Protein AF-0000000087134310 (afdb_homodimer)

Solvent-accessible surface area (backbone atoms only — not comparable to full-atom values): 54268 Å² total; per-residue (Å²): 137,85,80,84,82,81,84,81,79,88,74,82,72,79,73,79,72,70,79,70,79,76,74,76,78,76,84,64,82,75,68,84,70,72,71,66,69,67,73,79,74,68,45,62,67,45,52,42,70,48,31,71,50,72,75,37,81,41,50,64,62,39,65,34,27,47,45,78,41,49,66,70,58,59,68,55,34,42,65,68,33,53,96,45,31,17,38,29,37,29,49,70,87,35,80,60,66,58,39,49,58,55,66,45,54,68,50,79,44,80,57,72,68,39,81,45,38,38,31,45,33,34,19,58,30,85,49,65,88,78,30,57,78,76,48,67,26,67,74,35,43,31,32,28,35,49,74,67,56,40,52,50,52,53,50,51,48,50,52,50,47,33,68,74,73,43,77,78,89,67,65,67,77,34,49,43,54,56,46,41,51,53,59,53,47,52,63,67,68,54,75,86,76,80,71,80,66,77,66,74,71,73,51,82,79,64,79,72,67,80,77,75,76,62,86,56,76,60,93,74,62,50,30,50,33,36,36,41,25,46,42,48,63,63,82,28,37,29,31,53,50,34,38,47,72,24,49,60,13,82,90,49,37,46,88,45,49,44,72,37,35,46,18,22,30,78,62,88,82,56,52,69,63,53,53,49,23,52,52,47,49,28,62,74,62,70,53,37,57,37,27,77,86,28,86,31,57,67,43,69,67,35,36,22,45,44,52,51,31,49,38,27,51,37,45,69,34,88,39,55,45,64,20,42,28,38,31,43,28,35,52,33,44,47,47,41,50,47,65,49,50,53,52,49,60,73,69,45,85,57,68,67,36,36,31,14,35,56,45,66,59,68,58,55,51,66,32,75,50,81,88,42,91,61,35,41,52,56,92,79,45,71,51,78,56,52,63,56,17,29,40,65,54,38,34,37,30,13,35,64,47,38,38,55,53,26,74,36,53,86,54,52,50,60,53,48,45,35,36,31,57,30,51,33,50,49,30,49,27,43,66,39,62,60,39,70,34,87,39,40,48,37,52,91,74,36,73,82,55,66,76,50,43,30,42,26,53,30,19,48,65,36,44,46,48,32,43,51,23,50,76,72,70,42,52,52,44,66,86,69,43,77,52,71,28,23,55,66,44,88,106,139,86,79,82,85,80,87,82,79,87,73,82,69,79,71,75,68,69,76,67,78,72,74,77,72,75,75,69,80,75,69,84,71,71,70,67,70,66,73,78,72,68,45,64,67,45,53,40,69,49,32,70,48,69,73,36,80,41,51,62,62,38,66,33,28,47,45,80,40,50,66,73,52,61,68,55,35,45,67,68,32,53,94,46,31,18,38,30,38,28,49,70,85,35,81,60,66,58,40,48,58,60,66,48,54,68,50,76,44,80,59,73,68,40,82,44,38,37,31,46,33,34,20,60,30,84,48,64,90,77,29,56,77,76,45,66,26,68,74,35,43,29,32,29,36,49,75,68,56,41,52,49,52,53,50,51,48,50,51,51,46,34,67,72,72,44,76,77,89,66,66,66,77,36,50,43,52,56,46,39,50,55,59,53,48,52,61,68,78,57,86,86,73,80,68,79,66,76,65,74,69,68,51,79,83,64,76,71,61,80,78,76,77,63,87,56,77,58,94,75,62,49,30,49,33,36,37,42,26,45,40,48,63,64,83,27,37,29,32,53,50,33,38,48,70,25,49,58,13,83,89,50,37,45,88,44,50,43,72,35,35,47,17,21,31,78,61,88,84,56,52,68,61,51,54,50,24,51,52,47,50,30,62,74,62,70,53,37,57,37,25,76,86,28,86,32,58,68,43,70,66,34,36,22,45,43,53,49,32,50,38,27,52,36,45,69,33,90,37,54,45,63,21,42,28,39,29,42,28,35,50,34,45,47,46,43,51,47,64,48,50,53,53,48,60,74,70,44,85,59,68,66,36,34,31,14,34,56,44,66,58,70,61,55,52,68,33,75,50,80,89,43,90,62,34,40,53,55,91,79,46,72,53,78,55,52,64,56,18,29,39,65,52,39,33,37,29,12,35,65,46,39,37,55,52,26,76,35,52,87,54,53,51,60,53,48,47,36,37,29,57,29,51,32,50,50,30,49,28,43,68,39,63,59,40,72,33,86,39,40,48,37,52,91,75,37,74,83,55,68,78,50,43,30,42,25,53,30,18,47,65,35,44,45,48,32,41,50,24,50,75,71,70,43,53,52,45,66,85,70,43,79,53,72,28,23,54,66,43,85,106

Structure (mmCIF, N/CA/C/O backbone):
data_AF-0000000087134310-model_v1
#
loop_
_entity.id
_entity.type
_entity.pdbx_description
1 polymer Hexosyltransferase
#
loop_
_atom_site.group_PDB
_atom_site.id
_atom_site.type_symbol
_atom_site.label_atom_id
_atom_site.label_alt_id
_atom_site.label_comp_id
_atom_site.label_asym_id
_atom_site.label_entity_id
_atom_site.label_seq_id
_atom_site.pdbx_PDB_ins_code
_atom_site.Cartn_x
_atom_site.Cartn_y
_atom_site.Cartn_z
_atom_site.occupancy
_atom_site.B_iso_or_equiv
_atom_site.auth_seq_id
_atom_site.auth_comp_id
_atom_site.auth_asym_id
_atom_site.auth_atom_id
_atom_site.pdbx_PDB_model_num
ATOM 1 N N . MET A 1 1 ? -10.039 -47.125 -7.898 1 20.78 1 MET A N 1
ATOM 2 C CA . MET A 1 1 ? -11.352 -46.719 -8.398 1 20.78 1 MET A CA 1
ATOM 3 C C . MET A 1 1 ? -12.047 -45.781 -7.41 1 20.78 1 MET A C 1
ATOM 5 O O . MET A 1 1 ? -12.75 -46.25 -6.512 1 20.78 1 MET A O 1
ATOM 9 N N . LEU A 1 2 ? -11.32 -44.719 -6.988 1 20.62 2 LEU A N 1
ATOM 10 C CA . LEU A 1 2 ? -11.375 -43.781 -5.875 1 20.62 2 LEU A CA 1
ATOM 11 C C . LEU A 1 2 ? -12.508 -42.781 -6.059 1 20.62 2 LEU A C 1
ATOM 13 O O . LEU A 1 2 ? -12.562 -42.062 -7.066 1 20.62 2 LEU A O 1
ATOM 17 N N . ALA A 1 3 ? -13.68 -43.062 -5.375 1 23.31 3 ALA A N 1
ATOM 18 C CA . ALA A 1 3 ? -15.07 -42.625 -5.34 1 23.31 3 ALA A CA 1
ATOM 19 C C . ALA A 1 3 ? -15.172 -41.188 -4.887 1 23.31 3 ALA A C 1
ATOM 21 O O . ALA A 1 3 ? -14.531 -40.781 -3.918 1 23.31 3 ALA A O 1
ATOM 22 N N . PRO A 1 4 ? -15.586 -40.219 -5.77 1 22.22 4 PRO A N 1
ATOM 23 C CA . PRO A 1 4 ? -15.516 -38.75 -5.805 1 22.22 4 PRO A CA 1
ATOM 24 C C . PRO A 1 4 ? -16.406 -38.094 -4.758 1 22.22 4 PRO A C 1
ATOM 26 O O . PRO A 1 4 ? -17.578 -38.438 -4.629 1 22.22 4 PRO A O 1
ATOM 29 N N . PHE A 1 5 ? -15.914 -37.656 -3.51 1 20.53 5 PHE A N 1
ATOM 30 C CA . PHE A 1 5 ? -16.656 -37.312 -2.301 1 20.53 5 PHE A CA 1
ATOM 31 C C . PHE A 1 5 ? -17.5 -36.062 -2.523 1 20.53 5 PHE A C 1
ATOM 33 O O . PHE A 1 5 ? -17.078 -35.156 -3.205 1 20.53 5 PHE A O 1
ATOM 40 N N . SER A 1 6 ? -18.906 -36.062 -2.324 1 18.86 6 SER A N 1
ATOM 41 C CA . SER A 1 6 ? -20.109 -35.25 -2.373 1 18.86 6 SER A CA 1
ATOM 42 C C . SER A 1 6 ? -20.016 -34.062 -1.416 1 18.86 6 SER A C 1
ATOM 44 O O . SER A 1 6 ? -20.141 -34.219 -0.201 1 18.86 6 SER A O 1
ATOM 46 N N . ILE A 1 7 ? -19.172 -33.094 -1.513 1 20.55 7 ILE A N 1
ATOM 47 C CA . ILE A 1 7 ? -19.016 -32 -0.54 1 20.55 7 ILE A CA 1
ATOM 48 C C . ILE A 1 7 ? -20.281 -31.172 -0.485 1 20.55 7 ILE A C 1
ATOM 50 O O . ILE A 1 7 ? -20.641 -30.516 -1.466 1 20.55 7 ILE A O 1
ATOM 54 N N . PHE A 1 8 ? -21.406 -31.594 0.318 1 19.97 8 PHE A N 1
ATOM 55 C CA . PHE A 1 8 ? -22.75 -31.125 0.58 1 19.97 8 PHE A CA 1
ATOM 56 C C . PHE A 1 8 ? -22.766 -29.641 0.886 1 19.97 8 PHE A C 1
ATOM 58 O O . PHE A 1 8 ? -21.719 -29.047 1.156 1 19.97 8 PHE A O 1
ATOM 65 N N . GLN A 1 9 ? -24.016 -29.094 1.449 1 19.09 9 GLN A N 1
ATOM 66 C CA . GLN A 1 9 ? -25.078 -28.109 1.657 1 19.09 9 GLN A CA 1
ATOM 67 C C . GLN A 1 9 ? -24.766 -27.219 2.859 1 19.09 9 GLN A C 1
ATOM 69 O O . GLN A 1 9 ? -24.797 -27.688 4.004 1 19.09 9 GLN A O 1
ATOM 74 N N . ILE A 1 10 ? -23.891 -26.484 3.092 1 19.16 10 ILE A N 1
ATOM 75 C CA . ILE A 1 10 ? -23.859 -25.781 4.371 1 19.16 10 ILE A CA 1
ATOM 76 C C . ILE A 1 10 ? -25.078 -24.891 4.496 1 19.16 10 ILE A C 1
ATOM 78 O O . ILE A 1 10 ? -25.234 -23.922 3.732 1 19.16 10 ILE A O 1
ATOM 82 N N . ALA A 1 11 ? -26.359 -25.469 4.918 1 19.94 11 ALA A N 1
ATOM 83 C CA . ALA A 1 11 ? -27.641 -24.969 5.379 1 19.94 11 ALA A CA 1
ATOM 84 C C . ALA A 1 11 ? -27.484 -24.062 6.594 1 19.94 11 ALA A C 1
ATOM 86 O O . ALA A 1 11 ? -27.125 -24.516 7.676 1 19.94 11 ALA A O 1
ATOM 87 N N . ILE A 1 12 ? -27.047 -22.969 6.598 1 19.84 12 ILE A N 1
ATOM 88 C CA . ILE A 1 12 ? -27.047 -22.062 7.738 1 19.84 12 ILE A CA 1
ATOM 89 C C . ILE A 1 12 ? -28.484 -21.719 8.133 1 19.84 1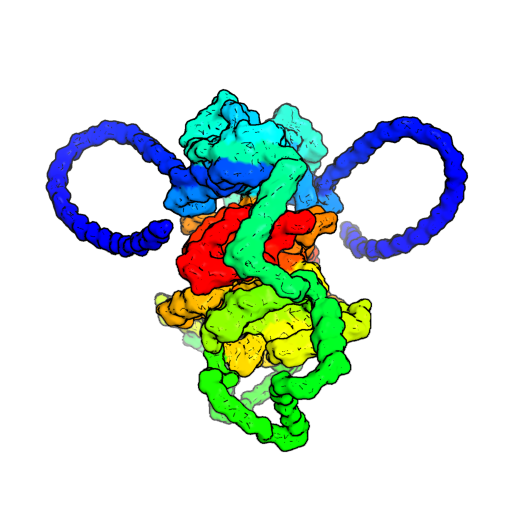2 ILE A C 1
ATOM 91 O O . ILE A 1 12 ? -29.156 -20.969 7.43 1 19.84 12 ILE A O 1
ATOM 95 N N . PHE A 1 13 ? -29.328 -22.797 8.547 1 18.67 13 PHE A N 1
ATOM 96 C CA . PHE A 1 13 ? -30.656 -22.594 9.117 1 18.67 13 PHE A CA 1
ATOM 97 C C . PHE A 1 13 ? -30.578 -21.891 10.461 1 18.67 13 PHE A C 1
ATOM 99 O O . PHE A 1 13 ? -30.156 -22.5 11.461 1 18.67 13 PHE A O 1
ATOM 106 N N . GLN A 1 14 ? -30.25 -20.734 10.578 1 21 14 GLN A N 1
ATOM 107 C CA . GLN A 1 14 ? -30.391 -20.031 11.844 1 21 14 GLN A CA 1
ATOM 108 C C . GLN A 1 14 ? -31.859 -19.984 12.281 1 21 14 GLN A C 1
ATOM 110 O O . GLN A 1 14 ? -32.688 -19.344 11.625 1 21 14 GLN A O 1
ATOM 115 N N . GLN A 1 15 ? -32.406 -21.219 12.641 1 18.8 15 GLN A N 1
ATOM 116 C CA . GLN A 1 15 ? -33.688 -21.281 13.336 1 18.8 15 GLN A CA 1
ATOM 117 C C . GLN A 1 15 ? -33.625 -20.453 14.625 1 18.8 15 GLN A C 1
ATOM 119 O O . GLN A 1 15 ? -32.875 -20.766 15.531 1 18.8 15 GLN A O 1
ATOM 124 N N . LEU A 1 16 ? -33.938 -19.203 14.539 1 21.19 16 LEU A N 1
ATOM 125 C CA . LEU A 1 16 ? -34.188 -18.281 15.648 1 21.19 16 LEU A CA 1
ATOM 126 C C . LEU A 1 16 ? -35.375 -18.781 16.5 1 21.19 16 LEU A C 1
ATOM 128 O O . LEU A 1 16 ? -36.531 -18.719 16.078 1 21.19 16 LEU A O 1
ATOM 132 N N . THR A 1 17 ? -35.312 -20.062 16.875 1 19.91 17 THR A N 1
ATOM 133 C CA . THR A 1 17 ? -36.438 -20.422 17.734 1 19.91 17 THR A CA 1
ATOM 134 C C . THR A 1 17 ? -36.438 -19.562 19 1 19.91 17 THR A C 1
ATOM 136 O O . THR A 1 17 ? -35.406 -19.375 19.625 1 19.91 17 THR A O 1
ATOM 139 N N . THR A 1 18 ? -37.469 -18.625 18.984 1 22.86 18 THR A N 1
ATOM 140 C CA . THR A 1 18 ? -37.906 -17.703 20.031 1 22.86 18 THR A CA 1
ATOM 141 C C . THR A 1 18 ? -38.281 -18.453 21.297 1 22.86 18 THR A C 1
ATOM 143 O O . THR A 1 18 ? -39.031 -17.938 22.141 1 22.86 18 THR A O 1
ATOM 146 N N . LYS A 1 19 ? -37.531 -19.438 21.656 1 21.33 19 LYS A N 1
ATOM 147 C CA . LYS A 1 19 ? -38.156 -20.062 22.828 1 21.33 19 LYS A CA 1
ATOM 148 C C . LYS A 1 19 ? -38.344 -19.062 23.953 1 21.33 19 LYS A C 1
ATOM 150 O O . LYS A 1 19 ? -37.406 -18.391 24.359 1 21.33 19 LYS A O 1
ATOM 155 N N . SER A 1 20 ? -39.594 -18.609 24.234 1 22.27 20 SER A N 1
ATOM 156 C CA . SER A 1 20 ? -40.219 -17.703 25.188 1 22.27 20 SER A CA 1
ATOM 157 C C . SER A 1 20 ? -39.969 -18.156 26.625 1 22.27 20 SER A C 1
ATOM 159 O O . SER A 1 20 ? -40.5 -17.547 27.562 1 22.27 20 SER A O 1
ATOM 161 N N . SER A 1 21 ? -39.125 -19.203 26.891 1 21.5 21 SER A N 1
ATOM 162 C CA . SER A 1 21 ? -39.531 -19.734 28.188 1 21.5 21 SER A CA 1
ATOM 163 C C . SER A 1 21 ? -39.312 -18.719 29.297 1 21.5 21 SER A C 1
ATOM 165 O O . SER A 1 21 ? -38.281 -18.047 29.328 1 21.5 21 SER A O 1
ATOM 167 N N . VAL A 1 22 ? -40.344 -18.25 29.922 1 23.34 22 VAL A N 1
ATOM 168 C CA . VAL A 1 22 ? -40.688 -17.344 31.016 1 23.34 22 VAL A CA 1
ATOM 169 C C . VAL A 1 22 ? -40.062 -17.859 32.312 1 23.34 22 VAL A C 1
ATOM 171 O O . VAL A 1 22 ? -40.75 -18.531 33.094 1 23.34 22 VAL A O 1
ATOM 174 N N . ASP A 1 23 ? -38.844 -18.484 32.25 1 20.62 23 ASP A N 1
ATOM 175 C CA . ASP A 1 23 ? -38.625 -19.141 33.531 1 20.62 23 ASP A CA 1
ATOM 176 C C . ASP A 1 23 ? -38.594 -18.125 34.688 1 20.62 23 ASP A C 1
ATOM 178 O O . ASP A 1 23 ? -38.062 -17.016 34.5 1 20.62 23 ASP A O 1
ATOM 182 N N . ASP A 1 24 ? -39.312 -18.281 35.688 1 23.7 24 ASP A N 1
ATOM 183 C CA . ASP A 1 24 ? -39.688 -17.625 36.938 1 23.7 24 ASP A CA 1
ATOM 184 C C . ASP A 1 24 ? -38.5 -17.547 37.875 1 23.7 24 ASP A C 1
ATOM 186 O O . ASP A 1 24 ? -38.656 -17.266 39.094 1 23.7 24 ASP A O 1
ATOM 190 N N . THR A 1 25 ? -37.219 -17.562 37.312 1 23.61 25 THR A N 1
ATOM 191 C CA . THR A 1 25 ? -36.219 -17.922 38.312 1 23.61 25 THR A CA 1
ATOM 192 C C . THR A 1 25 ? -36.156 -16.875 39.438 1 23.61 25 THR A C 1
ATOM 194 O O . THR A 1 25 ? -36.312 -15.68 39.188 1 23.61 25 THR A O 1
ATOM 197 N N . ASP A 1 26 ? -36.375 -17.312 40.656 1 26.02 26 ASP A N 1
ATOM 198 C CA . ASP A 1 26 ? -36.219 -16.859 42.062 1 26.02 26 ASP A CA 1
ATOM 199 C C . ASP A 1 26 ? -34.875 -16.234 42.281 1 26.02 26 ASP A C 1
ATOM 201 O O . ASP A 1 26 ? -33.844 -16.719 41.781 1 26.02 26 ASP A O 1
ATOM 205 N N . VAL A 1 27 ? -34.719 -14.961 42.75 1 28.42 27 VAL A N 1
ATOM 206 C CA . VAL A 1 27 ? -33.781 -13.859 42.844 1 28.42 27 VAL A CA 1
ATOM 207 C C . VAL A 1 27 ? -32.625 -14.266 43.781 1 28.42 27 VAL A C 1
ATOM 209 O O . VAL A 1 27 ? -32.312 -13.57 44.75 1 28.42 27 VAL A O 1
ATOM 212 N N . SER A 1 28 ? -32.5 -15.625 44.125 1 27.22 28 SER A N 1
ATOM 213 C CA . SER A 1 28 ? -31.547 -15.688 45.25 1 27.22 28 SER A CA 1
ATOM 214 C C . SER A 1 28 ? -30.172 -15.164 44.812 1 27.22 28 SER A C 1
ATOM 216 O O . SER A 1 28 ? -29.828 -15.195 43.656 1 27.22 28 SER A O 1
ATOM 218 N N . ALA A 1 29 ? -29.359 -14.578 45.781 1 32.81 29 ALA A N 1
ATOM 219 C CA . ALA A 1 29 ? -28.125 -13.797 45.656 1 32.81 29 ALA A CA 1
ATOM 220 C C . ALA A 1 29 ? -27.062 -14.586 44.906 1 32.81 29 ALA A C 1
ATOM 222 O O . ALA A 1 29 ? -26.672 -15.68 45.312 1 32.81 29 ALA A O 1
ATOM 223 N N . PRO A 1 30 ? -27 -14.594 43.469 1 30.7 30 PRO A N 1
ATOM 224 C CA . PRO A 1 30 ? -26.219 -15.664 42.844 1 30.7 30 PRO A CA 1
ATOM 225 C C . PRO A 1 30 ? -24.766 -15.68 43.312 1 30.7 30 PRO A C 1
ATOM 227 O O . PRO A 1 30 ? -24.234 -14.641 43.719 1 30.7 30 PRO A O 1
ATOM 230 N N . PRO A 1 31 ? -24.234 -16.828 43.906 1 34.78 31 PRO A N 1
ATOM 231 C CA . PRO A 1 31 ? -22.859 -16.875 44.406 1 34.78 31 PRO A CA 1
ATOM 232 C C . PRO A 1 31 ? -21.859 -16.219 43.469 1 34.78 31 PRO A C 1
ATOM 234 O O . PRO A 1 31 ? -22.141 -16.062 42.281 1 34.78 31 PRO A O 1
ATOM 237 N N . PRO A 1 32 ? -20.734 -15.602 44.031 1 32.84 32 PRO A N 1
ATOM 238 C CA . PRO A 1 32 ? -19.75 -14.898 43.188 1 32.84 32 PRO A CA 1
ATOM 239 C C . PRO A 1 32 ? -19.359 -15.695 41.938 1 32.84 32 PRO A C 1
ATOM 241 O O . PRO A 1 32 ? -19.062 -16.891 42.031 1 32.84 32 PRO A O 1
ATOM 244 N N . VAL A 1 33 ? -20.047 -15.492 40.875 1 31.53 33 VAL A N 1
ATOM 245 C CA . VAL A 1 33 ? -19.766 -16.188 39.625 1 31.53 33 VAL A CA 1
ATOM 246 C C . VAL A 1 33 ? -18.266 -16.203 39.375 1 31.53 33 VAL A C 1
ATOM 248 O O . VAL A 1 33 ? -17.641 -15.148 39.25 1 31.53 33 VAL A O 1
ATOM 251 N N . GLN A 1 34 ? -17.547 -17.109 40.094 1 30.12 34 GLN A N 1
ATOM 252 C CA . GLN A 1 34 ? -16.203 -17.344 39.562 1 30.12 34 GLN A CA 1
ATOM 253 C C . GLN A 1 34 ? -16.219 -17.312 38.031 1 30.12 34 GLN A C 1
ATOM 255 O O . GLN A 1 34 ? -16.906 -18.109 37.375 1 30.12 34 GLN A O 1
ATOM 260 N N . GLN A 1 35 ? -16.281 -16.109 37.469 1 30.33 35 GLN A N 1
ATOM 261 C CA . GLN A 1 35 ? -16.141 -16.016 36.031 1 30.33 35 GLN A CA 1
ATOM 262 C C . GLN A 1 35 ? -15.203 -17.094 35.5 1 30.33 35 GLN A C 1
ATOM 264 O O . GLN A 1 35 ? -14.008 -17.094 35.781 1 30.33 35 GLN A O 1
ATOM 269 N N . GLU A 1 36 ? -15.672 -18.297 35.5 1 31.88 36 GLU A N 1
ATOM 270 C CA . GLU A 1 36 ? -14.938 -19.281 34.688 1 31.88 36 GLU A CA 1
ATOM 271 C C . GLU A 1 36 ? -14.328 -18.625 33.469 1 31.88 36 GLU A C 1
ATOM 273 O O . GLU A 1 36 ? -15.039 -18 32.656 1 31.88 36 GLU A O 1
ATOM 278 N N . GLU A 1 37 ? -13.125 -18.109 33.594 1 34.81 37 GLU A N 1
ATOM 279 C CA . GLU A 1 37 ? -12.391 -17.734 32.375 1 34.81 37 GLU A CA 1
ATOM 280 C C . GLU A 1 37 ? -12.75 -18.656 31.203 1 34.81 37 GLU A C 1
ATOM 282 O O . GLU A 1 37 ? -12.656 -19.875 31.312 1 34.81 37 GLU A O 1
ATOM 287 N N . GLU A 1 38 ? -13.812 -18.391 30.578 1 39.41 38 GLU A N 1
ATOM 288 C CA . GLU A 1 38 ? -14.031 -19.172 29.375 1 39.41 38 GLU A CA 1
ATOM 289 C C . GLU A 1 38 ? -12.719 -19.672 28.781 1 39.41 38 GLU A C 1
ATOM 291 O O . GLU A 1 38 ? -11.773 -18.891 28.625 1 39.41 38 GLU A O 1
ATOM 296 N N . PRO A 1 39 ? -12.336 -20.906 28.953 1 40.88 39 PRO A N 1
ATOM 297 C CA . PRO A 1 39 ? -11.094 -21.391 28.359 1 40.88 39 PRO A CA 1
ATOM 298 C C . PRO A 1 39 ? -10.805 -20.75 27 1 40.88 39 PRO A C 1
ATOM 300 O O . PRO A 1 39 ? -11.719 -20.609 26.172 1 40.88 39 PRO A O 1
ATOM 303 N N . LEU A 1 40 ? -10.016 -19.734 26.891 1 46 40 LEU A N 1
ATOM 304 C CA . LEU A 1 40 ? -9.555 -19.156 25.641 1 46 40 LEU A CA 1
ATOM 305 C C . LEU A 1 40 ? -9.508 -20.234 24.547 1 46 40 LEU A C 1
ATOM 307 O O . LEU A 1 40 ? -8.789 -21.219 24.672 1 46 40 LEU A O 1
ATOM 311 N N . LYS A 1 41 ? -10.586 -20.469 23.859 1 56.25 41 LYS A N 1
ATOM 312 C CA . LYS A 1 41 ? -10.672 -21.422 22.75 1 56.25 41 LYS A CA 1
ATOM 313 C C . LYS A 1 41 ? -9.406 -21.391 21.906 1 56.25 41 LYS A C 1
ATOM 315 O O . LYS A 1 41 ? -8.914 -20.328 21.547 1 56.25 41 LYS A O 1
ATOM 320 N N . GLU A 1 42 ? -8.695 -22.438 21.797 1 66.88 42 GLU A N 1
ATOM 321 C CA . GLU A 1 42 ? -7.492 -22.625 20.984 1 66.88 42 GLU A CA 1
ATOM 322 C C . GLU A 1 42 ? -7.738 -22.234 19.531 1 66.88 42 GLU A C 1
ATOM 324 O O . GLU A 1 42 ? -8.594 -22.828 18.859 1 66.88 42 GLU A O 1
ATOM 329 N N . PRO A 1 43 ? -7.117 -21.141 19.156 1 74 43 PRO A N 1
ATOM 330 C CA . PRO A 1 43 ? -7.371 -20.656 17.797 1 74 43 PRO A CA 1
ATOM 331 C C . PRO A 1 43 ? -6.918 -21.641 16.719 1 74 43 PRO A C 1
ATOM 333 O O . PRO A 1 43 ? -7.395 -21.594 15.586 1 74 43 PRO A O 1
ATOM 336 N N . LEU A 1 44 ? -6.141 -22.594 17.094 1 82.5 44 LEU A N 1
ATOM 337 C CA . LEU A 1 44 ? -5.645 -23.562 16.125 1 82.5 44 LEU A CA 1
ATOM 338 C C . LEU A 1 44 ? -6.445 -24.859 16.188 1 82.5 44 LEU A C 1
ATOM 340 O O . LEU A 1 44 ? -6.59 -25.438 17.266 1 82.5 44 LEU A O 1
ATOM 344 N N . LYS A 1 45 ? -7.07 -25.234 15.07 1 80.5 45 LYS A N 1
ATOM 345 C CA . LYS A 1 45 ? -7.902 -26.438 15.008 1 80.5 45 LYS A CA 1
ATOM 346 C C . LYS A 1 45 ? -7.055 -27.688 14.789 1 80.5 45 LYS A C 1
ATOM 348 O O . LYS A 1 45 ? -7.289 -28.719 15.414 1 80.5 45 LYS A O 1
ATOM 353 N N . GLU A 1 46 ? -6.121 -27.578 13.828 1 84.88 46 GLU A N 1
ATOM 354 C CA . GLU A 1 46 ? -5.352 -28.766 13.469 1 84.88 46 GLU A CA 1
ATOM 355 C C . GLU A 1 46 ? -3.973 -28.391 12.938 1 84.88 46 GLU A C 1
ATOM 357 O O . GLU A 1 46 ? -3.795 -27.312 12.367 1 84.88 46 GLU A O 1
ATOM 362 N N . LEU A 1 47 ? -3.07 -29.312 13.266 1 87.31 47 LEU A N 1
ATOM 363 C CA . LEU A 1 47 ? -1.733 -29.266 12.68 1 87.31 47 LEU A CA 1
ATOM 364 C C . LEU A 1 47 ? -1.541 -30.406 11.688 1 87.31 47 LEU A C 1
ATOM 366 O O . LEU A 1 47 ? -1.767 -31.578 12.016 1 87.31 47 LEU A O 1
ATOM 370 N N . GLN A 1 48 ? -1.122 -29.984 10.438 1 86.44 48 GLN A N 1
ATOM 371 C CA . GLN A 1 48 ? -0.981 -31.031 9.422 1 86.44 48 GLN A CA 1
ATOM 372 C C . GLN A 1 48 ? 0.396 -30.969 8.766 1 86.44 48 GLN A C 1
ATOM 374 O O . GLN A 1 48 ? 0.828 -29.906 8.305 1 86.44 48 GLN A O 1
ATOM 379 N N . MET A 1 49 ? 1.026 -32.125 8.773 1 87.56 49 MET A N 1
ATOM 380 C CA . MET A 1 49 ? 2.252 -32.219 7.992 1 87.56 49 MET A CA 1
ATOM 381 C C . MET A 1 49 ? 1.936 -32.406 6.512 1 87.56 49 MET A C 1
ATOM 383 O O . MET A 1 49 ? 1.191 -33.312 6.137 1 87.56 49 MET A O 1
ATOM 387 N N . VAL A 1 50 ? 2.502 -31.578 5.688 1 86.88 50 VAL A N 1
ATOM 388 C CA . VAL A 1 50 ? 2.244 -31.625 4.254 1 86.88 50 VAL A CA 1
ATOM 389 C C . VAL A 1 50 ? 3.371 -32.375 3.547 1 86.88 50 VAL A C 1
ATOM 391 O O . VAL A 1 50 ? 3.115 -33.25 2.727 1 86.88 50 VAL A O 1
ATOM 394 N N . TYR A 1 51 ? 4.555 -31.984 3.729 1 86.94 51 TYR A N 1
ATOM 395 C CA . TYR A 1 51 ? 5.746 -32.688 3.303 1 86.94 51 TYR A CA 1
ATOM 396 C C . TYR A 1 51 ? 6.617 -33.062 4.496 1 86.94 51 TYR A C 1
ATOM 398 O O . TYR A 1 51 ? 6.801 -32.25 5.414 1 86.94 51 TYR A O 1
ATOM 406 N N . PRO A 1 52 ? 7.141 -34.281 4.539 1 89.38 52 PRO A N 1
ATOM 407 C CA . PRO A 1 52 ? 7.105 -35.375 3.553 1 89.38 52 PRO A CA 1
ATOM 408 C C . PRO A 1 52 ? 5.75 -36.062 3.49 1 89.38 52 PRO A C 1
ATOM 410 O O . PRO A 1 52 ? 5.012 -36.094 4.48 1 89.38 52 PRO A O 1
ATOM 413 N N . GLU A 1 53 ? 5.52 -36.656 2.285 1 88 53 GLU A N 1
ATOM 414 C CA . GLU A 1 53 ? 4.348 -37.5 2.127 1 88 53 GLU A CA 1
ATOM 415 C C . GLU A 1 53 ? 4.57 -38.875 2.764 1 88 53 GLU A C 1
ATOM 417 O O . GLU A 1 53 ? 5.695 -39.375 2.803 1 88 53 GLU A O 1
ATOM 422 N N . PRO A 1 54 ? 3.449 -39.469 3.184 1 86.69 54 PRO A N 1
ATOM 423 C CA . PRO A 1 54 ? 3.594 -40.781 3.791 1 86.69 54 PRO A CA 1
ATOM 424 C C . PRO A 1 54 ? 4.172 -41.812 2.826 1 86.69 54 PRO A C 1
ATOM 426 O O . PRO A 1 54 ? 3.725 -41.906 1.681 1 86.69 54 PRO A O 1
ATOM 429 N N . ASN A 1 55 ? 5.148 -42.531 3.266 1 85.62 55 ASN A N 1
ATOM 430 C CA . ASN A 1 55 ? 5.75 -43.688 2.592 1 85.62 55 ASN A CA 1
ATOM 431 C C . ASN A 1 55 ? 6.387 -43.281 1.265 1 85.62 55 ASN A C 1
ATOM 433 O O . ASN A 1 55 ? 6.328 -44.031 0.291 1 85.62 55 ASN A O 1
ATOM 437 N N . ALA A 1 56 ? 6.867 -42.156 1.121 1 84.69 56 ALA A N 1
ATOM 438 C CA . ALA A 1 56 ? 7.516 -41.656 -0.094 1 84.69 56 ALA A CA 1
ATOM 439 C C . ALA A 1 56 ? 9.023 -41.562 0.096 1 84.69 56 ALA A C 1
ATOM 441 O O . ALA A 1 56 ? 9.508 -41.344 1.213 1 84.69 56 ALA A O 1
ATOM 442 N N . PRO A 1 57 ? 9.734 -41.844 -0.903 1 87.88 57 PRO A N 1
ATOM 443 C CA . PRO A 1 57 ? 11.188 -41.688 -0.823 1 87.88 57 PRO A CA 1
ATOM 444 C C . PRO A 1 57 ? 11.656 -40.25 -0.979 1 87.88 57 PRO A C 1
ATOM 446 O O . PRO A 1 57 ? 11.094 -39.5 -1.772 1 87.88 57 PRO A O 1
ATOM 449 N N . TYR A 1 58 ? 12.633 -39.906 -0.21 1 90.44 58 TYR A N 1
ATOM 450 C CA . TYR A 1 58 ? 13.211 -38.562 -0.252 1 90.44 58 TYR A CA 1
ATOM 451 C C . TYR A 1 58 ? 14.734 -38.594 -0.214 1 90.44 58 TYR A C 1
ATOM 453 O O . TYR A 1 58 ? 15.312 -39.688 -0.045 1 90.44 58 TYR A O 1
ATOM 461 N N . LYS A 1 59 ? 15.266 -37.469 -0.492 1 89.31 59 LYS A N 1
ATOM 462 C CA . LYS A 1 59 ? 16.703 -37.281 -0.339 1 89.31 59 LYS A CA 1
ATOM 463 C C . LYS A 1 59 ? 17.031 -36.188 0.669 1 89.31 59 LYS A C 1
ATOM 465 O O . LYS A 1 59 ? 16.25 -35.25 0.83 1 89.31 59 LYS A O 1
ATOM 470 N N . SER A 1 60 ? 18.141 -36.375 1.373 1 90.62 60 SER A N 1
ATOM 471 C CA . SER A 1 60 ? 18.594 -35.344 2.314 1 90.62 60 SER A CA 1
ATOM 472 C C . SER A 1 60 ? 19.359 -34.25 1.602 1 90.62 60 SER A C 1
ATOM 474 O O . SER A 1 60 ? 20.094 -34.5 0.65 1 90.62 60 SER A O 1
ATOM 476 N N . PRO A 1 61 ? 19.234 -33.062 1.95 1 89.56 61 PRO A N 1
ATOM 477 C CA . PRO A 1 61 ? 18.359 -32.562 3.02 1 89.56 61 PRO A CA 1
ATOM 478 C C . PRO A 1 61 ? 16.891 -32.531 2.611 1 89.56 61 PRO A C 1
ATOM 480 O O . PRO A 1 61 ? 16.578 -32.5 1.419 1 89.56 61 PRO A O 1
ATOM 483 N N . LEU A 1 62 ? 16.047 -32.625 3.613 1 88.88 62 LEU A N 1
ATOM 484 C CA . LEU A 1 62 ? 14.609 -32.656 3.396 1 88.88 62 LEU A CA 1
ATOM 485 C C . LEU A 1 62 ? 13.938 -31.438 4.008 1 88.88 62 LEU A C 1
ATOM 487 O O . LEU A 1 62 ? 14.297 -31.016 5.113 1 88.88 62 LEU A O 1
ATOM 491 N N . THR A 1 63 ? 13.016 -30.891 3.24 1 86.38 63 THR A N 1
ATOM 492 C CA . THR A 1 63 ? 12.234 -29.766 3.729 1 86.38 63 THR A CA 1
ATOM 493 C C . THR A 1 63 ? 10.867 -30.234 4.23 1 86.38 63 THR A C 1
ATOM 495 O O . THR A 1 63 ? 10.094 -30.828 3.479 1 86.38 63 THR A O 1
ATOM 498 N N . PHE A 1 64 ? 10.656 -29.922 5.504 1 87.38 64 PHE A N 1
ATOM 499 C CA . PHE A 1 64 ? 9.367 -30.234 6.105 1 87.38 64 PHE A CA 1
ATOM 500 C C . PHE A 1 64 ? 8.406 -29.062 5.945 1 87.38 64 PHE A C 1
ATOM 502 O O . PHE A 1 64 ? 8.766 -27.906 6.23 1 87.38 64 PHE A O 1
ATOM 509 N N . ARG A 1 65 ? 7.227 -29.391 5.461 1 87.31 65 ARG A N 1
ATOM 510 C CA . ARG A 1 65 ? 6.188 -28.375 5.309 1 87.31 65 ARG A CA 1
ATOM 511 C C . ARG A 1 65 ? 4.926 -28.766 6.07 1 87.31 65 ARG A C 1
ATOM 513 O O . ARG A 1 65 ? 4.602 -29.953 6.18 1 87.31 65 ARG A O 1
ATOM 520 N N . PHE A 1 66 ? 4.254 -27.734 6.625 1 85.06 66 PHE A N 1
ATOM 521 C CA . PHE A 1 66 ? 3.074 -28.016 7.43 1 85.06 66 PHE A CA 1
ATOM 522 C C . PHE A 1 66 ? 2.021 -26.938 7.25 1 85.06 66 PHE A C 1
ATOM 524 O O . PHE A 1 66 ? 2.322 -25.844 6.75 1 85.06 66 PHE A O 1
ATOM 531 N N . ASN A 1 67 ? 0.833 -27.281 7.547 1 79.31 67 ASN A N 1
ATOM 532 C CA . ASN A 1 67 ? -0.303 -26.375 7.516 1 79.31 67 ASN A CA 1
ATOM 533 C C . ASN A 1 67 ? -0.911 -26.188 8.898 1 79.31 67 ASN A C 1
ATOM 535 O O . ASN A 1 67 ? -1.019 -27.141 9.672 1 79.31 67 ASN A O 1
ATOM 539 N N . LEU A 1 68 ? -1.134 -24.875 9.195 1 78.25 68 LEU A N 1
ATOM 540 C CA . LEU A 1 68 ? -1.883 -24.531 10.398 1 78.25 68 LEU A CA 1
ATOM 541 C C . LEU A 1 68 ? -3.348 -24.266 10.07 1 78.25 68 LEU A C 1
ATOM 543 O O . LEU A 1 68 ? -3.676 -23.266 9.438 1 78.25 68 LEU A O 1
ATOM 547 N N . ILE A 1 69 ? -4.148 -25.156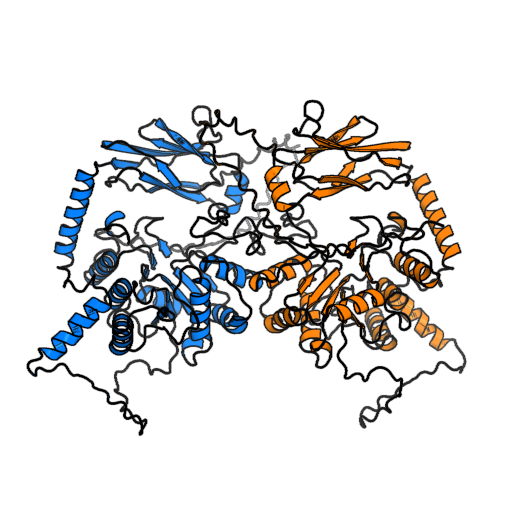 10.422 1 76.5 69 ILE A N 1
ATOM 548 C CA . ILE A 1 69 ? -5.57 -24.984 10.148 1 76.5 69 ILE A CA 1
ATOM 549 C C . ILE A 1 69 ? -6.238 -24.25 11.305 1 76.5 69 ILE A C 1
ATOM 551 O O . ILE A 1 69 ? -6.387 -24.812 12.398 1 76.5 69 ILE A O 1
ATOM 555 N N . ALA A 1 70 ? -6.535 -22.969 11.062 1 71.69 70 ALA A N 1
ATOM 556 C CA . ALA A 1 70 ? -7.121 -22.141 12.117 1 71.69 70 ALA A CA 1
ATOM 557 C C . ALA A 1 70 ? -8.633 -22.359 12.203 1 71.69 70 ALA A C 1
ATOM 559 O O . ALA A 1 70 ? -9.266 -22.734 11.219 1 71.69 70 ALA A O 1
ATOM 560 N N . ALA A 1 71 ? -9.133 -22.266 13.422 1 63.88 71 ALA A N 1
ATOM 561 C CA . ALA A 1 71 ? -10.578 -22.359 13.648 1 63.88 71 ALA A CA 1
ATOM 562 C C . ALA A 1 71 ? -11.305 -21.156 13.086 1 63.88 71 ALA A C 1
ATOM 564 O O . ALA A 1 71 ? -12.469 -21.25 12.68 1 63.88 71 ALA A O 1
ATOM 565 N N . SER A 1 72 ? -10.766 -20.031 13.148 1 58.38 72 SER A N 1
ATOM 566 C CA . SER A 1 72 ? -11.406 -18.828 12.633 1 58.38 72 SER A CA 1
ATOM 567 C C . SER A 1 72 ? -10.453 -18.031 11.742 1 58.38 72 SER A C 1
ATOM 569 O O . SER A 1 72 ? -10.102 -18.484 10.648 1 58.38 72 SER A O 1
ATOM 571 N N . ASP A 1 73 ? -9.953 -16.828 12.305 1 58.97 73 ASP A N 1
ATOM 572 C CA . ASP A 1 73 ? -9.141 -15.898 11.523 1 58.97 73 ASP A CA 1
ATOM 573 C C . ASP A 1 73 ? -7.656 -16.109 11.797 1 58.97 73 ASP A C 1
ATOM 575 O O . ASP A 1 73 ? -7.238 -16.188 12.953 1 58.97 73 ASP A O 1
ATOM 579 N N . PHE A 1 74 ? -6.906 -16.484 10.742 1 57.91 74 PHE A N 1
ATOM 580 C CA . PHE A 1 74 ? -5.473 -16.719 10.844 1 57.91 74 PHE A CA 1
ATOM 581 C C . PHE A 1 74 ? -4.77 -15.562 11.539 1 57.91 74 PHE A C 1
ATOM 583 O O . PHE A 1 74 ? -3.863 -15.773 12.344 1 57.91 74 PHE A O 1
ATOM 590 N N . SER A 1 75 ? -5.219 -14.422 11.18 1 57.66 75 SER A N 1
ATOM 591 C CA . SER A 1 75 ? -4.594 -13.258 11.797 1 57.66 75 SER A CA 1
ATOM 592 C C . SER A 1 75 ? -4.762 -13.273 13.312 1 57.66 75 SER A C 1
ATOM 594 O O . SER A 1 75 ? -3.832 -12.93 14.047 1 57.66 75 SER A O 1
ATOM 596 N N . GLU A 1 76 ? -5.871 -13.703 13.672 1 60.09 76 GLU A N 1
ATOM 597 C CA . GLU A 1 76 ? -6.137 -13.805 15.102 1 60.09 76 GLU A CA 1
ATOM 598 C C . GLU A 1 76 ? -5.254 -14.867 15.758 1 60.09 76 GLU A C 1
ATOM 600 O O . GLU A 1 76 ? -4.773 -14.672 16.875 1 60.09 76 GLU A O 1
ATOM 605 N N . LEU A 1 77 ? -5.094 -15.922 15.031 1 62.12 77 LEU A N 1
ATOM 606 C CA . LEU A 1 77 ? -4.23 -17 15.5 1 62.12 77 LEU A CA 1
ATOM 607 C C . LEU A 1 77 ? -2.811 -16.5 15.734 1 62.12 77 LEU A C 1
ATOM 609 O O . LEU A 1 77 ? -2.211 -16.781 16.781 1 62.12 77 LEU A O 1
ATOM 613 N N . MET A 1 78 ? -2.371 -15.773 14.828 1 64.25 78 MET A N 1
ATOM 614 C CA . MET A 1 78 ? -0.99 -15.305 14.938 1 64.25 78 MET A CA 1
ATOM 615 C C . MET A 1 78 ? -0.834 -14.312 16.078 1 64.25 78 MET A C 1
ATOM 617 O O . MET A 1 78 ? 0.162 -14.336 16.797 1 64.25 78 MET A O 1
ATOM 621 N N . GLU A 1 79 ? -1.825 -13.484 16.188 1 61 79 GLU A N 1
ATOM 622 C CA . GLU A 1 79 ? -1.786 -12.531 17.297 1 61 79 GLU A CA 1
ATOM 623 C C . GLU A 1 79 ? -1.791 -13.25 18.641 1 61 79 GLU A C 1
ATOM 625 O O . GLU A 1 79 ? -1.106 -12.836 19.578 1 61 79 GLU A O 1
ATOM 630 N N . PHE A 1 80 ? -2.504 -14.297 18.594 1 62.75 80 PHE A N 1
ATOM 631 C CA . PHE A 1 80 ? -2.666 -15.062 19.828 1 62.75 80 PHE A CA 1
ATOM 632 C C . PHE A 1 80 ? -1.39 -15.828 20.156 1 62.75 80 PHE A C 1
ATOM 634 O O . PHE A 1 80 ? -0.996 -15.906 21.328 1 62.75 80 PHE A O 1
ATOM 641 N N . TYR A 1 81 ? -0.731 -16.266 19.156 1 66.25 81 TYR A N 1
ATOM 642 C CA . TYR A 1 81 ? 0.352 -17.219 19.391 1 66.25 81 TYR A CA 1
ATOM 643 C C . TYR A 1 81 ? 1.709 -16.531 19.297 1 66.25 81 TYR A C 1
ATOM 645 O O . TYR A 1 81 ? 2.713 -17.062 19.781 1 66.25 81 TYR A O 1
ATOM 653 N N . ALA A 1 82 ? 1.664 -15.414 18.734 1 63.31 82 ALA A N 1
ATOM 654 C CA . ALA A 1 82 ? 2.955 -14.789 18.469 1 63.31 82 ALA A CA 1
ATOM 655 C C . ALA A 1 82 ? 3.771 -14.656 19.75 1 63.31 82 ALA A C 1
ATOM 657 O O . ALA A 1 82 ? 3.283 -14.125 20.75 1 63.31 82 ALA A O 1
ATOM 658 N N . GLY A 1 83 ? 4.977 -15.156 19.672 1 65.31 83 GLY A N 1
ATOM 659 C CA . GLY A 1 83 ? 5.914 -15.062 20.781 1 65.31 83 GLY A CA 1
ATOM 660 C C . GLY A 1 83 ? 5.605 -16.031 21.906 1 65.31 83 GLY A C 1
ATOM 661 O O . GLY A 1 83 ? 6.316 -16.062 22.906 1 65.31 83 GLY A O 1
ATOM 662 N N . ARG A 1 84 ? 4.566 -16.844 21.656 1 77.88 84 ARG A N 1
ATOM 663 C CA . ARG A 1 84 ? 4.129 -17.672 22.781 1 77.88 84 ARG A CA 1
ATOM 664 C C . ARG A 1 84 ? 4.145 -19.156 22.406 1 77.88 84 ARG A C 1
ATOM 666 O O . ARG A 1 84 ? 4.102 -20.016 23.281 1 77.88 84 ARG A O 1
ATOM 673 N N . ARG A 1 85 ? 4.121 -19.328 21.141 1 86.19 85 ARG A N 1
ATOM 674 C CA . ARG A 1 85 ? 4.012 -20.719 20.703 1 86.19 85 ARG A CA 1
ATOM 675 C C . ARG A 1 85 ? 5.086 -21.062 19.688 1 86.19 85 ARG A C 1
ATOM 677 O O . ARG A 1 85 ? 5.492 -20.203 18.891 1 86.19 85 ARG A O 1
ATOM 684 N N . TRP A 1 86 ? 5.508 -22.297 19.75 1 87 86 TRP A N 1
ATOM 685 C CA . TRP A 1 86 ? 6.555 -22.781 18.859 1 87 86 TRP A CA 1
ATOM 686 C C . TRP A 1 86 ? 6.145 -24.094 18.203 1 87 86 TRP A C 1
ATOM 688 O O . TRP A 1 86 ? 5.488 -24.938 18.828 1 87 86 TRP A O 1
ATOM 698 N N . LEU A 1 87 ? 6.523 -24.172 16.953 1 88.94 87 LEU A N 1
ATOM 699 C CA . LEU A 1 87 ? 6.387 -25.438 16.234 1 88.94 87 LEU A CA 1
ATOM 700 C C . LEU A 1 87 ? 7.695 -26.219 16.266 1 88.94 87 LEU A C 1
ATOM 702 O O . LEU A 1 87 ? 8.711 -25.75 15.75 1 88.94 87 LEU A O 1
ATOM 706 N N . CYS A 1 88 ? 7.586 -27.344 16.828 1 91.31 88 CYS A N 1
ATOM 707 C CA . CYS A 1 88 ? 8.789 -28.156 16.969 1 91.31 88 CYS A CA 1
ATOM 708 C C . CYS A 1 88 ? 8.656 -29.469 16.203 1 91.31 88 CYS A C 1
ATOM 710 O O . CYS A 1 88 ? 7.617 -30.125 16.25 1 91.31 88 CYS A O 1
ATOM 712 N N . LEU A 1 89 ? 9.742 -29.797 15.539 1 92.75 89 LEU A N 1
ATOM 713 C CA . LEU A 1 89 ? 9.781 -31.047 14.773 1 92.75 89 LEU A CA 1
ATOM 714 C C . LEU A 1 89 ? 10.352 -32.188 15.609 1 92.75 89 LEU A C 1
ATOM 716 O O . LEU A 1 89 ? 11.383 -32.031 16.266 1 92.75 89 LEU A O 1
ATOM 720 N N . GLN A 1 90 ? 9.641 -33.219 15.648 1 93.81 90 GLN A N 1
ATOM 721 C CA . GLN A 1 90 ? 10.156 -34.469 16.219 1 93.81 90 GLN A CA 1
ATOM 722 C C . GLN A 1 90 ? 10.516 -35.469 15.117 1 93.81 90 GLN A C 1
ATOM 724 O O . GLN A 1 90 ? 9.648 -35.875 14.336 1 93.81 90 GLN A O 1
ATOM 729 N N . LEU A 1 91 ? 11.773 -35.812 15.07 1 94.38 91 LEU A N 1
ATOM 730 C CA . LEU A 1 91 ? 12.281 -36.781 14.094 1 94.38 91 LEU A CA 1
ATOM 731 C C . LEU A 1 91 ? 12.766 -38.031 14.789 1 94.38 91 LEU A C 1
ATOM 733 O O . LEU A 1 91 ? 13.688 -37.969 15.617 1 94.38 91 LEU A O 1
ATOM 737 N N . ASP A 1 92 ? 12.141 -39.125 14.445 1 94.81 92 ASP A N 1
ATOM 738 C CA . ASP A 1 92 ? 12.461 -40.406 15.062 1 94.81 92 ASP A CA 1
ATOM 739 C C . ASP A 1 92 ? 12.398 -40.312 16.594 1 94.81 92 ASP A C 1
ATOM 741 O O . ASP A 1 92 ? 13.289 -40.812 17.281 1 94.81 92 ASP A O 1
ATOM 745 N N . GLY A 1 93 ? 11.445 -39.594 17.047 1 91.56 93 GLY A N 1
ATOM 746 C CA . GLY A 1 93 ? 11.195 -39.5 18.469 1 91.56 93 GLY A CA 1
ATOM 747 C C . GLY A 1 93 ? 12.062 -38.438 19.156 1 91.56 93 GLY A C 1
ATOM 748 O O . GLY A 1 93 ? 11.906 -38.188 20.359 1 91.56 93 GLY A O 1
ATOM 749 N N . SER A 1 94 ? 12.945 -37.906 18.375 1 93 94 SER A N 1
ATOM 750 C CA . SER A 1 94 ? 13.844 -36.906 18.953 1 93 94 SER A CA 1
ATOM 751 C C . SER A 1 94 ? 13.477 -35.5 18.484 1 93 94 SER A C 1
ATOM 753 O O . SER A 1 94 ? 13.102 -35.312 17.328 1 93 94 SER A O 1
ATOM 755 N N . TRP A 1 95 ? 13.68 -34.594 19.453 1 93.19 95 TRP A N 1
ATOM 756 C CA . TRP A 1 95 ? 13.383 -33.219 19.141 1 93.19 95 TRP A CA 1
ATOM 757 C C . TRP A 1 95 ? 14.445 -32.625 18.219 1 93.19 95 TRP A C 1
ATOM 759 O O . TRP A 1 95 ? 15.641 -32.875 18.406 1 93.19 95 TRP A O 1
ATOM 769 N N . ARG A 1 96 ? 13.977 -31.953 17.25 1 89.75 96 ARG A N 1
ATOM 770 C CA . ARG A 1 96 ? 14.859 -31.203 16.359 1 89.75 96 ARG A CA 1
ATOM 771 C C . ARG A 1 96 ? 14.617 -29.703 16.469 1 89.75 96 ARG A C 1
ATOM 773 O O . ARG A 1 96 ? 14.469 -29.172 17.562 1 89.75 96 ARG A O 1
ATOM 780 N N . ARG A 1 97 ? 14.508 -28.984 15.383 1 84.5 97 ARG A N 1
ATOM 781 C CA . ARG A 1 97 ? 14.406 -27.531 15.359 1 84.5 97 ARG A CA 1
ATOM 782 C C . ARG A 1 97 ? 13.016 -27.062 15.773 1 84.5 97 ARG A C 1
ATOM 784 O O . ARG A 1 97 ? 12.016 -27.688 15.406 1 84.5 97 ARG A O 1
ATOM 791 N N . CYS A 1 98 ? 12.984 -26.062 16.609 1 87.19 98 CYS A N 1
ATOM 792 C CA . CYS A 1 98 ? 11.742 -25.375 16.938 1 87.19 98 CYS A CA 1
ATOM 793 C C . CYS A 1 98 ? 11.719 -23.969 16.359 1 87.19 98 CYS A C 1
ATOM 795 O O . CYS A 1 98 ? 12.703 -23.234 16.453 1 87.19 98 CYS A O 1
ATOM 797 N N . ILE A 1 99 ? 10.625 -23.688 15.648 1 83.56 99 ILE A N 1
ATOM 798 C CA . ILE A 1 99 ? 10.492 -22.359 15.078 1 83.56 99 ILE A CA 1
ATOM 799 C C . ILE A 1 99 ? 9.258 -21.672 15.664 1 83.56 99 ILE A C 1
ATOM 801 O O . ILE A 1 99 ? 8.289 -22.328 16.031 1 83.56 99 ILE A O 1
ATOM 805 N N . PRO A 1 100 ? 9.375 -20.328 15.773 1 78.12 100 PRO A N 1
ATOM 806 C CA . PRO A 1 100 ? 8.141 -19.641 16.156 1 78.12 100 PRO A CA 1
ATOM 807 C C . PRO A 1 100 ? 7.004 -19.875 15.172 1 78.12 100 PRO A C 1
ATOM 809 O O . PRO A 1 100 ? 7.238 -19.938 13.961 1 78.12 100 PRO A O 1
ATOM 812 N N . ILE A 1 101 ? 5.902 -20.016 15.711 1 76.25 101 ILE A N 1
ATOM 813 C CA . ILE A 1 101 ? 4.758 -20.359 14.875 1 76.25 101 ILE A CA 1
ATOM 814 C C . ILE A 1 101 ? 4.531 -19.266 13.828 1 76.25 101 ILE A C 1
ATOM 816 O O . ILE A 1 101 ? 3.998 -19.531 12.75 1 76.25 101 ILE A O 1
ATOM 820 N N . GLU A 1 102 ? 5.012 -18.062 14.125 1 65.25 102 GLU A N 1
ATOM 821 C CA . GLU A 1 102 ? 4.801 -16.953 13.203 1 65.25 102 GLU A CA 1
ATOM 822 C C . GLU A 1 102 ? 5.855 -16.938 12.102 1 65.25 102 GLU A C 1
ATOM 824 O O . GLU A 1 102 ? 5.695 -16.25 11.094 1 65.25 102 GLU A O 1
ATOM 829 N N . SER A 1 103 ? 7.012 -17.594 12.312 1 62.22 103 SER A N 1
ATOM 830 C CA . SER A 1 103 ? 8.156 -17.547 11.414 1 62.22 103 SER A CA 1
ATOM 831 C C . SER A 1 103 ? 7.887 -18.297 10.117 1 62.22 103 SER A C 1
ATOM 833 O O . SER A 1 103 ? 8.578 -18.109 9.117 1 62.22 103 SER A O 1
ATOM 835 N N . GLY A 1 104 ? 6.996 -19.203 10.102 1 63.78 104 GLY A N 1
ATOM 836 C CA . GLY A 1 104 ? 6.824 -19.875 8.812 1 63.78 104 GLY A CA 1
ATOM 837 C C . GLY A 1 104 ? 6.391 -21.312 8.938 1 63.78 104 GLY A C 1
ATOM 838 O O . GLY A 1 104 ? 6.086 -21.781 10.039 1 63.78 104 GLY A O 1
ATOM 839 N N . THR A 1 105 ? 6.188 -21.906 7.637 1 65.06 105 THR A N 1
ATOM 840 C CA . THR A 1 105 ? 5.574 -23.219 7.59 1 65.06 105 THR A CA 1
ATOM 841 C C . THR A 1 105 ? 6.574 -24.266 7.109 1 65.06 105 THR A C 1
ATOM 843 O O . THR A 1 105 ? 6.184 -25.328 6.609 1 65.06 105 THR A O 1
ATOM 846 N N . LEU A 1 106 ? 8.039 -23.875 7.258 1 73.25 106 LEU A N 1
ATOM 847 C CA . LEU A 1 106 ? 8.922 -24.922 6.742 1 73.25 106 LEU A CA 1
ATOM 848 C C . LEU A 1 106 ? 10.141 -25.094 7.641 1 73.25 106 LEU A C 1
ATOM 850 O O . LEU A 1 106 ? 10.57 -24.141 8.305 1 73.25 106 LEU A O 1
ATOM 854 N N . ILE A 1 107 ? 10.648 -26.312 7.84 1 76.81 107 ILE A N 1
ATOM 855 C CA . ILE A 1 107 ? 11.867 -26.703 8.547 1 76.81 107 ILE A CA 1
ATOM 856 C C . ILE A 1 107 ? 12.727 -27.578 7.633 1 76.81 107 ILE A C 1
ATOM 858 O O . ILE A 1 107 ? 12.242 -28.516 7.023 1 76.81 107 ILE A O 1
ATOM 862 N N . GLN A 1 108 ? 14 -27.219 7.41 1 80.94 108 GLN A N 1
ATOM 863 C CA . GLN A 1 108 ? 14.922 -28.031 6.629 1 80.94 108 GLN A CA 1
ATOM 864 C C . GLN A 1 108 ? 15.859 -28.828 7.535 1 80.94 108 GLN A C 1
ATOM 866 O O . GLN A 1 108 ? 16.375 -28.297 8.523 1 80.94 108 GLN A O 1
ATOM 871 N N . GLU A 1 109 ? 16.031 -30.094 7.289 1 87.5 109 GLU A N 1
ATOM 872 C CA . GLU A 1 109 ? 16.859 -30.953 8.109 1 87.5 109 GLU A CA 1
ATOM 873 C C . GLU A 1 109 ? 17.734 -31.875 7.246 1 87.5 109 GLU A C 1
ATOM 875 O O . GLU A 1 109 ? 17.281 -32.344 6.207 1 87.5 109 GLU A O 1
ATOM 880 N N . THR A 1 110 ? 18.953 -32.031 7.633 1 90.31 110 THR A N 1
ATOM 881 C CA . THR A 1 110 ? 19.781 -33.125 7.09 1 90.31 110 THR A CA 1
ATOM 882 C C . THR A 1 110 ? 19.5 -34.438 7.82 1 90.31 110 THR A C 1
ATOM 884 O O . THR A 1 110 ? 19.594 -34.469 9.047 1 90.31 110 THR A O 1
ATOM 887 N N . ILE A 1 111 ? 19.203 -35.406 7.098 1 92.62 111 ILE A N 1
ATOM 888 C CA . ILE A 1 111 ? 18.75 -36.656 7.684 1 92.62 111 ILE A CA 1
ATOM 889 C C . ILE A 1 111 ? 19.531 -37.812 7.098 1 92.62 111 ILE A C 1
ATOM 891 O O . ILE A 1 111 ? 19.828 -37.844 5.902 1 92.62 111 ILE A O 1
ATOM 895 N N . ASP A 1 112 ? 19.844 -38.781 7.875 1 93.62 112 ASP A N 1
ATOM 896 C CA . ASP A 1 112 ? 20.578 -39.938 7.418 1 93.62 112 ASP A CA 1
ATOM 897 C C . ASP A 1 112 ? 19.703 -40.844 6.562 1 93.62 112 ASP A C 1
ATOM 899 O O . ASP A 1 112 ? 18.484 -40.812 6.676 1 93.62 112 ASP A O 1
ATOM 903 N N . VAL A 1 113 ? 20.391 -41.625 5.773 1 95.44 113 VAL A N 1
ATOM 904 C CA . VAL A 1 113 ? 19.688 -42.625 4.957 1 95.44 113 VAL A CA 1
ATOM 905 C C . VAL A 1 113 ? 18.984 -43.625 5.855 1 95.44 113 VAL A C 1
ATOM 907 O O . VAL A 1 113 ? 19.547 -44.062 6.867 1 95.44 113 VAL A O 1
ATOM 910 N N . GLY A 1 114 ? 17.719 -43.969 5.465 1 95.06 114 GLY A N 1
ATOM 911 C CA . GLY A 1 114 ? 16.969 -44.938 6.242 1 95.06 114 GLY A CA 1
ATOM 912 C C . GLY A 1 114 ? 15.5 -44.562 6.387 1 95.06 114 GLY A C 1
ATOM 913 O O . GLY A 1 114 ? 15.008 -43.656 5.723 1 95.06 114 GLY A O 1
ATOM 914 N N . ASN A 1 115 ? 14.828 -45.469 7.18 1 95.62 115 ASN A N 1
ATOM 915 C CA . ASN A 1 115 ? 13.43 -45.219 7.504 1 95.62 115 ASN A CA 1
ATOM 916 C C . ASN A 1 115 ? 13.289 -44.25 8.695 1 95.62 115 ASN A C 1
ATOM 918 O O . ASN A 1 115 ? 14 -44.406 9.688 1 95.62 115 ASN A O 1
ATOM 922 N N . HIS A 1 116 ? 12.438 -43.312 8.477 1 95.75 116 HIS A N 1
ATOM 923 C CA . HIS A 1 116 ? 12.289 -42.281 9.5 1 95.75 116 HIS A CA 1
ATOM 924 C C . HIS A 1 116 ? 10.82 -42 9.773 1 95.75 116 HIS A C 1
ATOM 926 O O . HIS A 1 116 ? 9.953 -42.344 8.977 1 95.75 116 HIS A O 1
ATOM 932 N N . THR A 1 117 ? 10.531 -41.438 10.875 1 95.88 117 THR A N 1
ATOM 933 C CA . THR A 1 117 ? 9.219 -40.906 11.234 1 95.88 117 THR A CA 1
ATOM 934 C C . THR A 1 117 ? 9.328 -39.469 11.688 1 95.88 117 THR A C 1
ATOM 936 O O . THR A 1 117 ? 10.336 -39.062 12.273 1 95.88 117 THR A O 1
ATOM 939 N N . ALA A 1 118 ? 8.305 -38.688 11.352 1 94.38 118 ALA A N 1
ATOM 940 C CA . ALA A 1 118 ? 8.32 -37.281 11.734 1 94.38 118 ALA A CA 1
ATOM 941 C C . ALA A 1 118 ? 6.953 -36.844 12.266 1 94.38 118 ALA A C 1
ATOM 943 O O . ALA A 1 118 ? 5.922 -37.344 11.82 1 94.38 118 ALA A O 1
ATOM 944 N N . ARG A 1 119 ? 6.984 -35.969 13.211 1 93.88 119 ARG A N 1
ATOM 945 C CA . ARG A 1 119 ? 5.777 -35.375 13.758 1 93.88 119 ARG A CA 1
ATOM 946 C C . ARG A 1 119 ? 6.023 -33.906 14.156 1 93.88 119 ARG A C 1
ATOM 948 O O . ARG A 1 119 ? 7.121 -33.562 14.609 1 93.88 119 ARG A O 1
ATOM 955 N N . LEU A 1 120 ? 4.996 -33.094 13.945 1 91.75 120 LEU A N 1
ATOM 956 C CA . LEU A 1 120 ? 5.043 -31.719 14.391 1 91.75 120 LEU A CA 1
ATOM 957 C C . LEU A 1 120 ? 4.301 -31.531 15.711 1 91.75 120 LEU A C 1
ATOM 959 O O . LEU A 1 120 ? 3.221 -32.094 15.898 1 91.75 120 LEU A O 1
ATOM 963 N N . VAL A 1 121 ? 4.887 -30.734 16.578 1 91.44 121 VAL A N 1
ATOM 964 C CA . VAL A 1 121 ? 4.27 -30.5 17.875 1 91.44 121 VAL A CA 1
ATOM 965 C C . VAL A 1 121 ? 4.254 -29.016 18.188 1 91.44 121 VAL A C 1
ATOM 967 O O . VAL A 1 121 ? 5.277 -28.328 18.062 1 91.44 121 VAL A O 1
ATOM 970 N N . LEU A 1 122 ? 3.117 -28.562 18.578 1 91 122 LEU A N 1
ATOM 971 C CA . LEU A 1 122 ? 2.979 -27.203 19.078 1 91 122 LEU A CA 1
ATOM 972 C C . LEU A 1 122 ? 3.301 -27.125 20.562 1 91 122 LEU A C 1
ATOM 974 O O . LEU A 1 122 ? 2.703 -27.844 21.375 1 91 122 LEU A O 1
ATOM 978 N N . VAL A 1 123 ? 4.234 -26.234 20.844 1 90.06 123 VAL A N 1
ATOM 979 C CA . VAL A 1 123 ? 4.707 -26.156 22.219 1 90.06 123 VAL A CA 1
ATOM 980 C C . VAL A 1 123 ? 4.641 -24.703 22.703 1 90.06 123 VAL A C 1
ATOM 982 O O . VAL A 1 123 ? 4.684 -23.766 21.891 1 90.06 123 VAL A O 1
ATOM 985 N N . ASP A 1 124 ? 4.5 -24.5 23.969 1 87.94 124 ASP A N 1
ATOM 986 C CA . ASP A 1 124 ? 4.391 -23.156 24.516 1 87.94 124 ASP A CA 1
ATOM 987 C C . ASP A 1 124 ? 5.758 -22.625 24.953 1 87.94 124 ASP A C 1
ATOM 989 O O . ASP A 1 124 ? 5.844 -21.766 25.828 1 87.94 124 ASP A O 1
ATOM 993 N N . SER A 1 125 ? 6.781 -23.359 24.484 1 84.06 125 SER A N 1
ATOM 994 C CA . SER A 1 125 ? 8.148 -22.938 24.781 1 84.06 125 SER A CA 1
ATOM 995 C C . SER A 1 125 ? 9.078 -23.203 23.609 1 84.06 125 SER A C 1
ATOM 997 O O . SER A 1 125 ? 8.805 -24.078 22.781 1 84.06 125 SER A O 1
ATOM 999 N N . SER A 1 126 ? 10.18 -22.484 23.625 1 83.75 126 SER A N 1
ATOM 1000 C CA . SER A 1 126 ? 11.18 -22.703 22.594 1 83.75 126 SER A CA 1
ATOM 1001 C C . SER A 1 126 ? 12.008 -23.953 22.891 1 83.75 126 SER A C 1
ATOM 1003 O O . SER A 1 126 ? 12.719 -24.453 22.016 1 83.75 126 SER A O 1
ATOM 1005 N N . THR A 1 127 ? 11.891 -24.359 24.172 1 87.25 127 THR A N 1
ATOM 1006 C CA . THR A 1 127 ? 12.531 -25.594 24.578 1 87.25 127 THR A CA 1
ATOM 1007 C C . THR A 1 127 ? 11.5 -26.703 24.766 1 87.25 127 THR A C 1
ATOM 1009 O O . THR A 1 127 ? 10.891 -26.828 25.828 1 87.25 127 THR A O 1
ATOM 1012 N N . PRO A 1 128 ? 11.453 -27.516 23.812 1 87.5 128 PRO A N 1
ATOM 1013 C CA . PRO A 1 128 ? 10.352 -28.484 23.797 1 87.5 128 PRO A CA 1
ATOM 1014 C C . PRO A 1 128 ? 10.469 -29.5 24.922 1 87.5 128 PRO A C 1
ATOM 1016 O O . PRO A 1 128 ? 9.469 -30.094 25.344 1 87.5 128 PRO A O 1
ATOM 1019 N N . GLU A 1 129 ? 11.57 -29.672 25.438 1 87.81 129 GLU A N 1
ATOM 1020 C CA . GLU A 1 129 ? 11.758 -30.625 26.516 1 87.81 129 GLU A CA 1
ATOM 1021 C C . GLU A 1 129 ? 11.047 -30.172 27.797 1 87.81 129 GLU A C 1
ATOM 1023 O O . GLU A 1 129 ? 10.594 -31 28.578 1 87.81 129 GLU A O 1
ATOM 1028 N N . THR A 1 130 ? 11 -28.906 27.938 1 86.19 130 THR A N 1
ATOM 1029 C CA . THR A 1 130 ? 10.461 -28.359 29.172 1 86.19 130 THR A CA 1
ATOM 1030 C C . THR A 1 130 ? 9.086 -27.734 28.938 1 86.19 130 THR A C 1
ATOM 1032 O O . THR A 1 130 ? 8.367 -27.438 29.891 1 86.19 130 THR A O 1
ATOM 1035 N N . GLY A 1 131 ? 8.82 -27.578 27.75 1 87.75 131 GLY A N 1
ATOM 1036 C CA . GLY A 1 131 ? 7.57 -26.906 27.453 1 87.75 131 GLY A CA 1
ATOM 1037 C C . GLY A 1 131 ? 6.371 -27.828 27.438 1 87.75 131 GLY A C 1
ATOM 1038 O O . GLY A 1 131 ? 6.523 -29.047 27.344 1 87.75 131 GLY A O 1
ATOM 1039 N N . LYS A 1 132 ? 5.176 -27.172 27.594 1 91.38 132 LYS A N 1
ATOM 1040 C CA . LYS A 1 132 ? 3.926 -27.922 27.5 1 91.38 132 LYS A CA 1
ATOM 1041 C C . LYS A 1 132 ? 3.537 -28.156 26.047 1 91.38 132 LYS A C 1
ATOM 1043 O O . LYS A 1 132 ? 3.523 -27.219 25.234 1 91.38 132 LYS A O 1
ATOM 1048 N N . GLN A 1 133 ? 3.244 -29.469 25.719 1 91.06 133 GLN A N 1
ATOM 1049 C CA . GLN A 1 133 ? 2.777 -29.812 24.375 1 91.06 133 GLN A CA 1
ATOM 1050 C C . GLN A 1 133 ? 1.287 -29.531 24.219 1 91.06 133 GLN A C 1
ATOM 1052 O O . GLN A 1 133 ? 0.463 -30.062 24.969 1 91.06 133 GLN A O 1
ATOM 1057 N N . LEU A 1 134 ? 0.943 -28.797 23.281 1 89.81 134 LEU A N 1
ATOM 1058 C CA . LEU A 1 134 ? -0.424 -28.312 23.125 1 89.81 134 LEU A CA 1
ATOM 1059 C C . LEU A 1 134 ? -1.169 -29.109 22.062 1 89.81 134 LEU A C 1
ATOM 1061 O O . LEU A 1 134 ? -2.359 -29.391 22.219 1 89.81 134 LEU A O 1
ATOM 1065 N N . MET A 1 135 ? -0.514 -29.344 20.938 1 90.62 135 MET A N 1
ATOM 1066 C CA . MET A 1 135 ? -1.102 -30.047 19.797 1 90.62 135 MET A CA 1
ATOM 1067 C C . MET A 1 135 ? -0.04 -30.844 19.047 1 90.62 135 MET A C 1
ATOM 1069 O O . MET A 1 135 ? 1.116 -30.422 18.969 1 90.62 135 MET A O 1
ATOM 1073 N N . LYS A 1 136 ? -0.482 -31.984 18.531 1 92.69 136 LYS A N 1
ATOM 1074 C CA . LYS A 1 136 ? 0.42 -32.812 17.75 1 92.69 136 LYS A CA 1
ATOM 1075 C C . LYS A 1 136 ? -0.196 -33.188 16.406 1 92.69 136 LYS A C 1
ATOM 1077 O O . LYS A 1 136 ? -1.4 -33.438 16.312 1 92.69 136 LYS A O 1
ATOM 1082 N N . SER A 1 137 ? 0.664 -33.219 15.43 1 92.31 137 SER A N 1
ATOM 1083 C CA . SER A 1 137 ? 0.214 -33.719 14.133 1 92.31 137 SER A CA 1
ATOM 1084 C C . SER A 1 137 ? 0.27 -35.219 14.078 1 92.31 137 SER A C 1
ATOM 1086 O O . SER A 1 137 ? 0.829 -35.875 14.977 1 92.31 137 SER A O 1
ATOM 1088 N N . GLU A 1 138 ? -0.361 -35.719 13.039 1 92.25 138 GLU A N 1
ATOM 1089 C CA . GLU A 1 138 ? -0.181 -37.156 12.773 1 92.25 138 GLU A CA 1
ATOM 1090 C C . GLU A 1 138 ? 1.276 -37.469 12.461 1 92.25 138 GLU A C 1
ATOM 1092 O O . GLU A 1 138 ? 1.999 -36.656 11.914 1 92.25 138 GLU A O 1
ATOM 1097 N N . GLN A 1 139 ? 1.646 -38.594 12.883 1 93.81 139 GLN A N 1
ATOM 1098 C CA . GLN A 1 139 ? 2.998 -39.062 12.57 1 93.81 139 GLN A CA 1
ATOM 1099 C C . GLN A 1 139 ? 3.086 -39.562 11.133 1 93.81 139 GLN A C 1
ATOM 1101 O O . GLN A 1 139 ? 2.213 -40.312 10.672 1 93.81 139 GLN A O 1
ATOM 1106 N N . VAL A 1 140 ? 4.125 -39.156 10.43 1 93.81 140 VAL A N 1
ATOM 1107 C CA . VAL A 1 140 ? 4.305 -39.562 9.039 1 93.81 140 VAL A CA 1
ATOM 1108 C C . VAL A 1 140 ? 5.574 -40.375 8.898 1 93.81 140 VAL A C 1
ATOM 1110 O O . VAL A 1 140 ? 6.633 -40 9.414 1 93.81 140 VAL A O 1
ATOM 1113 N N . SER A 1 141 ? 5.453 -41.469 8.258 1 94.69 141 SER A N 1
ATOM 1114 C CA . SER A 1 141 ? 6.613 -42.312 7.969 1 94.69 141 SER A CA 1
ATOM 1115 C C . SER A 1 141 ? 7.113 -42.094 6.547 1 94.69 141 SER A C 1
ATOM 1117 O O . SER A 1 141 ? 6.316 -41.938 5.617 1 94.69 141 SER A O 1
ATOM 1119 N N . PHE A 1 142 ? 8.461 -42.031 6.398 1 93.12 142 PHE A N 1
ATOM 1120 C CA . PHE A 1 142 ? 9.062 -41.844 5.086 1 93.12 142 PHE A CA 1
ATOM 1121 C C . PHE A 1 142 ? 10.469 -42.406 5.039 1 93.12 142 PHE A C 1
ATOM 1123 O O . PHE A 1 142 ? 11 -42.844 6.059 1 93.12 142 PHE A O 1
ATOM 1130 N N . THR A 1 143 ? 10.961 -42.469 3.883 1 94.44 143 THR A N 1
ATOM 1131 C CA . THR A 1 143 ? 12.273 -43.094 3.709 1 94.44 143 THR A CA 1
ATOM 1132 C C . THR A 1 143 ? 13.242 -42.094 3.047 1 94.44 143 THR A C 1
ATOM 1134 O O . THR A 1 143 ? 12.875 -41.406 2.102 1 94.44 143 THR A O 1
ATOM 1137 N N . VAL A 1 144 ? 14.422 -42.031 3.645 1 94.81 144 VAL A N 1
ATOM 1138 C CA . VAL A 1 144 ? 15.492 -41.25 3.031 1 94.81 144 VAL A CA 1
ATOM 1139 C C . VAL A 1 144 ? 16.484 -42.188 2.338 1 94.81 144 VAL A C 1
ATOM 1141 O O . VAL A 1 144 ? 17 -43.094 2.959 1 94.81 144 VAL A O 1
ATOM 1144 N N . LEU A 1 145 ? 16.719 -41.875 1.132 1 94.31 145 LEU A N 1
ATOM 1145 C CA . LEU A 1 145 ? 17.578 -42.719 0.318 1 94.31 145 LEU A CA 1
ATOM 1146 C C . LEU A 1 145 ? 18.938 -42.031 0.069 1 94.31 145 LEU A C 1
ATOM 1148 O O . LEU A 1 145 ? 19.062 -40.844 0.23 1 94.31 145 LEU A O 1
ATOM 1152 N N . SER A 1 146 ? 19.953 -42.938 -0.207 1 93.75 146 SER A N 1
ATOM 1153 C CA . SER A 1 146 ? 21.234 -42.375 -0.685 1 93.75 146 SER A CA 1
ATOM 1154 C C . SER A 1 146 ? 21.062 -41.688 -2.027 1 93.75 146 SER A C 1
ATOM 1156 O O . SER A 1 146 ? 20.062 -41.875 -2.723 1 93.75 146 SER A O 1
ATOM 1158 N N . ASP A 1 147 ? 22.047 -41 -2.371 1 91.12 147 ASP A N 1
ATOM 1159 C CA . ASP A 1 147 ? 22 -40.312 -3.648 1 91.12 147 ASP A CA 1
ATOM 1160 C C . ASP A 1 147 ? 21.812 -41.281 -4.809 1 91.12 147 ASP A C 1
ATOM 1162 O O . ASP A 1 147 ? 21.031 -41.031 -5.727 1 91.12 147 ASP A O 1
ATOM 1166 N N . GLU A 1 148 ? 22.484 -42.344 -4.715 1 91.81 148 GLU A N 1
ATOM 1167 C CA . GLU A 1 148 ? 22.438 -43.344 -5.785 1 91.81 148 GLU A CA 1
ATOM 1168 C C . GLU A 1 148 ? 21.078 -44.031 -5.844 1 91.81 148 GLU A C 1
ATOM 1170 O O . GLU A 1 148 ? 20.516 -44.219 -6.926 1 91.81 148 GLU A O 1
ATOM 1175 N N . ASP A 1 149 ? 20.609 -44.406 -4.727 1 92.62 149 ASP A N 1
ATOM 1176 C CA . ASP A 1 149 ? 19.328 -45.094 -4.676 1 92.62 149 ASP A CA 1
ATOM 1177 C C . ASP A 1 149 ? 18.188 -44.156 -5.082 1 92.62 149 ASP A C 1
ATOM 1179 O O . ASP A 1 149 ? 17.234 -44.594 -5.73 1 92.62 149 ASP A O 1
ATOM 1183 N N . PHE A 1 150 ? 18.328 -43 -4.594 1 91.19 150 PHE A N 1
ATOM 1184 C CA . PHE A 1 150 ? 17.312 -42.031 -4.953 1 91.19 150 PHE A CA 1
ATOM 1185 C C . PHE A 1 150 ? 17.281 -41.812 -6.461 1 91.19 150 PHE A C 1
ATOM 1187 O O . PHE A 1 150 ? 16.203 -41.781 -7.062 1 91.19 150 PHE A O 1
ATOM 1194 N N . ALA A 1 151 ? 18.391 -41.688 -7.051 1 88.31 151 ALA A N 1
ATOM 1195 C CA . ALA A 1 151 ? 18.484 -41.531 -8.5 1 88.31 151 ALA A CA 1
ATOM 1196 C C . ALA A 1 151 ? 17.875 -42.75 -9.227 1 88.31 151 ALA A C 1
ATOM 1198 O O . ALA A 1 151 ? 17.25 -42.594 -10.273 1 88.31 151 ALA A O 1
ATOM 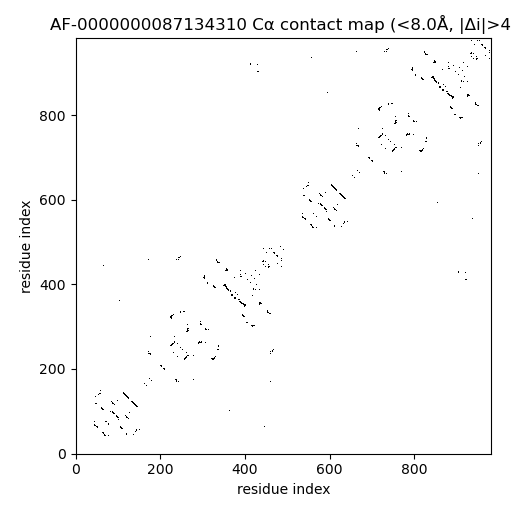1199 N N . ALA A 1 152 ? 18.109 -43.875 -8.672 1 90.19 152 ALA A N 1
ATOM 1200 C CA . ALA A 1 152 ? 17.562 -45.094 -9.266 1 90.19 152 ALA A CA 1
ATOM 1201 C C . ALA A 1 152 ? 16.047 -45.094 -9.219 1 90.19 152 ALA A C 1
ATOM 1203 O O . ALA A 1 152 ? 15.391 -45.531 -10.18 1 90.19 152 ALA A O 1
ATOM 1204 N N . VAL A 1 153 ? 15.57 -44.688 -8.133 1 87.5 153 VAL A N 1
ATOM 1205 C CA . VAL A 1 153 ? 14.117 -44.656 -7.977 1 87.5 153 VAL A CA 1
ATOM 1206 C C . VAL A 1 153 ? 13.523 -43.656 -8.984 1 87.5 153 VAL A C 1
ATOM 1208 O O . VAL A 1 153 ? 12.484 -43.938 -9.594 1 87.5 153 VAL A O 1
ATOM 1211 N N . LEU A 1 154 ? 14.133 -42.562 -9.156 1 86.38 154 LEU A N 1
ATOM 1212 C CA . LEU A 1 154 ? 13.648 -41.562 -10.094 1 86.38 154 LEU A CA 1
ATOM 1213 C C . LEU A 1 154 ? 13.719 -42.062 -11.523 1 86.38 154 LEU A C 1
ATOM 1215 O O . LEU A 1 154 ? 12.82 -41.812 -12.336 1 86.38 154 LEU A O 1
ATOM 1219 N N . ARG A 1 155 ? 14.766 -42.75 -11.797 1 85.25 155 ARG A N 1
ATOM 1220 C CA . ARG A 1 155 ? 14.906 -43.344 -13.125 1 85.25 155 ARG A CA 1
ATOM 1221 C C . ARG A 1 155 ? 13.797 -44.344 -13.398 1 85.25 155 ARG A C 1
ATOM 1223 O O . ARG A 1 155 ? 13.227 -44.375 -14.492 1 85.25 155 ARG A O 1
ATOM 1230 N N . GLN A 1 156 ? 13.609 -45.188 -12.453 1 86.94 156 GLN A N 1
ATOM 1231 C CA . GLN A 1 156 ? 12.547 -46.156 -12.617 1 86.94 156 GLN A CA 1
ATOM 1232 C C . GLN A 1 156 ? 11.188 -45.5 -12.805 1 86.94 156 GLN A C 1
ATOM 1234 O O . GLN A 1 156 ? 10.383 -45.938 -13.633 1 86.94 156 GLN A O 1
ATOM 1239 N N . GLN A 1 157 ? 10.984 -44.562 -12.039 1 85.06 157 GLN A N 1
ATOM 1240 C CA . GLN A 1 157 ? 9.742 -43.812 -12.172 1 85.06 157 GLN A CA 1
ATOM 1241 C C . GLN A 1 157 ? 9.594 -43.25 -13.578 1 85.06 157 GLN A C 1
ATOM 1243 O O . GLN A 1 157 ? 8.5 -43.281 -14.148 1 85.06 157 GLN A O 1
ATOM 1248 N N . ARG A 1 158 ? 10.57 -42.719 -14.086 1 81 158 ARG A N 1
ATOM 1249 C CA . ARG A 1 158 ? 10.555 -42.156 -15.438 1 81 158 ARG A CA 1
ATOM 1250 C C . ARG A 1 158 ? 10.211 -43.219 -16.469 1 81 158 ARG A C 1
ATOM 1252 O O . ARG A 1 158 ? 9.453 -42.969 -17.406 1 81 158 ARG A O 1
ATOM 1259 N N . LEU A 1 159 ? 10.805 -44.312 -16.234 1 82.81 159 LEU A N 1
ATOM 1260 C CA . LEU A 1 159 ? 10.539 -45.438 -17.141 1 82.81 159 LEU A CA 1
ATOM 1261 C C . LEU A 1 159 ? 9.07 -45.844 -17.062 1 82.81 159 LEU A C 1
ATOM 1263 O O . LEU A 1 159 ? 8.445 -46.125 -18.094 1 82.81 159 LEU A O 1
ATOM 1267 N N . ASP A 1 160 ? 8.625 -45.906 -15.93 1 84.88 160 ASP A N 1
ATOM 1268 C CA . ASP A 1 160 ? 7.219 -46.281 -15.734 1 84.88 160 ASP A CA 1
ATOM 1269 C C . ASP A 1 160 ? 6.301 -45.25 -16.391 1 84.88 160 ASP A C 1
ATOM 1271 O O . ASP A 1 160 ? 5.289 -45.594 -16.984 1 84.88 160 ASP A O 1
ATOM 1275 N N . ASP A 1 161 ? 6.629 -44.062 -16.203 1 82.75 161 ASP A N 1
ATOM 1276 C CA . ASP A 1 161 ? 5.848 -42.969 -16.797 1 82.75 161 ASP A CA 1
ATOM 1277 C C . ASP A 1 161 ? 5.859 -43.062 -18.328 1 82.75 161 ASP A C 1
ATOM 1279 O O . ASP A 1 161 ? 4.824 -42.875 -18.969 1 82.75 161 ASP A O 1
ATOM 1283 N N . LEU A 1 162 ? 7.02 -43.281 -18.812 1 79.38 162 LEU A N 1
ATOM 1284 C CA . LEU A 1 162 ? 7.148 -43.406 -20.266 1 79.38 162 LEU A CA 1
ATOM 1285 C C . LEU A 1 162 ? 6.34 -44.594 -20.781 1 79.38 162 LEU A C 1
ATOM 1287 O O . LEU A 1 162 ? 5.754 -44.531 -21.859 1 79.38 162 LEU A O 1
ATOM 1291 N N . ALA A 1 163 ? 6.359 -45.594 -20.031 1 80.81 163 ALA A N 1
ATOM 1292 C CA . ALA A 1 163 ? 5.609 -46.781 -20.406 1 80.81 163 ALA A CA 1
ATOM 1293 C C . ALA A 1 163 ? 4.105 -46.531 -20.391 1 80.81 163 ALA A C 1
ATOM 1295 O O . ALA A 1 163 ? 3.375 -47.031 -21.25 1 80.81 163 ALA A O 1
ATOM 1296 N N . LEU A 1 164 ? 3.705 -45.844 -19.484 1 80 164 LEU A N 1
ATOM 1297 C CA . LEU A 1 164 ? 2.277 -45.594 -19.312 1 80 164 LEU A CA 1
ATOM 1298 C C . LEU A 1 164 ? 1.788 -44.5 -20.266 1 80 164 LEU A C 1
ATOM 1300 O O . LEU A 1 164 ? 0.688 -44.625 -20.812 1 80 164 LEU A O 1
ATOM 1304 N N . HIS A 1 165 ? 2.57 -43.469 -20.484 1 78.12 165 HIS A N 1
ATOM 1305 C CA . HIS A 1 165 ? 2.094 -42.281 -21.188 1 78.12 165 HIS A CA 1
ATOM 1306 C C . HIS A 1 165 ? 2.695 -42.188 -22.578 1 78.12 165 HIS A C 1
ATOM 1308 O O . HIS A 1 165 ? 2.281 -41.344 -23.391 1 78.12 165 HIS A O 1
ATOM 1314 N N . GLY A 1 166 ? 3.498 -43.125 -22.953 1 69.88 166 GLY A N 1
ATOM 1315 C CA . GLY A 1 166 ? 4.098 -43.188 -24.281 1 69.88 166 GLY A CA 1
ATOM 1316 C C . GLY A 1 166 ? 5.426 -42.469 -24.359 1 69.88 166 GLY A C 1
ATOM 1317 O O . GLY A 1 166 ? 5.773 -41.688 -23.484 1 69.88 166 GLY A O 1
ATOM 1318 N N . PRO A 1 167 ? 6.133 -42.938 -25.406 1 64.31 167 PRO A N 1
ATOM 1319 C CA . PRO A 1 167 ? 7.477 -42.375 -25.547 1 64.31 167 PRO A CA 1
ATOM 1320 C C . PRO A 1 167 ? 7.453 -40.875 -25.938 1 64.31 167 PRO A C 1
ATOM 1322 O O . PRO A 1 167 ? 6.469 -40.406 -26.5 1 64.31 167 PRO A O 1
ATOM 1325 N N . GLN A 1 168 ? 8.484 -40.156 -25.422 1 65.12 168 GLN A N 1
ATOM 1326 C CA . GLN A 1 168 ? 8.664 -38.781 -25.828 1 65.12 168 GLN A CA 1
ATOM 1327 C C . GLN A 1 168 ? 9.133 -38.688 -27.281 1 65.12 168 GLN A C 1
ATOM 1329 O O . GLN A 1 168 ? 9.914 -39.5 -27.734 1 65.12 168 GLN A O 1
ATOM 1334 N N . THR A 1 169 ? 8.32 -38.094 -28.188 1 60.25 169 THR A N 1
ATOM 1335 C CA . THR A 1 169 ? 8.688 -37.969 -29.594 1 60.25 169 THR A CA 1
ATOM 1336 C C . THR A 1 169 ? 10.039 -37.281 -29.75 1 60.25 169 THR A C 1
ATOM 1338 O O . THR A 1 169 ? 10.594 -37.219 -30.844 1 60.25 169 THR A O 1
ATOM 1341 N N . GLY A 1 170 ? 10.727 -36.938 -28.625 1 64.69 170 GLY A N 1
ATOM 1342 C CA . GLY A 1 170 ? 12.008 -36.25 -28.672 1 64.69 170 GLY A CA 1
ATOM 1343 C C . GLY A 1 170 ? 11.875 -34.75 -28.859 1 64.69 170 GLY A C 1
ATOM 1344 O O . GLY A 1 170 ? 12.82 -34 -28.609 1 64.69 170 GLY A O 1
ATOM 1345 N N . GLU A 1 171 ? 10.805 -34.281 -29.375 1 71.56 171 GLU A N 1
ATOM 1346 C CA . GLU A 1 171 ? 10.609 -32.844 -29.656 1 71.56 171 GLU A CA 1
ATOM 1347 C C . GLU A 1 171 ? 10.203 -32.094 -28.406 1 71.56 171 GLU A C 1
ATOM 1349 O O . GLU A 1 171 ? 10.281 -30.859 -28.375 1 71.56 171 GLU A O 1
ATOM 1354 N N . GLU A 1 172 ? 9.984 -32.875 -27.422 1 74.25 172 GLU A N 1
ATOM 1355 C CA . GLU A 1 172 ? 9.344 -32.281 -26.25 1 74.25 172 GLU A CA 1
ATOM 1356 C C . GLU A 1 172 ? 10.32 -31.406 -25.453 1 74.25 172 GLU A C 1
ATOM 1358 O O . GLU A 1 172 ? 9.914 -30.469 -24.766 1 74.25 172 GLU A O 1
ATOM 1363 N N . ASP A 1 173 ? 11.562 -31.594 -25.594 1 79.19 173 ASP A N 1
ATOM 1364 C CA . ASP A 1 173 ? 12.539 -30.875 -24.781 1 79.19 173 ASP A CA 1
ATOM 1365 C C . ASP A 1 173 ? 13.453 -30.016 -25.641 1 79.19 173 ASP A C 1
ATOM 1367 O O . ASP A 1 173 ? 14.516 -29.578 -25.203 1 79.19 173 ASP A O 1
ATOM 1371 N N . MET A 1 174 ? 12.953 -29.734 -26.797 1 88.19 174 MET A N 1
ATOM 1372 C CA . MET A 1 174 ? 13.781 -28.969 -27.719 1 88.19 174 MET A CA 1
ATOM 1373 C C . MET A 1 174 ? 13.719 -27.469 -27.391 1 88.19 174 MET A C 1
ATOM 1375 O O . MET A 1 174 ? 12.68 -26.984 -26.953 1 88.19 174 MET A O 1
ATOM 1379 N N . SER A 1 175 ? 14.844 -26.875 -27.656 1 93.69 175 SER A N 1
ATOM 1380 C CA . SER A 1 175 ? 14.836 -25.406 -27.672 1 93.69 175 SER A CA 1
ATOM 1381 C C . SER A 1 175 ? 14.141 -24.859 -28.906 1 93.69 175 SER A C 1
ATOM 1383 O O . SER A 1 175 ? 13.883 -25.609 -29.859 1 93.69 175 SER A O 1
ATOM 1385 N N . VAL A 1 176 ? 13.883 -23.609 -28.891 1 95.69 176 VAL A N 1
ATOM 1386 C CA . VAL A 1 176 ? 13.18 -23.016 -30.016 1 95.69 176 VAL A CA 1
ATOM 1387 C C . VAL A 1 176 ? 14.039 -23.094 -31.266 1 95.69 176 VAL A C 1
ATOM 1389 O O . VAL A 1 176 ? 13.523 -23.297 -32.375 1 95.69 176 VAL A O 1
ATOM 1392 N N . VAL A 1 177 ? 15.328 -22.984 -31.094 1 95.88 177 VAL A N 1
ATOM 1393 C CA . VAL A 1 177 ? 16.25 -23.031 -32.25 1 95.88 177 VAL A CA 1
ATOM 1394 C C . VAL A 1 177 ? 16.312 -24.438 -32.812 1 95.88 177 VAL A C 1
ATOM 1396 O O . VAL A 1 177 ? 16.281 -24.641 -34.031 1 95.88 177 VAL A O 1
ATOM 1399 N N . GLU A 1 178 ? 16.453 -25.422 -31.953 1 94.94 178 GLU A N 1
ATOM 1400 C CA . GLU A 1 178 ? 16.453 -26.812 -32.375 1 94.94 178 GLU A CA 1
ATOM 1401 C C . GLU A 1 178 ? 15.172 -27.172 -33.125 1 94.94 178 GLU A C 1
ATOM 1403 O O . GLU A 1 178 ? 15.203 -27.859 -34.156 1 94.94 178 GLU A O 1
ATOM 1408 N N . TRP A 1 179 ? 14.164 -26.766 -32.562 1 94.62 179 TRP A N 1
ATOM 1409 C CA . TRP A 1 179 ? 12.859 -27 -33.188 1 94.62 179 TRP A CA 1
ATOM 1410 C C . TRP A 1 179 ? 12.773 -26.328 -34.531 1 94.62 179 TRP A C 1
ATOM 1412 O O . TRP A 1 179 ? 12.289 -26.938 -35.5 1 94.62 179 TRP A O 1
ATOM 1422 N N . TYR A 1 180 ? 13.195 -25.109 -34.625 1 95 180 TYR A N 1
ATOM 1423 C CA . TYR A 1 180 ? 13.211 -24.344 -35.875 1 95 180 TYR A CA 1
ATOM 1424 C C . TYR A 1 180 ? 14.047 -25.062 -36.938 1 95 180 TYR A C 1
ATOM 1426 O O . TYR A 1 180 ? 13.609 -25.219 -38.094 1 95 180 TYR A O 1
ATOM 1434 N N . ARG A 1 181 ? 15.195 -25.578 -36.562 1 94.12 181 ARG A N 1
ATOM 1435 C CA . ARG A 1 181 ? 16.078 -26.312 -37.469 1 94.12 181 ARG A CA 1
ATOM 1436 C C . ARG A 1 181 ? 15.398 -27.578 -38 1 94.12 181 ARG A C 1
ATOM 1438 O O . ARG A 1 181 ? 15.484 -27.891 -39.188 1 94.12 181 ARG A O 1
ATOM 1445 N N . LEU A 1 182 ? 14.82 -28.219 -37.062 1 91.81 182 LEU A N 1
ATOM 1446 C CA . LEU A 1 182 ? 14.156 -29.469 -37.406 1 91.81 182 LEU A CA 1
ATOM 1447 C C . LEU A 1 182 ? 13.023 -29.219 -38.406 1 91.81 182 LEU A C 1
ATOM 1449 O O . LEU A 1 182 ? 12.859 -29.969 -39.375 1 91.81 182 LEU A O 1
ATOM 1453 N N . LYS A 1 183 ? 12.258 -28.188 -38.219 1 91.06 183 LYS A N 1
ATOM 1454 C CA . LYS A 1 183 ? 11.078 -27.922 -39.031 1 91.06 183 LYS A CA 1
ATOM 1455 C C . LYS A 1 183 ? 11.469 -27.359 -40.375 1 91.06 183 LYS A C 1
ATOM 1457 O O . LYS A 1 183 ? 10.773 -27.578 -41.375 1 91.06 183 LYS A O 1
ATOM 1462 N N . THR A 1 184 ? 12.57 -26.594 -40.438 1 89.88 184 THR A N 1
ATOM 1463 C CA . THR A 1 184 ? 12.992 -26 -41.719 1 89.88 184 THR A CA 1
ATOM 1464 C C . THR A 1 184 ? 13.781 -27.016 -42.531 1 89.88 184 THR A C 1
ATOM 1466 O O . THR A 1 184 ? 13.805 -26.922 -43.781 1 89.88 184 THR A O 1
ATOM 1469 N N . GLN A 1 185 ? 14.562 -27.922 -41.969 1 84.88 185 GLN A N 1
ATOM 1470 C CA . GLN A 1 185 ? 15.242 -28.984 -42.688 1 84.88 185 GLN A CA 1
ATOM 1471 C C . GLN A 1 185 ? 14.242 -29.938 -43.344 1 84.88 185 GLN A C 1
ATOM 1473 O O . GLN A 1 185 ? 14.438 -30.359 -44.469 1 84.88 185 GLN A O 1
ATOM 1478 N N . ARG A 1 186 ? 13.312 -30.266 -42.656 1 68.94 186 ARG A N 1
ATOM 1479 C CA . ARG A 1 186 ? 12.281 -31.141 -43.219 1 68.94 186 ARG A CA 1
ATOM 1480 C C . ARG A 1 186 ? 11.609 -30.484 -44.406 1 68.94 186 ARG A C 1
ATOM 1482 O O . ARG A 1 186 ? 11.195 -31.172 -45.344 1 68.94 186 ARG A O 1
ATOM 1489 N N . HIS A 1 187 ? 11.539 -29.203 -44.344 1 62.03 187 HIS A N 1
ATOM 1490 C CA . HIS A 1 187 ? 10.992 -28.5 -45.5 1 62.03 187 HIS A CA 1
ATOM 1491 C C . HIS A 1 187 ? 11.945 -28.578 -46.688 1 62.03 187 HIS A C 1
ATOM 1493 O O . HIS A 1 187 ? 11.508 -28.641 -47.844 1 62.03 187 HIS A O 1
ATOM 1499 N N . ASN A 1 188 ? 13.242 -28.688 -46.375 1 58.03 188 ASN A N 1
ATOM 1500 C CA . ASN A 1 188 ? 14.188 -28.812 -47.5 1 58.03 188 ASN A CA 1
ATOM 1501 C C . ASN A 1 188 ? 14.266 -30.25 -48 1 58.03 188 ASN A C 1
ATOM 1503 O O . ASN A 1 188 ? 14.492 -30.484 -49.188 1 58.03 188 ASN A O 1
ATOM 1507 N N . ASP A 1 189 ? 14.18 -31.25 -47.156 1 54.31 189 ASP A N 1
ATOM 1508 C CA . ASP A 1 189 ? 14.242 -32.625 -47.594 1 54.31 189 ASP A CA 1
ATOM 1509 C C . ASP A 1 189 ? 12.867 -33.125 -48.031 1 54.31 189 ASP A C 1
ATOM 1511 O O . ASP A 1 189 ? 12.688 -34.312 -48.312 1 54.31 189 ASP A O 1
ATOM 1515 N N . GLY A 1 190 ? 11.695 -32.344 -48.125 1 38.78 190 GLY A N 1
ATOM 1516 C CA . GLY A 1 190 ? 10.469 -32.781 -48.781 1 38.78 190 GLY A CA 1
ATOM 1517 C C . GLY A 1 190 ? 10.688 -33.344 -50.156 1 38.78 190 GLY A C 1
ATOM 1518 O O . GLY A 1 190 ? 11.281 -32.688 -51 1 38.78 190 GLY A O 1
ATOM 1519 N N . ASN A 1 191 ? 10.5 -34.656 -50.5 1 35.16 191 ASN A N 1
ATOM 1520 C CA . ASN A 1 191 ? 9.422 -35.281 -51.25 1 35.16 191 ASN A CA 1
ATOM 1521 C C . ASN A 1 191 ? 8.109 -34.531 -51.062 1 35.16 191 ASN A C 1
ATOM 1523 O O . ASN A 1 191 ? 7.898 -33.875 -50.031 1 35.16 191 ASN A O 1
ATOM 1527 N N . GLY A 1 192 ? 7.055 -34.281 -52.125 1 35.91 192 GLY A N 1
ATOM 1528 C CA . GLY A 1 192 ? 5.781 -33.688 -52.5 1 35.91 192 GLY A CA 1
ATOM 1529 C C . GLY A 1 192 ? 4.703 -33.844 -51.438 1 35.91 192 GLY A C 1
ATOM 1530 O O . GLY A 1 192 ? 3.525 -33.594 -51.688 1 35.91 192 GLY A O 1
ATOM 1531 N N . GLY A 1 193 ? 4.645 -34.906 -50.594 1 30.55 193 GLY A N 1
ATOM 1532 C CA . GLY A 1 193 ? 3.301 -35.062 -50.094 1 30.55 193 GLY A CA 1
ATOM 1533 C C . GLY A 1 193 ? 2.736 -33.812 -49.469 1 30.55 193 GLY A C 1
ATOM 1534 O O . GLY A 1 193 ? 3.469 -32.844 -49.219 1 30.55 193 GLY A O 1
ATOM 1535 N N . ASP A 1 194 ? 1.323 -33.875 -49.031 1 30.73 194 ASP A N 1
ATOM 1536 C CA . ASP A 1 194 ? 0.165 -33.031 -48.812 1 30.73 194 ASP A CA 1
ATOM 1537 C C . ASP A 1 194 ? 0.42 -32.031 -47.688 1 30.73 194 ASP A C 1
ATOM 1539 O O . ASP A 1 194 ? -0.176 -32.156 -46.625 1 30.73 194 ASP A O 1
ATOM 1543 N N . SER A 1 195 ? 1.536 -31.875 -47.25 1 29.02 195 SER A N 1
ATOM 1544 C CA . SER A 1 195 ? 1.237 -30.969 -46.156 1 29.02 195 SER A CA 1
ATOM 1545 C C . SER A 1 195 ? 0.629 -29.656 -46.656 1 29.02 195 SER A C 1
ATOM 1547 O O . SER A 1 195 ? 1.211 -28.984 -47.5 1 29.02 195 SER A O 1
ATOM 1549 N N . ALA A 1 196 ? -0.77 -29.672 -46.688 1 28.78 196 ALA A N 1
ATOM 1550 C CA . ALA A 1 196 ? -1.619 -28.484 -46.875 1 28.78 196 ALA A CA 1
ATOM 1551 C C . ALA A 1 196 ? -0.958 -27.25 -46.281 1 28.78 196 ALA A C 1
ATOM 1553 O O . ALA A 1 196 ? -0.903 -27.078 -45.062 1 28.78 196 ALA A O 1
ATOM 1554 N N . HIS A 1 197 ? 0.042 -26.891 -46.969 1 27.84 197 HIS A N 1
ATOM 1555 C CA . HIS A 1 197 ? 0.525 -25.531 -46.75 1 27.84 197 HIS A CA 1
ATOM 1556 C C . HIS A 1 197 ? -0.595 -24.516 -46.938 1 27.84 197 HIS A C 1
ATOM 1558 O O . HIS A 1 197 ? -0.991 -24.219 -48.062 1 27.84 197 HIS A O 1
ATOM 1564 N N . VAL A 1 198 ? -1.665 -24.594 -46.125 1 27.14 198 VAL A N 1
ATOM 1565 C CA . VAL A 1 198 ? -2.607 -23.484 -46.219 1 27.14 198 VAL A CA 1
ATOM 1566 C C . VAL A 1 198 ? -1.847 -22.172 -46.281 1 27.14 198 VAL A C 1
ATOM 1568 O O . VAL A 1 198 ? -1.245 -21.734 -45.312 1 27.14 198 VAL A O 1
ATOM 1571 N N . THR A 1 199 ? -1.108 -22.016 -47.344 1 26.81 199 THR A N 1
ATOM 1572 C CA . THR A 1 199 ? -0.581 -20.688 -47.625 1 26.81 199 THR A CA 1
ATOM 1573 C C . THR A 1 199 ? -1.712 -19.672 -47.75 1 26.81 199 THR A C 1
ATOM 1575 O O . THR A 1 199 ? -2.451 -19.656 -48.75 1 26.81 199 THR A O 1
ATOM 1578 N N . HIS A 1 200 ? -2.463 -19.453 -46.719 1 25.66 200 HIS A N 1
ATOM 1579 C CA . HIS A 1 200 ? -3.334 -18.312 -46.938 1 25.66 200 HIS A CA 1
ATOM 1580 C C . HIS A 1 200 ? -2.533 -17.094 -47.375 1 25.66 200 HIS A C 1
ATOM 1582 O O . HIS A 1 200 ? -1.604 -16.672 -46.688 1 25.66 200 HIS A O 1
ATOM 1588 N N . GLU A 1 201 ? -2.242 -17.109 -48.625 1 26.72 201 GLU A N 1
ATOM 1589 C CA . GLU A 1 201 ? -1.748 -15.875 -49.219 1 26.72 201 GLU A CA 1
ATOM 1590 C C . GLU A 1 201 ? -2.639 -14.688 -48.844 1 26.72 201 GLU A C 1
ATOM 1592 O O . GLU A 1 201 ? -3.826 -14.672 -49.188 1 26.72 201 GLU A O 1
ATOM 1597 N N . VAL A 1 202 ? -2.424 -14.125 -47.656 1 26.16 202 VAL A N 1
ATOM 1598 C CA . VAL A 1 202 ? -3.092 -12.844 -47.438 1 26.16 202 VAL A CA 1
ATOM 1599 C C . VAL A 1 202 ? -2.652 -11.844 -48.5 1 26.16 202 VAL A C 1
ATOM 1601 O O . VAL A 1 202 ? -1.454 -11.617 -48.688 1 26.16 202 VAL A O 1
ATOM 1604 N N . ASP A 1 203 ? -3.215 -11.953 -49.594 1 24.77 203 ASP A N 1
ATOM 1605 C CA . ASP A 1 203 ? -3.039 -10.859 -50.562 1 24.77 203 ASP A CA 1
ATOM 1606 C C . ASP A 1 203 ? -3.107 -9.508 -49.844 1 24.77 203 ASP A C 1
ATOM 1608 O O . ASP A 1 203 ? -4.051 -9.234 -49.094 1 24.77 203 ASP A O 1
ATOM 1612 N N . ALA A 1 204 ? -2.025 -8.891 -49.812 1 26.66 204 ALA A N 1
ATOM 1613 C CA . ALA A 1 204 ? -1.886 -7.59 -49.156 1 26.66 204 ALA A CA 1
ATOM 1614 C C . ALA A 1 204 ? -2.992 -6.637 -49.625 1 26.66 204 ALA A C 1
ATOM 1616 O O . ALA A 1 204 ? -3.324 -5.688 -48.906 1 26.66 204 ALA A O 1
ATOM 1617 N N . ALA A 1 205 ? -3.037 -6.68 -51 1 26.53 205 ALA A N 1
ATOM 1618 C CA . ALA A 1 205 ? -3.879 -5.59 -51.469 1 26.53 205 ALA A CA 1
ATOM 1619 C C . ALA A 1 205 ? -5.332 -5.793 -51.062 1 26.53 205 ALA A C 1
ATOM 1621 O O . ALA A 1 205 ? -6.02 -4.836 -50.688 1 26.53 205 ALA A O 1
ATOM 1622 N N . THR A 1 206 ? -5.906 -6.863 -51.844 1 24.72 206 THR A N 1
ATOM 1623 C CA . THR A 1 206 ? -7.352 -6.969 -51.656 1 24.72 206 THR A CA 1
ATOM 1624 C C . THR A 1 206 ? -7.695 -7.77 -50.406 1 24.72 206 THR A C 1
ATOM 1626 O O . THR A 1 206 ? -7.008 -8.734 -50.094 1 24.72 206 THR A O 1
ATOM 1629 N N . GLY A 1 207 ? -8.016 -7.223 -49.25 1 26.14 207 GLY A N 1
ATOM 1630 C CA . GLY A 1 207 ? -8.5 -7.562 -47.906 1 26.14 207 GLY A CA 1
ATOM 1631 C C . GLY A 1 207 ? -9.359 -8.82 -47.906 1 26.14 207 GLY A C 1
ATOM 1632 O O . GLY A 1 207 ? -10.023 -9.109 -46.906 1 26.14 207 GLY A O 1
ATOM 1633 N N . ASP A 1 208 ? -9.68 -9.375 -49.031 1 25.73 208 ASP A N 1
ATOM 1634 C CA . ASP A 1 208 ? -10.859 -10.234 -49 1 25.73 208 ASP A CA 1
ATOM 1635 C C . ASP A 1 208 ? -10.5 -11.656 -48.594 1 25.73 208 ASP A C 1
ATOM 1637 O O . ASP A 1 208 ? -9.867 -12.398 -49.344 1 25.73 208 ASP A O 1
ATOM 1641 N N . SER A 1 209 ? -9.727 -11.914 -47.625 1 29.08 209 SER A N 1
ATOM 1642 C CA . SER A 1 209 ? -9.492 -13.328 -47.344 1 29.08 209 SER A CA 1
ATOM 1643 C C . SER A 1 209 ? -10.805 -14.07 -47.125 1 29.08 209 SER A C 1
ATOM 1645 O O . SER A 1 209 ? -11.742 -13.516 -46.531 1 29.08 209 SER A O 1
ATOM 1647 N N . GLN A 1 210 ? -11.094 -15.008 -47.875 1 27.94 210 GLN A N 1
ATOM 1648 C CA . GLN A 1 210 ? -12.266 -15.859 -47.75 1 27.94 210 GLN A CA 1
ATOM 1649 C C . GLN A 1 210 ? -12.383 -16.453 -46.344 1 27.94 210 GLN A C 1
ATOM 1651 O O . GLN A 1 210 ? -11.391 -16.938 -45.781 1 27.94 210 GLN A O 1
ATOM 1656 N N . PRO A 1 211 ? -13.492 -16.094 -45.625 1 29.41 211 PRO A N 1
ATOM 1657 C CA . PRO A 1 211 ? -13.852 -16.469 -44.281 1 29.41 211 PRO A CA 1
ATOM 1658 C C . PRO A 1 211 ? -13.906 -17.984 -44.062 1 29.41 211 PRO A C 1
ATOM 1660 O O . PRO A 1 211 ? -14.617 -18.672 -44.812 1 29.41 211 PRO A O 1
ATOM 1663 N N . VAL A 1 212 ? -12.859 -18.75 -44.062 1 28.83 212 VAL A N 1
ATOM 1664 C CA . VAL A 1 212 ? -13.055 -20.156 -43.719 1 28.83 212 VAL A CA 1
ATOM 1665 C C . VAL A 1 212 ? -14.078 -20.266 -42.594 1 28.83 212 VAL A C 1
ATOM 1667 O O . VAL A 1 212 ? -14 -19.531 -41.594 1 28.83 212 VAL A O 1
ATOM 1670 N N . ASN A 1 213 ? -15.234 -20.766 -42.844 1 29.2 213 ASN A N 1
ATOM 1671 C CA . ASN A 1 213 ? -16.438 -21 -42.062 1 29.2 213 ASN A CA 1
ATOM 1672 C C . ASN A 1 213 ? -16.141 -21.812 -40.812 1 29.2 213 ASN A C 1
ATOM 1674 O O . ASN A 1 213 ? -16.656 -22.922 -40.625 1 29.2 213 ASN A O 1
ATOM 1678 N N . THR A 1 214 ? -14.938 -22.188 -40.469 1 31.23 214 THR A N 1
ATOM 1679 C CA . THR A 1 214 ? -15 -23.047 -39.312 1 31.23 214 THR A CA 1
ATOM 1680 C C . THR A 1 214 ? -15.82 -22.391 -38.188 1 31.23 214 THR A C 1
ATOM 1682 O O . THR A 1 214 ? -15.656 -21.188 -37.906 1 31.23 214 THR A O 1
ATOM 1685 N N . ALA A 1 215 ? -16.922 -22.859 -37.875 1 31.45 215 ALA A N 1
ATOM 1686 C CA . ALA A 1 215 ? -17.906 -22.438 -36.844 1 31.45 215 ALA A CA 1
ATOM 1687 C C . ALA A 1 215 ? -17.203 -21.828 -35.656 1 31.45 215 ALA A C 1
ATOM 1689 O O . ALA A 1 215 ? -17.281 -22.375 -34.531 1 31.45 215 ALA A O 1
ATOM 1690 N N . HIS A 1 216 ? -15.922 -21.578 -35.75 1 34.28 216 HIS A N 1
ATOM 1691 C CA . HIS A 1 216 ? -15.234 -20.875 -34.688 1 34.28 216 HIS A CA 1
ATOM 1692 C C . HIS A 1 216 ? -15.977 -19.594 -34.312 1 34.28 216 HIS A C 1
ATOM 1694 O O . HIS A 1 216 ? -16.531 -18.906 -35.156 1 34.28 216 HIS A O 1
ATOM 1700 N N . ASN A 1 217 ? -16.641 -19.547 -33.125 1 37.25 217 ASN A N 1
ATOM 1701 C CA . ASN A 1 217 ? -17.266 -18.297 -32.656 1 37.25 217 ASN A CA 1
ATOM 1702 C C . ASN A 1 217 ? -16.625 -17.078 -33.312 1 37.25 217 ASN A C 1
ATOM 1704 O O . ASN A 1 217 ? -15.422 -17.078 -33.562 1 37.25 217 ASN A O 1
ATOM 1708 N N . SER A 1 218 ? -17.172 -16.391 -34.156 1 42.53 218 SER A N 1
ATOM 1709 C CA . SER A 1 218 ? -16.734 -15.188 -34.875 1 42.53 218 SER A CA 1
ATOM 1710 C C . SER A 1 218 ? -15.68 -14.422 -34.062 1 42.53 218 SER A C 1
ATOM 1712 O O . SER A 1 218 ? -15.781 -14.305 -32.844 1 42.53 218 SER A O 1
ATOM 1714 N N . PRO A 1 219 ? -14.359 -14.297 -34.5 1 51.62 219 PRO A N 1
ATOM 1715 C CA . PRO A 1 219 ? -13.297 -13.445 -33.969 1 51.62 219 PRO A CA 1
ATOM 1716 C C . PRO A 1 219 ? -13.844 -12.227 -33.219 1 51.62 219 PRO A C 1
ATOM 1718 O O . PRO A 1 219 ? -13.086 -11.523 -32.562 1 51.62 219 PRO A O 1
ATOM 1721 N N . THR A 1 220 ? -15.156 -11.906 -33.312 1 65.62 220 THR A N 1
ATOM 1722 C CA . THR A 1 220 ? -15.68 -10.648 -32.781 1 65.62 220 THR A CA 1
ATOM 1723 C C . THR A 1 220 ? -16.297 -10.844 -31.406 1 65.62 220 THR A C 1
ATOM 1725 O O . THR A 1 220 ? -16.594 -9.875 -30.703 1 65.62 220 THR A O 1
ATOM 1728 N N . ASP A 1 221 ? -16.484 -12.141 -30.969 1 84.31 221 ASP A N 1
ATOM 1729 C CA . ASP A 1 221 ? -17.109 -12.305 -29.672 1 84.31 221 ASP A CA 1
ATOM 1730 C C . ASP A 1 221 ? -16.078 -12.312 -28.547 1 84.31 221 ASP A C 1
ATOM 1732 O O . ASP A 1 221 ? -15.07 -13.031 -28.641 1 84.31 221 ASP A O 1
ATOM 1736 N N . PRO A 1 222 ? -16.391 -11.633 -27.531 1 92.75 222 PRO A N 1
ATOM 1737 C CA . PRO A 1 222 ? -15.414 -11.562 -26.438 1 92.75 222 PRO A CA 1
ATOM 1738 C C . PRO A 1 222 ? -15.328 -12.867 -25.656 1 92.75 222 PRO A C 1
ATOM 1740 O O . PRO A 1 222 ? -16.344 -13.516 -25.406 1 92.75 222 PRO A O 1
ATOM 1743 N N . PRO A 1 223 ? -14.156 -13.352 -25.406 1 96.19 223 PRO A N 1
ATOM 1744 C CA . PRO A 1 223 ? -14.008 -14.539 -24.562 1 96.19 223 PRO A CA 1
ATOM 1745 C C . PRO A 1 223 ? -14.469 -14.305 -23.125 1 96.19 223 PRO A C 1
ATOM 1747 O O . PRO A 1 223 ? -14.547 -13.156 -22.672 1 96.19 223 PRO A O 1
ATOM 1750 N N . LEU A 1 224 ? -14.852 -15.375 -22.484 1 97 224 LEU A N 1
ATOM 1751 C CA . LEU A 1 224 ? -15.156 -15.328 -21.062 1 97 224 LEU A CA 1
ATOM 1752 C C . LEU A 1 224 ? -13.891 -15.094 -20.234 1 97 224 LEU A C 1
ATOM 1754 O O . LEU A 1 224 ? -13.898 -14.289 -19.297 1 97 224 LEU A O 1
ATOM 1758 N N . LEU A 1 225 ? -12.844 -15.773 -20.594 1 97.62 225 LEU A N 1
ATOM 1759 C CA . LEU A 1 225 ? -11.602 -15.797 -19.828 1 97.62 225 LEU A CA 1
ATOM 1760 C C . LEU A 1 225 ? -10.391 -15.656 -20.734 1 97.62 225 LEU A C 1
ATOM 1762 O O . LEU A 1 225 ? -10.281 -16.344 -21.75 1 97.62 225 LEU A O 1
ATOM 1766 N N . VAL A 1 226 ? -9.578 -14.68 -20.469 1 98.25 226 VAL A N 1
ATOM 1767 C CA . VAL A 1 226 ? -8.266 -14.57 -21.109 1 98.25 226 VAL A CA 1
ATOM 1768 C C . VAL A 1 226 ? -7.18 -15.023 -20.125 1 98.25 226 VAL A C 1
ATOM 1770 O O . VAL A 1 226 ? -7.105 -14.523 -19 1 98.25 226 VAL A O 1
ATOM 1773 N N . ILE A 1 227 ? -6.352 -15.961 -20.484 1 98.75 227 ILE A N 1
ATOM 1774 C CA . ILE A 1 227 ? -5.242 -16.422 -19.656 1 98.75 227 ILE A CA 1
ATOM 1775 C C . ILE A 1 227 ? -3.924 -15.914 -20.234 1 98.75 227 ILE A C 1
ATOM 1777 O O . ILE A 1 227 ? -3.545 -16.281 -21.359 1 98.75 227 ILE A O 1
ATOM 1781 N N . GLY A 1 228 ? -3.32 -14.969 -19.531 1 98.75 228 GLY A N 1
ATOM 1782 C CA . GLY A 1 228 ? -1.979 -14.523 -19.859 1 98.75 228 GLY A CA 1
ATOM 1783 C C . GLY A 1 228 ? -0.891 -15.336 -19.188 1 98.75 228 GLY A C 1
ATOM 1784 O O . GLY A 1 228 ? -0.751 -15.297 -17.969 1 98.75 228 GLY A O 1
ATOM 1785 N N . VAL A 1 229 ? -0.119 -16.031 -19.969 1 98.81 229 VAL A N 1
ATOM 1786 C CA . VAL A 1 229 ? 0.94 -16.875 -19.438 1 98.81 229 VAL A CA 1
ATOM 1787 C C . VAL A 1 229 ? 2.273 -16.141 -19.484 1 98.81 229 VAL A C 1
ATOM 1789 O O . VAL A 1 229 ? 2.781 -15.828 -20.562 1 98.81 229 VAL A O 1
ATOM 1792 N N . LYS A 1 230 ? 2.854 -15.875 -18.359 1 97.69 230 LYS A N 1
ATOM 1793 C CA . LYS A 1 230 ? 4.191 -15.289 -18.297 1 97.69 230 LYS A CA 1
ATOM 1794 C C . LYS A 1 230 ? 5.25 -16.297 -18.75 1 97.69 230 LYS A C 1
ATOM 1796 O O . LYS A 1 230 ? 5.324 -17.406 -18.219 1 97.69 230 LYS A O 1
ATOM 1801 N N . THR A 1 231 ? 6.023 -15.938 -19.719 1 97.06 231 THR A N 1
ATOM 1802 C CA . THR A 1 231 ? 7.008 -16.875 -20.25 1 97.06 231 THR A CA 1
ATOM 1803 C C . THR A 1 231 ? 8.281 -16.141 -20.656 1 97.06 231 THR A C 1
ATOM 1805 O O . THR A 1 231 ? 8.273 -14.914 -20.828 1 97.06 231 THR A O 1
ATOM 1808 N N . ARG A 1 232 ? 9.359 -16.844 -20.641 1 95.69 232 ARG A N 1
ATOM 1809 C CA . ARG A 1 232 ? 10.586 -16.359 -21.266 1 95.69 232 ARG A CA 1
ATOM 1810 C C . ARG A 1 232 ? 10.555 -16.578 -22.781 1 95.69 232 ARG A C 1
ATOM 1812 O O . ARG A 1 232 ? 10.258 -17.688 -23.25 1 95.69 232 ARG A O 1
ATOM 1819 N N . VAL A 1 233 ? 10.891 -15.609 -23.5 1 95.44 233 VAL A N 1
ATOM 1820 C CA . VAL A 1 233 ? 10.648 -15.625 -24.938 1 95.44 233 VAL A CA 1
ATOM 1821 C C . VAL A 1 233 ? 11.531 -16.688 -25.609 1 95.44 233 VAL A C 1
ATOM 1823 O O . VAL A 1 233 ? 11.109 -17.344 -26.547 1 95.44 233 VAL A O 1
ATOM 1826 N N . ILE A 1 234 ? 12.727 -16.859 -25.125 1 94.94 234 ILE A N 1
ATOM 1827 C CA . ILE A 1 234 ? 13.641 -17.797 -25.75 1 94.94 234 ILE A CA 1
ATOM 1828 C C . ILE A 1 234 ? 13.602 -19.125 -25 1 94.94 234 ILE A C 1
ATOM 1830 O O . ILE A 1 234 ? 13.203 -20.156 -25.562 1 94.94 234 ILE A O 1
ATOM 1834 N N . ASP A 1 235 ? 13.766 -19.094 -23.719 1 93.88 235 ASP A N 1
ATOM 1835 C CA . ASP A 1 235 ? 13.977 -20.312 -22.938 1 93.88 235 ASP A CA 1
ATOM 1836 C C . ASP A 1 235 ? 12.648 -20.953 -22.547 1 93.88 235 ASP A C 1
ATOM 1838 O O . ASP A 1 235 ? 12.617 -22.094 -22.094 1 93.88 235 ASP A O 1
ATOM 1842 N N . GLY A 1 236 ? 11.578 -20.281 -22.781 1 95.75 236 GLY A N 1
ATOM 1843 C CA . GLY A 1 236 ? 10.281 -20.781 -22.344 1 95.75 236 GLY A CA 1
ATOM 1844 C C . GLY A 1 236 ? 9.586 -21.641 -23.391 1 95.75 236 GLY A C 1
ATOM 1845 O O . GLY A 1 236 ? 8.484 -22.141 -23.156 1 95.75 236 GLY A O 1
ATOM 1846 N N . PHE A 1 237 ? 10.281 -21.906 -24.469 1 96.75 237 PHE A N 1
ATOM 1847 C CA . PHE A 1 237 ? 9.648 -22.578 -25.594 1 96.75 237 PHE A CA 1
ATOM 1848 C C . PHE A 1 237 ? 9.148 -23.953 -25.188 1 96.75 237 PHE A C 1
ATOM 1850 O O . PHE A 1 237 ? 8.031 -24.344 -25.547 1 96.75 237 PHE A O 1
ATOM 1857 N N . ARG A 1 238 ? 9.906 -24.703 -24.484 1 94.62 238 ARG A N 1
ATOM 1858 C CA . ARG A 1 238 ? 9.531 -26.062 -24.109 1 94.62 238 ARG A CA 1
ATOM 1859 C C . ARG A 1 238 ? 8.25 -26.062 -23.281 1 94.62 238 ARG A C 1
ATOM 1861 O O . ARG A 1 238 ? 7.422 -26.969 -23.406 1 94.62 238 ARG A O 1
ATOM 1868 N N . PHE A 1 239 ? 8.125 -25.094 -22.422 1 96.81 239 PHE A N 1
ATOM 1869 C CA . PHE A 1 239 ? 6.926 -24.984 -21.594 1 96.81 239 PHE A CA 1
ATOM 1870 C C . PHE A 1 239 ? 5.727 -24.578 -22.438 1 96.81 239 PHE A C 1
ATOM 1872 O O . PHE A 1 239 ? 4.625 -25.094 -22.266 1 96.81 239 PHE A O 1
ATOM 1879 N N . ARG A 1 240 ? 5.914 -23.625 -23.344 1 97.5 240 ARG A N 1
ATOM 1880 C CA . ARG A 1 240 ? 4.828 -23.203 -24.234 1 97.5 240 ARG A CA 1
ATOM 1881 C C . ARG A 1 240 ? 4.348 -24.359 -25.094 1 97.5 240 ARG A C 1
ATOM 1883 O O . ARG A 1 240 ? 3.145 -24.531 -25.297 1 97.5 240 ARG A O 1
ATOM 1890 N N . GLN A 1 241 ? 5.336 -25.172 -25.531 1 95.06 241 GLN A N 1
ATOM 1891 C CA . GLN A 1 241 ? 4.969 -26.359 -26.297 1 95.06 241 GLN A CA 1
ATOM 1892 C C . GLN A 1 241 ? 4.141 -27.328 -25.453 1 95.06 241 GLN A C 1
ATOM 1894 O O . GLN A 1 241 ? 3.146 -27.875 -25.938 1 95.06 241 GLN A O 1
ATOM 1899 N N . ALA A 1 242 ? 4.586 -27.547 -24.266 1 95.19 242 ALA A N 1
ATOM 1900 C CA . ALA A 1 242 ? 3.844 -28.438 -23.391 1 95.19 242 ALA A CA 1
ATOM 1901 C C . ALA A 1 242 ? 2.418 -27.938 -23.172 1 95.19 242 ALA A C 1
ATOM 1903 O O . ALA A 1 242 ? 1.467 -28.719 -23.203 1 95.19 242 ALA A O 1
ATOM 1904 N N . ILE A 1 243 ? 2.248 -26.641 -22.984 1 97.75 243 ILE A N 1
ATOM 1905 C CA . ILE A 1 243 ? 0.935 -26.047 -22.781 1 97.75 243 ILE A CA 1
ATOM 1906 C C . ILE A 1 243 ? 0.073 -26.234 -24.031 1 97.75 243 ILE A C 1
ATOM 1908 O O . ILE A 1 243 ? -1.081 -26.656 -23.938 1 97.75 243 ILE A O 1
ATOM 1912 N N . ARG A 1 244 ? 0.646 -26.016 -25.219 1 95.69 244 ARG A N 1
ATOM 1913 C CA . ARG A 1 244 ? -0.059 -26.156 -26.484 1 95.69 244 ARG A CA 1
ATOM 1914 C C . ARG A 1 244 ? -0.494 -27.609 -26.703 1 95.69 244 ARG A C 1
ATOM 1916 O O . ARG A 1 244 ? -1.48 -27.859 -27.406 1 95.69 244 ARG A O 1
ATOM 1923 N N . GLN A 1 245 ? 0.225 -28.5 -26.109 1 93.31 245 GLN A N 1
ATOM 1924 C CA . GLN A 1 245 ? -0.037 -29.922 -26.328 1 93.31 245 GLN A CA 1
ATOM 1925 C C . GLN A 1 245 ? -0.964 -30.484 -25.25 1 93.31 245 GLN A C 1
ATOM 1927 O O . GLN A 1 245 ? -1.442 -31.609 -25.359 1 93.31 245 GLN A O 1
ATOM 1932 N N . THR A 1 246 ? -1.211 -29.703 -24.266 1 95.75 246 THR A N 1
ATOM 1933 C CA . THR A 1 246 ? -1.979 -30.219 -23.141 1 95.75 246 THR A CA 1
ATOM 1934 C C . THR A 1 246 ? -3.252 -29.406 -22.938 1 95.75 246 THR A C 1
ATOM 1936 O O . THR A 1 246 ? -4.191 -29.5 -23.734 1 95.75 246 THR A O 1
ATOM 1939 N N . TRP A 1 247 ? -3.297 -28.531 -21.859 1 97.38 247 TRP A N 1
ATOM 1940 C CA . TRP A 1 247 ? -4.566 -27.938 -21.453 1 97.38 247 TRP A CA 1
ATOM 1941 C C . TRP A 1 247 ? -4.98 -26.828 -22.406 1 97.38 247 TRP A C 1
ATOM 1943 O O . TRP A 1 247 ? -6.16 -26.469 -22.469 1 97.38 247 TRP A O 1
ATOM 1953 N N . ALA A 1 248 ? -4.031 -26.297 -23.188 1 97.44 248 ALA A N 1
ATOM 1954 C CA . ALA A 1 248 ? -4.375 -25.219 -24.109 1 97.44 248 ALA A CA 1
ATOM 1955 C C . ALA A 1 248 ? -4.395 -25.734 -25.547 1 97.44 248 ALA A C 1
ATOM 1957 O O . ALA A 1 248 ? -4.324 -24.938 -26.5 1 97.44 248 ALA A O 1
ATOM 1958 N N . SER A 1 249 ? -4.414 -27 -25.75 1 94.69 249 SER A N 1
ATOM 1959 C CA . SER A 1 249 ? -4.52 -27.547 -27.094 1 94.69 249 SER A CA 1
ATOM 1960 C C . SER A 1 249 ? -5.875 -27.234 -27.719 1 94.69 249 SER A C 1
ATOM 1962 O O . SER A 1 249 ? -6.84 -26.953 -27 1 94.69 249 SER A O 1
ATOM 1964 N N . LYS A 1 250 ? -5.938 -27.328 -28.953 1 89.38 250 LYS A N 1
ATOM 1965 C CA . LYS A 1 250 ? -7.148 -27.016 -29.703 1 89.38 250 LYS A CA 1
ATOM 1966 C C . LYS A 1 250 ? -8.32 -27.875 -29.234 1 89.38 250 LYS A C 1
ATOM 1968 O O . LYS A 1 250 ? -9.453 -27.391 -29.156 1 89.38 250 LYS A O 1
ATOM 1973 N N . ASP A 1 251 ? -8.016 -29.094 -28.938 1 89.88 251 ASP A N 1
ATOM 1974 C CA . ASP A 1 251 ? -9.062 -30.047 -28.578 1 89.88 251 ASP A CA 1
ATOM 1975 C C . ASP A 1 251 ? -9.508 -29.844 -27.125 1 89.88 251 ASP A C 1
ATOM 1977 O O . ASP A 1 251 ? -10.633 -30.188 -26.781 1 89.88 251 ASP A O 1
ATOM 1981 N N . ASN A 1 252 ? -8.68 -29.281 -26.359 1 92.19 252 ASN A N 1
ATOM 1982 C CA . ASN A 1 252 ? -8.953 -29.266 -24.922 1 92.19 252 ASN A CA 1
ATOM 1983 C C . ASN A 1 252 ? -9.375 -27.875 -24.453 1 92.19 252 ASN A C 1
ATOM 1985 O O . ASN A 1 252 ? -10 -27.719 -23.406 1 92.19 252 ASN A O 1
ATOM 1989 N N . LEU A 1 253 ? -9.078 -26.844 -25.172 1 94.81 253 LEU A N 1
ATOM 1990 C CA . LEU A 1 253 ? -9.352 -25.469 -24.766 1 94.81 253 LEU A CA 1
ATOM 1991 C C . LEU A 1 253 ? -10.75 -25.047 -25.203 1 94.81 253 LEU A C 1
ATOM 1993 O O . LEU A 1 253 ? -11.086 -25.109 -26.391 1 94.81 253 LEU A O 1
ATOM 1997 N N . PRO A 1 254 ? -11.602 -24.656 -24.234 1 94.38 254 PRO A N 1
ATOM 1998 C CA . PRO A 1 254 ? -12.922 -24.172 -24.609 1 94.38 254 PRO A CA 1
ATOM 1999 C C . PRO A 1 254 ? -12.859 -22.953 -25.531 1 94.38 254 PRO A C 1
ATOM 2001 O O . PRO A 1 254 ? -11.922 -22.156 -25.438 1 94.38 254 PRO A O 1
ATOM 2004 N N . ASN A 1 255 ? -13.914 -22.719 -26.297 1 92.12 255 ASN A N 1
ATOM 2005 C CA . ASN A 1 255 ? -13.953 -21.641 -27.281 1 92.12 255 ASN A CA 1
ATOM 2006 C C . ASN A 1 255 ? -13.984 -20.266 -26.609 1 92.12 255 ASN A C 1
ATOM 2008 O O . ASN A 1 255 ? -13.586 -19.266 -27.203 1 92.12 255 ASN A O 1
ATOM 2012 N N . ASP A 1 256 ? -14.461 -20.234 -25.422 1 94.56 256 ASP A N 1
ATOM 2013 C CA . ASP A 1 256 ? -14.602 -18.953 -24.75 1 94.56 256 ASP A CA 1
ATOM 2014 C C . ASP A 1 256 ? -13.406 -18.672 -23.859 1 94.56 256 ASP A C 1
ATOM 2016 O O . ASP A 1 256 ? -13.469 -17.797 -22.984 1 94.56 256 ASP A O 1
ATOM 2020 N N . VAL A 1 257 ? -12.32 -19.422 -24.031 1 97.31 257 VAL A N 1
ATOM 2021 C CA . VAL A 1 257 ? -11.062 -19.172 -23.328 1 97.31 257 VAL A CA 1
ATOM 2022 C C . VAL A 1 257 ? -9.969 -18.844 -24.344 1 97.31 257 VAL A C 1
ATOM 2024 O O . VAL A 1 257 ? -9.82 -19.531 -25.344 1 97.31 257 VAL A O 1
ATOM 2027 N N . ARG A 1 258 ? -9.312 -17.766 -24.109 1 96.88 258 ARG A N 1
ATOM 2028 C CA . ARG A 1 258 ? -8.172 -17.375 -24.938 1 96.88 258 ARG A CA 1
ATOM 2029 C C . ARG A 1 258 ? -6.875 -17.438 -24.141 1 96.88 258 ARG A C 1
ATOM 2031 O O . ARG A 1 258 ? -6.809 -16.953 -23.016 1 96.88 258 ARG A O 1
ATOM 2038 N N . VAL A 1 259 ? -5.875 -18.109 -24.672 1 98.19 259 VAL A N 1
ATOM 2039 C CA . VAL A 1 259 ? -4.578 -18.219 -24.016 1 98.19 259 VAL A CA 1
ATOM 2040 C C . VAL A 1 259 ? -3.531 -17.438 -24.797 1 98.19 259 VAL A C 1
ATOM 2042 O O . VAL A 1 259 ? -3.383 -17.641 -26.016 1 98.19 259 VAL A O 1
ATOM 2045 N N . LEU A 1 260 ? -2.91 -16.5 -24.203 1 98.5 260 LEU A N 1
ATOM 2046 C CA . LEU A 1 260 ? -1.845 -15.703 -24.797 1 98.5 260 LEU A CA 1
ATOM 2047 C C . LEU A 1 260 ? -0.564 -15.812 -23.969 1 98.5 260 LEU A C 1
ATOM 2049 O O . LEU A 1 260 ? -0.61 -15.82 -22.734 1 98.5 260 LEU A O 1
ATOM 2053 N N . PHE A 1 261 ? 0.582 -15.977 -24.688 1 98.69 261 PHE A N 1
ATOM 2054 C CA . PHE A 1 261 ? 1.879 -16.047 -24.016 1 98.69 261 PHE A CA 1
ATOM 2055 C C . PHE A 1 261 ? 2.561 -14.688 -24 1 98.69 261 PHE A C 1
ATOM 2057 O O . PHE A 1 261 ? 2.842 -14.117 -25.062 1 98.69 261 PHE A O 1
ATOM 2064 N N . ALA A 1 262 ? 2.828 -14.195 -22.828 1 98.12 262 ALA A N 1
ATOM 2065 C CA . ALA A 1 262 ? 3.512 -12.906 -22.672 1 98.12 262 ALA A CA 1
ATOM 2066 C C . ALA A 1 262 ? 5.027 -13.094 -22.672 1 98.12 262 ALA A C 1
ATOM 2068 O O . ALA A 1 262 ? 5.625 -13.344 -21.625 1 98.12 262 ALA A O 1
ATOM 2069 N N . GLY A 1 263 ? 5.668 -12.852 -23.781 1 96.25 263 GLY A N 1
ATOM 2070 C CA . GLY A 1 263 ? 7.098 -13.078 -23.906 1 96.25 263 GLY A CA 1
ATOM 2071 C C . GLY A 1 263 ? 7.914 -11.805 -23.812 1 96.25 263 GLY A C 1
ATOM 2072 O O . GLY A 1 263 ? 9.086 -11.844 -23.422 1 96.25 263 GLY A O 1
ATOM 2073 N N . CYS A 1 264 ? 7.391 -10.617 -24.172 1 96.06 264 CYS A N 1
ATOM 2074 C CA . CYS A 1 264 ? 8.086 -9.336 -24.297 1 96.06 264 CYS A CA 1
ATOM 2075 C C . CYS A 1 264 ? 9.07 -9.359 -25.453 1 96.06 264 CYS A C 1
ATOM 2077 O O . CYS A 1 264 ? 9.016 -10.242 -26.312 1 96.06 264 CYS A O 1
ATOM 2079 N N . ARG A 1 265 ? 9.914 -8.359 -25.547 1 95.19 265 ARG A N 1
ATOM 2080 C CA . ARG A 1 265 ? 10.82 -8.203 -26.672 1 95.19 265 ARG A CA 1
ATOM 2081 C C . ARG A 1 265 ? 11.961 -9.219 -26.609 1 95.19 265 ARG A C 1
ATOM 2083 O O . ARG A 1 265 ? 12.477 -9.508 -25.516 1 95.19 265 ARG A O 1
ATOM 2090 N N . VAL A 1 266 ? 12.289 -9.719 -27.797 1 94.88 266 VAL A N 1
ATOM 2091 C CA . VAL A 1 266 ? 13.492 -10.539 -27.891 1 94.88 266 VAL A CA 1
ATOM 2092 C C . VAL A 1 266 ? 14.719 -9.688 -27.531 1 94.88 266 VAL A C 1
ATOM 2094 O O . VAL A 1 266 ? 14.852 -8.555 -28 1 94.88 266 VAL A O 1
ATOM 2097 N N . PRO A 1 267 ? 15.57 -10.227 -26.719 1 93.06 267 PRO A N 1
ATOM 2098 C CA . PRO A 1 267 ? 16.734 -9.438 -26.312 1 93.06 267 PRO A CA 1
ATOM 2099 C C . PRO A 1 267 ? 17.531 -8.914 -27.5 1 93.06 267 PRO A C 1
ATOM 2101 O O . PRO A 1 267 ? 17.672 -9.609 -28.516 1 93.06 267 PRO A O 1
ATOM 2104 N N . ALA A 1 268 ? 18.125 -7.746 -27.297 1 89.94 268 ALA A N 1
ATOM 2105 C CA . ALA A 1 268 ? 18.844 -7.074 -28.375 1 89.94 268 ALA A CA 1
ATOM 2106 C C . ALA A 1 268 ? 20.078 -7.875 -28.797 1 89.94 268 ALA A C 1
ATOM 2108 O O . ALA A 1 268 ? 20.469 -7.859 -29.969 1 89.94 268 ALA A O 1
ATOM 2109 N N . ASP A 1 269 ? 20.609 -8.594 -27.906 1 92.62 269 ASP A N 1
ATOM 2110 C CA . ASP A 1 269 ? 21.859 -9.312 -28.188 1 92.62 269 ASP A CA 1
ATOM 2111 C C . ASP A 1 269 ? 21.594 -10.734 -28.656 1 92.62 269 ASP A C 1
ATOM 2113 O O . ASP A 1 269 ? 22.516 -11.516 -28.859 1 92.62 269 ASP A O 1
ATOM 2117 N N . ALA A 1 270 ? 20.375 -11.07 -28.844 1 93.94 270 ALA A N 1
ATOM 2118 C CA . ALA A 1 270 ? 20.031 -12.398 -29.359 1 93.94 270 ALA A CA 1
ATOM 2119 C C . ALA A 1 270 ? 20.562 -12.578 -30.781 1 93.94 270 ALA A C 1
ATOM 2121 O O . ALA A 1 270 ? 20.609 -11.625 -31.562 1 93.94 270 ALA A O 1
ATOM 2122 N N . SER A 1 271 ? 20.969 -13.773 -31.156 1 95.81 271 SER A N 1
ATOM 2123 C CA . SER A 1 271 ? 21.469 -14.07 -32.5 1 95.81 271 SER A CA 1
ATOM 2124 C C . SER A 1 271 ? 20.359 -13.977 -33.531 1 95.81 271 SER A C 1
ATOM 2126 O O . SER A 1 271 ? 19.172 -14.031 -33.188 1 95.81 271 SER A O 1
ATOM 2128 N N . GLU A 1 272 ? 20.734 -13.859 -34.688 1 95.94 272 GLU A N 1
ATOM 2129 C CA . GLU A 1 272 ? 19.766 -13.805 -35.781 1 95.94 272 GLU A CA 1
ATOM 2130 C C . GLU A 1 272 ? 18.969 -15.102 -35.875 1 95.94 272 GLU A C 1
ATOM 2132 O O . GLU A 1 272 ? 17.781 -15.078 -36.188 1 95.94 272 GLU A O 1
ATOM 2137 N N . GLU A 1 273 ? 19.594 -16.203 -35.625 1 96.44 273 GLU A N 1
ATOM 2138 C CA . GLU A 1 273 ? 18.906 -17.484 -35.688 1 96.44 273 GLU A CA 1
ATOM 2139 C C . GLU A 1 273 ? 17.797 -17.547 -34.625 1 96.44 273 GLU A C 1
ATOM 2141 O O . GLU A 1 273 ? 16.719 -18.094 -34.875 1 96.44 273 GLU A O 1
ATOM 2146 N N . VAL A 1 274 ? 18.125 -17.078 -33.5 1 96.62 274 VAL A N 1
ATOM 2147 C CA . VAL A 1 274 ? 17.125 -17.031 -32.438 1 96.62 274 VAL A CA 1
ATOM 2148 C C . VAL A 1 274 ? 15.938 -16.188 -32.875 1 96.62 274 VAL A C 1
ATOM 2150 O O . VAL A 1 274 ? 14.789 -16.562 -32.656 1 96.62 274 VAL A O 1
ATOM 2153 N N . ARG A 1 275 ? 16.172 -15.062 -33.438 1 96.75 275 ARG A N 1
ATOM 2154 C CA . ARG A 1 275 ? 15.125 -14.156 -33.906 1 96.75 275 ARG A CA 1
ATOM 2155 C C . ARG A 1 275 ? 14.25 -14.828 -34.969 1 96.75 275 ARG A C 1
ATOM 2157 O O . ARG A 1 275 ? 13.023 -14.664 -34.969 1 96.75 275 ARG A O 1
ATOM 2164 N N . GLN A 1 276 ? 14.898 -15.508 -35.812 1 96.38 276 GLN A N 1
ATOM 2165 C CA . GLN A 1 276 ? 14.164 -16.219 -36.844 1 96.38 276 GLN A CA 1
ATOM 2166 C C . GLN A 1 276 ? 13.312 -17.344 -36.25 1 96.38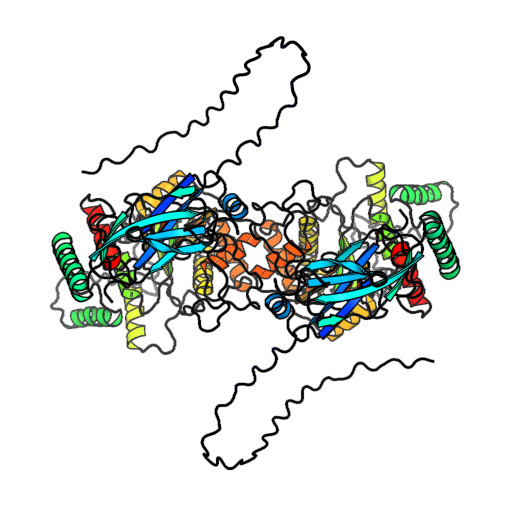 276 GLN A C 1
ATOM 2168 O O . GLN A 1 276 ? 12.188 -17.578 -36.688 1 96.38 276 GLN A O 1
ATOM 2173 N N . ALA A 1 277 ? 13.914 -18.031 -35.312 1 97.06 277 ALA A N 1
ATOM 2174 C CA . ALA A 1 277 ? 13.203 -19.141 -34.688 1 97.06 277 ALA A CA 1
ATOM 2175 C C . ALA A 1 277 ? 11.953 -18.641 -33.969 1 97.06 277 ALA A C 1
ATOM 2177 O O . ALA A 1 277 ? 10.891 -19.25 -34.062 1 97.06 277 ALA A O 1
ATOM 2178 N N . VAL A 1 278 ? 12.094 -17.516 -33.25 1 96.94 278 VAL A N 1
ATOM 2179 C CA . VAL A 1 278 ? 10.977 -16.938 -32.531 1 96.94 278 VAL A CA 1
ATOM 2180 C C . VAL A 1 278 ? 9.914 -16.453 -33.5 1 96.94 278 VAL A C 1
ATOM 2182 O O . VAL A 1 278 ? 8.719 -16.672 -33.312 1 96.94 278 VAL A O 1
ATOM 2185 N N . ALA A 1 279 ? 10.297 -15.805 -34.562 1 95.88 279 ALA A N 1
ATOM 2186 C CA . ALA A 1 279 ? 9.375 -15.352 -35.625 1 95.88 279 ALA A CA 1
ATOM 2187 C C . ALA A 1 279 ? 8.625 -16.531 -36.25 1 95.88 279 ALA A C 1
ATOM 2189 O O . ALA A 1 279 ? 7.438 -16.422 -36.531 1 95.88 279 ALA A O 1
ATOM 2190 N N . TYR A 1 280 ? 9.359 -17.578 -36.469 1 96.06 280 TYR A N 1
ATOM 2191 C CA . TYR A 1 280 ? 8.758 -18.781 -37.031 1 96.06 280 TYR A CA 1
ATOM 2192 C C . TYR A 1 280 ? 7.711 -19.359 -36.062 1 96.06 280 TYR A C 1
ATOM 2194 O O . TYR A 1 280 ? 6.645 -19.797 -36.5 1 96.06 280 TYR A O 1
ATOM 2202 N N . GLU A 1 281 ? 8.023 -19.406 -34.812 1 96.12 281 GLU A N 1
ATOM 2203 C CA . GLU A 1 281 ? 7.047 -19.859 -33.812 1 96.12 281 GLU A CA 1
ATOM 2204 C C . GLU A 1 281 ? 5.762 -19.031 -33.875 1 96.12 281 GLU A C 1
ATOM 2206 O O . GLU A 1 281 ? 4.664 -19.594 -33.844 1 96.12 281 GLU A O 1
ATOM 2211 N N . GLN A 1 282 ? 5.891 -17.703 -33.906 1 95.88 282 GLN A N 1
ATOM 2212 C CA . GLN A 1 282 ? 4.734 -16.828 -33.969 1 95.88 282 GLN A CA 1
ATOM 2213 C C . GLN A 1 282 ? 3.887 -17.109 -35.219 1 95.88 282 GLN A C 1
ATOM 2215 O O . GLN A 1 282 ? 2.656 -17.094 -35.156 1 95.88 282 GLN A O 1
ATOM 2220 N N . LYS A 1 283 ? 4.547 -17.359 -36.281 1 94.06 283 LYS A N 1
ATOM 2221 C CA . LYS A 1 283 ? 3.852 -17.656 -37.531 1 94.06 283 LYS A CA 1
ATOM 2222 C C . LYS A 1 283 ? 3.09 -18.984 -37.438 1 94.06 283 LYS A C 1
ATOM 2224 O O . LYS A 1 283 ? 1.921 -19.062 -37.812 1 94.06 283 LYS A O 1
ATOM 2229 N N . VAL A 1 284 ? 3.773 -19.984 -36.938 1 94.06 284 VAL A N 1
ATOM 2230 C CA . VAL A 1 284 ? 3.227 -21.328 -36.875 1 94.06 284 VAL A CA 1
ATOM 2231 C C . VAL A 1 284 ? 2.033 -21.375 -35.938 1 94.06 284 VAL A C 1
ATOM 2233 O O . VAL A 1 284 ? 1.025 -22.031 -36.219 1 94.06 284 VAL A O 1
ATOM 2236 N N . PHE A 1 285 ? 2.074 -20.703 -34.875 1 93.62 285 PHE A N 1
ATOM 2237 C CA . PHE A 1 285 ? 1.048 -20.844 -33.844 1 93.62 285 PHE A CA 1
ATOM 2238 C C . PHE A 1 285 ? 0.126 -19.625 -33.844 1 93.62 285 PHE A C 1
ATOM 2240 O O . PHE A 1 285 ? -0.678 -19.469 -32.938 1 93.62 285 PHE A O 1
ATOM 2247 N N . GLY A 1 286 ? 0.106 -18.766 -34.812 1 86.31 286 GLY A N 1
ATOM 2248 C CA . GLY A 1 286 ? -0.899 -17.75 -35.062 1 86.31 286 GLY A CA 1
ATOM 2249 C C . GLY A 1 286 ? -0.805 -16.562 -34.125 1 86.31 286 GLY A C 1
ATOM 2250 O O . GLY A 1 286 ? -1.827 -16.031 -33.688 1 86.31 286 GLY A O 1
ATOM 2251 N N . GLY A 1 287 ? 0.237 -16.281 -33.625 1 86.12 287 GLY A N 1
ATOM 2252 C CA . GLY A 1 287 ? 0.462 -15.039 -32.875 1 86.12 287 GLY A CA 1
ATOM 2253 C C . GLY A 1 287 ? 0.07 -15.141 -31.406 1 86.12 287 GLY A C 1
ATOM 2254 O O . GLY A 1 287 ? -0.307 -14.141 -30.797 1 86.12 287 GLY A O 1
ATOM 2255 N N . ASP A 1 288 ? -0.063 -16.328 -30.922 1 94.81 288 ASP A N 1
ATOM 2256 C CA . ASP A 1 288 ? -0.39 -16.469 -29.5 1 94.81 288 ASP A CA 1
ATOM 2257 C C . ASP A 1 288 ? 0.774 -16.016 -28.625 1 94.81 288 ASP A C 1
ATOM 2259 O O . ASP A 1 288 ? 0.594 -15.758 -27.438 1 94.81 288 ASP A O 1
ATOM 2263 N N . LEU A 1 289 ? 1.958 -15.938 -29.156 1 97.62 289 LEU A N 1
ATOM 2264 C CA . LEU A 1 289 ? 3.127 -15.43 -28.453 1 97.62 289 LEU A CA 1
ATOM 2265 C C . LEU A 1 289 ? 3.287 -13.93 -28.672 1 97.62 289 LEU A C 1
ATOM 2267 O O . LEU A 1 289 ? 3.541 -13.484 -29.797 1 97.62 289 LEU A O 1
ATOM 2271 N N . LEU A 1 290 ? 3.094 -13.172 -27.594 1 97.75 290 LEU A N 1
ATOM 2272 C CA . LEU A 1 290 ? 3.219 -11.719 -27.656 1 97.75 290 LEU A CA 1
ATOM 2273 C C . LEU A 1 290 ? 4.645 -11.281 -27.344 1 97.75 290 LEU A C 1
ATOM 2275 O O . LEU A 1 290 ? 5.176 -11.602 -26.281 1 97.75 290 LEU A O 1
ATOM 2279 N N . THR A 1 291 ? 5.258 -10.625 -28.297 1 96.19 291 THR A N 1
ATOM 2280 C CA . THR A 1 291 ? 6.613 -10.133 -28.094 1 96.19 291 THR A CA 1
ATOM 2281 C C . THR A 1 291 ? 6.66 -8.609 -28.188 1 96.19 291 THR A C 1
ATOM 2283 O O . THR A 1 291 ? 6.387 -7.914 -27.219 1 96.19 291 THR A O 1
ATOM 2286 N N . ASP A 1 292 ? 6.629 -8.016 -29.391 1 93.56 292 ASP A N 1
ATOM 2287 C CA . ASP A 1 292 ? 6.852 -6.594 -29.609 1 93.56 292 ASP A CA 1
ATOM 2288 C C . ASP A 1 292 ? 5.613 -5.777 -29.234 1 93.56 292 ASP A C 1
ATOM 2290 O O . ASP A 1 292 ? 5.711 -4.578 -28.984 1 93.56 292 ASP A O 1
ATOM 2294 N N . VAL A 1 293 ? 4.523 -6.406 -29.25 1 95.06 293 VAL A N 1
ATOM 2295 C CA . VAL A 1 293 ? 3.291 -5.695 -28.922 1 95.06 293 VAL A CA 1
ATOM 2296 C C . VAL A 1 293 ? 3.285 -5.309 -27.453 1 95.06 293 VAL A C 1
ATOM 2298 O O . VAL A 1 293 ? 2.564 -4.391 -27.047 1 95.06 293 VAL A O 1
ATOM 2301 N N . LEU A 1 294 ? 4.031 -5.977 -26.625 1 96.25 294 LEU A N 1
ATOM 2302 C CA . LEU A 1 294 ? 4.199 -5.621 -25.219 1 96.25 294 LEU A CA 1
ATOM 2303 C C . LEU A 1 294 ? 5.43 -4.742 -25.031 1 96.25 294 LEU A C 1
ATOM 2305 O O . LEU A 1 294 ? 6.531 -5.098 -25.453 1 96.25 294 LEU A O 1
ATOM 2309 N N . ASP A 1 295 ? 5.293 -3.604 -24.438 1 95 295 ASP A N 1
ATOM 2310 C CA . ASP A 1 295 ? 6.414 -2.705 -24.188 1 95 295 ASP A CA 1
ATOM 2311 C C . ASP A 1 295 ? 7.16 -3.109 -22.906 1 95 295 ASP A C 1
ATOM 2313 O O . ASP A 1 295 ? 7.105 -2.4 -21.906 1 95 295 ASP A O 1
ATOM 2317 N N . CYS A 1 296 ? 7.82 -4.211 -23 1 95 296 CYS A N 1
ATOM 2318 C CA . CYS A 1 296 ? 8.578 -4.727 -21.859 1 95 296 CYS A CA 1
ATOM 2319 C C . CYS A 1 296 ? 9.797 -5.512 -22.328 1 95 296 CYS A C 1
ATOM 2321 O O . CYS A 1 296 ? 9.906 -5.855 -23.516 1 95 296 CYS A O 1
ATOM 2323 N N . GLU A 1 297 ? 10.727 -5.699 -21.422 1 91.56 297 GLU A N 1
ATOM 2324 C CA . GLU A 1 297 ? 11.906 -6.535 -21.641 1 91.56 297 GLU A CA 1
ATOM 2325 C C . GLU A 1 297 ? 11.766 -7.883 -20.938 1 91.56 297 GLU A C 1
ATOM 2327 O O . GLU A 1 297 ? 11.109 -7.977 -19.906 1 91.56 297 GLU A O 1
ATOM 2332 N N . ASP A 1 298 ? 12.352 -8.836 -21.578 1 88.75 298 ASP A N 1
ATOM 2333 C CA . ASP A 1 298 ? 12.297 -10.156 -20.969 1 88.75 298 ASP A CA 1
ATOM 2334 C C . ASP A 1 298 ? 13.367 -10.305 -19.891 1 88.75 298 ASP A C 1
ATOM 2336 O O . ASP A 1 298 ? 14.445 -10.852 -20.141 1 88.75 298 ASP A O 1
ATOM 2340 N N . SER A 1 299 ? 13.078 -9.82 -18.75 1 80.38 299 SER A N 1
ATOM 2341 C CA . SER A 1 299 ? 13.953 -9.914 -17.578 1 80.38 299 SER A CA 1
ATOM 2342 C C . SER A 1 299 ? 13.148 -10.164 -16.312 1 80.38 299 SER A C 1
ATOM 2344 O O . SER A 1 299 ? 12.016 -9.703 -16.188 1 80.38 299 SER A O 1
ATOM 2346 N N . TYR A 1 300 ? 13.797 -11 -15.531 1 73.62 300 TYR A N 1
ATOM 2347 C CA . TYR A 1 300 ? 13.125 -11.273 -14.266 1 73.62 300 TYR A CA 1
ATOM 2348 C C . TYR A 1 300 ? 12.977 -10.008 -13.438 1 73.62 300 TYR A C 1
ATOM 2350 O O . TYR A 1 300 ? 12.016 -9.859 -12.68 1 73.62 300 TYR A O 1
ATOM 2358 N N . ALA A 1 301 ? 13.812 -9.102 -13.602 1 78 301 ALA A N 1
ATOM 2359 C CA . ALA A 1 301 ? 13.82 -7.859 -12.836 1 78 301 ALA A CA 1
ATOM 2360 C C . ALA A 1 301 ? 12.641 -6.973 -13.219 1 78 301 ALA A C 1
ATOM 2362 O O . ALA A 1 301 ? 12.25 -6.078 -12.461 1 78 301 ALA A O 1
ATOM 2363 N N . THR A 1 302 ? 11.961 -7.359 -14.312 1 85.88 302 THR A N 1
ATOM 2364 C CA . THR A 1 302 ? 10.914 -6.477 -14.812 1 85.88 302 THR A CA 1
ATOM 2365 C C . THR A 1 302 ? 9.602 -7.23 -14.984 1 85.88 302 THR A C 1
ATOM 2367 O O . THR A 1 302 ? 8.805 -6.922 -15.875 1 85.88 302 THR A O 1
ATOM 2370 N N . LEU A 1 303 ? 9.422 -8.234 -14.148 1 93.06 303 LEU A N 1
ATOM 2371 C CA . LEU A 1 303 ? 8.242 -9.086 -14.25 1 93.06 303 LEU A CA 1
ATOM 2372 C C . LEU A 1 303 ? 6.969 -8.266 -14.062 1 93.06 303 LEU A C 1
ATOM 2374 O O . LEU A 1 303 ? 5.973 -8.492 -14.75 1 93.06 303 LEU A O 1
ATOM 2378 N N . PRO A 1 304 ? 6.949 -7.316 -13.117 1 95.5 304 PRO A N 1
ATOM 2379 C CA . PRO A 1 304 ? 5.746 -6.484 -12.992 1 95.5 304 PRO A CA 1
ATOM 2380 C C . PRO A 1 304 ? 5.418 -5.734 -14.281 1 95.5 304 PRO A C 1
ATOM 2382 O O . PRO A 1 304 ? 4.242 -5.57 -14.625 1 95.5 304 PRO A O 1
ATOM 2385 N N . ASP A 1 305 ? 6.418 -5.324 -15.016 1 96.19 305 ASP A N 1
ATOM 2386 C CA . ASP A 1 305 ? 6.195 -4.633 -16.281 1 96.19 305 ASP A CA 1
ATOM 2387 C C . ASP A 1 305 ? 5.582 -5.57 -17.312 1 96.19 305 ASP A C 1
ATOM 2389 O O . ASP A 1 305 ? 4.727 -5.156 -18.109 1 96.19 305 ASP A O 1
ATOM 2393 N N . LYS A 1 306 ? 6.062 -6.77 -17.328 1 96.94 306 LYS A N 1
ATOM 2394 C CA . LYS A 1 306 ? 5.492 -7.758 -18.234 1 96.94 306 LYS A CA 1
ATOM 2395 C C . LYS A 1 306 ? 3.996 -7.93 -18 1 96.94 306 LYS A C 1
ATOM 2397 O O . LYS A 1 306 ? 3.205 -7.906 -18.938 1 96.94 306 LYS A O 1
ATOM 2402 N N . VAL A 1 307 ? 3.623 -8.102 -16.75 1 98.06 307 VAL A N 1
ATOM 2403 C CA . VAL A 1 307 ? 2.221 -8.297 -16.406 1 98.06 307 VAL A CA 1
ATOM 2404 C C . VAL A 1 307 ? 1.425 -7.031 -16.703 1 98.06 307 VAL A C 1
ATOM 2406 O O . VAL A 1 307 ? 0.334 -7.102 -17.281 1 98.06 307 VAL A O 1
ATOM 2409 N N . LYS A 1 308 ? 1.973 -5.895 -16.281 1 98.12 308 LYS A N 1
ATOM 2410 C CA . LYS A 1 308 ? 1.312 -4.617 -16.531 1 98.12 308 LYS A CA 1
ATOM 2411 C C . LYS A 1 308 ? 1.042 -4.41 -18.016 1 98.12 308 LYS A C 1
ATOM 2413 O O . LYS A 1 308 ? -0.059 -4.012 -18.406 1 98.12 308 LYS A O 1
ATOM 2418 N N . GLU A 1 309 ? 2.061 -4.648 -18.891 1 98.06 309 GLU A N 1
ATOM 2419 C CA . GLU A 1 309 ? 1.925 -4.465 -20.328 1 98.06 309 GLU A CA 1
ATOM 2420 C C . GLU A 1 309 ? 0.919 -5.449 -20.922 1 98.06 309 GLU A C 1
ATOM 2422 O O . GLU A 1 309 ? 0.188 -5.113 -21.844 1 98.06 309 GLU A O 1
ATOM 2427 N N . PHE A 1 310 ? 0.935 -6.672 -20.438 1 98.5 310 PHE A N 1
ATOM 2428 C CA . PHE A 1 310 ? -0.047 -7.648 -20.891 1 98.5 310 PHE A CA 1
ATOM 2429 C C . PHE A 1 310 ? -1.461 -7.195 -20.547 1 98.5 310 PHE A C 1
ATOM 2431 O O . PHE A 1 310 ? -2.361 -7.266 -21.391 1 98.5 310 PHE A O 1
ATOM 2438 N N . LEU A 1 311 ? -1.665 -6.75 -19.312 1 98.69 311 LEU A N 1
ATOM 2439 C CA . LEU A 1 311 ? -2.984 -6.297 -18.875 1 98.69 311 LEU A CA 1
ATOM 2440 C C . LEU A 1 311 ? -3.418 -5.066 -19.672 1 98.69 311 LEU A C 1
ATOM 2442 O O . LEU A 1 311 ? -4.602 -4.906 -19.984 1 98.69 311 LEU A O 1
ATOM 2446 N N . HIS A 1 312 ? -2.443 -4.227 -19.938 1 98.5 312 HIS A N 1
ATOM 2447 C CA . HIS A 1 312 ? -2.746 -3.09 -20.797 1 98.5 312 HIS A CA 1
ATOM 2448 C C . HIS A 1 312 ? -3.18 -3.555 -22.188 1 98.5 312 HIS A C 1
ATOM 2450 O O . HIS A 1 312 ? -4.152 -3.039 -22.734 1 98.5 312 HIS A O 1
ATOM 2456 N N . PHE A 1 313 ? -2.457 -4.508 -22.781 1 98 313 PHE A N 1
ATOM 2457 C CA . PHE A 1 313 ? -2.791 -5.078 -24.078 1 98 313 PHE A CA 1
ATOM 2458 C C . PHE A 1 313 ? -4.227 -5.59 -24.094 1 98 313 PHE A C 1
ATOM 2460 O O . PHE A 1 313 ? -4.996 -5.277 -25.016 1 98 313 PHE A O 1
ATOM 2467 N N . VAL A 1 314 ? -4.586 -6.316 -23.062 1 98.19 314 VAL A N 1
ATOM 2468 C CA . VAL A 1 314 ? -5.934 -6.871 -22.953 1 98.19 314 VAL A CA 1
ATOM 2469 C C . VAL A 1 314 ? -6.945 -5.742 -22.797 1 98.19 314 VAL A C 1
ATOM 2471 O O . VAL A 1 314 ? -8.008 -5.758 -23.422 1 98.19 314 VAL A O 1
ATOM 2474 N N . GLY A 1 315 ? -6.629 -4.762 -21.953 1 97.31 315 GLY A N 1
ATOM 2475 C CA . GLY A 1 315 ? -7.551 -3.693 -21.594 1 97.31 315 GLY A CA 1
ATOM 2476 C C . GLY A 1 315 ? -7.855 -2.756 -22.75 1 97.31 315 GLY A C 1
ATOM 2477 O O . GLY A 1 315 ? -8.883 -2.078 -22.75 1 97.31 315 GLY A O 1
ATOM 2478 N N . VAL A 1 316 ? -7.012 -2.686 -23.734 1 95.56 316 VAL A N 1
ATOM 2479 C CA . VAL A 1 316 ? -7.211 -1.71 -24.797 1 95.56 316 VAL A CA 1
ATOM 2480 C C . VAL A 1 316 ? -7.621 -2.428 -26.094 1 95.56 316 VAL A C 1
ATOM 2482 O O . VAL A 1 316 ? -8.055 -1.789 -27.047 1 95.56 316 VAL A O 1
ATOM 2485 N N . ASP A 1 317 ? -7.457 -3.805 -26.094 1 95.06 317 ASP A N 1
ATOM 2486 C CA . ASP A 1 317 ? -7.867 -4.57 -27.266 1 95.06 317 ASP A CA 1
ATOM 2487 C C . ASP A 1 317 ? -9.383 -4.512 -27.469 1 95.06 317 ASP A C 1
ATOM 2489 O O . ASP A 1 317 ? -10.141 -4.641 -26.5 1 95.06 317 ASP A O 1
ATOM 2493 N N . HIS A 1 318 ? -9.844 -4.367 -28.641 1 93.81 318 HIS A N 1
ATOM 2494 C CA . HIS A 1 318 ? -11.258 -4.141 -28.953 1 93.81 318 HIS A CA 1
ATOM 2495 C C . HIS A 1 318 ? -12.109 -5.336 -28.547 1 93.81 318 HIS A C 1
ATOM 2497 O O . HIS A 1 318 ? -13.289 -5.18 -28.219 1 93.81 318 HIS A O 1
ATOM 2503 N N . VAL A 1 319 ? -11.516 -6.488 -28.609 1 94.56 319 VAL A N 1
ATOM 2504 C CA . VAL A 1 319 ? -12.289 -7.695 -28.328 1 94.56 319 VAL A CA 1
ATOM 2505 C C . VAL A 1 319 ? -12 -8.172 -26.906 1 94.56 319 VAL A C 1
ATOM 2507 O O . VAL A 1 319 ? -12.922 -8.414 -26.125 1 94.56 319 VAL A O 1
ATOM 2510 N N . LEU A 1 320 ? -10.781 -8.203 -26.516 1 96.88 320 LEU A N 1
ATOM 2511 C CA . LEU A 1 320 ? -10.367 -8.805 -25.25 1 96.88 320 LEU A CA 1
ATOM 2512 C C . LEU A 1 320 ? -10.852 -7.969 -24.062 1 96.88 320 LEU A C 1
ATOM 2514 O O . LEU A 1 320 ? -11.109 -8.508 -22.984 1 96.88 320 LEU A O 1
ATOM 2518 N N . ARG A 1 321 ? -11.008 -6.668 -24.25 1 96.44 321 ARG A N 1
ATOM 2519 C CA . ARG A 1 321 ? -11.414 -5.781 -23.156 1 96.44 321 ARG A CA 1
ATOM 2520 C C . ARG A 1 321 ? -12.836 -6.086 -22.703 1 96.44 321 ARG A C 1
ATOM 2522 O O . ARG A 1 321 ? -13.266 -5.625 -21.641 1 96.44 321 ARG A O 1
ATOM 2529 N N . ARG A 1 322 ? -13.555 -6.805 -23.484 1 96.12 322 ARG A N 1
ATOM 2530 C CA . ARG A 1 322 ? -14.938 -7.152 -23.172 1 96.12 322 ARG A CA 1
ATOM 2531 C C . ARG A 1 322 ? -15.023 -8.523 -22.516 1 96.12 322 ARG A C 1
ATOM 2533 O O . ARG A 1 322 ? -16.109 -9.047 -22.297 1 96.12 322 ARG A O 1
ATOM 2540 N N . SER A 1 323 ? -13.883 -9.164 -22.234 1 96.62 323 SER A N 1
ATOM 2541 C CA . SER A 1 323 ? -13.852 -10.438 -21.531 1 96.62 323 SER A CA 1
ATOM 2542 C C . SER A 1 323 ? -14.391 -10.297 -20.109 1 96.62 323 SER A C 1
ATOM 2544 O O . SER A 1 323 ? -14.516 -9.188 -19.594 1 96.62 323 SER A O 1
ATOM 2546 N N . GLY A 1 324 ? -14.789 -11.375 -19.531 1 96.38 324 GLY A N 1
ATOM 2547 C CA . GLY A 1 324 ? -15.234 -11.367 -18.141 1 96.38 324 GLY A CA 1
ATOM 2548 C C . GLY A 1 324 ? -14.094 -11.344 -17.141 1 96.38 324 GLY A C 1
ATOM 2549 O O . GLY A 1 324 ? -14.133 -10.602 -16.156 1 96.38 324 GLY A O 1
ATOM 2550 N N . TYR A 1 325 ? -13.07 -12.164 -17.438 1 97.94 325 TYR A N 1
ATOM 2551 C CA . TYR A 1 325 ? -11.984 -12.375 -16.5 1 97.94 325 TYR A CA 1
ATOM 2552 C C . TYR A 1 325 ? -10.641 -12.438 -17.203 1 97.94 325 TYR A C 1
ATOM 2554 O O . TYR A 1 325 ? -10.578 -12.742 -18.391 1 97.94 325 TYR A O 1
ATOM 2562 N N . VAL A 1 326 ? -9.641 -12.117 -16.484 1 98.56 326 VAL A N 1
ATOM 2563 C CA . VAL A 1 326 ? -8.258 -12.328 -16.922 1 98.56 326 VAL A CA 1
ATOM 2564 C C . VAL A 1 326 ? -7.488 -13.102 -15.852 1 98.56 326 VAL A C 1
ATOM 2566 O O . VAL A 1 326 ? -7.523 -12.75 -14.672 1 98.56 326 VAL A O 1
ATOM 2569 N N . MET A 1 327 ? -6.859 -14.133 -16.234 1 98.69 327 MET A N 1
ATOM 2570 C CA . MET A 1 327 ? -5.984 -14.914 -15.367 1 98.69 327 MET A CA 1
ATOM 2571 C C . MET A 1 327 ? -4.523 -14.758 -15.781 1 98.69 327 MET A C 1
ATOM 2573 O O . MET A 1 327 ? -4.207 -14.742 -16.969 1 98.69 327 MET A O 1
ATOM 2577 N N . ILE A 1 328 ? -3.709 -14.516 -14.828 1 98.81 328 ILE A N 1
ATOM 2578 C CA . ILE A 1 328 ? -2.264 -14.539 -15.031 1 98.81 328 ILE A CA 1
ATOM 2579 C C . ILE A 1 328 ? -1.695 -15.859 -14.516 1 98.81 328 ILE A C 1
ATOM 2581 O O . ILE A 1 328 ? -2.037 -16.297 -13.414 1 98.81 328 ILE A O 1
ATOM 2585 N N . ALA A 1 329 ? -0.842 -16.484 -15.281 1 98.69 329 ALA A N 1
ATOM 2586 C CA . ALA A 1 329 ? -0.228 -17.75 -14.883 1 98.69 329 ALA A CA 1
ATOM 2587 C C . ALA A 1 329 ? 1.215 -17.828 -15.375 1 98.69 329 ALA A C 1
ATOM 2589 O O . ALA A 1 329 ? 1.576 -17.219 -16.375 1 98.69 329 ALA A O 1
ATOM 2590 N N . ASP A 1 330 ? 2.045 -18.578 -14.68 1 97.81 330 ASP A N 1
ATOM 2591 C CA . ASP A 1 330 ? 3.373 -18.938 -15.164 1 97.81 330 ASP A CA 1
ATOM 2592 C C . ASP A 1 330 ? 3.291 -20.031 -16.219 1 97.81 330 ASP A C 1
ATOM 2594 O O . ASP A 1 330 ? 2.248 -20.672 -16.391 1 97.81 330 ASP A O 1
ATOM 2598 N N . ASP A 1 331 ? 4.395 -20.234 -16.922 1 98.06 331 ASP A N 1
ATOM 2599 C CA . ASP A 1 331 ? 4.367 -21.219 -17.984 1 98.06 331 ASP A CA 1
ATOM 2600 C C . ASP A 1 331 ? 4.586 -22.625 -17.453 1 98.06 331 ASP A C 1
ATOM 2602 O O . ASP A 1 331 ? 4.512 -23.609 -18.188 1 98.06 331 ASP A O 1
ATOM 2606 N N . ASP A 1 332 ? 4.754 -22.75 -16.125 1 98 332 ASP A N 1
ATOM 2607 C CA . ASP A 1 332 ? 4.871 -24.062 -15.492 1 98 332 ASP A CA 1
ATOM 2608 C C . ASP A 1 332 ? 3.609 -24.406 -14.711 1 98 332 ASP A C 1
ATOM 2610 O O . ASP A 1 332 ? 3.684 -25.062 -13.664 1 98 332 ASP A O 1
ATOM 2614 N N . VAL A 1 333 ? 2.514 -23.953 -15.172 1 98.56 333 VAL A N 1
ATOM 2615 C CA . VAL A 1 333 ? 1.231 -24.188 -14.516 1 98.56 333 VAL A CA 1
ATOM 2616 C C . VAL A 1 333 ? 0.343 -25.047 -15.414 1 98.56 333 VAL A C 1
ATOM 2618 O O . VAL A 1 333 ? 0.266 -24.828 -16.625 1 98.56 333 VAL A O 1
ATOM 2621 N N . TYR A 1 334 ? -0.28 -26.109 -14.914 1 98.69 334 TYR A N 1
ATOM 2622 C CA . TYR A 1 334 ? -1.386 -26.797 -15.57 1 98.69 334 TYR A CA 1
ATOM 2623 C C . TYR A 1 334 ? -2.727 -26.219 -15.125 1 98.69 334 TYR A C 1
ATOM 2625 O O . TYR A 1 334 ? -3.014 -26.156 -13.93 1 98.69 334 TYR A O 1
ATOM 2633 N N . VAL A 1 335 ? -3.523 -25.812 -16.016 1 98.62 335 VAL A N 1
ATOM 2634 C CA . VAL A 1 335 ? -4.828 -25.219 -15.734 1 98.62 335 VAL A CA 1
ATOM 2635 C C . VAL A 1 335 ? -5.93 -26.125 -16.297 1 98.62 335 VAL A C 1
ATOM 2637 O O . VAL A 1 335 ? -5.922 -26.453 -17.484 1 98.62 335 VAL A O 1
ATOM 2640 N N . ARG A 1 336 ? -6.855 -26.531 -15.484 1 97.12 336 ARG A N 1
ATOM 2641 C CA . ARG A 1 336 ? -8.062 -27.172 -15.992 1 97.12 336 ARG A CA 1
ATOM 2642 C C . ARG A 1 336 ? -9.016 -26.156 -16.594 1 97.12 336 ARG A C 1
ATOM 2644 O O . ARG A 1 336 ? -10.094 -25.906 -16.047 1 97.12 336 ARG A O 1
ATOM 2651 N N . ALA A 1 337 ? -8.672 -25.734 -17.734 1 96.62 337 ALA A N 1
ATOM 2652 C CA . ALA A 1 337 ? -9.273 -24.547 -18.359 1 96.62 337 ALA A CA 1
ATOM 2653 C C . ALA A 1 337 ? -10.773 -24.75 -18.578 1 96.62 337 ALA A C 1
ATOM 2655 O O . ALA A 1 337 ? -11.57 -23.828 -18.359 1 96.62 337 ALA A O 1
ATOM 2656 N N . ARG A 1 338 ? -11.18 -25.969 -19 1 94.44 338 ARG A N 1
ATOM 2657 C CA . ARG A 1 338 ? -12.594 -26.219 -19.266 1 94.44 338 ARG A CA 1
ATOM 2658 C C . ARG A 1 338 ? -13.406 -26.141 -17.969 1 94.44 338 ARG A C 1
ATOM 2660 O O . ARG A 1 338 ? -14.406 -25.422 -17.906 1 94.44 338 ARG A O 1
ATOM 2667 N N . ASP A 1 339 ? -12.945 -26.875 -16.969 1 94.25 339 ASP A N 1
ATOM 2668 C CA . ASP A 1 339 ? -13.633 -26.859 -15.68 1 94.25 339 ASP A CA 1
ATOM 2669 C C . ASP A 1 339 ? -13.68 -25.453 -15.094 1 94.25 339 ASP A C 1
ATOM 2671 O O . ASP A 1 339 ? -14.703 -25.047 -14.547 1 94.25 339 ASP A O 1
ATOM 2675 N N . PHE A 1 340 ? -12.617 -24.812 -15.227 1 95.75 340 PHE A N 1
ATOM 2676 C CA . PHE A 1 340 ? -12.484 -23.469 -14.664 1 95.75 340 PHE A CA 1
ATOM 2677 C C . PHE A 1 340 ? -13.43 -22.5 -15.359 1 95.75 340 PHE A C 1
ATOM 2679 O O . PHE A 1 340 ? -14.125 -21.719 -14.703 1 95.75 340 PHE A O 1
ATOM 2686 N N . ALA A 1 341 ? -13.477 -22.516 -16.656 1 95.06 341 ALA A N 1
ATOM 2687 C CA . ALA A 1 341 ? -14.359 -21.672 -17.438 1 95.06 341 ALA A CA 1
ATOM 2688 C C . ALA A 1 341 ? -15.82 -21.938 -17.109 1 95.06 341 ALA A C 1
ATOM 2690 O O . ALA A 1 341 ? -16.625 -21 -17.016 1 95.06 341 ALA A O 1
ATOM 2691 N N . GLU A 1 342 ? -16.156 -23.172 -16.969 1 93.94 342 GLU A N 1
ATOM 2692 C CA . GLU A 1 342 ? -17.531 -23.531 -16.609 1 93.94 342 GLU A CA 1
ATOM 2693 C C . GLU A 1 342 ? -17.922 -22.953 -15.258 1 93.94 342 GLU A C 1
ATOM 2695 O O . GLU A 1 342 ? -19.031 -22.453 -15.094 1 93.94 342 GLU A O 1
ATOM 2700 N N . GLN A 1 343 ? -17.031 -23.047 -14.336 1 93.19 343 GLN A N 1
ATOM 2701 C CA . GLN A 1 343 ? -17.297 -22.5 -13.016 1 93.19 343 GLN A CA 1
ATOM 2702 C C . GLN A 1 343 ? -17.453 -20.984 -13.078 1 93.19 343 GLN A C 1
ATOM 2704 O O . GLN A 1 343 ? -18.344 -20.422 -12.43 1 93.19 343 GLN A O 1
ATOM 2709 N N . LEU A 1 344 ? -16.609 -20.312 -13.82 1 94.31 344 LEU A N 1
ATOM 2710 C CA . LEU A 1 344 ? -16.688 -18.859 -13.961 1 94.31 344 LEU A CA 1
ATOM 2711 C C . LEU A 1 344 ? -17.984 -18.453 -14.656 1 94.31 344 LEU A C 1
ATOM 2713 O O . LEU A 1 344 ? -18.594 -17.453 -14.273 1 94.31 344 LEU A O 1
ATOM 2717 N N . ALA A 1 345 ? -18.359 -19.203 -15.672 1 92.75 345 ALA A N 1
ATOM 2718 C CA . ALA A 1 345 ? -19.609 -18.922 -16.375 1 92.75 345 ALA A CA 1
ATOM 2719 C C . ALA A 1 345 ? -20.812 -19.016 -15.445 1 92.75 345 ALA A C 1
ATOM 2721 O O . ALA A 1 345 ? -21.734 -18.219 -15.539 1 92.75 345 ALA A O 1
ATOM 2722 N N . ALA A 1 346 ? -20.75 -19.953 -14.594 1 90.19 346 ALA A N 1
ATOM 2723 C CA . ALA A 1 346 ? -21.844 -20.172 -13.656 1 90.19 346 ALA A CA 1
ATOM 2724 C C . ALA A 1 346 ? -21.938 -19.031 -12.641 1 90.19 346 ALA A C 1
ATOM 2726 O O . ALA A 1 346 ? -23.031 -18.688 -12.188 1 90.19 346 ALA A O 1
ATOM 2727 N N . LEU A 1 347 ? -20.812 -18.453 -12.273 1 89.19 347 LEU A N 1
ATOM 2728 C CA . LEU A 1 347 ? -20.766 -17.359 -11.312 1 89.19 347 LEU A CA 1
ATOM 2729 C C . LEU A 1 347 ? -21.25 -16.047 -11.945 1 89.19 347 LEU A C 1
ATOM 2731 O O . LEU A 1 347 ? -21.766 -15.18 -11.25 1 89.19 347 LEU A O 1
ATOM 2735 N N . GLY A 1 348 ? -21.156 -15.898 -13.227 1 86.06 348 GLY A N 1
ATOM 2736 C CA . GLY A 1 348 ? -21.469 -14.641 -13.891 1 86.06 348 GLY A CA 1
ATOM 2737 C C . GLY A 1 348 ? -20.375 -13.602 -13.734 1 86.06 348 GLY A C 1
ATOM 2738 O O . GLY A 1 348 ? -19.344 -13.859 -13.117 1 86.06 348 GLY A O 1
ATOM 2739 N N . PRO A 1 349 ? -20.688 -12.445 -14.289 1 85.5 349 PRO A N 1
ATOM 2740 C CA . PRO A 1 349 ? -19.672 -11.391 -14.25 1 85.5 349 PRO A CA 1
ATOM 2741 C C . PRO A 1 349 ? -19.484 -10.812 -12.844 1 85.5 349 PRO A C 1
ATOM 2743 O O . PRO A 1 349 ? -20.406 -10.242 -12.273 1 85.5 349 PRO A O 1
ATOM 2746 N N . LEU A 1 350 ? -18.359 -11.133 -12.273 1 90.19 350 LEU A N 1
ATOM 2747 C CA . LEU A 1 350 ? -18.016 -10.555 -10.977 1 90.19 350 LEU A CA 1
ATOM 2748 C C . LEU A 1 350 ? -17.234 -9.258 -11.148 1 90.19 350 LEU A C 1
ATOM 2750 O O . LEU A 1 350 ? -16.688 -8.992 -12.219 1 90.19 350 LEU A O 1
ATOM 2754 N N . HIS A 1 351 ? -17.359 -8.445 -10.117 1 93.44 351 HIS A N 1
ATOM 2755 C CA . HIS A 1 351 ? -16.609 -7.191 -10.07 1 93.44 351 HIS A CA 1
ATOM 2756 C C . HIS A 1 351 ? -15.703 -7.141 -8.844 1 93.44 351 HIS A C 1
ATOM 2758 O O . HIS A 1 351 ? -15.922 -7.859 -7.867 1 93.44 351 HIS A O 1
ATOM 2764 N N . ASP A 1 352 ? -14.625 -6.301 -8.961 1 94.94 352 ASP A N 1
ATOM 2765 C CA . ASP A 1 352 ? -13.68 -6.117 -7.871 1 94.94 352 ASP A CA 1
ATOM 2766 C C . ASP A 1 352 ? -13.117 -7.457 -7.402 1 94.94 352 ASP A C 1
ATOM 2768 O O . ASP A 1 352 ? -13.031 -7.715 -6.199 1 94.94 352 ASP A O 1
ATOM 2772 N N . LEU A 1 353 ? -12.859 -8.289 -8.477 1 96.62 353 LEU A N 1
ATOM 2773 C CA . LEU A 1 353 ? -12.352 -9.617 -8.125 1 96.62 353 LEU A CA 1
ATOM 2774 C C . LEU A 1 353 ? -10.844 -9.695 -8.344 1 96.62 353 LEU A C 1
ATOM 2776 O O . LEU A 1 353 ? -10.344 -9.344 -9.414 1 96.62 353 LEU A O 1
ATOM 2780 N N . TYR A 1 354 ? -10.156 -10.109 -7.422 1 98.19 354 TYR A N 1
ATOM 2781 C CA . TYR A 1 354 ? -8.75 -10.5 -7.359 1 98.19 354 TYR A CA 1
ATOM 2782 C C . TYR A 1 354 ? -8.57 -11.758 -6.508 1 98.19 354 TYR A C 1
ATOM 2784 O O . TYR A 1 354 ? -8.781 -11.719 -5.293 1 98.19 354 TYR A O 1
ATOM 2792 N N . ALA A 1 355 ? -8.227 -12.875 -7.188 1 97.25 355 ALA A N 1
ATOM 2793 C CA . ALA A 1 355 ? -8.289 -14.141 -6.457 1 97.25 355 ALA A CA 1
ATOM 2794 C C . ALA A 1 355 ? -7.148 -15.07 -6.859 1 97.25 355 ALA A C 1
ATOM 2796 O O . ALA A 1 355 ? -6.637 -14.984 -7.977 1 97.25 355 ALA A O 1
ATOM 2797 N N . GLY A 1 356 ? -6.715 -15.93 -6.047 1 97.25 356 GLY A N 1
ATOM 2798 C CA . GLY A 1 356 ? -5.66 -16.922 -6.223 1 97.25 356 GLY A CA 1
ATOM 2799 C C . GLY A 1 356 ? -5.27 -17.609 -4.93 1 97.25 356 GLY A C 1
ATOM 2800 O O . GLY A 1 356 ? -6.094 -17.75 -4.02 1 97.25 356 GLY A O 1
ATOM 2801 N N . HIS A 1 357 ? -4.129 -18.188 -4.922 1 95 357 HIS A N 1
ATOM 2802 C CA . HIS A 1 357 ? -3.561 -18.703 -3.682 1 95 357 HIS A CA 1
ATOM 2803 C C . HIS A 1 357 ? -2.975 -17.578 -2.838 1 95 357 HIS A C 1
ATOM 2805 O O . HIS A 1 357 ? -1.836 -17.156 -3.059 1 95 357 HIS A O 1
ATOM 2811 N N . VAL A 1 358 ? -3.73 -17.156 -1.805 1 92.88 358 VAL A N 1
ATOM 2812 C CA . VAL A 1 358 ? -3.396 -15.922 -1.107 1 92.88 358 VAL A CA 1
ATOM 2813 C C . VAL A 1 358 ? -2.371 -16.203 -0.011 1 92.88 358 VAL A C 1
ATOM 2815 O O . VAL A 1 358 ? -2.521 -17.172 0.754 1 92.88 358 VAL A O 1
ATOM 2818 N N . LYS A 1 359 ? -1.339 -15.43 -0.047 1 88.25 359 LYS A N 1
ATOM 2819 C CA . LYS A 1 359 ? -0.331 -15.422 1.009 1 88.25 359 LYS A CA 1
ATOM 2820 C C . LYS A 1 359 ? -0.502 -14.219 1.927 1 88.25 359 LYS A C 1
ATOM 2822 O O . LYS A 1 359 ? -0.829 -13.117 1.466 1 88.25 359 LYS A O 1
ATOM 2827 N N . GLN A 1 360 ? -0.375 -14.414 3.117 1 80.75 360 GLN A N 1
ATOM 2828 C CA . GLN A 1 360 ? -0.476 -13.336 4.094 1 80.75 360 GLN A CA 1
ATOM 2829 C C . GLN A 1 360 ? 0.403 -13.617 5.312 1 80.75 360 GLN A C 1
ATOM 2831 O O . GLN A 1 360 ? 0.812 -14.758 5.543 1 80.75 360 GLN A O 1
ATOM 2836 N N . GLY A 1 361 ? 0.726 -12.555 6.055 1 66.56 361 GLY A N 1
ATOM 2837 C CA . GLY A 1 361 ? 1.444 -12.703 7.312 1 66.56 361 GLY A CA 1
ATOM 2838 C C . GLY A 1 361 ? 2.939 -12.492 7.172 1 66.56 361 GLY A C 1
ATOM 2839 O O . GLY A 1 361 ? 3.391 -11.781 6.273 1 66.56 361 GLY A O 1
ATOM 2840 N N . ASN A 1 362 ? 3.609 -13.047 8.07 1 60.88 362 ASN A N 1
ATOM 2841 C CA . ASN A 1 362 ? 5.016 -12.688 8.227 1 60.88 362 ASN A CA 1
ATOM 2842 C C . ASN A 1 362 ? 5.934 -13.695 7.551 1 60.88 362 ASN A C 1
ATOM 2844 O O . ASN A 1 362 ? 7.152 -13.656 7.73 1 60.88 362 ASN A O 1
ATOM 2848 N N . SER A 1 363 ? 5.305 -14.531 6.773 1 65 363 SER A N 1
ATOM 2849 C CA . SER A 1 363 ? 6.172 -15.523 6.148 1 65 363 SER A CA 1
ATOM 2850 C C . SER A 1 363 ? 6.848 -14.969 4.902 1 65 363 SER A C 1
ATOM 2852 O O . SER A 1 363 ? 7.902 -15.453 4.488 1 65 363 SER A O 1
ATOM 2854 N N . PHE A 1 364 ? 6.254 -14.055 4.371 1 76.75 364 PHE A N 1
ATOM 2855 C CA . PHE A 1 364 ? 6.828 -13.406 3.199 1 76.75 364 PHE A CA 1
ATOM 2856 C C . PHE A 1 364 ? 7.09 -11.93 3.471 1 76.75 364 PHE A C 1
ATOM 2858 O O . PHE A 1 364 ? 6.152 -11.156 3.688 1 76.75 364 PHE A O 1
ATOM 2865 N N . VAL A 1 365 ? 8.359 -11.641 3.611 1 83.62 365 VAL A N 1
ATOM 2866 C CA . VAL A 1 365 ? 8.727 -10.266 3.941 1 83.62 365 VAL A CA 1
ATOM 2867 C C . VAL A 1 365 ? 9.68 -9.719 2.883 1 83.62 365 VAL A C 1
ATOM 2869 O O . VAL A 1 365 ? 10.344 -10.477 2.176 1 83.62 365 VAL A O 1
ATOM 2872 N N . PRO A 1 366 ? 9.672 -8.43 2.777 1 90.31 366 PRO A N 1
ATOM 2873 C CA . PRO A 1 366 ? 10.586 -7.848 1.793 1 90.31 366 PRO A CA 1
ATOM 2874 C C . PRO A 1 366 ? 12.039 -8.25 2.037 1 90.31 366 PRO A C 1
ATOM 2876 O O . PRO A 1 366 ? 12.516 -8.203 3.178 1 90.31 366 PRO A O 1
ATOM 2879 N N . GLU A 1 367 ? 12.711 -8.727 0.973 1 87.25 367 GLU A N 1
ATOM 2880 C CA . GLU A 1 367 ? 14.125 -9.07 1.015 1 87.25 367 GLU A CA 1
ATOM 2881 C C . GLU A 1 367 ? 15 -7.824 0.936 1 87.25 367 GLU A C 1
ATOM 2883 O O . GLU A 1 367 ? 14.938 -7.07 -0.037 1 87.25 367 GLU A O 1
ATOM 2888 N N . ARG A 1 368 ? 15.852 -7.637 1.979 1 86.94 368 ARG A N 1
ATOM 2889 C CA . ARG A 1 368 ? 16.641 -6.406 2.049 1 86.94 368 ARG A CA 1
ATOM 2890 C C . ARG A 1 368 ? 18.094 -6.664 1.706 1 86.94 368 ARG A C 1
ATOM 2892 O O . ARG A 1 368 ? 18.906 -5.734 1.681 1 86.94 368 ARG A O 1
ATOM 2899 N N . ASP A 1 369 ? 18.438 -7.918 1.416 1 85.31 369 ASP A N 1
ATOM 2900 C CA . ASP A 1 369 ? 19.766 -8.289 0.956 1 85.31 369 ASP A CA 1
ATOM 2901 C C . ASP A 1 369 ? 19.891 -8.133 -0.558 1 85.31 369 ASP A C 1
ATOM 2903 O O . ASP A 1 369 ? 19.25 -8.859 -1.317 1 85.31 369 ASP A O 1
ATOM 2907 N N . PRO A 1 370 ? 20.734 -7.258 -0.996 1 83.69 370 PRO A N 1
ATOM 2908 C CA . PRO A 1 370 ? 20.859 -6.984 -2.43 1 83.69 370 PRO A CA 1
ATOM 2909 C C . PRO A 1 370 ? 21.359 -8.188 -3.221 1 83.69 370 PRO A C 1
ATOM 2911 O O . PRO A 1 370 ? 21.25 -8.219 -4.449 1 83.69 370 PRO A O 1
ATOM 2914 N N . GLN A 1 371 ? 21.875 -9.195 -2.592 1 84.5 371 GLN A N 1
ATOM 2915 C CA . GLN A 1 371 ? 22.422 -10.367 -3.275 1 84.5 371 GLN A CA 1
ATOM 2916 C C . GLN A 1 371 ? 21.328 -11.398 -3.555 1 84.5 371 GLN A C 1
ATOM 2918 O O . GLN A 1 371 ? 21.547 -12.336 -4.324 1 84.5 371 GLN A O 1
ATOM 2923 N N . ARG A 1 372 ? 20.266 -11.086 -3.043 1 83.94 372 ARG A N 1
ATOM 2924 C CA . ARG A 1 372 ? 19.188 -12.07 -3.189 1 83.94 372 ARG A CA 1
ATOM 2925 C C . ARG A 1 372 ? 18.281 -11.711 -4.355 1 83.94 372 ARG A C 1
ATOM 2927 O O . ARG A 1 372 ? 18.125 -10.539 -4.703 1 83.94 372 ARG A O 1
ATOM 2934 N N . ARG A 1 373 ? 17.656 -12.695 -4.883 1 77.69 373 ARG A N 1
ATOM 2935 C CA . ARG A 1 373 ? 16.859 -12.617 -6.105 1 77.69 373 ARG A CA 1
ATOM 2936 C C . ARG A 1 373 ? 15.68 -11.672 -5.938 1 77.69 373 ARG A C 1
ATOM 2938 O O . ARG A 1 373 ? 15.297 -10.969 -6.875 1 77.69 373 ARG A O 1
ATOM 2945 N N . TYR A 1 374 ? 15.117 -11.625 -4.836 1 85 374 TYR A N 1
ATOM 2946 C CA . TYR A 1 374 ? 13.906 -10.836 -4.621 1 85 374 TYR A CA 1
ATOM 2947 C C . TYR A 1 374 ? 14.211 -9.586 -3.803 1 85 374 TYR A C 1
ATOM 2949 O O . TYR A 1 374 ? 13.383 -9.156 -2.994 1 85 374 TYR A O 1
ATOM 2957 N N . TYR A 1 375 ? 15.422 -9.07 -4.086 1 86.94 375 TYR A N 1
ATOM 2958 C CA . TYR A 1 375 ? 15.836 -7.855 -3.391 1 86.94 375 TYR A CA 1
ATOM 2959 C C . TYR A 1 375 ? 14.828 -6.73 -3.611 1 86.94 375 TYR A C 1
ATOM 2961 O O . TYR A 1 375 ? 14.43 -6.457 -4.746 1 86.94 375 TYR A O 1
ATOM 2969 N N . LEU A 1 376 ? 14.445 -6.113 -2.49 1 92 376 LEU A N 1
ATOM 2970 C CA . LEU A 1 376 ? 13.523 -4.98 -2.496 1 92 376 LEU A CA 1
ATOM 2971 C C . LEU A 1 376 ? 13.961 -3.922 -1.488 1 92 376 LEU A C 1
ATOM 2973 O O . LEU A 1 376 ? 13.617 -4.008 -0.306 1 92 376 LEU A O 1
ATOM 2977 N N . PRO A 1 377 ? 14.648 -2.896 -1.967 1 89.31 377 PRO A N 1
ATOM 2978 C CA . PRO A 1 377 ? 15.164 -1.888 -1.035 1 89.31 377 PRO A CA 1
ATOM 2979 C C . PRO A 1 377 ? 14.047 -1.068 -0.383 1 89.31 377 PRO A C 1
ATOM 2981 O O . PRO A 1 377 ? 12.945 -0.967 -0.932 1 89.31 377 PRO A O 1
ATOM 2984 N N . GLU A 1 378 ? 14.297 -0.426 0.722 1 88.06 378 GLU A N 1
ATOM 2985 C CA . GLU A 1 378 ? 13.336 0.382 1.47 1 88.06 378 GLU A CA 1
ATOM 2986 C C . GLU A 1 378 ? 12.914 1.61 0.671 1 88.06 378 GLU A C 1
ATOM 2988 O O . GLU A 1 378 ? 11.805 2.121 0.854 1 88.06 378 GLU A O 1
ATOM 2993 N N . SER A 1 379 ? 13.758 2.037 -0.224 1 87.44 379 SER A N 1
ATOM 2994 C CA . SER A 1 379 ? 13.445 3.197 -1.053 1 87.44 379 SER A CA 1
ATOM 2995 C C . SER A 1 379 ? 12.297 2.896 -2.01 1 87.44 379 SER A C 1
ATOM 2997 O O . SER A 1 379 ? 11.594 3.809 -2.449 1 87.44 379 SER A O 1
ATOM 2999 N N . VAL A 1 380 ? 12.125 1.582 -2.285 1 91 380 VAL A N 1
ATOM 3000 C CA . VAL A 1 380 ? 11.055 1.169 -3.184 1 91 380 VAL A CA 1
ATOM 3001 C C . VAL A 1 380 ? 9.828 0.762 -2.369 1 91 380 VAL A C 1
ATOM 3003 O O . VAL A 1 380 ? 8.695 1.105 -2.725 1 91 380 VAL A O 1
ATOM 3006 N N . TYR A 1 381 ? 10.07 0.154 -1.422 1 94.5 381 TYR A N 1
ATOM 3007 C CA . TYR A 1 381 ? 9 -0.329 -0.56 1 94.5 381 TYR A CA 1
ATOM 3008 C C . TYR A 1 381 ? 9.383 -0.203 0.91 1 94.5 381 TYR A C 1
ATOM 3010 O O . TYR A 1 381 ? 9.984 -1.116 1.483 1 94.5 381 TYR A O 1
ATOM 3018 N N . PRO A 1 382 ? 8.859 0.783 1.578 1 90.62 382 PRO A N 1
ATOM 3019 C CA . PRO A 1 382 ? 9.375 1.126 2.906 1 90.62 382 PRO A CA 1
ATOM 3020 C C . PRO A 1 382 ? 8.734 0.294 4.02 1 90.62 382 PRO A C 1
ATOM 3022 O O . PRO A 1 382 ? 9.133 0.407 5.184 1 90.62 382 PRO A O 1
ATOM 3025 N N . LEU A 1 383 ? 7.848 -0.591 3.738 1 90.06 383 LEU A N 1
ATOM 3026 C CA . LEU A 1 383 ? 7.168 -1.373 4.766 1 90.06 383 LEU A CA 1
ATOM 3027 C C . LEU A 1 383 ? 7.891 -2.693 5.008 1 90.06 383 LEU A C 1
ATOM 3029 O O . LEU A 1 383 ? 8.609 -3.184 4.133 1 90.06 383 LEU A O 1
ATOM 3033 N N . ASP A 1 384 ? 7.602 -3.279 6.137 1 84.88 384 ASP A N 1
ATOM 3034 C CA . ASP A 1 384 ? 8.305 -4.496 6.531 1 84.88 384 ASP A CA 1
ATOM 3035 C C . ASP A 1 384 ? 7.457 -5.734 6.258 1 84.88 384 ASP A C 1
ATOM 3037 O O . ASP A 1 384 ? 7.875 -6.859 6.547 1 84.88 384 ASP A O 1
ATOM 3041 N N . GLU A 1 385 ? 6.359 -5.535 5.746 1 88.06 385 GLU A N 1
ATOM 3042 C CA . GLU A 1 385 ? 5.477 -6.641 5.387 1 88.06 385 GLU A CA 1
ATOM 3043 C C . GLU A 1 385 ? 4.703 -6.336 4.105 1 88.06 385 GLU A C 1
ATOM 3045 O O . GLU A 1 385 ? 4.559 -5.172 3.725 1 88.06 385 GLU A O 1
ATOM 3050 N N . PHE A 1 386 ? 4.301 -7.336 3.486 1 92.75 386 PHE A N 1
ATOM 3051 C CA . PHE A 1 386 ? 3.467 -7.188 2.299 1 92.75 386 PHE A CA 1
ATOM 3052 C C . PHE A 1 386 ? 1.989 -7.262 2.666 1 92.75 386 PHE A C 1
ATOM 3054 O O . PHE A 1 386 ? 1.619 -7.902 3.65 1 92.75 386 PHE A O 1
ATOM 3061 N N . PRO A 1 387 ? 1.15 -6.547 1.914 1 93.62 387 PRO A N 1
ATOM 3062 C CA . PRO A 1 387 ? -0.27 -6.875 2.053 1 93.62 387 PRO A CA 1
ATOM 3063 C C . PRO A 1 387 ? -0.599 -8.289 1.58 1 93.62 387 PRO A C 1
ATOM 3065 O O . PRO A 1 387 ? 0.197 -8.906 0.867 1 93.62 387 PRO A O 1
ATOM 3068 N N . PRO A 1 388 ? -1.748 -8.82 2.061 1 92.75 388 PRO A N 1
ATOM 3069 C CA . PRO A 1 388 ? -2.145 -10.094 1.456 1 92.75 388 PRO A CA 1
ATOM 3070 C C . PRO A 1 388 ? -2.148 -10.047 -0.071 1 92.75 388 PRO A C 1
ATOM 3072 O O . PRO A 1 388 ? -2.555 -9.039 -0.66 1 92.75 388 PRO A O 1
ATOM 3075 N N . PHE A 1 389 ? -1.591 -11.047 -0.663 1 96.44 389 PHE A N 1
ATOM 3076 C CA . PHE A 1 389 ? -1.493 -11.047 -2.117 1 96.44 389 PHE A CA 1
ATOM 3077 C C . PHE A 1 389 ? -1.709 -12.445 -2.676 1 96.44 389 PHE A C 1
ATOM 3079 O O . PHE A 1 389 ? -1.457 -13.438 -1.988 1 96.44 389 PHE A O 1
ATOM 3086 N N . ALA A 1 390 ? -2.295 -12.508 -3.883 1 95.88 390 ALA A N 1
ATOM 3087 C CA . ALA A 1 390 ? -2.367 -13.773 -4.602 1 95.88 390 ALA A CA 1
ATOM 3088 C C . ALA A 1 390 ? -0.999 -14.172 -5.148 1 95.88 390 ALA A C 1
ATOM 3090 O O . ALA A 1 390 ? -0.394 -13.43 -5.926 1 95.88 390 ALA A O 1
ATOM 3091 N N . TRP A 1 391 ? -0.593 -15.32 -4.82 1 94.31 391 TRP A N 1
ATOM 3092 C CA . TRP A 1 391 ? 0.748 -15.797 -5.141 1 94.31 391 TRP A CA 1
ATOM 3093 C C . TRP A 1 391 ? 0.969 -15.82 -6.652 1 94.31 391 TRP A C 1
ATOM 3095 O O . TRP A 1 391 ? 0.03 -16.047 -7.418 1 94.31 391 TRP A O 1
ATOM 3105 N N . GLY A 1 392 ? 2.15 -15.68 -7.105 1 94.5 392 GLY A N 1
ATOM 3106 C CA . GLY A 1 392 ? 2.617 -15.242 -8.414 1 94.5 392 GLY A CA 1
ATOM 3107 C C . GLY A 1 392 ? 2.301 -16.219 -9.523 1 94.5 392 GLY A C 1
ATOM 3108 O O . GLY A 1 392 ? 2.006 -15.828 -10.648 1 94.5 392 GLY A O 1
ATOM 3109 N N . PRO A 1 393 ? 2.281 -17.484 -9.25 1 96.75 393 PRO A N 1
ATOM 3110 C CA . PRO A 1 393 ? 2.172 -18.438 -10.359 1 96.75 393 PRO A CA 1
ATOM 3111 C C . PRO A 1 393 ? 0.81 -18.391 -11.047 1 96.75 393 PRO A C 1
ATOM 3113 O O . PRO A 1 393 ? 0.698 -18.734 -12.227 1 96.75 393 PRO A O 1
ATOM 3116 N N . HIS A 1 394 ? -0.199 -18.125 -10.344 1 97.81 394 HIS A N 1
ATOM 3117 C CA . HIS A 1 394 ? -1.521 -18.062 -10.953 1 97.81 394 HIS A CA 1
ATOM 3118 C C . HIS A 1 394 ? -2.482 -17.234 -10.109 1 97.81 394 HIS A C 1
ATOM 3120 O O . HIS A 1 394 ? -2.586 -17.453 -8.898 1 97.81 394 HIS A O 1
ATOM 3126 N N . TYR A 1 395 ? -3.158 -16.312 -10.703 1 98.12 395 TYR A N 1
ATOM 3127 C CA . TYR A 1 395 ? -4.199 -15.531 -10.055 1 98.12 395 TYR A CA 1
ATOM 3128 C C . TYR A 1 395 ? -5.176 -14.969 -11.078 1 98.12 395 TYR A C 1
ATOM 3130 O O . TYR A 1 395 ? -4.867 -14.906 -12.273 1 98.12 395 TYR A O 1
ATOM 3138 N N . LEU A 1 396 ? -6.395 -14.68 -10.594 1 98.38 396 LEU A N 1
ATOM 3139 C CA . LEU A 1 396 ? -7.543 -14.305 -11.406 1 98.38 396 LEU A CA 1
ATOM 3140 C C . LEU A 1 396 ? -8.016 -12.898 -11.062 1 98.38 396 LEU A C 1
ATOM 3142 O O . LEU A 1 396 ? -8.062 -12.523 -9.891 1 98.38 396 LEU A O 1
ATOM 3146 N N . MET A 1 397 ? -8.359 -12.133 -12.07 1 98.44 397 MET A N 1
ATOM 3147 C CA . MET A 1 397 ? -8.914 -10.797 -11.883 1 98.44 397 MET A CA 1
ATOM 3148 C C . MET A 1 397 ? -10.156 -10.594 -12.734 1 98.44 397 MET A C 1
ATOM 3150 O O . MET A 1 397 ? -10.242 -11.125 -13.844 1 98.44 397 MET A O 1
ATOM 3154 N N . SER A 1 398 ? -11.156 -9.836 -12.242 1 97.56 398 SER A N 1
ATOM 3155 C CA . SER A 1 398 ? -12.266 -9.383 -13.078 1 97.56 398 SER A CA 1
ATOM 3156 C C . SER A 1 398 ? -11.82 -8.266 -14.016 1 97.56 398 SER A C 1
ATOM 3158 O O . SER A 1 398 ? -10.797 -7.609 -13.773 1 97.56 398 SER A O 1
ATOM 3160 N N . MET A 1 399 ? -12.602 -8.047 -15.016 1 97.38 399 MET A N 1
ATOM 3161 C CA . MET A 1 399 ? -12.172 -7.133 -16.062 1 97.38 399 MET A CA 1
ATOM 3162 C C . MET A 1 399 ? -12.117 -5.699 -15.547 1 97.38 399 MET A C 1
ATOM 3164 O O . MET A 1 399 ? -11.273 -4.91 -15.984 1 97.38 399 MET A O 1
ATOM 3168 N N . ASP A 1 400 ? -12.953 -5.305 -14.625 1 96.62 400 ASP A N 1
ATOM 3169 C CA . ASP A 1 400 ? -12.922 -3.947 -14.086 1 96.62 400 ASP A CA 1
ATOM 3170 C C . ASP A 1 400 ? -11.609 -3.672 -13.367 1 96.62 400 ASP A C 1
ATOM 3172 O O . ASP A 1 400 ? -11.07 -2.564 -13.438 1 96.62 400 ASP A O 1
ATOM 3176 N N . VAL A 1 401 ? -11.102 -4.66 -12.695 1 97.69 401 VAL A N 1
ATOM 3177 C CA . VAL A 1 401 ? -9.812 -4.562 -12.023 1 97.69 401 VAL A CA 1
ATOM 3178 C C . VAL A 1 401 ? -8.703 -4.41 -13.062 1 97.69 401 VAL A C 1
ATOM 3180 O O . VAL A 1 401 ? -7.805 -3.58 -12.906 1 97.69 401 VAL A O 1
ATOM 3183 N N . VAL A 1 402 ? -8.797 -5.172 -14.086 1 98.31 402 VAL A N 1
ATOM 3184 C CA . VAL A 1 402 ? -7.84 -5.113 -15.18 1 98.31 402 VAL A CA 1
ATOM 3185 C C . VAL A 1 402 ? -7.879 -3.73 -15.828 1 98.31 402 VAL A C 1
ATOM 3187 O O . VAL A 1 402 ? -6.832 -3.164 -16.156 1 98.31 402 VAL A O 1
ATOM 3190 N N . GLU A 1 403 ? -9.023 -3.18 -16.016 1 97.31 403 GLU A N 1
ATOM 3191 C CA . GLU A 1 403 ? -9.203 -1.867 -16.641 1 97.31 403 GLU A CA 1
ATOM 3192 C C . GLU A 1 403 ? -8.523 -0.777 -15.812 1 97.31 403 GLU A C 1
ATOM 3194 O O . GLU A 1 403 ? -7.91 0.137 -16.375 1 97.31 403 GLU A O 1
ATOM 3199 N N . PHE A 1 404 ? -8.695 -0.879 -14.539 1 97.5 404 PHE A N 1
ATOM 3200 C CA . PHE A 1 404 ? -8.016 0.079 -13.68 1 97.5 404 PHE A CA 1
ATOM 3201 C C . PHE A 1 404 ? -6.516 0.082 -13.945 1 97.5 404 PHE A C 1
ATOM 3203 O O . PHE A 1 404 ? -5.906 1.145 -14.102 1 97.5 404 PHE A O 1
ATOM 3210 N N . ILE A 1 405 ? -5.898 -1.098 -13.969 1 98.38 405 ILE A N 1
ATOM 3211 C CA . ILE A 1 405 ? -4.461 -1.22 -14.18 1 98.38 405 ILE A CA 1
ATOM 3212 C C . ILE A 1 405 ? -4.105 -0.745 -15.586 1 98.38 405 ILE A C 1
ATOM 3214 O O . ILE A 1 405 ? -3.141 0.002 -15.773 1 98.38 405 ILE A O 1
ATOM 3218 N N . ALA A 1 406 ? -4.891 -1.146 -16.531 1 98 406 ALA A N 1
ATOM 3219 C CA . ALA A 1 406 ? -4.656 -0.781 -17.938 1 98 406 ALA A CA 1
ATOM 3220 C C . ALA A 1 406 ? -4.715 0.733 -18.125 1 98 406 ALA A C 1
ATOM 3222 O O . ALA A 1 406 ? -3.871 1.312 -18.812 1 98 406 ALA A O 1
ATOM 3223 N N . ASP A 1 407 ? -5.684 1.374 -17.5 1 96.12 407 ASP A N 1
ATOM 3224 C CA . ASP A 1 407 ? -5.906 2.811 -17.641 1 96.12 407 ASP A CA 1
ATOM 3225 C C . ASP A 1 407 ? -4.793 3.607 -16.969 1 96.12 407 ASP A C 1
ATOM 3227 O O . ASP A 1 407 ? -4.547 4.762 -17.312 1 96.12 407 ASP A O 1
ATOM 3231 N N . ASN A 1 408 ? -4.125 3.029 -16 1 97 408 ASN A N 1
ATOM 3232 C CA . ASN A 1 408 ? -3.102 3.736 -15.242 1 97 408 ASN A CA 1
ATOM 3233 C C . ASN A 1 408 ? -1.709 3.174 -15.516 1 97 408 ASN A C 1
ATOM 3235 O O . ASN A 1 408 ? -0.803 3.318 -14.695 1 97 408 ASN A O 1
ATOM 3239 N N . ARG A 1 409 ? -1.567 2.568 -16.672 1 95.31 409 ARG A N 1
ATOM 3240 C CA . ARG A 1 409 ? -0.355 1.88 -17.094 1 95.31 409 ARG A CA 1
ATOM 3241 C C . ARG A 1 409 ? 0.865 2.785 -16.969 1 95.31 409 ARG A C 1
ATOM 3243 O O . ARG A 1 409 ? 1.936 2.34 -16.562 1 95.31 409 ARG A O 1
ATOM 3250 N N . GLU A 1 410 ? 0.758 4.035 -17.266 1 94.44 410 GLU A N 1
ATOM 3251 C CA . GLU A 1 410 ? 1.896 4.949 -17.281 1 94.44 410 GLU A CA 1
ATOM 3252 C C . GLU A 1 410 ? 2.305 5.359 -15.875 1 94.44 410 GLU A C 1
ATOM 3254 O O . GLU A 1 410 ? 3.48 5.621 -15.609 1 94.44 410 GLU A O 1
ATOM 3259 N N . GLU A 1 411 ? 1.383 5.387 -14.953 1 95.31 411 GLU A N 1
ATOM 3260 C CA . GLU A 1 411 ? 1.641 5.895 -13.602 1 95.31 411 GLU A CA 1
ATOM 3261 C C . GLU A 1 411 ? 2.035 4.766 -12.656 1 95.31 411 GLU A C 1
ATOM 3263 O O . GLU A 1 411 ? 2.918 4.938 -11.812 1 95.31 411 GLU A O 1
ATOM 3268 N N . LEU A 1 412 ? 1.405 3.604 -12.789 1 96.62 412 LEU A N 1
ATOM 3269 C CA . LEU A 1 412 ? 1.639 2.482 -11.883 1 96.62 412 LEU A CA 1
ATOM 3270 C C . LEU A 1 412 ? 3.062 1.954 -12.031 1 96.62 412 LEU A C 1
ATOM 3272 O O . LEU A 1 412 ? 3.555 1.79 -13.148 1 96.62 412 LEU A O 1
ATOM 3276 N N . GLN A 1 413 ? 3.705 1.755 -10.875 1 94.69 413 GLN A N 1
ATOM 3277 C CA . GLN A 1 413 ? 5.086 1.283 -10.859 1 94.69 413 GLN A CA 1
ATOM 3278 C C . GLN A 1 413 ? 5.219 -0.002 -10.047 1 94.69 413 GLN A C 1
ATOM 3280 O O . GLN A 1 413 ? 4.59 -0.149 -9 1 94.69 413 GLN A O 1
ATOM 3285 N N . GLY A 1 414 ? 6.066 -0.903 -10.531 1 93.56 414 GLY A N 1
ATOM 3286 C CA . GLY A 1 414 ? 6.211 -2.215 -9.922 1 93.56 414 GLY A CA 1
ATOM 3287 C C . GLY A 1 414 ? 7.191 -2.23 -8.766 1 93.56 414 GLY A C 1
ATOM 3288 O O . GLY A 1 414 ? 7.996 -1.308 -8.617 1 93.56 414 GLY A O 1
ATOM 3289 N N . LEU A 1 415 ? 7.082 -3.268 -7.926 1 94.38 415 LEU A N 1
ATOM 3290 C CA . LEU A 1 415 ? 7.969 -3.533 -6.797 1 94.38 415 LEU A CA 1
ATOM 3291 C C . LEU A 1 415 ? 9.031 -4.559 -7.172 1 94.38 415 LEU A C 1
ATOM 3293 O O . LEU A 1 415 ? 8.891 -5.746 -6.875 1 94.38 415 LEU A O 1
ATOM 3297 N N . GLY A 1 416 ? 10.125 -4.027 -7.824 1 90.31 416 GLY A N 1
ATOM 3298 C CA . GLY A 1 416 ? 11.188 -4.941 -8.219 1 90.31 416 GLY A CA 1
ATOM 3299 C C . GLY A 1 416 ? 10.688 -6.09 -9.078 1 90.31 416 GLY A C 1
ATOM 3300 O O . GLY A 1 416 ? 10.016 -5.871 -10.086 1 90.31 416 GLY A O 1
ATOM 3301 N N . PRO A 1 417 ? 11.062 -7.34 -8.617 1 90.88 417 PRO A N 1
ATOM 3302 C CA . PRO A 1 417 ? 10.68 -8.508 -9.422 1 90.88 417 PRO A CA 1
ATOM 3303 C C . PRO A 1 417 ? 9.375 -9.141 -8.953 1 90.88 417 PRO A C 1
ATOM 3305 O O . PRO A 1 417 ? 9.008 -10.227 -9.422 1 90.88 417 PRO A O 1
ATOM 3308 N N . LEU A 1 418 ? 8.672 -8.531 -8.086 1 94.31 418 LEU A N 1
ATOM 3309 C CA . LEU A 1 418 ? 7.516 -9.141 -7.434 1 94.31 418 LEU A CA 1
ATOM 3310 C C . LEU A 1 418 ? 6.219 -8.688 -8.102 1 94.31 418 LEU A C 1
ATOM 3312 O O . LEU A 1 418 ? 5.539 -7.785 -7.602 1 94.31 418 LEU A O 1
ATOM 3316 N N . ASP A 1 419 ? 5.82 -9.352 -9.156 1 95.44 419 ASP A N 1
ATOM 3317 C CA . ASP A 1 419 ? 4.617 -8.938 -9.883 1 95.44 419 ASP A CA 1
ATOM 3318 C C . ASP A 1 419 ? 3.367 -9.172 -9.031 1 95.44 419 ASP A C 1
ATOM 3320 O O . ASP A 1 419 ? 2.43 -8.367 -9.07 1 95.44 419 ASP A O 1
ATOM 3324 N N . ASP A 1 420 ? 3.377 -10.281 -8.258 1 96 420 ASP A N 1
ATOM 3325 C CA . ASP A 1 420 ? 2.207 -10.641 -7.465 1 96 420 ASP A CA 1
ATOM 3326 C C . ASP A 1 420 ? 1.979 -9.641 -6.336 1 96 420 ASP A C 1
ATOM 3328 O O . ASP A 1 420 ? 0.863 -9.148 -6.148 1 96 420 ASP A O 1
ATOM 3332 N N . VAL A 1 421 ? 3.055 -9.242 -5.645 1 96.38 421 VAL A N 1
ATOM 3333 C CA . VAL A 1 421 ? 2.949 -8.258 -4.574 1 96.38 421 VAL A CA 1
ATOM 3334 C C . VAL A 1 421 ? 2.598 -6.891 -5.156 1 96.38 421 VAL A C 1
ATOM 3336 O O . VAL A 1 421 ? 1.841 -6.125 -4.551 1 96.38 421 VAL A O 1
ATOM 3339 N N . THR A 1 422 ? 3.172 -6.594 -6.34 1 97.56 422 THR A N 1
ATOM 3340 C CA . THR A 1 422 ? 2.904 -5.336 -7.031 1 97.56 422 THR A CA 1
ATOM 3341 C C . THR A 1 422 ? 1.411 -5.176 -7.305 1 97.56 422 THR A C 1
ATOM 3343 O O . THR A 1 422 ? 0.837 -4.117 -7.047 1 97.56 422 THR A O 1
ATOM 3346 N N . ILE A 1 423 ? 0.77 -6.219 -7.797 1 98.19 423 ILE A N 1
ATOM 3347 C CA . ILE A 1 423 ? -0.656 -6.191 -8.102 1 98.19 423 ILE A CA 1
ATOM 3348 C C . ILE A 1 423 ? -1.452 -5.93 -6.824 1 98.19 423 ILE A C 1
ATOM 3350 O O . ILE A 1 423 ? -2.383 -5.117 -6.82 1 98.19 423 ILE A O 1
ATOM 3354 N N . ALA A 1 424 ? -1.109 -6.59 -5.809 1 97.81 424 ALA A N 1
ATOM 3355 C CA . ALA A 1 424 ? -1.805 -6.422 -4.535 1 97.81 424 ALA A CA 1
ATOM 3356 C C . ALA A 1 424 ? -1.709 -4.98 -4.043 1 97.81 424 ALA A C 1
ATOM 3358 O O . ALA A 1 424 ? -2.688 -4.422 -3.543 1 97.81 424 ALA A O 1
ATOM 3359 N N . LEU A 1 425 ? -0.552 -4.418 -4.168 1 97.31 425 LEU A N 1
ATOM 3360 C CA . LEU A 1 425 ? -0.35 -3.041 -3.729 1 97.31 425 LEU A CA 1
ATOM 3361 C C . LEU A 1 425 ? -1.222 -2.08 -4.531 1 97.31 425 LEU A C 1
ATOM 3363 O O . LEU A 1 425 ? -1.875 -1.203 -3.961 1 97.31 425 LEU A O 1
ATOM 3367 N N . TRP A 1 426 ? -1.177 -2.219 -5.879 1 98.25 426 TRP A N 1
ATOM 3368 C CA . TRP A 1 426 ? -1.989 -1.361 -6.734 1 98.25 426 TRP A CA 1
ATOM 3369 C C . TRP A 1 426 ? -3.465 -1.459 -6.359 1 98.25 426 TRP A C 1
ATOM 3371 O O . TRP A 1 426 ? -4.16 -0.443 -6.281 1 98.25 426 TRP A O 1
ATOM 3381 N N . LEU A 1 427 ? -3.9 -2.664 -6.086 1 98.12 427 LEU A N 1
ATOM 3382 C CA . LEU A 1 427 ? -5.324 -2.898 -5.867 1 98.12 427 LEU A CA 1
ATOM 3383 C C . LEU A 1 427 ? -5.73 -2.484 -4.457 1 98.12 427 LEU A C 1
ATOM 3385 O O . LEU A 1 427 ? -6.906 -2.227 -4.195 1 98.12 427 LEU A O 1
ATOM 3389 N N . LEU A 1 428 ? -4.75 -2.438 -3.553 1 96.94 428 LEU A N 1
ATOM 3390 C CA . LEU A 1 428 ? -5.031 -1.948 -2.209 1 96.94 428 LEU A CA 1
ATOM 3391 C C . LEU A 1 428 ? -5.516 -0.502 -2.248 1 96.94 428 LEU A C 1
ATOM 3393 O O . LEU A 1 428 ? -6.363 -0.105 -1.447 1 96.94 428 LEU A O 1
ATOM 3397 N N . ALA A 1 429 ? -5.004 0.254 -3.172 1 95.81 429 ALA A N 1
ATOM 3398 C CA . ALA A 1 429 ? -5.371 1.659 -3.324 1 95.81 429 ALA A CA 1
ATOM 3399 C C . ALA A 1 429 ? -6.855 1.806 -3.654 1 95.81 429 ALA A C 1
ATOM 3401 O O . ALA A 1 429 ? -7.457 2.848 -3.385 1 95.81 429 ALA A O 1
ATOM 3402 N N . ILE A 1 430 ? -7.449 0.792 -4.27 1 96.25 430 ILE A N 1
ATOM 3403 C CA . ILE A 1 430 ? -8.852 0.877 -4.668 1 96.25 430 ILE A CA 1
ATOM 3404 C C . ILE A 1 430 ? -9.68 -0.103 -3.84 1 96.25 430 ILE A C 1
ATOM 3406 O O . ILE A 1 430 ? -10.836 -0.384 -4.172 1 96.25 430 ILE A O 1
ATOM 3410 N N . GLN A 1 431 ? -9.078 -0.694 -2.828 1 94.75 431 GLN A N 1
ATOM 3411 C CA . GLN A 1 431 ? -9.703 -1.532 -1.812 1 94.75 431 GLN A CA 1
ATOM 3412 C C . GLN A 1 431 ? -10.258 -2.814 -2.424 1 94.75 431 GLN A C 1
ATOM 3414 O O . GLN A 1 431 ? -11.383 -3.221 -2.115 1 94.75 431 GLN A O 1
ATOM 3419 N N . VAL A 1 432 ? -9.539 -3.33 -3.357 1 96.69 432 VAL A N 1
ATOM 3420 C CA . VAL A 1 432 ? -9.773 -4.684 -3.854 1 96.69 432 VAL A CA 1
ATOM 3421 C C . VAL A 1 432 ? -8.805 -5.656 -3.193 1 96.69 432 VAL A C 1
ATOM 3423 O O . VAL A 1 432 ? -7.594 -5.594 -3.434 1 96.69 432 VAL A O 1
ATOM 3426 N N . HIS A 1 433 ? -9.328 -6.543 -2.377 1 94.69 433 HIS A N 1
ATOM 3427 C CA . HIS A 1 433 ? -8.516 -7.469 -1.593 1 94.69 433 HIS A CA 1
ATOM 3428 C C . HIS A 1 433 ? -8.539 -8.867 -2.201 1 94.69 433 HIS A C 1
ATOM 3430 O O . HIS A 1 433 ? -9.531 -9.273 -2.807 1 94.69 433 HIS A O 1
ATOM 3436 N N . PRO A 1 434 ? -7.457 -9.578 -2.055 1 96.12 434 PRO A N 1
ATOM 3437 C CA . PRO A 1 434 ? -7.414 -10.914 -2.666 1 96.12 434 PRO A CA 1
ATOM 3438 C C . PRO A 1 434 ? -8.336 -11.914 -1.968 1 96.12 434 PRO A C 1
ATOM 3440 O O . PRO A 1 434 ? -8.469 -11.875 -0.742 1 96.12 434 PRO A O 1
ATOM 3443 N N . GLN A 1 435 ? -8.891 -12.672 -2.754 1 93.19 435 GLN A N 1
ATOM 3444 C CA . GLN A 1 435 ? -9.703 -13.789 -2.281 1 93.19 435 GLN A CA 1
ATOM 3445 C C . GLN A 1 435 ? -8.984 -15.117 -2.49 1 93.19 435 GLN A C 1
ATOM 3447 O O . GLN A 1 435 ? -8.492 -15.398 -3.586 1 93.19 435 GLN A O 1
ATOM 3452 N N . HIS A 1 436 ? -8.898 -15.953 -1.465 1 92.19 436 HIS A N 1
ATOM 3453 C CA . HIS A 1 436 ? -8.156 -17.203 -1.521 1 92.19 436 HIS A CA 1
ATOM 3454 C C . HIS A 1 436 ? -8.922 -18.266 -2.303 1 92.19 436 HIS A C 1
ATOM 3456 O O . HIS A 1 436 ? -10.109 -18.484 -2.055 1 92.19 436 HIS A O 1
ATOM 3462 N N . LEU A 1 437 ? -8.25 -18.844 -3.262 1 92.75 437 LEU A N 1
ATOM 3463 C CA . LEU A 1 437 ? -8.773 -19.984 -3.998 1 92.75 437 LEU A CA 1
ATOM 3464 C C . LEU A 1 437 ? -8.055 -21.266 -3.592 1 92.75 437 LEU A C 1
ATOM 3466 O O . LEU A 1 437 ? -6.91 -21.5 -3.977 1 92.75 437 LEU A O 1
ATOM 3470 N N . GLU A 1 438 ? -8.742 -22.203 -2.984 1 88.75 438 GLU A N 1
ATOM 3471 C CA . GLU A 1 438 ? -8.172 -23.438 -2.455 1 88.75 438 GLU A CA 1
ATOM 3472 C C . GLU A 1 438 ? -7.688 -24.344 -3.582 1 88.75 438 GLU A C 1
ATOM 3474 O O . GLU A 1 438 ? -6.746 -25.125 -3.396 1 88.75 438 GLU A O 1
ATOM 3479 N N . LEU A 1 439 ? -8.273 -24.234 -4.703 1 94.06 439 LEU A N 1
ATOM 3480 C CA . LEU A 1 439 ? -8 -25.172 -5.789 1 94.06 439 LEU A CA 1
ATOM 3481 C C . LEU A 1 439 ? -6.82 -24.703 -6.629 1 94.06 439 LEU A C 1
ATOM 3483 O O . LEU A 1 439 ? -6.438 -25.359 -7.598 1 94.06 439 LEU A O 1
ATOM 3487 N N . PHE A 1 440 ? -6.27 -23.562 -6.316 1 96.19 440 PHE A N 1
ATOM 3488 C CA . PHE A 1 440 ? -5.004 -23.094 -6.867 1 96.19 440 PHE A CA 1
ATOM 3489 C C . PHE A 1 440 ? -3.842 -23.469 -5.953 1 96.19 440 PHE A C 1
ATOM 3491 O O . PHE A 1 440 ? -3.771 -23.016 -4.809 1 96.19 440 PHE A O 1
ATOM 3498 N N . ARG A 1 441 ? -2.949 -24.344 -6.418 1 94.81 441 ARG A N 1
ATOM 3499 C CA . ARG A 1 441 ? -1.872 -24.797 -5.547 1 94.81 441 ARG A CA 1
ATOM 3500 C C . ARG A 1 441 ? -0.552 -24.891 -6.305 1 94.81 441 ARG A C 1
ATOM 3502 O O . ARG A 1 441 ? -0.524 -24.75 -7.527 1 94.81 441 ARG A O 1
ATOM 3509 N N . ASN A 1 442 ? 0.484 -25.062 -5.543 1 94.06 442 ASN A N 1
ATOM 3510 C CA . ASN A 1 442 ? 1.843 -25.219 -6.051 1 94.06 442 ASN A CA 1
ATOM 3511 C C . ASN A 1 442 ? 2.494 -26.5 -5.531 1 94.06 442 ASN A C 1
ATOM 3513 O O . ASN A 1 442 ? 2.402 -26.812 -4.34 1 94.06 442 ASN A O 1
ATOM 3517 N N . LEU A 1 443 ? 3.15 -27.109 -6.434 1 93.56 443 LEU A N 1
ATOM 3518 C CA . LEU A 1 443 ? 3.771 -28.406 -6.133 1 93.56 443 LEU A CA 1
ATOM 3519 C C . LEU A 1 443 ? 4.754 -28.266 -4.973 1 93.56 443 LEU A C 1
ATOM 3521 O O . LEU A 1 443 ? 4.84 -29.156 -4.125 1 93.56 443 LEU A O 1
ATOM 3525 N N . ARG A 1 444 ? 5.449 -27.234 -4.832 1 85.94 444 ARG A N 1
ATOM 3526 C CA . ARG A 1 444 ? 6.496 -27.078 -3.828 1 85.94 444 ARG A CA 1
ATOM 3527 C C . ARG A 1 444 ? 5.898 -26.797 -2.455 1 85.94 444 ARG A C 1
ATOM 3529 O O . ARG A 1 444 ? 6.582 -26.922 -1.437 1 85.94 444 ARG A O 1
ATOM 3536 N N . GLU A 1 445 ? 4.668 -26.453 -2.473 1 83.94 445 GLU A N 1
ATOM 3537 C CA . GLU A 1 445 ? 4.027 -26.125 -1.204 1 83.94 445 GLU A CA 1
ATOM 3538 C C . GLU A 1 445 ? 3.1 -27.25 -0.75 1 83.94 445 GLU A C 1
ATOM 3540 O O . GLU A 1 445 ? 2.912 -27.469 0.449 1 83.94 445 GLU A O 1
ATOM 3545 N N . SER A 1 446 ? 2.52 -27.906 -1.716 1 86 446 SER A N 1
ATOM 3546 C CA . SER A 1 446 ? 1.551 -28.938 -1.373 1 86 446 SER A CA 1
ATOM 3547 C C . SER A 1 446 ? 1.546 -30.062 -2.412 1 86 446 SER A C 1
ATOM 3549 O O . SER A 1 446 ? 1.782 -29.812 -3.598 1 86 446 SER A O 1
ATOM 3551 N N . PRO A 1 447 ? 1.227 -31.219 -1.903 1 88.69 447 PRO A N 1
ATOM 3552 C CA . PRO A 1 447 ? 1.1 -32.344 -2.848 1 88.69 447 PRO A CA 1
ATOM 3553 C C . PRO A 1 447 ? -0.114 -32.188 -3.764 1 88.69 447 PRO A C 1
ATOM 3555 O O . PRO A 1 447 ? -0.989 -31.359 -3.514 1 88.69 447 PRO A O 1
ATOM 3558 N N . CYS A 1 448 ? -0.083 -32.969 -4.781 1 92.75 448 CYS A N 1
ATOM 3559 C CA . CYS A 1 448 ? -1.138 -32.969 -5.789 1 92.75 448 CYS A CA 1
ATOM 3560 C C . CYS A 1 448 ? -2.457 -33.438 -5.203 1 92.75 448 CYS A C 1
ATOM 3562 O O . CYS A 1 448 ? -2.475 -34.375 -4.383 1 92.75 448 CYS A O 1
ATOM 3564 N N . SER A 1 449 ? -3.51 -32.812 -5.484 1 92.56 449 SER A N 1
ATOM 3565 C CA . SER A 1 449 ? -4.875 -33.219 -5.18 1 92.56 449 SER A CA 1
ATOM 3566 C C . SER A 1 449 ? -5.727 -33.281 -6.441 1 92.56 449 SER A C 1
ATOM 3568 O O . SER A 1 449 ? -5.602 -32.438 -7.324 1 92.56 449 SER A O 1
ATOM 3570 N N . ASP A 1 450 ? -6.625 -34.188 -6.504 1 94.62 450 ASP A N 1
ATOM 3571 C CA . ASP A 1 450 ? -7.332 -34.5 -7.742 1 94.62 450 ASP A CA 1
ATOM 3572 C C . ASP A 1 450 ? -8.336 -33.406 -8.094 1 94.62 450 ASP A C 1
ATOM 3574 O O . ASP A 1 450 ? -8.797 -33.312 -9.227 1 94.62 450 ASP A O 1
ATOM 3578 N N . ASP A 1 451 ? -8.656 -32.594 -7.172 1 93.19 451 ASP A N 1
ATOM 3579 C CA . ASP A 1 451 ? -9.703 -31.594 -7.391 1 93.19 451 ASP A CA 1
ATOM 3580 C C . ASP A 1 451 ? -9.109 -30.25 -7.801 1 93.19 451 ASP A C 1
ATOM 3582 O O . ASP A 1 451 ? -9.836 -29.281 -7.996 1 93.19 451 ASP A O 1
ATOM 3586 N N . LEU A 1 452 ? -7.848 -30.141 -8.023 1 96.31 452 LEU A N 1
ATOM 3587 C CA . LEU A 1 452 ? -7.176 -28.875 -8.312 1 96.31 452 LEU A CA 1
ATOM 3588 C C . LEU A 1 452 ? -7.645 -28.297 -9.648 1 96.31 452 LEU A C 1
ATOM 3590 O O . LEU A 1 452 ? -7.898 -29.047 -10.594 1 96.31 452 LEU A O 1
ATOM 3594 N N . LEU A 1 453 ? -7.773 -26.969 -9.711 1 96.69 453 LEU A N 1
ATOM 3595 C CA . LEU A 1 453 ? -8.078 -26.266 -10.953 1 96.69 453 LEU A CA 1
ATOM 3596 C C . LEU A 1 453 ? -6.805 -25.766 -11.625 1 96.69 453 LEU A C 1
ATOM 3598 O O . LEU A 1 453 ? -6.742 -25.656 -12.852 1 96.69 453 LEU A O 1
ATOM 3602 N N . ALA A 1 454 ? -5.844 -25.375 -10.859 1 98.06 454 ALA A N 1
ATOM 3603 C CA . ALA A 1 454 ? -4.543 -24.922 -11.344 1 98.06 454 ALA A CA 1
ATOM 3604 C C . ALA A 1 454 ? -3.416 -25.422 -10.438 1 98.06 454 ALA A C 1
ATOM 3606 O O . ALA A 1 454 ? -3.523 -25.359 -9.211 1 98.06 454 ALA A O 1
ATOM 3607 N N . TYR A 1 455 ? -2.387 -25.969 -11.023 1 98.19 455 TYR A N 1
ATOM 3608 C CA . TYR A 1 455 ? -1.255 -26.531 -10.289 1 98.19 455 TYR A CA 1
ATOM 3609 C C . TYR A 1 455 ? 0.066 -26.047 -10.875 1 98.19 455 TYR A C 1
ATOM 3611 O O . TYR A 1 455 ? 0.319 -26.188 -12.07 1 98.19 455 TYR A O 1
ATOM 3619 N N . ALA A 1 456 ? 0.926 -25.469 -10 1 98.12 456 ALA A N 1
ATOM 3620 C CA . ALA A 1 456 ? 2.119 -24.781 -10.484 1 98.12 456 ALA A CA 1
ATOM 3621 C C . ALA A 1 456 ? 3.383 -25.562 -10.133 1 98.12 456 ALA A C 1
ATOM 3623 O O . ALA A 1 456 ? 3.318 -26.594 -9.477 1 98.12 456 ALA A O 1
ATOM 3624 N N . ASP A 1 457 ? 4.523 -25.141 -10.664 1 96.88 457 ASP A N 1
ATOM 3625 C CA . ASP A 1 457 ? 5.871 -25.656 -10.453 1 96.88 457 ASP A CA 1
ATOM 3626 C C . ASP A 1 457 ? 6.074 -26.969 -11.211 1 96.88 457 ASP A C 1
ATOM 3628 O O . ASP A 1 457 ? 6.836 -27.828 -10.766 1 96.88 457 ASP A O 1
ATOM 3632 N N . LEU A 1 458 ? 5.441 -27.078 -12.305 1 97 458 LEU A N 1
ATOM 3633 C CA . LEU A 1 458 ? 5.465 -28.359 -13.031 1 97 458 LEU A CA 1
ATOM 3634 C C . LEU A 1 458 ? 6.465 -28.297 -14.18 1 97 458 LEU A C 1
ATOM 3636 O O . LEU A 1 458 ? 6.594 -27.281 -14.852 1 97 458 LEU A O 1
ATOM 3640 N N . GLY A 1 459 ? 7.09 -29.391 -14.367 1 93.31 459 GLY A N 1
ATOM 3641 C CA . GLY A 1 459 ? 7.816 -29.562 -15.617 1 93.31 459 GLY A CA 1
ATOM 3642 C C . GLY A 1 459 ? 6.922 -29.906 -16.797 1 93.31 459 GLY A C 1
ATOM 3643 O O . GLY A 1 459 ? 5.766 -30.297 -16.609 1 93.31 459 GLY A O 1
ATOM 3644 N N . PRO A 1 460 ? 7.449 -29.734 -18.047 1 92.56 460 PRO A N 1
ATOM 3645 C CA . PRO A 1 460 ? 6.652 -30.062 -19.234 1 92.56 460 PRO A CA 1
ATOM 3646 C C . PRO A 1 460 ? 6.137 -31.5 -19.219 1 92.56 460 PRO A C 1
ATOM 3648 O O . PRO A 1 460 ? 4.996 -31.75 -19.625 1 92.56 460 PRO A O 1
ATOM 3651 N N . LEU A 1 461 ? 6.961 -32.406 -18.766 1 89.69 461 LEU A N 1
ATOM 3652 C CA . LEU A 1 461 ? 6.566 -33.781 -18.719 1 89.69 461 LEU A CA 1
ATOM 3653 C C . LEU A 1 461 ? 5.395 -34 -17.766 1 89.69 461 LEU A C 1
ATOM 3655 O O . LEU A 1 461 ? 4.48 -34.781 -18.062 1 89.69 461 LEU A O 1
ATOM 3659 N N . ALA A 1 462 ? 5.461 -33.406 -16.672 1 92.81 462 ALA A N 1
ATOM 3660 C CA . ALA A 1 462 ? 4.383 -33.531 -15.695 1 92.81 462 ALA A CA 1
ATOM 3661 C C . ALA A 1 462 ? 3.061 -33.031 -16.281 1 92.81 462 ALA A C 1
ATOM 3663 O O . ALA A 1 462 ? 2.012 -33.625 -16.047 1 92.81 462 ALA A O 1
ATOM 3664 N N . MET A 1 463 ? 3.061 -31.953 -16.984 1 95.44 463 MET A N 1
ATOM 3665 C CA . MET A 1 463 ? 1.852 -31.438 -17.625 1 95.44 463 MET A CA 1
ATOM 3666 C C . MET A 1 463 ? 1.266 -32.438 -18.609 1 95.44 463 MET A C 1
ATOM 3668 O O . MET A 1 463 ? 0.05 -32.625 -18.641 1 95.44 463 MET A O 1
ATOM 3672 N N . ARG A 1 464 ? 2.123 -33.031 -19.375 1 93.31 464 ARG A N 1
ATOM 3673 C CA . ARG A 1 464 ? 1.679 -34.031 -20.344 1 93.31 464 ARG A CA 1
ATOM 3674 C C . ARG A 1 464 ? 1.106 -35.25 -19.641 1 93.31 464 ARG A C 1
ATOM 3676 O O . ARG A 1 464 ? 0.143 -35.844 -20.125 1 93.31 464 ARG A O 1
ATOM 3683 N N . MET A 1 465 ? 1.74 -35.625 -18.562 1 92.94 465 MET A N 1
ATOM 3684 C CA . MET A 1 465 ? 1.238 -36.781 -17.781 1 92.94 465 MET A CA 1
ATOM 3685 C C . MET A 1 465 ? -0.155 -36.469 -17.234 1 92.94 465 MET A C 1
ATOM 3687 O O . MET A 1 465 ? -1.048 -37.312 -17.312 1 92.94 465 MET A O 1
ATOM 3691 N N . ILE A 1 466 ? -0.323 -35.312 -16.703 1 95.94 466 ILE A N 1
ATOM 3692 C CA . ILE A 1 466 ? -1.622 -34.906 -16.172 1 95.94 466 ILE A CA 1
ATOM 3693 C C . ILE A 1 466 ? -2.672 -34.938 -17.281 1 95.94 466 ILE A C 1
ATOM 3695 O O . ILE A 1 466 ? -3.762 -35.5 -17.078 1 95.94 466 ILE A O 1
ATOM 3699 N N . GLN A 1 467 ? -2.307 -34.406 -18.391 1 95.06 467 GLN A N 1
ATOM 3700 C CA . GLN A 1 467 ? -3.227 -34.406 -19.516 1 95.06 467 GLN A CA 1
ATOM 3701 C C . GLN A 1 467 ? -3.582 -35.812 -19.938 1 95.06 467 GLN A C 1
ATOM 3703 O O . GLN A 1 467 ? -4.746 -36.125 -20.203 1 95.06 467 GLN A O 1
ATOM 3708 N N . SER A 1 468 ? -2.576 -36.625 -20.047 1 92.94 468 SER A N 1
ATOM 3709 C CA . SER A 1 468 ? -2.781 -38.031 -20.406 1 92.94 468 SER A CA 1
ATOM 3710 C C . SER A 1 468 ? -3.691 -38.75 -19.406 1 92.94 468 SER A C 1
ATOM 3712 O O . SER A 1 468 ? -4.551 -39.531 -19.797 1 92.94 468 SER A O 1
ATOM 3714 N N . ASN A 1 469 ? -3.457 -38.469 -18.156 1 94.5 469 ASN A N 1
ATOM 3715 C CA . ASN A 1 469 ? -4.309 -39.031 -17.109 1 94.5 469 ASN A CA 1
ATOM 3716 C C . ASN A 1 469 ? -5.773 -38.656 -17.328 1 94.5 469 ASN A C 1
ATOM 3718 O O . ASN A 1 469 ? -6.637 -39.531 -17.375 1 94.5 469 ASN A O 1
ATOM 3722 N N . LEU A 1 470 ? -6.02 -37.438 -17.531 1 93.81 470 LEU A N 1
ATOM 3723 C CA . LEU A 1 470 ? -7.387 -36.938 -17.656 1 93.81 470 LEU A CA 1
ATOM 3724 C C . LEU A 1 470 ? -8.047 -37.5 -18.922 1 93.81 470 LEU A C 1
ATOM 3726 O O . LEU A 1 470 ? -9.227 -37.844 -18.891 1 93.81 470 LEU A O 1
ATOM 3730 N N . GLN A 1 471 ? -7.305 -37.594 -20 1 92.06 471 GLN A N 1
ATOM 3731 C CA . GLN A 1 471 ? -7.84 -38.094 -21.266 1 92.06 471 GLN A CA 1
ATOM 3732 C C . GLN A 1 471 ? -8.156 -39.594 -21.172 1 92.06 471 GLN A C 1
ATOM 3734 O O . GLN A 1 471 ? -9.062 -40.062 -21.844 1 92.06 471 GLN A O 1
ATOM 3739 N N . SER A 1 472 ? -7.453 -40.281 -20.312 1 92.12 472 SER A N 1
ATOM 3740 C CA . SER A 1 472 ? -7.625 -41.719 -20.188 1 92.12 472 SER A CA 1
ATOM 3741 C C . SER A 1 472 ? -8.57 -42.062 -19.031 1 92.12 472 SER A C 1
ATOM 3743 O O . SER A 1 472 ? -8.688 -43.219 -18.656 1 92.12 472 SER A O 1
ATOM 3745 N N . GLY A 1 473 ? -9.078 -41 -18.375 1 92.94 473 GLY A N 1
ATOM 3746 C CA . GLY A 1 473 ? -10.047 -41.219 -17.312 1 92.94 473 GLY A CA 1
ATOM 3747 C C . GLY A 1 473 ? -9.398 -41.5 -15.969 1 92.94 473 GLY A C 1
ATOM 3748 O O . GLY A 1 473 ? -10.078 -41.906 -15.016 1 92.94 473 GLY A O 1
ATOM 3749 N N . ARG A 1 474 ? -8.094 -41.344 -15.93 1 93.75 474 ARG A N 1
ATOM 3750 C CA . ARG A 1 474 ? -7.395 -41.5 -14.656 1 93.75 474 ARG A CA 1
ATOM 3751 C C . ARG A 1 474 ? -7.5 -40.219 -13.828 1 93.75 474 ARG A C 1
ATOM 3753 O O . ARG A 1 474 ? -7.957 -39.188 -14.328 1 93.75 474 ARG A O 1
ATOM 3760 N N . ASN A 1 475 ? -7.141 -40.375 -12.539 1 95.06 475 ASN A N 1
ATOM 3761 C CA . ASN A 1 475 ? -7.141 -39.219 -11.648 1 95.06 475 ASN A CA 1
ATOM 3762 C C . ASN A 1 475 ? -6.09 -38.219 -12.062 1 95.06 475 ASN A C 1
ATOM 3764 O O . ASN A 1 475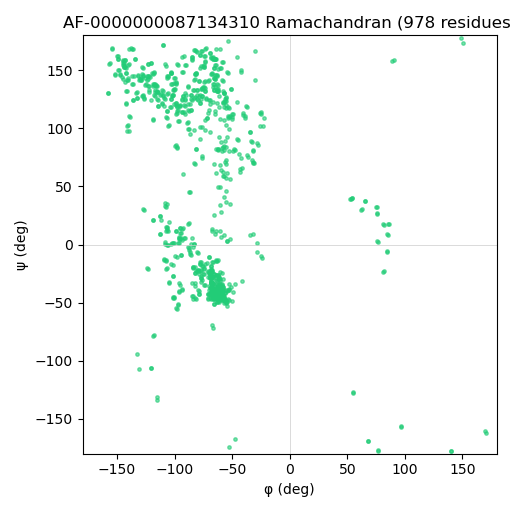 ? -5.047 -38.562 -12.609 1 95.06 475 ASN A O 1
ATOM 3768 N N . PHE A 1 476 ? -6.34 -36.969 -11.758 1 95.69 476 PHE A N 1
ATOM 3769 C CA . PHE A 1 476 ? -5.441 -35.844 -12.031 1 95.69 476 PHE A CA 1
ATOM 3770 C C . PHE A 1 476 ? -4.039 -36.156 -11.508 1 95.69 476 PHE A C 1
ATOM 3772 O O . PHE A 1 476 ? -3.049 -35.875 -12.195 1 95.69 476 PHE A O 1
ATOM 3779 N N . CYS A 1 477 ? -3.908 -36.844 -10.359 1 93.94 477 CYS A N 1
ATOM 3780 C CA . CYS A 1 477 ? -2.629 -37 -9.672 1 93.94 477 CYS A CA 1
ATOM 3781 C C . CYS A 1 477 ? -2.092 -38.438 -9.844 1 93.94 477 CYS A C 1
ATOM 3783 O O . CYS A 1 477 ? -1.199 -38.844 -9.102 1 93.94 477 CYS A O 1
ATOM 3785 N N . HIS A 1 478 ? -2.738 -39.125 -10.773 1 92.5 478 HIS A N 1
ATOM 3786 C CA . HIS A 1 478 ? -2.232 -40.5 -11.008 1 92.5 478 HIS A CA 1
ATOM 3787 C C . HIS A 1 478 ? -0.75 -40.469 -11.359 1 92.5 478 HIS A C 1
ATOM 3789 O O . HIS A 1 478 ? -0.34 -39.781 -12.297 1 92.5 478 HIS A O 1
ATOM 3795 N N . GLY A 1 479 ? 0.047 -41.188 -10.602 1 85.25 479 GLY A N 1
ATOM 3796 C CA . GLY A 1 479 ? 1.477 -41.25 -10.852 1 85.25 479 GLY A CA 1
ATOM 3797 C C . GLY A 1 479 ? 2.25 -40.062 -10.297 1 85.25 479 GLY A C 1
ATOM 3798 O O . GLY A 1 479 ? 3.416 -39.875 -10.641 1 85.25 479 GLY A O 1
ATOM 3799 N N . PHE A 1 480 ? 1.674 -39.344 -9.414 1 89.12 480 PHE A N 1
ATOM 3800 C CA . PHE A 1 480 ? 2.283 -38.156 -8.859 1 89.12 480 PHE A CA 1
ATOM 3801 C C . PHE A 1 480 ? 3.561 -38.5 -8.102 1 89.12 480 PHE A C 1
ATOM 3803 O O . PHE A 1 480 ? 3.578 -39.406 -7.289 1 89.12 480 PHE A O 1
ATOM 3810 N N . ASN A 1 481 ? 4.566 -37.75 -8.391 1 84.31 481 ASN A N 1
ATOM 3811 C CA . ASN A 1 481 ? 5.84 -37.688 -7.676 1 84.31 481 ASN A CA 1
ATOM 3812 C C . ASN A 1 481 ? 6.391 -36.281 -7.605 1 84.31 481 ASN A C 1
ATOM 3814 O O . ASN A 1 481 ? 6.664 -35.656 -8.641 1 84.31 481 ASN A O 1
ATOM 3818 N N . ALA A 1 482 ? 6.578 -35.812 -6.414 1 85.56 482 ALA A N 1
ATOM 3819 C CA . ALA A 1 482 ? 6.934 -34.406 -6.211 1 85.56 482 ALA A CA 1
ATOM 3820 C C . ALA A 1 482 ? 8.258 -34.094 -6.898 1 85.56 482 ALA A C 1
ATOM 3822 O O . ALA A 1 482 ? 8.445 -32.969 -7.367 1 85.56 482 ALA A O 1
ATOM 3823 N N . HIS A 1 483 ? 9.109 -34.938 -7.035 1 83.94 483 HIS A N 1
ATOM 3824 C CA . HIS A 1 483 ? 10.43 -34.688 -7.598 1 83.94 483 HIS A CA 1
ATOM 3825 C C . HIS A 1 483 ? 10.398 -34.75 -9.125 1 83.94 483 HIS A C 1
ATOM 3827 O O . HIS A 1 483 ? 10.992 -33.906 -9.789 1 83.94 483 HIS A O 1
ATOM 3833 N N . THR A 1 484 ? 9.734 -35.719 -9.68 1 85.06 484 THR A N 1
ATOM 3834 C CA . THR A 1 484 ? 9.742 -35.875 -11.133 1 85.06 484 THR A CA 1
ATOM 3835 C C . THR A 1 484 ? 8.812 -34.844 -11.789 1 85.06 484 THR A C 1
ATOM 3837 O O . THR A 1 484 ? 9 -34.469 -12.953 1 85.06 484 THR A O 1
ATOM 3840 N N . TRP A 1 485 ? 7.812 -34.438 -11.023 1 91.75 485 TRP A N 1
ATOM 3841 C CA . TRP A 1 485 ? 6.855 -33.5 -11.594 1 91.75 485 TRP A CA 1
ATOM 3842 C C . TRP A 1 485 ? 7.383 -32.062 -11.508 1 91.75 485 TRP A C 1
ATOM 3844 O O . TRP A 1 485 ? 6.906 -31.172 -12.219 1 91.75 485 TRP A O 1
ATOM 3854 N N . ASP A 1 486 ? 8.352 -31.844 -10.617 1 91.56 486 ASP A N 1
ATOM 3855 C CA . ASP A 1 486 ? 8.906 -30.516 -10.422 1 91.56 486 ASP A CA 1
ATOM 3856 C C . ASP A 1 486 ? 9.641 -30.031 -11.672 1 91.56 486 ASP A C 1
ATOM 3858 O O . ASP A 1 486 ? 10.344 -30.812 -12.32 1 91.56 486 ASP A O 1
ATOM 3862 N N . ARG A 1 487 ? 9.516 -28.797 -11.953 1 90.94 487 ARG A N 1
ATOM 3863 C CA . ARG A 1 487 ? 10.102 -28.219 -13.164 1 90.94 487 ARG A CA 1
ATOM 3864 C C . ARG A 1 487 ? 11.617 -28.359 -13.156 1 90.94 487 ARG A C 1
ATOM 3866 O O . ARG A 1 487 ? 12.242 -28.453 -14.219 1 90.94 487 ARG A O 1
ATOM 3873 N N . ASP A 1 488 ? 12.219 -28.375 -11.969 1 79.88 488 ASP A N 1
ATOM 3874 C CA . ASP A 1 488 ? 13.672 -28.469 -11.852 1 79.88 488 ASP A CA 1
ATOM 3875 C C . ASP A 1 488 ? 14.086 -29.891 -11.461 1 79.88 488 ASP A C 1
ATOM 3877 O O . ASP A 1 488 ? 15.234 -30.125 -11.086 1 79.88 488 ASP A O 1
ATOM 3881 N N . GLY A 1 489 ? 13.242 -30.734 -11.312 1 66.81 489 GLY A N 1
ATOM 3882 C CA . GLY A 1 489 ? 13.492 -32.062 -10.766 1 66.81 489 GLY A CA 1
ATOM 3883 C C . GLY A 1 489 ? 14.484 -32.875 -11.586 1 66.81 489 GLY A C 1
ATOM 3884 O O . GLY A 1 489 ? 15.25 -33.656 -11.039 1 66.81 489 GLY A O 1
ATOM 3885 N N . LEU A 1 490 ? 14.281 -32.875 -12.875 1 56.31 490 LEU A N 1
ATOM 3886 C CA . LEU A 1 490 ? 15.148 -33.75 -13.656 1 56.31 490 LEU A CA 1
ATOM 3887 C C . LEU A 1 490 ? 16.422 -33.031 -14.07 1 56.31 490 LEU A C 1
ATOM 3889 O O . LEU A 1 490 ? 17.203 -33.531 -14.875 1 56.31 490 LEU A O 1
ATOM 3893 N N . ARG A 1 491 ? 16.703 -31.922 -13.367 1 48.47 491 ARG A N 1
ATOM 3894 C CA . ARG A 1 491 ? 17.984 -31.297 -13.672 1 48.47 491 ARG A CA 1
ATOM 3895 C C . ARG A 1 491 ? 19.031 -31.656 -12.633 1 48.47 491 ARG A C 1
ATOM 3897 O O . ARG A 1 491 ? 18.719 -31.906 -11.477 1 48.47 491 ARG A O 1
ATOM 3904 N N . MET B 1 1 ? 21.719 43.062 20.438 1 18.95 1 MET B N 1
ATOM 3905 C CA . MET B 1 1 ? 21.984 43.406 19.047 1 18.95 1 MET B CA 1
ATOM 3906 C C . MET B 1 1 ? 22.438 42.156 18.281 1 18.95 1 MET B C 1
ATOM 3908 O O . MET B 1 1 ? 23.609 42 17.969 1 18.95 1 MET B O 1
ATOM 3912 N N . LEU B 1 2 ? 21.906 41 18.578 1 20.17 2 LEU B N 1
ATOM 3913 C CA . LEU B 1 2 ? 22.266 39.625 18.375 1 20.17 2 LEU B CA 1
ATOM 3914 C C . LEU B 1 2 ? 22.078 39.219 16.906 1 20.17 2 LEU B C 1
ATOM 3916 O O . LEU B 1 2 ? 21 39.406 16.344 1 20.17 2 LEU B O 1
ATOM 3920 N N . ALA B 1 3 ? 23.188 39.031 16.094 1 22.45 3 ALA B N 1
ATOM 3921 C CA . ALA B 1 3 ? 23.688 38.906 14.727 1 22.45 3 ALA B CA 1
ATOM 3922 C C . ALA B 1 3 ? 23.234 37.625 14.078 1 22.45 3 ALA B C 1
ATOM 3924 O O . ALA B 1 3 ? 23.266 36.562 14.711 1 22.45 3 ALA B O 1
ATOM 3925 N N . PRO B 1 4 ? 22.469 37.562 12.906 1 21.53 4 PRO B N 1
ATOM 3926 C CA . PRO B 1 4 ? 21.578 36.625 12.227 1 21.53 4 PRO B CA 1
ATOM 3927 C C . PRO B 1 4 ? 22.328 35.531 11.5 1 21.53 4 PRO B C 1
ATOM 3929 O O . PRO B 1 4 ? 23.266 35.781 10.734 1 21.53 4 PRO B O 1
ATOM 3932 N N . PHE B 1 5 ? 22.656 34.344 12.031 1 20.61 5 PHE B N 1
ATOM 3933 C CA . PHE B 1 5 ? 23.641 33.344 11.562 1 20.61 5 PHE B CA 1
ATOM 3934 C C . PHE B 1 5 ? 23.25 32.844 10.18 1 20.61 5 PHE B C 1
ATOM 3936 O O . PHE B 1 5 ? 22.078 32.562 9.922 1 20.61 5 PHE B O 1
ATOM 3943 N N . SER B 1 6 ? 24.062 33 9 1 18.78 6 SER B N 1
ATOM 3944 C CA . SER B 1 6 ? 24.203 32.75 7.566 1 18.78 6 SER B CA 1
ATOM 3945 C C . SER B 1 6 ? 24.25 31.25 7.27 1 18.78 6 SER B C 1
ATOM 3947 O O . SER B 1 6 ? 25.109 30.531 7.773 1 18.78 6 SER B O 1
ATOM 3949 N N . ILE B 1 7 ? 23.234 30.516 7.168 1 20.12 7 ILE B N 1
ATOM 3950 C CA . ILE B 1 7 ? 23.188 29.078 6.898 1 20.12 7 ILE B CA 1
ATOM 3951 C C . ILE B 1 7 ? 23.797 28.797 5.527 1 20.12 7 ILE B C 1
ATOM 3953 O O . ILE B 1 7 ? 23.266 29.219 4.504 1 20.12 7 ILE B O 1
ATOM 3957 N N . PHE B 1 8 ? 25.219 28.672 5.273 1 19.23 8 PHE B N 1
ATOM 3958 C CA . PHE B 1 8 ? 26.203 28.375 4.234 1 19.23 8 PHE B CA 1
ATOM 3959 C C . PHE B 1 8 ? 25.797 27.141 3.432 1 19.23 8 PHE B C 1
ATOM 3961 O O . PHE B 1 8 ? 24.984 26.328 3.898 1 19.23 8 PHE B O 1
ATOM 3968 N N . GLN B 1 9 ? 26.469 26.984 2.094 1 19.5 9 GLN B N 1
ATOM 3969 C CA . GLN B 1 9 ? 26.75 26.375 0.8 1 19.5 9 GLN B CA 1
ATOM 3970 C C . GLN B 1 9 ? 27.297 24.953 0.968 1 19.5 9 GLN B C 1
ATOM 3972 O O . GLN B 1 9 ? 28.453 24.766 1.35 1 19.5 9 GLN B O 1
ATOM 3977 N N . ILE B 1 10 ? 26.891 24.047 1.611 1 18.5 10 ILE B N 1
ATOM 3978 C CA . ILE B 1 10 ? 27.688 22.828 1.669 1 18.5 10 ILE B CA 1
ATOM 3979 C C . ILE B 1 10 ? 27.891 22.281 0.26 1 18.5 10 ILE B C 1
ATOM 3981 O O . ILE B 1 10 ? 26.938 21.875 -0.401 1 18.5 10 ILE B O 1
ATOM 3985 N N . ALA B 1 11 ? 28.969 22.859 -0.542 1 19.58 11 ALA B N 1
ATOM 3986 C CA . ALA B 1 11 ? 29.875 22.5 -1.639 1 19.58 11 ALA B CA 1
ATOM 3987 C C . ALA B 1 11 ? 30.406 21.078 -1.473 1 19.58 11 ALA B C 1
ATOM 3989 O O . ALA B 1 11 ? 31.219 20.828 -0.578 1 19.58 11 ALA B O 1
ATOM 3990 N N . ILE B 1 12 ? 29.75 20.094 -1.533 1 19.55 12 ILE B N 1
ATOM 3991 C CA . ILE B 1 12 ? 30.297 18.75 -1.549 1 19.55 12 ILE B CA 1
ATOM 3992 C C . ILE B 1 12 ? 31.25 18.594 -2.738 1 19.55 12 ILE B C 1
ATOM 3994 O O . ILE B 1 12 ? 30.812 18.547 -3.889 1 19.55 12 ILE B O 1
ATOM 3998 N N . PHE B 1 13 ? 32.344 19.484 -2.762 1 17.78 13 PHE B N 1
ATOM 3999 C CA . PHE B 1 13 ? 33.5 19.281 -3.615 1 17.78 13 PHE B CA 1
ATOM 4000 C C . PHE B 1 13 ? 34.156 17.922 -3.352 1 17.78 13 PHE B C 1
ATOM 4002 O O . PHE B 1 13 ? 34.688 17.688 -2.27 1 17.78 13 PHE B O 1
ATOM 4009 N N . GLN B 1 14 ? 33.625 16.922 -3.904 1 20.48 14 GLN B N 1
ATOM 4010 C CA . GLN B 1 14 ? 34.344 15.648 -3.996 1 20.48 14 GLN B CA 1
ATOM 4011 C C . GLN B 1 14 ? 35.688 15.82 -4.672 1 20.48 14 GLN B C 1
ATOM 4013 O O . GLN B 1 14 ? 35.781 16.078 -5.875 1 20.48 14 GLN B O 1
ATOM 4018 N N . GLN B 1 15 ? 36.531 16.734 -4.059 1 18.48 15 GLN B N 1
ATOM 4019 C CA . GLN B 1 15 ? 37.906 16.688 -4.539 1 18.48 15 GLN B CA 1
ATOM 4020 C C . GLN B 1 15 ? 38.469 15.289 -4.418 1 18.48 15 GLN B C 1
ATOM 4022 O O . GLN B 1 15 ? 38.562 14.734 -3.318 1 18.48 15 GLN B O 1
ATOM 4027 N N . LEU B 1 16 ? 38.312 14.539 -5.516 1 20.75 16 LEU B N 1
ATOM 4028 C CA . LEU B 1 16 ? 39 13.289 -5.805 1 20.75 16 LEU B CA 1
ATOM 4029 C C . LEU B 1 16 ? 40.5 13.492 -5.727 1 20.75 16 LEU B C 1
ATOM 4031 O O . LEU B 1 16 ? 41.094 14.148 -6.594 1 20.75 16 LEU B O 1
ATOM 4035 N N . THR B 1 17 ? 40.938 14.164 -4.656 1 19.27 17 THR B N 1
ATOM 4036 C CA . THR B 1 17 ? 42.375 14.18 -4.656 1 19.27 17 THR B CA 1
ATOM 4037 C C . THR B 1 17 ? 42.938 12.766 -4.715 1 19.27 17 THR B C 1
ATOM 4039 O O . THR B 1 17 ? 42.5 11.891 -3.961 1 19.27 17 THR B O 1
ATOM 4042 N N . THR B 1 18 ? 43.375 12.5 -5.98 1 22.17 18 THR B N 1
ATOM 4043 C CA . THR B 1 18 ? 44.125 11.344 -6.426 1 22.17 18 THR B CA 1
ATOM 4044 C C . THR B 1 18 ? 45.406 11.188 -5.594 1 22.17 18 THR B C 1
ATOM 4046 O O . THR B 1 18 ? 46.406 10.633 -6.07 1 22.17 18 THR B O 1
ATOM 4049 N N . LYS B 1 19 ? 45.312 11.492 -4.344 1 20.8 19 LYS B N 1
ATOM 4050 C CA . LYS B 1 19 ? 46.688 11.352 -3.84 1 20.8 19 LYS B CA 1
ATOM 4051 C C . LYS B 1 19 ? 47.25 9.969 -4.168 1 20.8 19 LYS B C 1
ATOM 4053 O O . LYS B 1 19 ? 46.625 8.953 -3.877 1 20.8 19 LYS B O 1
ATOM 4058 N N . SER B 1 20 ? 48.219 9.914 -5.059 1 21.67 20 SER B N 1
ATOM 4059 C CA . SER B 1 20 ? 49.031 8.867 -5.629 1 21.67 20 SER B CA 1
ATOM 4060 C C . SER B 1 20 ? 49.844 8.164 -4.551 1 21.67 20 SER B C 1
ATOM 4062 O O . SER B 1 20 ? 50.719 7.328 -4.855 1 21.67 20 SER B O 1
ATOM 4064 N N . SER B 1 21 ? 49.562 8.406 -3.24 1 21.16 21 SER B N 1
ATOM 4065 C CA . SER B 1 21 ? 50.75 7.988 -2.535 1 21.16 21 SER B CA 1
ATOM 4066 C C . SER B 1 21 ? 51.094 6.523 -2.811 1 21.16 21 SER B C 1
ATOM 4068 O O . SER B 1 21 ? 50.188 5.688 -2.895 1 21.16 21 SER B O 1
ATOM 4070 N N . VAL B 1 22 ? 52.188 6.301 -3.355 1 22.64 22 VAL B N 1
ATOM 4071 C CA . VAL B 1 22 ? 53 5.18 -3.812 1 22.64 22 VAL B CA 1
ATOM 4072 C C . VAL B 1 22 ? 53.312 4.258 -2.635 1 22.64 22 VAL B C 1
ATOM 4074 O O . VAL B 1 22 ? 54.375 4.363 -2.021 1 22.64 22 VAL B O 1
ATOM 4077 N N . ASP B 1 23 ? 52.469 4.199 -1.639 1 21.84 23 ASP B N 1
ATOM 4078 C CA . ASP B 1 23 ? 53.156 3.518 -0.551 1 21.84 23 ASP B CA 1
ATOM 4079 C C . ASP B 1 23 ? 53.625 2.125 -0.98 1 21.84 23 ASP B C 1
ATOM 4081 O O . ASP B 1 23 ? 52.938 1.438 -1.727 1 21.84 23 ASP B O 1
ATOM 4085 N N . ASP B 1 24 ? 54.875 1.931 -0.868 1 22.05 24 ASP B N 1
ATOM 4086 C CA . ASP B 1 24 ? 55.781 0.792 -1.056 1 22.05 24 ASP B CA 1
ATOM 4087 C C . ASP B 1 24 ? 55.312 -0.419 -0.259 1 22.05 24 ASP B C 1
ATOM 4089 O O . ASP B 1 24 ? 55 -0.307 0.932 1 22.05 24 ASP B O 1
ATOM 4093 N N . THR B 1 25 ? 54.625 -1.356 -1.001 1 22.92 25 THR B N 1
ATOM 4094 C CA . THR B 1 25 ? 53.938 -2.6 -0.669 1 22.92 25 THR B CA 1
ATOM 4095 C C . THR B 1 25 ? 54.844 -3.523 0.135 1 22.92 25 THR B C 1
ATOM 4097 O O . THR B 1 25 ? 54.656 -4.742 0.145 1 22.92 25 THR B O 1
ATOM 4100 N N . ASP B 1 26 ? 55.75 -2.926 1.058 1 24.34 26 ASP B N 1
ATOM 4101 C CA . ASP B 1 26 ? 56.531 -4.035 1.585 1 24.34 26 ASP B CA 1
ATOM 4102 C C . ASP B 1 26 ? 55.625 -5.098 2.215 1 24.34 26 ASP B C 1
ATOM 4104 O O . ASP B 1 26 ? 54.656 -4.773 2.896 1 24.34 26 ASP B O 1
ATOM 4108 N N . VAL B 1 27 ? 55.656 -6.355 1.793 1 27.77 27 VAL B N 1
ATOM 4109 C CA . VAL B 1 27 ? 54.906 -7.598 1.878 1 27.77 27 VAL B CA 1
ATOM 4110 C C . VAL B 1 27 ? 54.906 -8.094 3.322 1 27.77 27 VAL B C 1
ATOM 4112 O O . VAL B 1 27 ? 54.625 -9.266 3.578 1 27.77 27 VAL B O 1
ATOM 4115 N N . SER B 1 28 ? 55.406 -7.262 4.332 1 26.45 28 SER B N 1
ATOM 4116 C CA . SER B 1 28 ? 55.625 -8.133 5.484 1 26.45 28 SER B CA 1
ATOM 4117 C C . SER B 1 28 ? 54.281 -8.648 6.023 1 26.45 28 SER B C 1
ATOM 4119 O O . SER B 1 28 ? 53.25 -8.008 5.832 1 26.45 28 SER B O 1
ATOM 4121 N N . ALA B 1 29 ? 54.219 -9.906 6.586 1 32.81 29 ALA B N 1
ATOM 4122 C CA . ALA B 1 29 ? 53.062 -10.727 6.996 1 32.81 29 ALA B CA 1
ATOM 4123 C C . ALA B 1 29 ? 52.219 -9.984 8.016 1 32.81 29 ALA B C 1
ATOM 4125 O O . ALA B 1 29 ? 52.688 -9.602 9.086 1 32.81 29 ALA B O 1
ATOM 4126 N N . PRO B 1 30 ? 51.219 -9.039 7.594 1 30.94 30 PRO B N 1
ATOM 4127 C CA . PRO B 1 30 ? 50.719 -8.164 8.656 1 30.94 30 PRO B CA 1
ATOM 4128 C C . PRO B 1 30 ? 50.156 -8.938 9.852 1 30.94 30 PRO B C 1
ATOM 4130 O O . PRO B 1 30 ? 49.75 -10.086 9.711 1 30.94 30 PRO B O 1
ATOM 4133 N N . PRO B 1 31 ? 50.656 -8.68 11.133 1 34.66 31 PRO B N 1
ATOM 4134 C CA . PRO B 1 31 ? 50.156 -9.383 12.32 1 34.66 31 PRO B CA 1
ATOM 4135 C C . PRO B 1 31 ? 48.656 -9.539 12.328 1 34.66 31 PRO B C 1
ATOM 4137 O O . PRO B 1 31 ? 47.938 -8.812 11.617 1 34.66 31 PRO B O 1
ATOM 4140 N N . PRO B 1 32 ? 48.094 -10.617 12.945 1 32.19 32 PRO B N 1
ATOM 4141 C CA . PRO B 1 32 ? 46.656 -10.891 12.945 1 32.19 32 PRO B CA 1
ATOM 4142 C C . PRO B 1 32 ? 45.812 -9.648 13.242 1 32.19 32 PRO B C 1
ATOM 4144 O O . PRO B 1 32 ? 46.094 -8.922 14.188 1 32.19 32 PRO B O 1
ATOM 4147 N N . VAL B 1 33 ? 45.469 -8.961 12.227 1 31.23 33 VAL B N 1
ATOM 4148 C CA . VAL B 1 33 ? 44.656 -7.758 12.359 1 31.23 33 VAL B CA 1
ATOM 4149 C C . VAL B 1 33 ? 43.531 -7.996 13.383 1 31.23 33 VAL B C 1
ATOM 4151 O O . VAL B 1 33 ? 42.688 -8.867 13.188 1 31.23 33 VAL B O 1
ATOM 4154 N N . GLN B 1 34 ? 43.875 -8.023 14.695 1 29.88 34 GLN B N 1
ATOM 4155 C CA . GLN B 1 34 ? 42.719 -7.875 15.586 1 29.88 34 GLN B CA 1
ATOM 4156 C C . GLN B 1 34 ? 41.688 -6.914 15.008 1 29.88 34 GLN B C 1
ATOM 4158 O O . GLN B 1 34 ? 42 -5.738 14.789 1 29.88 34 GLN B O 1
ATOM 4163 N N . GLN B 1 35 ? 40.969 -7.387 14.039 1 29.98 35 GLN B N 1
ATOM 4164 C CA . GLN B 1 35 ? 39.844 -6.574 13.555 1 29.98 35 GLN B CA 1
ATOM 4165 C C . GLN B 1 35 ? 39.25 -5.742 14.68 1 29.98 35 GLN B C 1
ATOM 4167 O O . GLN B 1 35 ? 38.656 -6.289 15.617 1 29.98 35 GLN B O 1
ATOM 4172 N N . GLU B 1 36 ? 39.969 -4.762 15.133 1 32.09 36 GLU B N 1
ATOM 4173 C CA . GLU B 1 36 ? 39.281 -3.785 15.953 1 32.09 36 GLU B CA 1
ATOM 4174 C C . GLU B 1 36 ? 37.844 -3.615 15.477 1 32.09 36 GLU B C 1
ATOM 4176 O O . GLU B 1 36 ? 37.594 -3.311 14.312 1 32.09 36 GLU B O 1
ATOM 4181 N N . GLU B 1 37 ? 36.938 -4.41 16 1 34.41 37 GLU B N 1
ATOM 4182 C CA . GLU B 1 37 ? 35.531 -4.109 15.797 1 34.41 37 GLU B CA 1
ATOM 4183 C C . GLU B 1 37 ? 35.312 -2.604 15.703 1 34.41 37 GLU B C 1
ATOM 4185 O O . GLU B 1 37 ? 35.688 -1.849 16.594 1 34.41 37 GLU B O 1
ATOM 4190 N N . GLU B 1 38 ? 35.562 -2.037 14.602 1 39.19 38 GLU B N 1
ATOM 4191 C CA . GLU B 1 38 ? 35.125 -0.644 14.484 1 39.19 38 GLU B CA 1
ATOM 4192 C C . GLU B 1 38 ? 34 -0.327 15.438 1 39.19 38 GLU B C 1
ATOM 4194 O O . GLU B 1 38 ? 33 -1.063 15.5 1 39.19 38 GLU B O 1
ATOM 4199 N N . PRO B 1 39 ? 34.219 0.309 16.531 1 40.47 39 PRO B N 1
ATOM 4200 C CA . PRO B 1 39 ? 33.125 0.661 17.422 1 40.47 39 PRO B CA 1
ATOM 4201 C C . PRO B 1 39 ? 31.844 0.992 16.672 1 40.47 39 PRO B C 1
ATOM 4203 O O . PRO B 1 39 ? 31.875 1.685 15.656 1 40.47 39 PRO B O 1
ATOM 4206 N N . LEU B 1 40 ? 30.938 0.09 16.516 1 44.94 40 LEU B N 1
ATOM 4207 C CA . LEU B 1 40 ? 29.609 0.353 15.961 1 44.94 40 LEU B CA 1
ATOM 4208 C C . LEU B 1 40 ? 29.188 1.792 16.234 1 44.94 40 LEU B C 1
ATOM 4210 O O . LEU B 1 40 ? 29.047 2.199 17.391 1 44.94 40 LEU B O 1
ATOM 4214 N N . LYS B 1 41 ? 29.562 2.715 15.398 1 54.94 41 LYS B N 1
ATOM 4215 C CA . LYS B 1 41 ? 29.172 4.117 15.5 1 54.94 41 LYS B CA 1
ATOM 4216 C C . LYS B 1 41 ? 27.734 4.254 15.984 1 54.94 41 LYS B C 1
ATOM 4218 O O . LYS B 1 41 ? 26.828 3.582 15.469 1 54.94 41 LYS B O 1
ATOM 4223 N N . GLU B 1 42 ? 27.484 4.855 17.078 1 65.31 42 GLU B N 1
ATOM 4224 C CA . GLU B 1 42 ? 26.172 5.145 17.656 1 65.31 42 GLU B CA 1
ATOM 4225 C C . GLU B 1 42 ? 25.281 5.879 16.656 1 65.31 42 GLU B C 1
ATOM 4227 O O . GLU B 1 42 ? 25.609 6.984 16.219 1 65.31 42 GLU B O 1
ATOM 4232 N N . PRO B 1 43 ? 24.297 5.137 16.203 1 72.69 43 PRO B N 1
ATOM 4233 C CA . PRO B 1 43 ? 23.453 5.742 15.18 1 72.69 43 PRO B CA 1
ATOM 4234 C C . PRO B 1 43 ? 22.719 6.98 15.68 1 72.69 43 PRO B C 1
ATOM 4236 O O . PRO B 1 43 ? 22.281 7.809 14.875 1 72.69 43 PRO B O 1
ATOM 4239 N N . LEU B 1 44 ? 22.703 7.184 16.953 1 81.62 44 LEU B N 1
ATOM 4240 C CA . LEU B 1 44 ? 22.016 8.336 17.516 1 81.62 44 LEU B CA 1
ATOM 4241 C C . LEU B 1 44 ? 22.984 9.461 17.812 1 81.62 44 LEU B C 1
ATOM 4243 O O . LEU B 1 44 ? 23.984 9.258 18.516 1 81.62 44 LEU B O 1
ATOM 4247 N N . LYS B 1 45 ? 22.781 10.625 17.188 1 79.5 45 LYS B N 1
ATOM 4248 C CA . LYS B 1 45 ? 23.656 11.781 17.375 1 79.5 45 LYS B CA 1
ATOM 4249 C C . LYS B 1 45 ? 23.312 12.547 18.641 1 79.5 45 LYS B C 1
ATOM 4251 O O . LYS B 1 45 ? 24.203 12.961 19.391 1 79.5 45 LYS B O 1
ATOM 4256 N N . GLU B 1 46 ? 22.016 12.805 18.828 1 83.62 46 GLU B N 1
ATOM 4257 C CA . GLU B 1 46 ? 21.609 13.641 19.953 1 83.62 46 GLU B CA 1
ATOM 4258 C C . GLU B 1 46 ? 20.203 13.289 20.422 1 83.62 46 GLU B C 1
ATOM 4260 O O . GLU B 1 46 ? 19.375 12.82 19.641 1 83.62 46 GLU B O 1
ATOM 4265 N N . LEU B 1 47 ? 20.078 13.43 21.734 1 86.25 47 LEU B N 1
ATOM 4266 C CA . LEU B 1 47 ? 18.766 13.352 22.375 1 86.25 47 LEU B CA 1
ATOM 4267 C C . LEU B 1 47 ? 18.312 14.727 22.844 1 86.25 47 LEU B C 1
ATOM 4269 O O . LEU B 1 47 ? 19.031 15.414 23.578 1 86.25 47 LEU B O 1
ATOM 4273 N N . GLN B 1 48 ? 17.078 15.102 22.359 1 85.31 48 GLN B N 1
ATOM 4274 C CA . GLN B 1 48 ? 16.609 16.438 22.703 1 85.31 48 GLN B CA 1
ATOM 4275 C C . GLN B 1 48 ? 15.211 16.391 23.344 1 85.31 48 GLN B C 1
ATOM 4277 O O . GLN B 1 48 ? 14.297 15.789 22.781 1 85.31 48 GLN B O 1
ATOM 4282 N N . MET B 1 49 ? 15.141 17 24.5 1 86.5 49 MET B N 1
ATOM 4283 C CA . MET B 1 49 ? 13.82 17.203 25.078 1 86.5 49 MET B CA 1
ATOM 4284 C C . MET B 1 49 ? 13.094 18.359 24.406 1 86.5 49 MET B C 1
ATOM 4286 O O . MET B 1 49 ? 13.617 19.484 24.344 1 86.5 49 MET B O 1
ATOM 4290 N N . VAL B 1 50 ? 11.922 18.109 23.922 1 85.75 50 VAL B N 1
ATOM 4291 C CA . VAL B 1 50 ? 11.141 19.125 23.219 1 85.75 50 VAL B CA 1
ATOM 4292 C C . VAL B 1 50 ? 10.133 19.75 24.172 1 85.75 50 VAL B C 1
ATOM 4294 O O . VAL B 1 50 ? 10.031 20.984 24.234 1 85.75 50 VAL B O 1
ATOM 4297 N N . TYR B 1 51 ? 9.344 19 24.766 1 86.12 51 TYR B N 1
ATOM 4298 C CA . TYR B 1 51 ? 8.469 19.438 25.844 1 86.12 51 TYR B CA 1
ATOM 4299 C C . TYR B 1 51 ? 8.789 18.672 27.141 1 86.12 51 TYR B C 1
ATOM 4301 O O . TYR B 1 51 ? 9.031 17.469 27.109 1 86.12 51 TYR B O 1
ATOM 4309 N N . PRO B 1 52 ? 8.82 19.344 28.281 1 88.62 52 PRO B N 1
ATOM 4310 C CA . PRO B 1 52 ? 8.508 20.75 28.562 1 88.62 52 PRO B CA 1
ATOM 4311 C C . PRO B 1 52 ? 9.594 21.703 28.078 1 88.62 52 PRO B C 1
ATOM 4313 O O . PRO B 1 52 ? 10.766 21.312 27.984 1 88.62 52 PRO B O 1
ATOM 4316 N N . GLU B 1 53 ? 9.117 22.922 27.781 1 87.12 53 GLU B N 1
ATOM 4317 C CA . GLU B 1 53 ? 10.062 24 27.484 1 87.12 53 GLU B CA 1
ATOM 4318 C C . GLU B 1 53 ? 10.75 24.5 28.75 1 87.12 53 GLU B C 1
ATOM 4320 O O . GLU B 1 53 ? 10.164 24.484 29.828 1 87.12 53 GLU B O 1
ATOM 4325 N N . PRO B 1 54 ? 11.969 25.016 28.547 1 85.94 54 PRO B N 1
ATOM 4326 C CA . PRO B 1 54 ? 12.672 25.531 29.719 1 85.94 54 PRO B CA 1
ATOM 4327 C C . PRO B 1 54 ? 11.945 26.703 30.375 1 85.94 54 PRO B C 1
ATOM 4329 O O . PRO B 1 54 ? 11.508 27.625 29.688 1 85.94 54 PRO B O 1
ATOM 4332 N N . ASN B 1 55 ? 11.797 26.656 31.656 1 85.12 55 ASN B N 1
ATOM 4333 C CA . ASN B 1 55 ? 11.281 27.703 32.5 1 85.12 55 ASN B CA 1
ATOM 4334 C C . ASN B 1 55 ? 9.836 28.062 32.156 1 85.12 55 ASN B C 1
ATOM 4336 O O . ASN B 1 55 ? 9.445 29.234 32.219 1 85.12 55 ASN B O 1
ATOM 4340 N N . ALA B 1 56 ? 9.078 27.172 31.672 1 83.88 56 ALA B N 1
ATOM 4341 C CA . ALA B 1 56 ? 7.676 27.406 31.312 1 83.88 56 ALA B CA 1
ATOM 4342 C C . ALA B 1 56 ? 6.746 26.75 32.344 1 83.88 56 ALA B C 1
ATOM 4344 O O . ALA B 1 56 ? 7.102 25.75 32.969 1 83.88 56 ALA B O 1
ATOM 4345 N N . PRO B 1 57 ? 5.691 27.375 32.594 1 87 57 PRO B N 1
ATOM 4346 C CA . PRO B 1 57 ? 4.715 26.781 33.5 1 87 57 PRO B CA 1
ATOM 4347 C C . PRO B 1 57 ? 3.863 25.703 32.844 1 87 57 PRO B C 1
ATOM 4349 O O . PRO B 1 57 ? 3.496 25.828 31.672 1 87 57 PRO B O 1
ATOM 4352 N N . TYR B 1 58 ? 3.604 24.656 33.594 1 89.75 58 TYR B N 1
ATOM 4353 C CA . TYR B 1 58 ? 2.787 23.547 33.094 1 89.75 58 TYR B CA 1
ATOM 4354 C C . TYR B 1 58 ? 1.794 23.094 34.156 1 89.75 58 TYR B C 1
ATOM 4356 O O . TYR B 1 58 ? 1.834 23.578 35.312 1 89.75 58 TYR B O 1
ATOM 4364 N N . LYS B 1 59 ? 0.894 22.297 33.688 1 88.69 59 LYS B N 1
ATOM 4365 C CA . LYS B 1 59 ? -0.038 21.641 34.594 1 88.69 59 LYS B CA 1
ATOM 4366 C C . LYS B 1 59 ? 0.095 20.109 34.5 1 88.69 59 LYS B C 1
ATOM 4368 O O . LYS B 1 59 ? 0.465 19.578 33.469 1 88.69 59 LYS B O 1
ATOM 4373 N N . SER B 1 60 ? -0.152 19.453 35.656 1 89.94 60 SER B N 1
ATOM 4374 C CA . SER B 1 60 ? -0.135 18 35.688 1 89.94 60 SER B CA 1
ATOM 4375 C C . SER B 1 60 ? -1.468 17.422 35.219 1 89.94 60 SER B C 1
ATOM 4377 O O . SER B 1 60 ? -2.527 17.984 35.5 1 89.94 60 SER B O 1
ATOM 4379 N N . PRO B 1 61 ? -1.502 16.422 34.531 1 89.19 61 PRO B N 1
ATOM 4380 C CA . PRO B 1 61 ? -0.349 15.656 34.062 1 89.19 61 PRO B CA 1
ATOM 4381 C C . PRO B 1 61 ? 0.363 16.328 32.875 1 89.19 61 PRO B C 1
ATOM 4383 O O . PRO B 1 61 ? -0.226 17.156 32.188 1 89.19 61 PRO B O 1
ATOM 4386 N N . LEU B 1 62 ? 1.637 16.016 32.781 1 88.12 62 LEU B N 1
ATOM 4387 C CA . LEU B 1 62 ? 2.486 16.609 31.766 1 88.12 62 LEU B CA 1
ATOM 4388 C C . LEU B 1 62 ? 2.99 15.555 30.797 1 88.12 62 LEU B C 1
ATOM 4390 O O . LEU B 1 62 ? 3.357 14.453 31.203 1 88.12 62 LEU B O 1
ATOM 4394 N N . THR B 1 63 ? 2.926 15.945 29.516 1 85.31 63 THR B N 1
ATOM 4395 C CA . THR B 1 63 ? 3.451 15.07 28.484 1 85.31 63 THR B CA 1
ATOM 4396 C C . THR B 1 63 ? 4.855 15.5 28.062 1 85.31 63 THR B C 1
ATOM 4398 O O . THR B 1 63 ? 5.062 16.641 27.656 1 85.31 63 THR B O 1
ATOM 4401 N N . PHE B 1 64 ? 5.75 14.539 28.234 1 86.31 64 PHE B N 1
ATOM 4402 C CA . PHE B 1 64 ? 7.125 14.773 27.797 1 86.31 64 PHE B CA 1
ATOM 4403 C C . PHE B 1 64 ? 7.32 14.336 26.359 1 86.31 64 PHE B C 1
ATOM 4405 O O . PHE B 1 64 ? 6.934 13.227 25.984 1 86.31 64 PHE B O 1
ATOM 4412 N N . ARG B 1 65 ? 7.875 15.242 25.578 1 85.81 65 ARG B N 1
ATOM 4413 C CA . ARG B 1 65 ? 8.18 14.945 24.172 1 85.81 65 ARG B CA 1
ATOM 4414 C C . ARG B 1 65 ? 9.664 15.133 23.891 1 85.81 65 ARG B C 1
ATOM 4416 O O . ARG B 1 65 ? 10.312 16 24.469 1 85.81 65 ARG B O 1
ATOM 4423 N N . PHE B 1 66 ? 10.164 14.266 23.031 1 83.5 66 PHE B N 1
ATOM 4424 C CA . PHE B 1 66 ? 11.594 14.328 22.734 1 83.5 66 PHE B CA 1
ATOM 4425 C C . PHE B 1 66 ? 11.867 13.984 21.281 1 83.5 66 PHE B C 1
ATOM 4427 O O . PHE B 1 66 ? 11.016 13.406 20.609 1 83.5 66 PHE B O 1
ATOM 4434 N N . ASN B 1 67 ? 12.977 14.43 20.812 1 77.88 67 ASN B N 1
ATOM 4435 C CA . ASN B 1 67 ? 13.453 14.148 19.469 1 77.88 67 ASN B CA 1
ATOM 4436 C C . ASN B 1 67 ? 14.742 13.328 19.5 1 77.88 67 ASN B C 1
ATOM 4438 O O . ASN B 1 67 ? 15.617 13.562 20.328 1 77.88 67 ASN B O 1
ATOM 4442 N N . LEU B 1 68 ? 14.703 12.25 18.641 1 76.81 68 LEU B N 1
ATOM 4443 C CA . LEU B 1 68 ? 15.922 11.484 18.391 1 76.81 68 LEU B CA 1
ATOM 4444 C C . LEU B 1 68 ? 16.609 11.953 17.125 1 76.81 68 LEU B C 1
ATOM 4446 O O . LEU B 1 68 ? 16.109 11.742 16.016 1 76.81 68 LEU B O 1
ATOM 4450 N N . ILE B 1 69 ? 17.656 12.625 17.297 1 74.69 69 ILE B N 1
ATOM 4451 C CA . ILE B 1 69 ? 18.391 13.109 16.125 1 74.69 69 ILE B CA 1
ATOM 4452 C C . ILE B 1 69 ? 19.391 12.055 15.672 1 74.69 69 ILE B C 1
ATOM 4454 O O . ILE B 1 69 ? 20.391 11.805 16.359 1 74.69 69 ILE B O 1
ATOM 4458 N N . ALA B 1 70 ? 19.047 11.383 14.57 1 69.5 70 ALA B N 1
ATOM 4459 C CA . ALA B 1 70 ? 19.891 10.305 14.062 1 69.5 70 ALA B CA 1
ATOM 4460 C C . ALA B 1 70 ? 21.047 10.867 13.234 1 69.5 70 ALA B C 1
ATOM 4462 O O . ALA B 1 70 ? 20.938 11.961 12.664 1 69.5 70 ALA B O 1
ATOM 4463 N N . ALA B 1 71 ? 22.188 10.18 13.289 1 62.03 71 ALA B N 1
ATOM 4464 C CA . ALA B 1 71 ? 23.344 10.57 12.492 1 62.03 71 ALA B CA 1
ATOM 4465 C C . ALA B 1 71 ? 23.109 10.297 11.016 1 62.03 71 ALA B C 1
ATOM 4467 O O . ALA B 1 71 ? 23.656 11 10.156 1 62.03 71 ALA B O 1
ATOM 4468 N N . SER B 1 72 ? 22.453 9.297 10.664 1 56.22 72 SER B N 1
ATOM 4469 C CA . SER B 1 72 ? 22.234 9.008 9.25 1 56.22 72 SER B CA 1
ATOM 4470 C C . SER B 1 72 ? 20.781 8.688 8.977 1 56.22 72 SER B C 1
ATOM 4472 O O . SER B 1 72 ? 20.016 9.562 8.555 1 56.22 72 SER B O 1
ATOM 4474 N N . ASP B 1 73 ? 20.422 7.336 8.992 1 57.56 73 ASP B N 1
ATOM 4475 C CA . ASP B 1 73 ? 19.078 6.902 8.609 1 57.56 73 ASP B CA 1
ATOM 4476 C C . ASP B 1 73 ? 18.297 6.414 9.82 1 57.56 73 ASP B C 1
ATOM 4478 O O . ASP B 1 73 ? 18.797 5.605 10.609 1 57.56 73 ASP B O 1
ATOM 4482 N N . PHE B 1 74 ? 17.172 7.125 10.062 1 56.56 74 PHE B N 1
ATOM 4483 C CA . PHE B 1 74 ? 16.328 6.805 11.203 1 56.56 74 PHE B CA 1
ATOM 4484 C C . PHE B 1 74 ? 15.945 5.328 11.195 1 56.56 74 PHE B C 1
ATOM 4486 O O . PHE B 1 74 ? 15.898 4.688 12.242 1 56.56 74 PHE B O 1
ATOM 4493 N N . SER B 1 75 ? 15.688 4.875 10.047 1 56.44 75 SER B N 1
ATOM 4494 C CA . SER B 1 75 ? 15.305 3.471 9.953 1 56.44 75 SER B CA 1
ATOM 4495 C C . SER B 1 75 ? 16.422 2.562 10.453 1 56.44 75 SER B C 1
ATOM 4497 O O . SER B 1 75 ? 16.172 1.576 11.141 1 56.44 75 SER B O 1
ATOM 4499 N N . GLU B 1 76 ? 17.547 2.963 10.125 1 58.72 76 GLU B N 1
ATOM 4500 C CA . GLU B 1 76 ? 18.703 2.201 10.578 1 58.72 76 GLU B CA 1
ATOM 4501 C C . GLU B 1 76 ? 18.859 2.275 12.094 1 58.72 76 GLU B C 1
ATOM 4503 O O . GLU B 1 76 ? 19.203 1.284 12.734 1 58.72 76 GLU B O 1
ATOM 4508 N N . LEU B 1 77 ? 18.594 3.438 12.586 1 60.41 77 LEU B N 1
ATOM 4509 C CA . LEU B 1 77 ? 18.656 3.643 14.031 1 60.41 77 LEU B CA 1
ATOM 4510 C C . LEU B 1 77 ? 17.688 2.711 14.75 1 60.41 77 LEU B C 1
ATOM 4512 O O . LEU B 1 77 ? 18.047 2.072 15.734 1 60.41 77 LEU B O 1
ATOM 4516 N N . MET B 1 78 ? 16.562 2.637 14.219 1 62.84 78 MET B N 1
ATOM 4517 C CA . MET B 1 78 ? 15.547 1.83 14.883 1 62.84 78 MET B CA 1
ATOM 4518 C C . MET B 1 78 ? 15.883 0.345 14.797 1 62.84 78 MET B C 1
ATOM 4520 O O . MET B 1 78 ? 15.695 -0.395 15.766 1 62.84 78 MET B O 1
ATOM 4524 N N . GLU B 1 79 ? 16.375 -0.016 13.664 1 60.16 79 GLU B N 1
ATOM 4525 C CA . GLU B 1 79 ? 16.797 -1.407 13.523 1 60.16 79 GLU B CA 1
ATOM 4526 C C . GLU B 1 79 ? 17.922 -1.749 14.5 1 60.16 79 GLU B C 1
ATOM 4528 O O . GLU B 1 79 ? 17.953 -2.846 15.062 1 60.16 79 GLU B O 1
ATOM 4533 N N . PHE B 1 80 ? 18.703 -0.758 14.672 1 61.53 80 PHE B N 1
ATOM 4534 C CA . PHE B 1 80 ? 19.875 -0.943 15.531 1 61.53 80 PHE B CA 1
ATOM 4535 C C . PHE B 1 80 ? 19.453 -1.001 17 1 61.53 80 PHE B C 1
ATOM 4537 O O . PHE B 1 80 ? 20 -1.797 17.766 1 61.53 80 PHE B O 1
ATOM 4544 N N . TYR B 1 81 ? 18.469 -0.258 17.328 1 64.75 81 TYR B N 1
ATOM 4545 C CA . TYR B 1 81 ? 18.172 -0.06 18.734 1 64.75 81 TYR B CA 1
ATOM 4546 C C . TYR B 1 81 ? 17 -0.917 19.172 1 64.75 81 TYR B C 1
ATOM 4548 O O . TYR B 1 81 ? 16.797 -1.152 20.359 1 64.75 81 TYR B O 1
ATOM 4556 N N . ALA B 1 82 ? 16.312 -1.333 18.203 1 61.91 82 ALA B N 1
ATOM 4557 C CA . ALA B 1 82 ? 15.07 -2.014 18.562 1 61.91 82 ALA B CA 1
ATOM 4558 C C . ALA B 1 82 ? 15.336 -3.172 19.516 1 61.91 82 ALA B C 1
ATOM 4560 O O . ALA B 1 82 ? 16.172 -4.031 19.25 1 61.91 82 ALA B O 1
ATOM 4561 N N . GLY B 1 83 ? 14.625 -3.139 20.625 1 64.06 83 GLY B N 1
ATOM 4562 C CA . GLY B 1 83 ? 14.703 -4.195 21.625 1 64.06 83 GLY B CA 1
ATOM 4563 C C . GLY B 1 83 ? 15.953 -4.121 22.469 1 64.06 83 GLY B C 1
ATOM 4564 O O . GLY B 1 83 ? 16.156 -4.949 23.359 1 64.06 83 GLY B O 1
ATOM 4565 N N . ARG B 1 84 ? 16.75 -3.078 22.188 1 77.06 84 ARG B N 1
ATOM 4566 C CA . ARG B 1 84 ? 18.047 -3.064 22.859 1 77.06 84 ARG B CA 1
ATOM 4567 C C . ARG B 1 84 ? 18.234 -1.783 23.672 1 77.06 84 ARG B C 1
ATOM 4569 O O . ARG B 1 84 ? 19.109 -1.712 24.531 1 77.06 84 ARG B O 1
ATOM 4576 N N . ARG B 1 85 ? 17.469 -0.836 23.266 1 85.12 85 ARG B N 1
ATOM 4577 C CA . ARG B 1 85 ? 17.672 0.461 23.906 1 85.12 85 ARG B CA 1
ATOM 4578 C C . ARG B 1 85 ? 16.359 1.021 24.453 1 85.12 85 ARG B C 1
ATOM 4580 O O . ARG B 1 85 ? 15.297 0.797 23.859 1 85.12 85 ARG B O 1
ATOM 4587 N N . TRP B 1 86 ? 16.484 1.706 25.547 1 86.31 86 TRP B N 1
ATOM 4588 C CA . TRP B 1 86 ? 15.328 2.293 26.219 1 86.31 86 TRP B CA 1
ATOM 4589 C C . TRP B 1 86 ? 15.57 3.77 26.516 1 86.31 86 TRP B C 1
ATOM 4591 O O . TRP B 1 86 ? 16.688 4.172 26.844 1 86.31 86 TRP B O 1
ATOM 4601 N N . LEU B 1 87 ? 14.516 4.512 26.359 1 88.38 87 LEU B N 1
ATOM 4602 C CA . LEU B 1 87 ? 14.516 5.906 26.797 1 88.38 87 LEU B CA 1
ATOM 4603 C C . LEU B 1 87 ? 13.867 6.051 28.172 1 88.38 87 LEU B C 1
ATOM 4605 O O . LEU B 1 87 ? 12.695 5.715 28.344 1 88.38 87 LEU B O 1
ATOM 4609 N N . CYS B 1 88 ? 14.648 6.512 29.031 1 90.62 88 CYS B N 1
ATOM 4610 C CA . CYS B 1 88 ? 14.18 6.629 30.406 1 90.62 88 CYS B CA 1
ATOM 4611 C C . CYS B 1 88 ? 14.141 8.086 30.844 1 90.62 88 CYS B C 1
ATOM 4613 O O . CYS B 1 88 ? 15.078 8.844 30.578 1 90.62 88 CYS B O 1
ATOM 4615 N N . LEU B 1 89 ? 13.062 8.414 31.516 1 92.31 89 LEU B N 1
ATOM 4616 C CA . LEU B 1 89 ? 12.891 9.773 32.031 1 92.31 89 LEU B CA 1
ATOM 4617 C C . LEU B 1 89 ? 13.406 9.883 33.469 1 92.31 89 LEU B C 1
ATOM 4619 O O . LEU B 1 89 ? 13.094 9.039 34.312 1 92.31 89 LEU B O 1
ATOM 4623 N N . GLN B 1 90 ? 14.227 10.812 33.656 1 93.31 90 GLN B N 1
ATOM 4624 C CA . GLN B 1 90 ? 14.625 11.195 35 1 93.31 90 GLN B CA 1
ATOM 4625 C C . GLN B 1 90 ? 13.938 12.484 35.438 1 93.31 90 GLN B C 1
ATOM 4627 O O . GLN B 1 90 ? 14.117 13.531 34.812 1 93.31 90 GLN B O 1
ATOM 4632 N N . LEU B 1 91 ? 13.164 12.375 36.469 1 94.06 91 LEU B N 1
ATOM 4633 C CA . LEU B 1 91 ? 12.453 13.516 37.031 1 94.06 91 LEU B CA 1
ATOM 4634 C C . LEU B 1 91 ? 12.961 13.836 38.438 1 94.06 91 LEU B C 1
ATOM 4636 O O . LEU B 1 91 ? 12.867 13 39.312 1 94.06 91 LEU B O 1
ATOM 4640 N N . ASP B 1 92 ? 13.477 15.039 38.562 1 94.5 92 ASP B N 1
ATOM 4641 C CA . ASP B 1 92 ? 14.062 15.461 39.812 1 94.5 92 ASP B CA 1
ATOM 4642 C C . ASP B 1 92 ? 15.094 14.453 40.312 1 94.5 92 ASP B C 1
ATOM 4644 O O . ASP B 1 92 ? 15.102 14.102 41.5 1 94.5 92 ASP B O 1
ATOM 4648 N N . GLY B 1 93 ? 15.82 13.938 39.406 1 91.12 93 GLY B N 1
ATOM 4649 C CA . GLY B 1 93 ? 16.922 13.039 39.719 1 91.12 93 GLY B CA 1
ATOM 4650 C C . GLY B 1 93 ? 16.469 11.602 39.906 1 91.12 93 GLY B C 1
ATOM 4651 O O . GLY B 1 93 ? 17.297 10.719 40.125 1 91.12 93 GLY B O 1
ATOM 4652 N N . SER B 1 94 ? 15.195 11.414 39.875 1 92.69 94 SER B N 1
ATOM 4653 C CA . SER B 1 94 ? 14.672 10.062 40.062 1 92.69 94 SER B CA 1
ATOM 4654 C C . SER B 1 94 ? 14.188 9.469 38.75 1 92.69 94 SER B C 1
ATOM 4656 O O . SER B 1 94 ? 13.602 10.172 37.906 1 92.69 94 SER B O 1
ATOM 4658 N N . TRP B 1 95 ? 14.422 8.156 38.688 1 92.75 95 TRP B N 1
ATOM 4659 C CA . TRP B 1 95 ? 13.992 7.457 37.469 1 92.75 95 TRP B CA 1
ATOM 4660 C C . TRP B 1 95 ? 12.484 7.285 37.469 1 92.75 95 TRP B C 1
ATOM 4662 O O . TRP B 1 95 ? 11.867 6.977 38.469 1 92.75 95 TRP B O 1
ATOM 4672 N N . ARG B 1 96 ? 11.961 7.562 36.344 1 89.38 96 ARG B N 1
ATOM 4673 C CA . ARG B 1 96 ? 10.539 7.34 36.125 1 89.38 96 ARG B CA 1
ATOM 4674 C C . ARG B 1 96 ? 10.312 6.27 35.062 1 89.38 96 ARG B C 1
ATOM 4676 O O . ARG B 1 96 ? 10.977 5.23 35.062 1 89.38 96 ARG B O 1
ATOM 4683 N N . ARG B 1 97 ? 9.477 6.496 34.094 1 83.94 97 ARG B N 1
ATOM 4684 C CA . ARG B 1 97 ? 9.086 5.516 33.062 1 83.94 97 ARG B CA 1
ATOM 4685 C C . ARG B 1 97 ? 10.18 5.344 32.031 1 83.94 97 ARG B C 1
ATOM 4687 O O . ARG B 1 97 ? 10.82 6.316 31.625 1 83.94 97 ARG B O 1
ATOM 4694 N N . CYS B 1 98 ? 10.445 4.105 31.719 1 86.5 98 CYS B N 1
ATOM 4695 C CA . CYS B 1 98 ? 11.312 3.773 30.578 1 86.5 98 CYS B CA 1
ATOM 4696 C C . CYS B 1 98 ? 10.508 3.154 29.453 1 86.5 98 CYS B C 1
ATOM 4698 O O . CYS B 1 98 ? 9.688 2.266 29.672 1 86.5 98 CYS B O 1
ATOM 4700 N N . ILE B 1 99 ? 10.68 3.744 28.281 1 82.88 99 ILE B N 1
ATOM 4701 C CA . ILE B 1 99 ? 9.992 3.195 27.109 1 82.88 99 ILE B CA 1
ATOM 4702 C C . ILE B 1 99 ? 11.008 2.725 26.078 1 82.88 99 ILE B C 1
ATOM 4704 O O . ILE B 1 99 ? 12.117 3.268 26 1 82.88 99 ILE B O 1
ATOM 4708 N N . PRO B 1 100 ? 10.594 1.652 25.359 1 77.31 100 PRO B N 1
ATOM 4709 C CA . PRO B 1 100 ? 11.477 1.311 24.25 1 77.31 100 PRO B CA 1
ATOM 4710 C C . PRO B 1 100 ? 11.656 2.463 23.25 1 77.31 100 PRO B C 1
ATOM 4712 O O . PRO B 1 100 ? 10.703 3.197 22.984 1 77.31 100 PRO B O 1
ATOM 4715 N N . ILE B 1 101 ? 12.805 2.561 22.828 1 74.88 101 ILE B N 1
ATOM 4716 C CA . ILE B 1 101 ? 13.125 3.693 21.969 1 74.88 101 ILE B CA 1
ATOM 4717 C C . ILE B 1 101 ? 12.234 3.664 20.734 1 74.88 101 ILE B C 1
ATOM 4719 O O . ILE B 1 101 ? 11.961 4.707 20.125 1 74.88 101 ILE B O 1
ATOM 4723 N N . GLU B 1 102 ? 11.75 2.465 20.406 1 63.81 102 GLU B N 1
ATOM 4724 C CA . GLU B 1 102 ? 10.93 2.338 19.203 1 63.81 102 GLU B CA 1
ATOM 4725 C C . GLU B 1 102 ? 9.477 2.697 19.484 1 63.81 102 GLU B C 1
ATOM 4727 O O . GLU B 1 102 ? 8.688 2.887 18.562 1 63.81 102 GLU B O 1
ATOM 4732 N N . SER B 1 103 ? 9.078 2.676 20.781 1 60.81 103 SER B N 1
ATOM 4733 C CA . SER B 1 103 ? 7.68 2.832 21.188 1 60.81 103 SER B CA 1
ATOM 4734 C C . SER B 1 103 ? 7.199 4.262 20.969 1 60.81 103 SER B C 1
ATOM 4736 O O . SER B 1 103 ? 5.992 4.516 20.906 1 60.81 103 SER B O 1
ATOM 4738 N N . GLY B 1 104 ? 8.047 5.23 20.922 1 61.19 104 GLY B N 1
ATOM 4739 C CA . GLY B 1 104 ? 7.422 6.527 20.719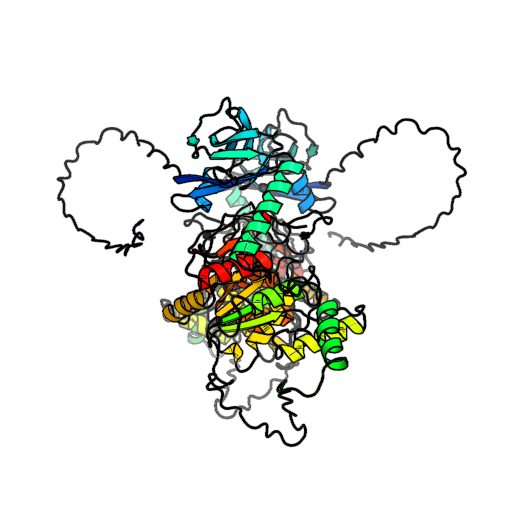 1 61.19 104 GLY B CA 1
ATOM 4740 C C . GLY B 1 104 ? 8.188 7.672 21.344 1 61.19 104 GLY B C 1
ATOM 4741 O O . GLY B 1 104 ? 9.266 7.469 21.906 1 61.19 104 GLY B O 1
ATOM 4742 N N . THR B 1 105 ? 7.629 8.977 21 1 63.62 105 THR B N 1
ATOM 4743 C CA . THR B 1 105 ? 8.32 10.211 21.375 1 63.62 105 THR B CA 1
ATOM 4744 C C . THR B 1 105 ? 7.633 10.883 22.547 1 63.62 105 THR B C 1
ATOM 4746 O O . THR B 1 105 ? 7.789 12.086 22.766 1 63.62 105 THR B O 1
ATOM 4749 N N . LEU B 1 106 ? 6.715 10.008 23.375 1 71 106 LEU B N 1
ATOM 4750 C CA . LEU B 1 106 ? 6.098 10.797 24.438 1 71 106 LEU B CA 1
ATOM 4751 C C . LEU B 1 106 ? 5.965 9.977 25.719 1 71 106 LEU B C 1
ATOM 4753 O O . LEU B 1 106 ? 5.832 8.75 25.656 1 71 106 LEU B O 1
ATOM 4757 N N . ILE B 1 107 ? 6.207 10.523 26.844 1 76.38 107 ILE B N 1
ATOM 4758 C CA . ILE B 1 107 ? 6 10 28.203 1 76.38 107 ILE B CA 1
ATOM 4759 C C . ILE B 1 107 ? 5.059 10.922 28.969 1 76.38 107 ILE B C 1
ATOM 4761 O O . ILE B 1 107 ? 5.25 12.141 28.984 1 76.38 107 ILE B O 1
ATOM 4765 N N . GLN B 1 108 ? 3.951 10.406 29.516 1 80.12 108 GLN B N 1
ATOM 4766 C CA . GLN B 1 108 ? 3.049 11.203 30.344 1 80.12 108 GLN B CA 1
ATOM 4767 C C . GLN B 1 108 ? 3.264 10.914 31.828 1 80.12 108 GLN B C 1
ATOM 4769 O O . GLN B 1 108 ? 3.416 9.758 32.219 1 80.12 108 GLN B O 1
ATOM 4774 N N . GLU B 1 109 ? 3.361 11.906 32.656 1 87.25 109 GLU B N 1
ATOM 4775 C CA . GLU B 1 109 ? 3.605 11.766 34.062 1 87.25 109 GLU B CA 1
ATOM 4776 C C . GLU B 1 109 ? 2.713 12.695 34.875 1 87.25 109 GLU B C 1
ATOM 4778 O O . GLU B 1 109 ? 2.469 13.836 34.469 1 87.25 109 GLU B O 1
ATOM 4783 N N . THR B 1 110 ? 2.178 12.188 35.969 1 90.06 110 THR B N 1
ATOM 4784 C CA . THR B 1 110 ? 1.577 13.055 36.969 1 90.06 110 THR B CA 1
ATOM 4785 C C . THR B 1 110 ? 2.646 13.617 37.906 1 90.06 110 THR B C 1
ATOM 4787 O O . THR B 1 110 ? 3.426 12.859 38.469 1 90.06 110 THR B O 1
ATOM 4790 N N . ILE B 1 111 ? 2.672 14.859 38.031 1 92.38 111 ILE B N 1
ATOM 4791 C CA . ILE B 1 111 ? 3.756 15.531 38.75 1 92.38 111 ILE B CA 1
ATOM 4792 C C . ILE B 1 111 ? 3.176 16.5 39.781 1 92.38 111 ILE B C 1
ATOM 4794 O O . ILE B 1 111 ? 2.172 17.156 39.5 1 92.38 111 ILE B O 1
ATOM 4798 N N . ASP B 1 112 ? 3.768 16.594 40.875 1 93.38 112 ASP B N 1
ATOM 4799 C CA . ASP B 1 112 ? 3.311 17.5 41.938 1 93.38 112 ASP B CA 1
ATOM 4800 C C . ASP B 1 112 ? 3.615 18.953 41.594 1 93.38 112 ASP B C 1
ATOM 4802 O O . ASP B 1 112 ? 4.52 19.234 40.781 1 93.38 112 ASP B O 1
ATOM 4806 N N . VAL B 1 113 ? 2.844 19.812 42.219 1 95.25 113 VAL B N 1
ATOM 4807 C CA . VAL B 1 113 ? 3.072 21.234 42.031 1 95.25 113 VAL B CA 1
ATOM 4808 C C . VAL B 1 113 ? 4.457 21.609 42.562 1 95.25 113 VAL B C 1
ATOM 4810 O O . VAL B 1 113 ? 4.883 21.109 43.625 1 95.25 113 VAL B O 1
ATOM 4813 N N . GLY B 1 114 ? 5.145 22.469 41.781 1 94.75 114 GLY B N 1
ATOM 4814 C CA . GLY B 1 114 ? 6.469 22.891 42.188 1 94.75 114 GLY B CA 1
ATOM 4815 C C . GLY B 1 114 ? 7.457 22.984 41.031 1 94.75 114 GLY B C 1
ATOM 4816 O O . GLY B 1 114 ? 7.074 22.906 39.875 1 94.75 114 GLY B O 1
ATOM 4817 N N . ASN B 1 115 ? 8.703 23.328 41.469 1 95.38 115 ASN B N 1
ATOM 4818 C CA . ASN B 1 115 ? 9.797 23.359 40.5 1 95.38 115 ASN B CA 1
ATOM 4819 C C . ASN B 1 115 ? 10.398 21.984 40.281 1 95.38 115 ASN B C 1
ATOM 4821 O O . ASN B 1 115 ? 10.625 21.234 41.25 1 95.38 115 ASN B O 1
ATOM 4825 N N . HIS B 1 116 ? 10.539 21.719 39.062 1 95.5 116 HIS B N 1
ATOM 4826 C CA . HIS B 1 116 ? 11.023 20.375 38.719 1 95.5 116 HIS B CA 1
ATOM 4827 C C . HIS B 1 116 ? 12.117 20.438 37.656 1 95.5 116 HIS B C 1
ATOM 4829 O O . HIS B 1 116 ? 12.281 21.469 36.969 1 95.5 116 HIS B O 1
ATOM 4835 N N . THR B 1 117 ? 12.875 19.438 37.562 1 95.69 117 THR B N 1
ATOM 4836 C CA . THR B 1 117 ? 13.852 19.234 36.5 1 95.69 117 THR B CA 1
ATOM 4837 C C . THR B 1 117 ? 13.648 17.875 35.812 1 95.69 117 THR B C 1
ATOM 4839 O O . THR B 1 117 ? 13.234 16.906 36.469 1 95.69 117 THR B O 1
ATOM 4842 N N . ALA B 1 118 ? 13.867 17.844 34.5 1 94.06 118 ALA B N 1
ATOM 4843 C CA . ALA B 1 118 ? 13.695 16.594 33.781 1 94.06 118 ALA B CA 1
ATOM 4844 C C . ALA B 1 118 ? 14.852 16.359 32.812 1 94.06 118 ALA B C 1
ATOM 4846 O O . ALA B 1 118 ? 15.414 17.312 32.25 1 94.06 118 ALA B O 1
ATOM 4847 N N . ARG B 1 119 ? 15.211 15.133 32.656 1 93.38 119 ARG B N 1
ATOM 4848 C CA . ARG B 1 119 ? 16.234 14.719 31.703 1 93.38 119 ARG B CA 1
ATOM 4849 C C . ARG B 1 119 ? 15.891 13.352 31.109 1 93.38 119 ARG B C 1
ATOM 4851 O O . ARG B 1 119 ? 15.352 12.484 31.797 1 93.38 119 ARG B O 1
ATOM 4858 N N . LEU B 1 120 ? 16.203 13.219 29.797 1 91.19 120 LEU B N 1
ATOM 4859 C CA . LEU B 1 120 ? 16.047 11.93 29.125 1 91.19 120 LEU B CA 1
ATOM 4860 C C . LEU B 1 120 ? 17.391 11.203 29.047 1 91.19 120 LEU B C 1
ATOM 4862 O O . LEU B 1 120 ? 18.406 11.812 28.734 1 91.19 120 LEU B O 1
ATOM 4866 N N . VAL B 1 121 ? 17.328 9.906 29.266 1 90.81 121 VAL B N 1
ATOM 4867 C CA . VAL B 1 121 ? 18.562 9.117 29.219 1 90.81 121 VAL B CA 1
ATOM 4868 C C . VAL B 1 121 ? 18.328 7.859 28.391 1 90.81 121 VAL B C 1
ATOM 4870 O O . VAL B 1 121 ? 17.359 7.141 28.594 1 90.81 121 VAL B O 1
ATOM 4873 N N . LEU B 1 122 ? 19.234 7.648 27.484 1 90.44 122 LEU B N 1
ATOM 4874 C CA . LEU B 1 122 ? 19.25 6.406 26.719 1 90.44 122 LEU B CA 1
ATOM 4875 C C . LEU B 1 122 ? 20 5.312 27.469 1 90.44 122 LEU B C 1
ATOM 4877 O O . LEU B 1 122 ? 21.156 5.504 27.844 1 90.44 122 LEU B O 1
ATOM 4881 N N . VAL B 1 123 ? 19.266 4.238 27.641 1 89.31 123 VAL B N 1
ATOM 4882 C CA . VAL B 1 123 ? 19.844 3.158 28.438 1 89.31 123 VAL B CA 1
ATOM 4883 C C . VAL B 1 123 ? 19.766 1.847 27.656 1 89.31 123 VAL B C 1
ATOM 4885 O O . VAL B 1 123 ? 18.938 1.692 26.766 1 89.31 123 VAL B O 1
ATOM 4888 N N . ASP B 1 124 ? 20.672 0.928 27.906 1 87.25 124 ASP B N 1
ATOM 4889 C CA . ASP B 1 124 ? 20.688 -0.341 27.188 1 87.25 124 ASP B CA 1
ATOM 4890 C C . ASP B 1 124 ? 19.906 -1.413 27.938 1 87.25 124 ASP B C 1
ATOM 4892 O O . ASP B 1 124 ? 20.172 -2.607 27.781 1 87.25 124 ASP B O 1
ATOM 4896 N N . SER B 1 125 ? 19.125 -0.913 28.906 1 82.56 125 SER B N 1
ATOM 4897 C CA . SER B 1 125 ? 18.281 -1.821 29.672 1 82.56 125 SER B CA 1
ATOM 4898 C C . SER B 1 125 ? 16.938 -1.178 30 1 82.56 125 SER B C 1
ATOM 4900 O O . SER B 1 125 ? 16.828 0.049 30.047 1 82.56 125 SER B O 1
ATOM 4902 N N . SER B 1 126 ? 15.984 -2.051 30.281 1 82.69 126 SER B N 1
ATOM 4903 C CA . SER B 1 126 ? 14.672 -1.554 30.688 1 82.69 126 SER B CA 1
ATOM 4904 C C . SER B 1 126 ? 14.68 -1.1 32.156 1 82.69 126 SER B C 1
ATOM 4906 O O . SER B 1 126 ? 13.766 -0.409 32.594 1 82.69 126 SER B O 1
ATOM 4908 N N . THR B 1 127 ? 15.734 -1.584 32.812 1 86.31 127 THR B N 1
ATOM 4909 C CA . THR B 1 127 ? 15.938 -1.147 34.188 1 86.31 127 THR B CA 1
ATOM 4910 C C . THR B 1 127 ? 17.078 -0.145 34.281 1 86.31 127 THR B C 1
ATOM 4912 O O . THR B 1 127 ? 18.25 -0.534 34.375 1 86.31 127 THR B O 1
ATOM 4915 N N . PRO B 1 128 ? 16.703 1.04 34.406 1 86.5 128 PRO B N 1
ATOM 4916 C CA . PRO B 1 128 ? 17.719 2.082 34.281 1 86.5 128 PRO B CA 1
ATOM 4917 C C . PRO B 1 128 ? 18.719 2.062 35.438 1 86.5 128 PRO B C 1
ATOM 4919 O O . PRO B 1 128 ? 19.844 2.531 35.312 1 86.5 128 PRO B O 1
ATOM 4922 N N . GLU B 1 129 ? 18.359 1.512 36.5 1 87.06 129 GLU B N 1
ATOM 4923 C CA . GLU B 1 129 ? 19.266 1.456 37.656 1 87.06 129 GLU B CA 1
ATOM 4924 C C . GLU B 1 129 ? 20.453 0.548 37.375 1 87.06 129 GLU B C 1
ATOM 4926 O O . GLU B 1 129 ? 21.547 0.774 37.906 1 87.06 129 GLU B O 1
ATOM 4931 N N . THR B 1 130 ? 20.203 -0.422 36.594 1 85.25 130 THR B N 1
ATOM 4932 C CA . THR B 1 130 ? 21.234 -1.43 36.344 1 85.25 130 THR B CA 1
ATOM 4933 C C . THR B 1 130 ? 21.812 -1.3 34.969 1 85.25 130 THR B C 1
ATOM 4935 O O . THR B 1 130 ? 22.875 -1.874 34.656 1 85.25 130 THR B O 1
ATOM 4938 N N . GLY B 1 131 ? 21.156 -0.584 34.219 1 86.94 131 GLY B N 1
ATOM 4939 C CA . GLY B 1 131 ? 21.609 -0.493 32.844 1 86.94 131 GLY B CA 1
ATOM 4940 C C . GLY B 1 131 ? 22.688 0.544 32.625 1 86.94 131 GLY B C 1
ATOM 4941 O O . GLY B 1 131 ? 22.875 1.432 33.469 1 86.94 131 GLY B O 1
ATOM 4942 N N . LYS B 1 132 ? 23.438 0.338 31.5 1 90.88 132 LYS B N 1
ATOM 4943 C CA . LYS B 1 132 ? 24.438 1.315 31.094 1 90.88 132 LYS B CA 1
ATOM 4944 C C . LYS B 1 132 ? 23.797 2.521 30.422 1 90.88 132 LYS B C 1
ATOM 4946 O O . LYS B 1 132 ? 22.984 2.367 29.5 1 90.88 132 LYS B O 1
ATOM 4951 N N . GLN B 1 133 ? 24.172 3.74 30.938 1 90.62 133 GLN B N 1
ATOM 4952 C CA . GLN B 1 133 ? 23.703 4.977 30.328 1 90.62 133 GLN B CA 1
ATOM 4953 C C . GLN B 1 133 ? 24.516 5.32 29.094 1 90.62 133 GLN B C 1
ATOM 4955 O O . GLN B 1 133 ? 25.734 5.477 29.172 1 90.62 133 GLN B O 1
ATOM 4960 N N . LEU B 1 134 ? 23.906 5.496 28.016 1 89.31 134 LEU B N 1
ATOM 4961 C CA . LEU B 1 134 ? 24.578 5.668 26.75 1 89.31 134 LEU B CA 1
ATOM 4962 C C . LEU B 1 134 ? 24.625 7.137 26.344 1 89.31 134 LEU B C 1
ATOM 4964 O O . LEU B 1 134 ? 25.609 7.609 25.781 1 89.31 134 LEU B O 1
ATOM 4968 N N . MET B 1 135 ? 23.5 7.828 26.469 1 90.19 135 MET B N 1
ATOM 4969 C CA . MET B 1 135 ? 23.359 9.227 26.094 1 90.19 135 MET B CA 1
ATOM 4970 C C . MET B 1 135 ? 22.359 9.945 27 1 90.19 135 MET B C 1
ATOM 4972 O O . MET B 1 135 ? 21.406 9.336 27.484 1 90.19 135 MET B O 1
ATOM 4976 N N . LYS B 1 136 ? 22.656 11.227 27.219 1 92 136 LYS B N 1
ATOM 4977 C CA . LYS B 1 136 ? 21.781 12.039 28.062 1 92 136 LYS B CA 1
ATOM 4978 C C . LYS B 1 136 ? 21.406 13.336 27.344 1 92 136 LYS B C 1
ATOM 4980 O O . LYS B 1 136 ? 22.234 13.945 26.672 1 92 136 LYS B O 1
ATOM 4985 N N . SER B 1 137 ? 20.172 13.688 27.547 1 91.75 137 SER B N 1
ATOM 4986 C CA . SER B 1 137 ? 19.766 15 27.062 1 91.75 137 SER B CA 1
ATOM 4987 C C . SER B 1 137 ? 20.141 16.094 28.031 1 91.75 137 SER B C 1
ATOM 4989 O O . SER B 1 137 ? 20.547 15.82 29.172 1 91.75 137 SER B O 1
ATOM 4991 N N . GLU B 1 138 ? 20.031 17.312 27.531 1 91.88 138 GLU B N 1
ATOM 4992 C CA . GLU B 1 138 ? 20.156 18.438 28.453 1 91.88 138 GLU B CA 1
ATOM 4993 C C . GLU B 1 138 ? 19.062 18.438 29.5 1 91.88 138 GLU B C 1
ATOM 4995 O O . GLU B 1 138 ? 17.953 17.953 29.25 1 91.88 138 GLU B O 1
ATOM 5000 N N . GLN B 1 139 ? 19.422 18.844 30.625 1 93.44 139 GLN B N 1
ATOM 5001 C CA . GLN B 1 139 ? 18.422 18.969 31.688 1 93.44 139 GLN B CA 1
ATOM 5002 C C . GLN B 1 139 ? 17.562 20.203 31.5 1 93.44 139 GLN B C 1
ATOM 5004 O O . GLN B 1 139 ? 18.062 21.281 31.203 1 93.44 139 GLN B O 1
ATOM 5009 N N . VAL B 1 140 ? 16.266 20.016 31.641 1 93.38 140 VAL B N 1
ATOM 5010 C CA . VAL B 1 140 ? 15.328 21.125 31.469 1 93.38 140 VAL B CA 1
ATOM 5011 C C . VAL B 1 140 ? 14.617 21.422 32.781 1 93.38 140 VAL B C 1
ATOM 5013 O O . VAL B 1 140 ? 14.125 20.5 33.438 1 93.38 140 VAL B O 1
ATOM 5016 N N . SER B 1 141 ? 14.602 22.656 33.125 1 94.31 141 SER B N 1
ATOM 5017 C CA . SER B 1 141 ? 13.875 23.078 34.344 1 94.31 141 SER B CA 1
ATOM 5018 C C . SER B 1 141 ? 12.516 23.672 33.969 1 94.31 141 SER B C 1
ATOM 5020 O O . SER B 1 141 ? 12.398 24.406 32.969 1 94.31 141 SER B O 1
ATOM 5022 N N . PHE B 1 142 ? 11.5 23.297 34.781 1 92.69 142 PHE B N 1
ATOM 5023 C CA . PHE B 1 142 ? 10.148 23.797 34.531 1 92.69 142 PHE B CA 1
ATOM 5024 C C . PHE B 1 142 ? 9.336 23.812 35.812 1 92.69 142 PHE B C 1
ATOM 5026 O O . PHE B 1 142 ? 9.789 23.328 36.844 1 92.69 142 PHE B O 1
ATOM 5033 N N . THR B 1 143 ? 8.25 24.453 35.719 1 94.12 143 THR B N 1
ATOM 5034 C CA . THR B 1 143 ? 7.422 24.609 36.906 1 94.12 143 THR B CA 1
ATOM 5035 C C . THR B 1 143 ? 6.027 24.031 36.656 1 94.12 143 THR B C 1
ATOM 5037 O O . THR B 1 143 ? 5.434 24.234 35.594 1 94.12 143 THR B O 1
ATOM 5040 N N . VAL B 1 144 ? 5.605 23.219 37.625 1 94.44 144 VAL B N 1
ATOM 5041 C CA . VAL B 1 144 ? 4.23 22.719 37.594 1 94.44 144 VAL B CA 1
ATOM 5042 C C . VAL B 1 144 ? 3.379 23.531 38.594 1 94.44 144 VAL B C 1
ATOM 5044 O O . VAL B 1 144 ? 3.713 23.641 39.75 1 94.44 144 VAL B O 1
ATOM 5047 N N . LEU B 1 145 ? 2.316 24 38.062 1 93.75 145 LEU B N 1
ATOM 5048 C CA . LEU B 1 145 ? 1.439 24.859 38.844 1 93.75 145 LEU B CA 1
ATOM 5049 C C . LEU B 1 145 ? 0.156 24.141 39.219 1 93.75 145 LEU B C 1
ATOM 5051 O O . LEU B 1 145 ? -0.188 23.125 38.625 1 93.75 145 LEU B O 1
ATOM 5055 N N . SER B 1 146 ? -0.45 24.609 40.375 1 93.31 146 SER B N 1
ATOM 5056 C CA . SER B 1 146 ? -1.795 24.141 40.688 1 93.31 146 SER B CA 1
ATOM 5057 C C . SER B 1 146 ? -2.789 24.531 39.594 1 93.31 146 SER B C 1
ATOM 5059 O O . SER B 1 146 ? -2.516 25.422 38.781 1 93.31 146 SER B O 1
ATOM 5061 N N . ASP B 1 147 ? -3.898 23.969 39.688 1 90.56 147 ASP B N 1
ATOM 5062 C CA . ASP B 1 147 ? -4.934 24.281 38.719 1 90.56 147 ASP B CA 1
ATOM 5063 C C . ASP B 1 147 ? -5.289 25.766 38.75 1 90.56 147 ASP B C 1
ATOM 5065 O O . ASP B 1 147 ? -5.453 26.391 37.719 1 90.56 147 ASP B O 1
ATOM 5069 N N . GLU B 1 148 ? -5.359 26.266 39.906 1 91.06 148 GLU B N 1
ATOM 5070 C CA . GLU B 1 148 ? -5.746 27.672 40.062 1 91.06 148 GLU B CA 1
ATOM 5071 C C . GLU B 1 148 ? -4.652 28.609 39.594 1 91.06 148 GLU B C 1
ATOM 5073 O O . GLU B 1 148 ? -4.938 29.594 38.875 1 91.06 148 GLU B O 1
ATOM 5078 N N . ASP B 1 149 ? -3.471 28.297 39.938 1 92.06 149 ASP B N 1
ATOM 5079 C CA . ASP B 1 149 ? -2.354 29.156 39.562 1 92.06 149 ASP B CA 1
ATOM 5080 C C . ASP B 1 149 ? -2.131 29.094 38.031 1 92.06 149 ASP B C 1
ATOM 5082 O O . ASP B 1 149 ? -1.781 30.094 37.406 1 92.06 149 ASP B O 1
ATOM 5086 N N . PHE B 1 150 ? -2.252 27.938 37.594 1 90.5 150 PHE B N 1
ATOM 5087 C CA . PHE B 1 150 ? -2.088 27.766 36.156 1 90.5 150 PHE B CA 1
ATOM 5088 C C . PHE B 1 150 ? -3.137 28.562 35.406 1 90.5 150 PHE B C 1
ATOM 5090 O O . PHE B 1 150 ? -2.814 29.25 34.438 1 90.5 150 PHE B O 1
ATOM 5097 N N . ALA B 1 151 ? -4.316 28.516 35.844 1 87.5 151 ALA B N 1
ATOM 5098 C CA . ALA B 1 151 ? -5.395 29.281 35.25 1 87.5 151 ALA B CA 1
ATOM 5099 C C . ALA B 1 151 ? -5.109 30.781 35.312 1 87.5 151 ALA B C 1
ATOM 5101 O O . ALA B 1 151 ? -5.422 31.531 34.375 1 87.5 151 ALA B O 1
ATOM 5102 N N . ALA B 1 152 ? -4.559 31.188 36.406 1 89.38 152 ALA B N 1
ATOM 5103 C CA . ALA B 1 152 ? -4.223 32.594 36.562 1 89.38 152 ALA B CA 1
ATOM 5104 C C . ALA B 1 152 ? -3.152 33.031 35.594 1 89.38 152 ALA B C 1
ATOM 5106 O O . ALA B 1 152 ? -3.219 34.125 35.031 1 89.38 152 ALA B O 1
ATOM 5107 N N . VAL B 1 153 ? -2.217 32.219 35.438 1 86.75 153 VAL B N 1
ATOM 5108 C CA . VAL B 1 153 ? -1.138 32.531 34.5 1 86.75 153 VAL B CA 1
ATOM 5109 C C . VAL B 1 153 ? -1.698 32.625 33.094 1 86.75 153 VAL B C 1
ATOM 5111 O O . VAL B 1 153 ? -1.312 33.531 32.344 1 86.75 153 VAL B O 1
ATOM 5114 N N . LEU B 1 154 ? -2.564 31.766 32.75 1 85.56 154 LEU B N 1
ATOM 5115 C CA . LEU B 1 154 ? -3.164 31.781 31.406 1 85.56 154 LEU B CA 1
ATOM 5116 C C . LEU B 1 154 ? -4.012 33.031 31.219 1 85.56 154 LEU B C 1
ATOM 5118 O O . LEU B 1 154 ? -4.023 33.625 30.141 1 85.56 154 LEU B O 1
ATOM 5122 N N . ARG B 1 155 ? -4.688 33.375 32.219 1 84.25 155 ARG B N 1
ATOM 5123 C CA . ARG B 1 155 ? -5.496 34.594 32.188 1 84.25 155 ARG B CA 1
ATOM 5124 C C . ARG B 1 155 ? -4.621 35.812 31.969 1 84.25 155 ARG B C 1
ATOM 5126 O O . ARG B 1 155 ? -4.957 36.688 31.188 1 84.25 155 ARG B O 1
ATOM 5133 N N . GLN B 1 156 ? -3.609 35.875 32.75 1 85.81 156 GLN B N 1
ATOM 5134 C CA . GLN B 1 156 ? -2.697 37 32.625 1 85.81 156 GLN B CA 1
ATOM 5135 C C . GLN B 1 156 ? -2.102 37.062 31.219 1 85.81 156 GLN B C 1
ATOM 5137 O O . GLN B 1 156 ? -1.97 38.125 30.625 1 85.81 156 GLN B O 1
ATOM 5142 N N . GLN B 1 157 ? -1.734 35.969 30.797 1 84 157 GLN B N 1
ATOM 5143 C CA . GLN B 1 157 ? -1.199 35.906 29.438 1 84 157 GLN B CA 1
ATOM 5144 C C . GLN B 1 157 ? -2.211 36.438 28.422 1 84 157 GLN B C 1
ATOM 5146 O O . GLN B 1 157 ? -1.844 37.125 27.469 1 84 157 GLN B O 1
ATOM 5151 N N . ARG B 1 158 ? -3.375 36.062 28.547 1 79.19 158 ARG B N 1
ATOM 5152 C CA . ARG B 1 158 ? -4.434 36.531 27.656 1 79.19 158 ARG B CA 1
ATOM 5153 C C . ARG B 1 158 ? -4.562 38.062 27.703 1 79.19 158 ARG B C 1
ATOM 5155 O O . ARG B 1 158 ? -4.738 38.688 26.656 1 79.19 158 ARG B O 1
ATOM 5162 N N . LEU B 1 159 ? -4.488 38.5 28.859 1 82 159 LEU B N 1
ATOM 5163 C CA . LEU B 1 159 ? -4.574 39.938 29.031 1 82 159 LEU B CA 1
ATOM 5164 C C . LEU B 1 159 ? -3.398 40.625 28.359 1 82 159 LEU B C 1
ATOM 5166 O O . LEU B 1 159 ? -3.572 41.688 27.719 1 82 159 LEU B O 1
ATOM 5170 N N . ASP B 1 160 ? -2.316 40.094 28.547 1 83.56 160 ASP B N 1
ATOM 5171 C CA . ASP B 1 160 ? -1.125 40.656 27.906 1 83.56 160 ASP B CA 1
ATOM 5172 C C . ASP B 1 160 ? -1.244 40.625 26.391 1 83.56 160 ASP B C 1
ATOM 5174 O O . ASP B 1 160 ? -0.849 41.562 25.703 1 83.56 160 ASP B O 1
ATOM 5178 N N . ASP B 1 161 ? -1.71 39.562 25.922 1 81.62 161 ASP B N 1
ATOM 5179 C CA . ASP B 1 161 ? -1.904 39.406 24.484 1 81.62 161 ASP B CA 1
ATOM 5180 C C . ASP B 1 161 ? -2.9 40.438 23.953 1 81.62 161 ASP B C 1
ATOM 5182 O O . ASP B 1 161 ? -2.684 41 22.891 1 81.62 161 ASP B O 1
ATOM 5186 N N . LEU B 1 162 ? -3.945 40.531 24.672 1 78.25 162 LEU B N 1
ATOM 5187 C CA . LEU B 1 162 ? -4.961 41.5 24.266 1 78.25 162 LEU B CA 1
ATOM 5188 C C . LEU B 1 162 ? -4.395 42.906 24.281 1 78.25 162 LEU B C 1
ATOM 5190 O O . LEU B 1 162 ? -4.742 43.719 23.422 1 78.25 162 LEU B O 1
ATOM 5194 N N . ALA B 1 163 ? -3.605 43.156 25.219 1 79.31 163 ALA B N 1
ATOM 5195 C CA . ALA B 1 163 ? -2.984 44.469 25.328 1 79.31 163 ALA B CA 1
ATOM 5196 C C . ALA B 1 163 ? -2.035 44.719 24.172 1 79.31 163 ALA B C 1
ATOM 5198 O O . ALA B 1 163 ? -1.957 45.844 23.656 1 79.31 163 ALA B O 1
ATOM 5199 N N . LEU B 1 164 ? -1.367 43.781 23.828 1 78 164 LEU B N 1
ATOM 5200 C CA . LEU B 1 164 ? -0.35 43.906 22.797 1 78 164 LEU B CA 1
ATOM 5201 C C . LEU B 1 164 ? -0.98 43.906 21.406 1 78 164 LEU B C 1
ATOM 5203 O O . LEU B 1 164 ? -0.558 44.625 20.516 1 78 164 LEU B O 1
ATOM 5207 N N . HIS B 1 165 ? -1.989 43.062 21.188 1 76.56 165 HIS B N 1
ATOM 5208 C CA . HIS B 1 165 ? -2.494 42.812 19.844 1 76.56 165 HIS B CA 1
ATOM 5209 C C . HIS B 1 165 ? -3.867 43.438 19.641 1 76.56 165 HIS B C 1
ATOM 5211 O O . HIS B 1 165 ? -4.375 43.5 18.516 1 76.56 165 HIS B O 1
ATOM 5217 N N . GLY B 1 166 ? -4.375 44.125 20.625 1 68 166 GLY B N 1
ATOM 5218 C CA . GLY B 1 166 ? -5.645 44.812 20.547 1 68 166 GLY B CA 1
ATOM 5219 C C . GLY B 1 166 ? -6.832 43.969 20.938 1 68 166 GLY B C 1
ATOM 5220 O O . GLY B 1 166 ? -6.719 42.719 21 1 68 166 GLY B O 1
ATOM 5221 N N . PRO B 1 167 ? -7.867 44.719 21.297 1 63.09 167 PRO B N 1
ATOM 5222 C CA . PRO B 1 167 ? -9.055 44 21.766 1 63.09 167 PRO B CA 1
ATOM 5223 C C . PRO B 1 167 ? -9.734 43.188 20.656 1 63.09 167 PRO B C 1
ATOM 5225 O O . PRO B 1 167 ? -9.586 43.531 19.484 1 63.09 167 PRO B O 1
ATOM 5228 N N . GLN B 1 168 ? -10.305 42.031 21.078 1 64.81 168 GLN B N 1
ATOM 5229 C CA . GLN B 1 168 ? -11.109 41.25 20.141 1 64.81 168 GLN B CA 1
ATOM 5230 C C . GLN B 1 168 ? -12.43 41.938 19.828 1 64.81 168 GLN B C 1
ATOM 5232 O O . GLN B 1 168 ? -13.031 42.562 20.703 1 64.81 168 GLN B O 1
ATOM 5237 N N . THR B 1 169 ? -12.648 42.406 18.578 1 59.59 169 THR B N 1
ATOM 5238 C CA . THR B 1 169 ? -13.883 43.094 18.203 1 59.59 169 THR B CA 1
ATOM 5239 C C . THR B 1 169 ? -15.102 42.281 18.594 1 59.59 169 THR B C 1
ATOM 5241 O O . THR B 1 169 ? -16.234 42.75 18.5 1 59.59 169 THR B O 1
ATOM 5244 N N . GLY B 1 170 ? -14.922 41.125 19.297 1 63.75 170 GLY B N 1
ATOM 5245 C CA . GLY B 1 170 ? -16.031 40.281 19.688 1 63.75 170 GLY B CA 1
ATOM 5246 C C . GLY B 1 170 ? -16.516 39.375 18.578 1 63.75 170 GLY B C 1
ATOM 5247 O O . GLY B 1 170 ? -17.219 38.375 18.828 1 63.75 170 GLY B O 1
ATOM 5248 N N . GLU B 1 171 ? -16.297 39.688 17.344 1 70.5 171 GLU B N 1
ATOM 5249 C CA . GLU B 1 171 ? -16.781 38.906 16.203 1 70.5 171 GLU B CA 1
ATOM 5250 C C . GLU B 1 171 ? -15.906 37.688 15.938 1 70.5 171 GLU B C 1
ATOM 5252 O O . GLU B 1 171 ? -16.297 36.781 15.219 1 70.5 171 GLU B O 1
ATOM 5257 N N . GLU B 1 172 ? -14.867 37.688 16.656 1 73.62 172 GLU B N 1
ATOM 5258 C CA . GLU B 1 172 ? -13.836 36.719 16.312 1 73.62 172 GLU B CA 1
ATOM 5259 C C . GLU B 1 172 ? -14.234 35.312 16.734 1 73.62 172 GLU B C 1
ATOM 5261 O O . GLU B 1 172 ? -13.781 34.312 16.141 1 73.62 172 GLU B O 1
ATOM 5266 N N . ASP B 1 173 ? -15.109 35.156 17.609 1 78.75 173 ASP B N 1
ATOM 5267 C CA . ASP B 1 173 ? -15.445 33.812 18.125 1 78.75 173 ASP B CA 1
ATOM 5268 C C . ASP B 1 173 ? -16.906 33.469 17.844 1 78.75 173 ASP B C 1
ATOM 5270 O O . ASP B 1 173 ? -17.469 32.562 18.453 1 78.75 173 ASP B O 1
ATOM 5274 N N . MET B 1 174 ? -17.422 34.156 16.891 1 87.81 174 MET B N 1
ATOM 5275 C CA . MET B 1 174 ? -18.828 33.938 16.594 1 87.81 174 MET B CA 1
ATOM 5276 C C . MET B 1 174 ? -19.016 32.719 15.727 1 87.81 174 MET B C 1
ATOM 5278 O O . MET B 1 174 ? -18.156 32.375 14.891 1 87.81 174 MET B O 1
ATOM 5282 N N . SER B 1 175 ? -20.156 32.094 15.969 1 93.44 175 SER B N 1
ATOM 5283 C CA . SER B 1 175 ? -20.609 31.062 15.039 1 93.44 175 SER B CA 1
ATOM 5284 C C . SER B 1 175 ? -21.109 31.672 13.734 1 93.44 175 SER B C 1
ATOM 5286 O O . SER B 1 175 ? -21.344 32.875 13.664 1 93.44 175 SER B O 1
ATOM 5288 N N . VAL B 1 176 ? -21.312 30.859 12.789 1 95.56 176 VAL B N 1
ATOM 5289 C CA . VAL B 1 176 ? -21.75 31.359 11.492 1 95.56 176 VAL B CA 1
ATOM 5290 C C . VAL B 1 176 ? -23.156 31.953 11.617 1 95.56 176 VAL B C 1
ATOM 5292 O O . VAL B 1 176 ? -23.469 32.969 10.977 1 95.56 176 VAL B O 1
ATOM 5295 N N . VAL B 1 177 ? -23.938 31.375 12.469 1 95.69 177 VAL B N 1
ATOM 5296 C CA . VAL B 1 177 ? -25.312 31.844 12.656 1 95.69 177 VAL B CA 1
ATOM 5297 C C . VAL B 1 177 ? -25.297 33.188 13.375 1 95.69 177 VAL B C 1
ATOM 5299 O O . VAL B 1 177 ? -26.031 34.125 13 1 95.69 177 VAL B O 1
ATOM 5302 N N . GLU B 1 178 ? -24.531 33.312 14.438 1 94.75 178 GLU B N 1
ATOM 5303 C CA . GLU B 1 178 ? -24.406 34.594 15.156 1 94.75 178 GLU B CA 1
ATOM 5304 C C . GLU B 1 178 ? -23.906 35.688 14.242 1 94.75 178 GLU B C 1
ATOM 5306 O O . GLU B 1 178 ? -24.406 36.812 14.305 1 94.75 178 GLU B O 1
ATOM 5311 N N . TRP B 1 179 ? -22.969 35.344 13.523 1 94.5 179 TRP B N 1
ATOM 5312 C CA . TRP B 1 179 ? -22.422 36.281 12.562 1 94.5 179 TRP B CA 1
ATOM 5313 C C . TRP B 1 179 ? -23.469 36.719 11.547 1 94.5 179 TRP B C 1
ATOM 5315 O O . TRP B 1 179 ? -23.594 37.906 11.234 1 94.5 179 TRP B O 1
ATOM 5325 N N . TYR B 1 180 ? -24.219 35.781 11.039 1 94.81 180 TYR B N 1
ATOM 5326 C CA . TYR B 1 180 ? -25.281 36.031 10.078 1 94.81 180 TYR B CA 1
ATOM 5327 C C . TYR B 1 180 ? -26.328 36.969 10.664 1 94.81 180 TYR B C 1
ATOM 5329 O O . TYR B 1 180 ? -26.75 37.938 10.023 1 94.81 180 TYR B O 1
ATOM 5337 N N . ARG B 1 181 ? -26.703 36.75 11.898 1 93.94 181 ARG B N 1
ATOM 5338 C CA . ARG B 1 181 ? -27.688 37.562 12.578 1 93.94 181 ARG B CA 1
ATOM 5339 C C . ARG B 1 181 ? -27.172 39 12.742 1 93.94 181 ARG B C 1
ATOM 5341 O O . ARG B 1 181 ? -27.922 39.969 12.531 1 93.94 181 ARG B O 1
ATOM 5348 N N . LEU B 1 182 ? -25.969 39.062 13.133 1 91.5 182 LEU B N 1
ATOM 5349 C CA . LEU B 1 182 ? -25.359 40.344 13.352 1 91.5 182 LEU B CA 1
ATOM 5350 C C . LEU B 1 182 ? -25.328 41.156 12.055 1 91.5 182 LEU B C 1
ATOM 5352 O O . LEU B 1 182 ? -25.609 42.344 12.055 1 91.5 182 LEU B O 1
ATOM 5356 N N . LYS B 1 183 ? -24.984 40.531 10.961 1 90.88 183 LYS B N 1
ATOM 5357 C CA . LYS B 1 183 ? -24.797 41.219 9.688 1 90.88 183 LYS B CA 1
ATOM 5358 C C . LYS B 1 183 ? -26.141 41.562 9.055 1 90.88 183 LYS B C 1
ATOM 5360 O O . LYS B 1 183 ? -26.266 42.562 8.352 1 90.88 183 LYS B O 1
ATOM 5365 N N . THR B 1 184 ? -27.172 40.75 9.305 1 89.56 184 THR B N 1
ATOM 5366 C CA . THR B 1 184 ? -28.469 41 8.703 1 89.56 184 THR B CA 1
ATOM 5367 C C . THR B 1 184 ? -29.266 42 9.539 1 89.56 184 THR B C 1
ATOM 5369 O O . THR B 1 184 ? -30.109 42.719 9.016 1 89.56 184 THR B O 1
ATOM 5372 N N . GLN B 1 185 ? -29.156 42.062 10.891 1 84.69 185 GLN B N 1
ATOM 5373 C CA . GLN B 1 185 ? -29.797 43.062 11.742 1 84.69 185 GLN B CA 1
ATOM 5374 C C . GLN B 1 185 ? -29.25 44.469 11.438 1 84.69 185 GLN B C 1
ATOM 5376 O O . GLN B 1 185 ? -30.016 45.438 11.398 1 84.69 185 GLN B O 1
ATOM 5381 N N . ARG B 1 186 ? -28.078 44.562 11.328 1 68.38 186 ARG B N 1
ATOM 5382 C CA . ARG B 1 186 ? -27.484 45.844 10.977 1 68.38 186 ARG B CA 1
ATOM 5383 C C . ARG B 1 186 ? -28.031 46.375 9.648 1 68.38 186 ARG B C 1
ATOM 5385 O O . ARG B 1 186 ? -28.141 47.562 9.453 1 68.38 186 ARG B O 1
ATOM 5392 N N . HIS B 1 187 ? -28.375 45.469 8.844 1 62.34 187 HIS B N 1
ATOM 5393 C CA . HIS B 1 187 ? -29 45.875 7.59 1 62.34 187 HIS B CA 1
ATOM 5394 C C . HIS B 1 187 ? -30.406 46.406 7.824 1 62.34 187 HIS B C 1
ATOM 5396 O O . HIS B 1 187 ? -30.859 47.312 7.117 1 62.34 187 HIS B O 1
ATOM 5402 N N . ASN B 1 188 ? -31.094 45.938 8.883 1 57.34 188 ASN B N 1
ATOM 5403 C CA . ASN B 1 188 ? -32.438 46.406 9.148 1 57.34 188 ASN B CA 1
ATOM 5404 C C . ASN B 1 188 ? -32.406 47.719 9.945 1 57.34 188 ASN B C 1
ATOM 5406 O O . ASN B 1 188 ? -33.312 48.562 9.781 1 57.34 188 ASN B O 1
ATOM 5410 N N . ASP B 1 189 ? -31.656 47.906 11 1 53.41 189 ASP B N 1
ATOM 5411 C CA . ASP B 1 189 ? -31.734 49.094 11.875 1 53.41 189 ASP B CA 1
ATOM 5412 C C . ASP B 1 189 ? -30.969 50.25 11.281 1 53.41 189 ASP B C 1
ATOM 5414 O O . ASP B 1 189 ? -31.016 51.375 11.812 1 53.41 189 ASP B O 1
ATOM 5418 N N . GLY B 1 190 ? -29.906 50.281 10.344 1 38.94 190 GLY B N 1
ATOM 5419 C CA . GLY B 1 190 ? -29.219 51.438 9.766 1 38.94 190 GLY B CA 1
ATOM 5420 C C . GLY B 1 190 ? -29.984 52.062 8.602 1 38.94 190 GLY B C 1
ATOM 5421 O O . GLY B 1 190 ? -30.766 51.375 7.941 1 38.94 190 GLY B O 1
ATOM 5422 N N . ASN B 1 191 ? -29.891 53.688 8.391 1 34.84 191 ASN B N 1
ATOM 5423 C CA . ASN B 1 191 ? -29.797 54.75 7.414 1 34.84 191 ASN B CA 1
ATOM 5424 C C . ASN B 1 191 ? -29.062 54.312 6.152 1 34.84 191 ASN B C 1
ATOM 5426 O O . ASN B 1 191 ? -28.312 53.344 6.18 1 34.84 191 ASN B O 1
ATOM 5430 N N . GLY B 1 192 ? -29.094 55.125 4.867 1 35.28 192 GLY B N 1
ATOM 5431 C CA . GLY B 1 192 ? -28.641 55.25 3.492 1 35.28 192 GLY B CA 1
ATOM 5432 C C . GLY B 1 192 ? -27.156 55.031 3.326 1 35.28 192 GLY B C 1
ATOM 5433 O O . GLY B 1 192 ? -26.594 55.312 2.264 1 35.28 192 GLY B O 1
ATOM 5434 N N . GLY B 1 193 ? -26.266 55.406 4.297 1 30.28 193 GLY B N 1
ATOM 5435 C CA . GLY B 1 193 ? -24.953 55.594 3.715 1 30.28 193 GLY B CA 1
ATOM 5436 C C . GLY B 1 193 ? -24.469 54.406 2.916 1 30.28 193 GLY B C 1
ATOM 5437 O O . GLY B 1 193 ? -25.094 53.344 2.947 1 30.28 193 GLY B O 1
ATOM 5438 N N . ASP B 1 194 ? -23.094 54.531 2.428 1 30.39 194 ASP B N 1
ATOM 5439 C CA . ASP B 1 194 ? -22.328 54.062 1.28 1 30.39 194 ASP B CA 1
ATOM 5440 C C . ASP B 1 194 ? -22.141 52.562 1.329 1 30.39 194 ASP B C 1
ATOM 5442 O O . ASP B 1 194 ? -21.016 52.062 1.529 1 30.39 194 ASP B O 1
ATOM 5446 N N . SER B 1 195 ? -22.766 51.906 2.105 1 28.84 195 SER B N 1
ATOM 5447 C CA . SER B 1 195 ? -22.188 50.594 1.826 1 28.84 195 SER B CA 1
ATOM 5448 C C . SER B 1 195 ? -22.406 50.188 0.376 1 28.84 195 SER B C 1
ATOM 5450 O O . SER B 1 195 ? -23.547 50.094 -0.081 1 28.84 195 SER B O 1
ATOM 5452 N N . ALA B 1 196 ? -21.422 50.625 -0.483 1 28.31 196 ALA B N 1
ATOM 5453 C CA . ALA B 1 196 ? -21.281 50.125 -1.837 1 28.31 196 ALA B CA 1
ATOM 5454 C C . ALA B 1 196 ? -21.734 48.656 -1.911 1 28.31 196 ALA B C 1
ATOM 5456 O O . ALA B 1 196 ? -21.047 47.75 -1.437 1 28.31 196 ALA B O 1
ATOM 5457 N N . HIS B 1 197 ? -22.984 48.562 -1.766 1 27.84 197 HIS B N 1
ATOM 5458 C CA . HIS B 1 197 ? -23.609 47.312 -2.229 1 27.84 197 HIS B CA 1
ATOM 5459 C C . HIS B 1 197 ? -23.203 47 -3.66 1 27.84 197 HIS B C 1
ATOM 5461 O O . HIS B 1 197 ? -23.703 47.594 -4.609 1 27.84 197 HIS B O 1
ATOM 5467 N N . VAL B 1 198 ? -21.875 46.906 -3.922 1 26.53 198 VAL B N 1
ATOM 5468 C CA . VAL B 1 198 ? -21.609 46.438 -5.27 1 26.53 198 VAL B CA 1
ATOM 5469 C C . VAL B 1 198 ? -22.562 45.281 -5.609 1 26.53 198 VAL B C 1
ATOM 5471 O O . VAL B 1 198 ? -22.438 44.188 -5.059 1 26.53 198 VAL B O 1
ATOM 5474 N N . THR B 1 199 ? -23.828 45.625 -5.602 1 26.7 199 THR B N 1
ATOM 5475 C CA . THR B 1 199 ? -24.766 44.688 -6.207 1 26.7 199 THR B CA 1
ATOM 5476 C C . THR B 1 199 ? -24.391 44.406 -7.656 1 26.7 199 THR B C 1
ATOM 5478 O O . THR B 1 199 ? -24.562 45.25 -8.531 1 26.7 199 THR B O 1
ATOM 5481 N N . HIS B 1 200 ? -23.219 43.906 -7.91 1 25.56 200 HIS B N 1
ATOM 5482 C CA . HIS B 1 200 ? -23.141 43.5 -9.312 1 25.56 200 HIS B CA 1
ATOM 5483 C C . HIS B 1 200 ? -24.328 42.656 -9.711 1 25.56 200 HIS B C 1
ATOM 5485 O O . HIS B 1 200 ? -24.578 41.594 -9.086 1 25.56 200 HIS B O 1
ATOM 5491 N N . GLU B 1 201 ? -25.375 43.312 -9.984 1 26.56 201 GLU B N 1
ATOM 5492 C CA . GLU B 1 201 ? -26.484 42.656 -10.68 1 26.56 201 GLU B CA 1
ATOM 5493 C C . GLU B 1 201 ? -25.984 41.875 -11.883 1 26.56 201 GLU B C 1
ATOM 5495 O O . GLU B 1 201 ? -25.406 42.438 -12.812 1 26.56 201 GLU B O 1
ATOM 5500 N N . VAL B 1 202 ? -25.469 40.656 -11.672 1 26.84 202 VAL B N 1
ATOM 5501 C CA . VAL B 1 202 ? -25.25 39.844 -12.852 1 26.84 202 VAL B CA 1
ATOM 5502 C C . VAL B 1 202 ? -26.547 39.719 -13.648 1 26.84 202 VAL B C 1
ATOM 5504 O O . VAL B 1 202 ? -27.594 39.344 -13.102 1 26.84 202 VAL B O 1
ATOM 5507 N N . ASP B 1 203 ? -26.781 40.688 -14.445 1 25.98 203 ASP B N 1
ATOM 5508 C CA . ASP B 1 203 ? -27.859 40.469 -15.406 1 25.98 203 ASP B CA 1
ATOM 5509 C C . ASP B 1 203 ? -27.844 39.062 -15.969 1 25.98 203 ASP B C 1
ATOM 5511 O O . ASP B 1 203 ? -26.828 38.594 -16.469 1 25.98 203 ASP B O 1
ATOM 5515 N N . ALA B 1 204 ? -28.844 38.312 -15.641 1 25.67 204 ALA B N 1
ATOM 5516 C CA . ALA B 1 204 ? -29 36.906 -16.016 1 25.67 204 ALA B CA 1
ATOM 5517 C C . ALA B 1 204 ? -28.891 36.719 -17.531 1 25.67 204 ALA B C 1
ATOM 5519 O O . ALA B 1 204 ? -28.469 35.688 -18 1 25.67 204 ALA B O 1
ATOM 5520 N N . ALA B 1 205 ? -29.719 37.531 -18.094 1 26.62 205 ALA B N 1
ATOM 5521 C CA . ALA B 1 205 ? -29.812 37.219 -19.516 1 26.62 205 ALA B CA 1
ATOM 5522 C C . ALA B 1 205 ? -28.5 37.531 -20.234 1 26.62 205 ALA B C 1
ATOM 5524 O O . ALA B 1 205 ? -28.078 36.781 -21.125 1 26.62 205 ALA B O 1
ATOM 5525 N N . THR B 1 206 ? -28.312 39 -20.266 1 25.2 206 THR B N 1
ATOM 5526 C CA . THR B 1 206 ? -27.188 39.469 -21.078 1 25.2 206 THR B CA 1
ATOM 5527 C C . THR B 1 206 ? -25.891 39.469 -20.25 1 25.2 206 THR B C 1
ATOM 5529 O O . THR B 1 206 ? -25.891 39.844 -19.078 1 25.2 206 THR B O 1
ATOM 5532 N N . GLY B 1 207 ? -25.047 38.531 -20.234 1 25.69 207 GLY B N 1
ATOM 5533 C CA . GLY B 1 207 ? -23.75 38.125 -19.75 1 25.69 207 GLY B CA 1
ATOM 5534 C C . GLY B 1 207 ? -22.797 39.281 -19.547 1 25.69 207 GLY B C 1
ATOM 5535 O O . GLY B 1 207 ? -21.594 39.094 -19.391 1 25.69 207 GLY B O 1
ATOM 5536 N N . ASP B 1 208 ? -23.234 40.5 -19.797 1 25.53 208 ASP B N 1
ATOM 5537 C CA . ASP B 1 208 ? -22.188 41.469 -20.031 1 25.53 208 ASP B CA 1
ATOM 5538 C C . ASP B 1 208 ? -21.703 42.094 -18.734 1 25.53 208 ASP B C 1
ATOM 5540 O O . ASP B 1 208 ? -22.422 42.906 -18.125 1 25.53 208 ASP B O 1
ATOM 5544 N N . SER B 1 209 ? -21.453 41.406 -17.703 1 27.98 209 SER B N 1
ATOM 5545 C CA . SER B 1 209 ? -20.984 42.125 -16.531 1 27.98 209 SER B CA 1
ATOM 5546 C C . SER B 1 209 ? -19.75 42.969 -16.844 1 27.98 209 SER B C 1
ATOM 5548 O O . SER B 1 209 ? -18.891 42.562 -17.609 1 27.98 209 SER B O 1
ATOM 5550 N N . GLN B 1 210 ? -19.828 44.219 -16.719 1 28.05 210 GLN B N 1
ATOM 5551 C CA . GLN B 1 210 ? -18.703 45.125 -16.922 1 28.05 210 GLN B CA 1
ATOM 5552 C C . GLN B 1 210 ? -17.5 44.719 -16.078 1 28.05 210 GLN B C 1
ATOM 5554 O O . GLN B 1 210 ? -17.641 44.406 -14.891 1 28.05 210 GLN B O 1
ATOM 5559 N N . PRO B 1 211 ? -16.344 44.375 -16.734 1 29.09 211 PRO B N 1
ATOM 5560 C CA . PRO B 1 211 ? -15.062 43.906 -16.219 1 29.09 211 PRO B CA 1
ATOM 5561 C C . PRO B 1 211 ? -14.461 44.875 -15.195 1 29.09 211 PRO B C 1
ATOM 5563 O O . PRO B 1 211 ? -14.266 46.062 -15.492 1 29.09 211 PRO B O 1
ATOM 5566 N N . VAL B 1 212 ? -14.922 45.062 -14.008 1 28.97 212 VAL B N 1
ATOM 5567 C CA . VAL B 1 212 ? -14.141 45.875 -13.094 1 28.97 212 VAL B CA 1
ATOM 5568 C C . VAL B 1 212 ? -12.656 45.594 -13.266 1 28.97 212 VAL B C 1
ATOM 5570 O O . VAL B 1 212 ? -12.25 44.406 -13.289 1 28.97 212 VAL B O 1
ATOM 5573 N N . ASN B 1 213 ? -11.867 46.469 -13.812 1 28.95 213 ASN B N 1
ATOM 5574 C CA . ASN B 1 213 ? -10.453 46.5 -14.172 1 28.95 213 ASN B CA 1
ATOM 5575 C C . ASN B 1 213 ? -9.562 46.219 -12.969 1 28.95 213 ASN B C 1
ATOM 5577 O O . ASN B 1 213 ? -8.961 47.125 -12.398 1 28.95 213 ASN B O 1
ATOM 5581 N N . THR B 1 214 ? -10.023 45.844 -11.828 1 31.05 214 THR B N 1
ATOM 5582 C CA . THR B 1 214 ? -8.922 45.719 -10.875 1 31.05 214 THR B CA 1
ATOM 5583 C C . THR B 1 214 ? -7.797 44.875 -11.469 1 31.05 214 THR B C 1
ATOM 5585 O O . THR B 1 214 ? -8.047 43.812 -12.047 1 31.05 214 THR B O 1
ATOM 5588 N N . ALA B 1 215 ? -6.703 45.375 -11.797 1 31.14 215 ALA B N 1
ATOM 5589 C CA . ALA B 1 215 ? -5.484 44.781 -12.352 1 31.14 215 ALA B CA 1
ATOM 5590 C C . ALA B 1 215 ? -5.254 43.375 -11.805 1 31.14 215 ALA B C 1
ATOM 5592 O O . ALA B 1 215 ? -4.305 43.156 -11.055 1 31.14 215 ALA B O 1
ATOM 5593 N N . HIS B 1 216 ? -6.203 42.844 -11.086 1 34.34 216 HIS B N 1
ATOM 5594 C CA . HIS B 1 216 ? -6.078 41.469 -10.641 1 34.34 216 HIS B CA 1
ATOM 5595 C C . HIS B 1 216 ? -5.715 40.531 -11.805 1 34.34 216 HIS B C 1
ATOM 5597 O O . HIS B 1 216 ? -6.145 40.75 -12.938 1 34.34 216 HIS B O 1
ATOM 5603 N N . ASN B 1 217 ? -4.48 39.938 -11.812 1 37.06 217 ASN B N 1
ATOM 5604 C CA . ASN B 1 217 ? -4.125 39 -12.859 1 37.06 217 ASN B CA 1
ATOM 5605 C C . ASN B 1 217 ? -5.367 38.344 -13.469 1 37.06 217 ASN B C 1
ATOM 5607 O O . ASN B 1 217 ? -6.363 38.125 -12.773 1 37.06 217 ASN B O 1
ATOM 5611 N N . SER B 1 218 ? -5.742 38.531 -14.609 1 42.53 218 SER B N 1
ATOM 5612 C CA . SER B 1 218 ? -6.875 38 -15.359 1 42.53 218 SER B CA 1
ATOM 5613 C C . SER B 1 218 ? -7.305 36.656 -14.828 1 42.53 218 SER B C 1
ATOM 5615 O O . SER B 1 218 ? -6.461 35.812 -14.477 1 42.53 218 SER B O 1
ATOM 5617 N N . PRO B 1 219 ? -8.555 36.438 -14.195 1 51.62 219 PRO B N 1
ATOM 5618 C CA . PRO B 1 219 ? -9.18 35.156 -13.805 1 51.62 219 PRO B CA 1
ATOM 5619 C C . PRO B 1 219 ? -8.68 33.969 -14.633 1 51.62 219 PRO B C 1
ATOM 5621 O O . PRO B 1 219 ? -8.977 32.844 -14.312 1 51.62 219 PRO B O 1
ATOM 5624 N N . THR B 1 220 ? -7.918 34.188 -15.727 1 65.81 220 THR B N 1
ATOM 5625 C CA . THR B 1 220 ? -7.59 33.125 -16.656 1 65.81 220 THR B CA 1
ATOM 5626 C C . THR B 1 220 ? -6.188 32.594 -16.391 1 65.81 220 THR B C 1
ATOM 5628 O O . THR B 1 220 ? -5.809 31.531 -16.922 1 65.81 220 THR B O 1
ATOM 5631 N N . ASP B 1 221 ? -5.379 33.281 -15.516 1 84.56 221 ASP B N 1
ATOM 5632 C CA . ASP B 1 221 ? -4.027 32.781 -15.305 1 84.56 221 ASP B CA 1
ATOM 5633 C C . ASP B 1 221 ? -3.996 31.75 -14.164 1 84.56 221 ASP B C 1
ATOM 5635 O O . ASP B 1 221 ? -4.52 32 -13.078 1 84.56 221 ASP B O 1
ATOM 5639 N N . PRO B 1 222 ? -3.311 30.719 -14.406 1 92.88 222 PRO B N 1
ATOM 5640 C CA . PRO B 1 222 ? -3.268 29.688 -13.375 1 92.88 222 PRO B CA 1
ATOM 5641 C C . PRO B 1 222 ? -2.41 30.078 -12.172 1 92.88 222 PRO B C 1
ATOM 5643 O O . PRO B 1 222 ? -1.353 30.688 -12.336 1 92.88 222 PRO B O 1
ATOM 5646 N N . PRO B 1 223 ? -2.891 29.906 -10.992 1 96.19 223 PRO B N 1
ATOM 5647 C CA . PRO B 1 223 ? -2.07 30.172 -9.805 1 96.19 223 PRO B CA 1
ATOM 5648 C C . PRO B 1 223 ? -0.874 29.219 -9.695 1 96.19 223 PRO B C 1
ATOM 5650 O O . PRO B 1 223 ? -0.868 28.156 -10.305 1 96.19 223 PRO B O 1
ATOM 5653 N N . LEU B 1 224 ? 0.134 29.688 -9.023 1 97 224 LEU B N 1
ATOM 5654 C CA . LEU B 1 224 ? 1.273 28.844 -8.695 1 97 224 LEU B CA 1
ATOM 5655 C C . LEU B 1 224 ? 0.881 27.766 -7.684 1 97 224 LEU B C 1
ATOM 5657 O O . LEU B 1 224 ? 1.266 26.609 -7.82 1 97 224 LEU B O 1
ATOM 5661 N N . LEU B 1 225 ? 0.122 28.172 -6.695 1 97.62 225 LEU B N 1
ATOM 5662 C CA . LEU B 1 225 ? -0.202 27.328 -5.551 1 97.62 225 LEU B CA 1
ATOM 5663 C C . LEU B 1 225 ? -1.682 27.438 -5.199 1 97.62 225 LEU B C 1
ATOM 5665 O O . LEU B 1 225 ? -2.219 28.531 -5.082 1 97.62 225 LEU B O 1
ATOM 5669 N N . VAL B 1 226 ? -2.35 26.328 -5.164 1 98.25 226 VAL B N 1
ATOM 5670 C CA . VAL B 1 226 ? -3.699 26.25 -4.617 1 98.25 226 VAL B CA 1
ATOM 5671 C C . VAL B 1 226 ? -3.658 25.625 -3.227 1 98.25 226 VAL B C 1
ATOM 5673 O O . VAL B 1 226 ? -3.113 24.531 -3.051 1 98.25 226 VAL B O 1
ATOM 5676 N N . ILE B 1 227 ? -4.18 26.266 -2.227 1 98.75 227 ILE B N 1
ATOM 5677 C CA . ILE B 1 227 ? -4.25 25.719 -0.874 1 98.75 227 ILE B CA 1
ATOM 5678 C C . ILE B 1 227 ? -5.691 25.344 -0.547 1 98.75 227 ILE B C 1
ATOM 5680 O O . ILE B 1 227 ? -6.578 26.188 -0.5 1 98.75 227 ILE B O 1
ATOM 5684 N N . GLY B 1 228 ? -5.918 24.031 -0.465 1 98.75 228 GLY B N 1
ATOM 5685 C CA . GLY B 1 228 ? -7.195 23.516 0.009 1 98.75 228 GLY B CA 1
ATOM 5686 C C . GLY B 1 228 ? -7.246 23.344 1.514 1 98.75 228 GLY B C 1
ATOM 5687 O O . GLY B 1 228 ? -6.535 22.5 2.064 1 98.75 228 GLY B O 1
ATOM 5688 N N . VAL B 1 229 ? -8.078 24.078 2.164 1 98.81 229 VAL B N 1
ATOM 5689 C CA . VAL B 1 229 ? -8.195 24.031 3.617 1 98.81 229 VAL B CA 1
ATOM 5690 C C . VAL B 1 229 ? -9.367 23.125 4.008 1 98.81 229 VAL B C 1
ATOM 5692 O O . VAL B 1 229 ? -10.523 23.438 3.723 1 98.81 229 VAL B O 1
ATOM 5695 N N . LYS B 1 230 ? -9.102 22.031 4.656 1 97.69 230 LYS B N 1
ATOM 5696 C CA . LYS B 1 230 ? -10.156 21.188 5.195 1 97.69 230 LYS B CA 1
ATOM 5697 C C . LYS B 1 230 ? -10.875 21.859 6.359 1 97.69 230 LYS B C 1
ATOM 5699 O O . LYS B 1 230 ? -10.242 22.281 7.328 1 97.69 230 LYS B O 1
ATOM 5704 N N . THR B 1 231 ? -12.141 21.984 6.273 1 97 231 THR B N 1
ATOM 5705 C CA . THR B 1 231 ? -12.883 22.688 7.312 1 97 231 THR B CA 1
ATOM 5706 C C . THR B 1 231 ? -14.25 22.031 7.527 1 97 231 THR B C 1
ATOM 5708 O O . THR B 1 231 ? -14.734 21.297 6.676 1 97 231 THR B O 1
ATOM 5711 N N . ARG B 1 232 ? -14.758 22.203 8.703 1 95.62 232 ARG B N 1
ATOM 5712 C CA . ARG B 1 232 ? -16.156 21.875 8.961 1 95.62 232 ARG B CA 1
ATOM 5713 C C . ARG B 1 232 ? -17.078 23 8.492 1 95.62 232 ARG B C 1
ATOM 5715 O O . ARG B 1 232 ? -16.859 24.172 8.82 1 95.62 232 ARG B O 1
ATOM 5722 N N . VAL B 1 233 ? -18.078 22.672 7.816 1 95.38 233 VAL B N 1
ATOM 5723 C CA . VAL B 1 233 ? -18.859 23.672 7.098 1 95.38 233 VAL B CA 1
ATOM 5724 C C . VAL B 1 233 ? -19.578 24.578 8.094 1 95.38 233 VAL B C 1
ATOM 5726 O O . VAL B 1 233 ? -19.734 25.781 7.859 1 95.38 233 VAL B O 1
ATOM 5729 N N . ILE B 1 234 ? -20.031 24.031 9.188 1 94.88 234 ILE B N 1
ATOM 5730 C CA . ILE B 1 234 ? -20.781 24.828 10.148 1 94.88 234 ILE B CA 1
ATOM 5731 C C . ILE B 1 234 ? -19.859 25.312 11.258 1 94.88 234 ILE B C 1
ATOM 5733 O O . ILE B 1 234 ? -19.641 26.516 11.422 1 94.88 234 ILE B O 1
ATOM 5737 N N . ASP B 1 235 ? -19.125 24.422 11.844 1 93.81 235 ASP B N 1
ATOM 5738 C CA . ASP B 1 235 ? -18.391 24.703 13.07 1 93.81 235 ASP B CA 1
ATOM 5739 C C . ASP B 1 235 ? -17.016 25.312 12.75 1 93.81 235 ASP B C 1
ATOM 5741 O O . ASP B 1 235 ? -16.344 25.844 13.641 1 93.81 235 ASP B O 1
ATOM 5745 N N . GLY B 1 236 ? -16.656 25.328 11.516 1 95.62 236 GLY B N 1
ATOM 5746 C CA . GLY B 1 236 ? -15.328 25.797 11.148 1 95.62 236 GLY B CA 1
ATOM 5747 C C . GLY B 1 236 ? -15.289 27.281 10.828 1 95.62 236 GLY B C 1
ATOM 5748 O O . GLY B 1 236 ? -14.227 27.812 10.516 1 95.62 236 GLY B O 1
ATOM 5749 N N . PHE B 1 237 ? -16.406 27.938 11.031 1 96.69 237 PHE B N 1
ATOM 5750 C CA . PHE B 1 237 ? -16.516 29.328 10.594 1 96.69 237 PHE B CA 1
ATOM 5751 C C . PHE B 1 237 ? -15.492 30.203 11.305 1 96.69 237 PHE B C 1
ATOM 5753 O O . PHE B 1 237 ? -14.844 31.047 10.672 1 96.69 237 PHE B O 1
ATOM 5760 N N . ARG B 1 238 ? -15.305 30.062 12.562 1 94.44 238 ARG B N 1
ATOM 5761 C CA . ARG B 1 238 ? -14.383 30.891 13.32 1 94.44 238 ARG B CA 1
ATOM 5762 C C . ARG B 1 238 ? -12.953 30.75 12.797 1 94.44 238 ARG B C 1
ATOM 5764 O O . ARG B 1 238 ? -12.195 31.734 12.773 1 94.44 238 ARG B O 1
ATOM 5771 N N . PHE B 1 239 ? -12.586 29.562 12.43 1 96.75 239 PHE B N 1
ATOM 5772 C CA . PHE B 1 239 ? -11.258 29.328 11.891 1 96.75 239 PHE B CA 1
ATOM 5773 C C . PHE B 1 239 ? -11.125 29.938 10.5 1 96.75 239 PHE B C 1
ATOM 5775 O O . PHE B 1 239 ? -10.094 30.531 10.172 1 96.75 239 PHE B O 1
ATOM 5782 N N . ARG B 1 240 ? -12.148 29.781 9.656 1 97.44 240 ARG B N 1
ATOM 5783 C CA . ARG B 1 240 ? -12.117 30.375 8.328 1 97.44 240 ARG B CA 1
ATOM 5784 C C . ARG B 1 240 ? -12.016 31.891 8.406 1 97.44 240 ARG B C 1
ATOM 5786 O O . ARG B 1 240 ? -11.273 32.531 7.637 1 97.44 240 ARG B O 1
ATOM 5793 N N . GLN B 1 241 ? -12.734 32.438 9.414 1 94.88 241 GLN B N 1
ATOM 5794 C CA . GLN B 1 241 ? -12.633 33.875 9.625 1 94.88 241 GLN B CA 1
ATOM 5795 C C . GLN B 1 241 ? -11.219 34.281 10.023 1 94.88 241 GLN B C 1
ATOM 5797 O O . GLN B 1 241 ? -10.688 35.281 9.523 1 94.88 241 GLN B O 1
ATOM 5802 N N . ALA B 1 242 ? -10.672 33.562 10.922 1 95 242 ALA B N 1
ATOM 5803 C CA . ALA B 1 242 ? -9.305 33.844 11.344 1 95 242 ALA B CA 1
ATOM 5804 C C . ALA B 1 242 ? -8.344 33.781 10.156 1 95 242 ALA B C 1
ATOM 5806 O O . ALA B 1 242 ? -7.469 34.656 10.023 1 95 242 ALA B O 1
ATOM 5807 N N . ILE B 1 243 ? -8.492 32.812 9.289 1 97.62 243 ILE B N 1
ATOM 5808 C CA . ILE B 1 243 ? -7.637 32.656 8.117 1 97.62 243 ILE B CA 1
ATOM 5809 C C . ILE B 1 243 ? -7.82 33.844 7.176 1 97.62 243 ILE B C 1
ATOM 5811 O O . ILE B 1 243 ? -6.84 34.438 6.719 1 97.62 243 ILE B O 1
ATOM 5815 N N . ARG B 1 244 ? -9.07 34.281 6.961 1 95.56 244 ARG B N 1
ATOM 5816 C CA . ARG B 1 244 ? -9.383 35.406 6.086 1 95.56 244 ARG B CA 1
ATOM 5817 C C . ARG B 1 244 ? -8.797 36.688 6.629 1 95.56 244 ARG B C 1
ATOM 5819 O O . ARG B 1 244 ? -8.508 37.625 5.867 1 95.56 244 ARG B O 1
ATOM 5826 N N . GLN B 1 245 ? -8.617 36.719 7.91 1 93.12 245 GLN B N 1
ATOM 5827 C CA . GLN B 1 245 ? -8.148 37.938 8.562 1 93.12 245 GLN B CA 1
ATOM 5828 C C . GLN B 1 245 ? -6.633 37.938 8.727 1 93.12 245 GLN B C 1
ATOM 5830 O O . GLN B 1 245 ? -6.039 38.969 9.094 1 93.12 245 GLN B O 1
ATOM 5835 N N . THR B 1 246 ? -6.047 36.844 8.445 1 95.62 246 THR B N 1
ATOM 5836 C CA . THR B 1 246 ? -4.613 36.719 8.703 1 95.62 246 THR B CA 1
ATOM 5837 C C . THR B 1 246 ? -3.857 36.406 7.418 1 95.62 246 THR B C 1
ATOM 5839 O O . THR B 1 246 ? -3.705 37.281 6.555 1 95.62 246 THR B O 1
ATOM 5842 N N . TRP B 1 247 ? -3.379 35.125 7.258 1 97.25 247 TRP B N 1
ATOM 5843 C CA . TRP B 1 247 ? -2.418 34.812 6.203 1 97.25 247 TRP B CA 1
ATOM 5844 C C . TRP B 1 247 ? -3.104 34.75 4.84 1 97.25 247 TRP B C 1
ATOM 5846 O O . TRP B 1 247 ? -2.451 34.906 3.805 1 97.25 247 TRP B O 1
ATOM 5856 N N . ALA B 1 248 ? -4.438 34.594 4.824 1 97.38 248 ALA B N 1
ATOM 5857 C CA . ALA B 1 248 ? -5.148 34.531 3.551 1 97.38 248 ALA B CA 1
ATOM 5858 C C . ALA B 1 248 ? -5.938 35.812 3.299 1 97.38 248 ALA B C 1
ATOM 5860 O O . ALA B 1 248 ? -6.855 35.812 2.477 1 97.38 248 ALA B O 1
ATOM 5861 N N . SER B 1 249 ? -5.672 36.844 4.012 1 94.5 249 SER B N 1
ATOM 5862 C CA . SER B 1 249 ? -6.324 38.125 3.766 1 94.5 249 SER B CA 1
ATOM 5863 C C . SER B 1 249 ? -5.906 38.719 2.422 1 94.5 249 SER B C 1
ATOM 5865 O O . SER B 1 249 ? -4.863 38.344 1.878 1 94.5 249 SER B O 1
ATOM 5867 N N . LYS B 1 250 ? -6.656 39.562 1.959 1 89.06 250 LYS B N 1
ATOM 5868 C CA . LYS B 1 250 ? -6.422 40.188 0.659 1 89.06 250 LYS B CA 1
ATOM 5869 C C . LYS B 1 250 ? -5.055 40.875 0.612 1 89.06 250 LYS B C 1
ATOM 5871 O O . LYS B 1 250 ? -4.371 40.844 -0.413 1 89.06 250 LYS B O 1
ATOM 5876 N N . ASP B 1 251 ? -4.695 41.438 1.698 1 89.38 251 ASP B N 1
ATOM 5877 C CA . ASP B 1 251 ? -3.455 42.219 1.756 1 89.38 251 ASP B CA 1
ATOM 5878 C C . ASP B 1 251 ? -2.246 41.312 1.909 1 89.38 251 ASP B C 1
ATOM 5880 O O . ASP B 1 251 ? -1.133 41.656 1.519 1 89.38 251 ASP B O 1
ATOM 5884 N N . ASN B 1 252 ? -2.459 40.156 2.393 1 91.94 252 ASN B N 1
ATOM 5885 C CA . ASN B 1 252 ? -1.327 39.312 2.76 1 91.94 252 ASN B CA 1
ATOM 5886 C C . ASN B 1 252 ? -1.149 38.156 1.781 1 91.94 252 ASN B C 1
ATOM 5888 O O . ASN B 1 252 ? -0.063 37.562 1.683 1 91.94 252 ASN B O 1
ATOM 5892 N N . LEU B 1 253 ? -2.139 37.781 1.052 1 94.62 253 LEU B N 1
ATOM 5893 C CA . LEU B 1 253 ? -2.1 36.625 0.15 1 94.62 253 LEU B CA 1
ATOM 5894 C C . LEU B 1 253 ? -1.555 37.031 -1.217 1 94.62 253 LEU B C 1
ATOM 5896 O O . LEU B 1 253 ? -2.1 37.938 -1.868 1 94.62 253 LEU B O 1
ATOM 5900 N N . PRO B 1 254 ? -0.461 36.406 -1.648 1 94.19 254 PRO B N 1
ATOM 5901 C CA . PRO B 1 254 ? 0.045 36.688 -2.99 1 94.19 254 PRO B CA 1
ATOM 5902 C C . PRO B 1 254 ? -0.976 36.406 -4.086 1 94.19 254 PRO B C 1
ATOM 5904 O O . PRO B 1 254 ? -1.799 35.5 -3.934 1 94.19 254 PRO B O 1
ATOM 5907 N N . ASN B 1 255 ? -0.833 37.031 -5.223 1 92.06 255 ASN B N 1
ATOM 5908 C CA . ASN B 1 255 ? -1.781 36.906 -6.324 1 92.06 255 ASN B CA 1
ATOM 5909 C C . ASN B 1 255 ? -1.727 35.5 -6.953 1 92.06 255 ASN B C 1
ATOM 5911 O O . ASN B 1 255 ? -2.697 35.062 -7.562 1 92.06 255 ASN B O 1
ATOM 5915 N N . ASP B 1 256 ? -0.625 34.875 -6.824 1 94.5 256 ASP B N 1
ATOM 5916 C CA . ASP B 1 256 ? -0.467 33.594 -7.473 1 94.5 256 ASP B CA 1
ATOM 5917 C C . ASP B 1 256 ? -0.781 32.438 -6.504 1 94.5 256 ASP B C 1
ATOM 5919 O O . ASP B 1 256 ? -0.412 31.297 -6.75 1 94.5 256 ASP B O 1
ATOM 5923 N N . VAL B 1 257 ? -1.407 32.781 -5.367 1 97.25 257 VAL B N 1
ATOM 5924 C CA . VAL B 1 257 ? -1.881 31.766 -4.418 1 97.25 257 VAL B CA 1
ATOM 5925 C C . VAL B 1 257 ? -3.4 31.844 -4.293 1 97.25 257 VAL B C 1
ATOM 5927 O O . VAL B 1 257 ? -3.961 32.938 -4.156 1 97.25 257 VAL B O 1
ATOM 5930 N N . ARG B 1 258 ? -4.027 30.75 -4.465 1 96.75 258 ARG B N 1
ATOM 5931 C CA . ARG B 1 258 ? -5.469 30.656 -4.277 1 96.75 258 ARG B CA 1
ATOM 5932 C C . ARG B 1 258 ? -5.812 29.797 -3.062 1 96.75 258 ARG B C 1
ATOM 5934 O O . ARG B 1 258 ? -5.254 28.719 -2.883 1 96.75 258 ARG B O 1
ATOM 5941 N N . VAL B 1 259 ? -6.641 30.297 -2.186 1 98.12 259 VAL B N 1
ATOM 5942 C CA . VAL B 1 259 ? -7.062 29.562 -0.995 1 98.12 259 VAL B CA 1
ATOM 5943 C C . VAL B 1 259 ? -8.539 29.188 -1.109 1 98.12 259 VAL B C 1
ATOM 5945 O O . VAL B 1 259 ? -9.383 30.062 -1.365 1 98.12 259 VAL B O 1
ATOM 5948 N N . LEU B 1 260 ? -8.844 27.969 -1.051 1 98.44 260 LEU B N 1
ATOM 5949 C CA . LEU B 1 260 ? -10.211 27.453 -1.086 1 98.44 260 LEU B CA 1
ATOM 5950 C C . LEU B 1 260 ? -10.508 26.609 0.155 1 98.44 260 LEU B C 1
ATOM 5952 O O . LEU B 1 260 ? -9.656 25.844 0.614 1 98.44 260 LEU B O 1
ATOM 5956 N N . PHE B 1 261 ? -11.719 26.828 0.74 1 98.69 261 PHE B N 1
ATOM 5957 C CA . PHE B 1 261 ? -12.141 26.062 1.908 1 98.69 261 PHE B CA 1
ATOM 5958 C C . PHE B 1 261 ? -13.008 24.875 1.497 1 98.69 261 PHE B C 1
ATOM 5960 O O . PHE B 1 261 ? -14.07 25.062 0.908 1 98.69 261 PHE B O 1
ATOM 5967 N N . ALA B 1 262 ? -12.555 23.688 1.817 1 98.06 262 ALA B N 1
ATOM 5968 C CA . ALA B 1 262 ? -13.312 22.484 1.513 1 98.06 262 ALA B CA 1
ATOM 5969 C C . ALA B 1 262 ? -14.289 22.141 2.637 1 98.06 262 ALA B C 1
ATOM 5971 O O . ALA B 1 262 ? -13.922 21.484 3.605 1 98.06 262 ALA B O 1
ATOM 5972 N N . GLY B 1 263 ? -15.523 22.484 2.475 1 96.19 263 GLY B N 1
ATOM 5973 C CA . GLY B 1 263 ? -16.516 22.281 3.518 1 96.19 263 GLY B CA 1
ATOM 5974 C C . GLY B 1 263 ? -17.406 21.078 3.289 1 96.19 263 GLY B C 1
ATOM 5975 O O . GLY B 1 263 ? -17.922 20.5 4.242 1 96.19 263 GLY B O 1
ATOM 5976 N N . CYS B 1 264 ? -17.656 20.625 2.047 1 96.12 264 CYS B N 1
ATOM 5977 C CA . CYS B 1 264 ? -18.578 19.594 1.648 1 96.12 264 CYS B CA 1
ATOM 5978 C C . CYS B 1 264 ? -20.031 20.031 1.862 1 96.12 264 CYS B C 1
ATOM 5980 O O . CYS B 1 264 ? -20.281 21.219 2.049 1 96.12 264 CYS B O 1
ATOM 5982 N N . ARG B 1 265 ? -20.953 19.141 1.754 1 95.19 265 ARG B N 1
ATOM 5983 C CA . ARG B 1 265 ? -22.375 19.469 1.815 1 95.19 265 ARG B CA 1
ATOM 5984 C C . ARG B 1 265 ? -22.812 19.781 3.244 1 95.19 265 ARG B C 1
ATOM 5986 O O . ARG B 1 265 ? -22.344 19.156 4.195 1 95.19 265 ARG B O 1
ATOM 5993 N N . VAL B 1 266 ? -23.672 20.812 3.314 1 94.88 266 VAL B N 1
ATOM 5994 C CA . VAL B 1 266 ? -24.312 21.078 4.598 1 94.88 266 VAL B CA 1
ATOM 5995 C C . VAL B 1 266 ? -25.172 19.875 5.012 1 94.88 266 VAL B C 1
ATOM 5997 O O . VAL B 1 266 ? -25.922 19.328 4.199 1 94.88 266 VAL B O 1
ATOM 6000 N N . PRO B 1 267 ? -25.031 19.484 6.234 1 93 267 PRO B N 1
ATOM 6001 C CA . PRO B 1 267 ? -25.797 18.312 6.672 1 93 267 PRO B CA 1
ATOM 6002 C C . PRO B 1 267 ? -27.297 18.438 6.402 1 93 267 PRO B C 1
ATOM 6004 O O . PRO B 1 267 ? -27.859 19.531 6.547 1 93 267 PRO B O 1
ATOM 6007 N N . ALA B 1 268 ? -27.922 17.312 6.137 1 89.88 268 ALA B N 1
ATOM 6008 C CA . ALA B 1 268 ? -29.328 17.312 5.766 1 89.88 268 ALA B CA 1
ATOM 6009 C C . ALA B 1 268 ? -30.203 17.766 6.926 1 89.88 268 ALA B C 1
ATOM 6011 O O . ALA B 1 268 ? -31.25 18.375 6.715 1 89.88 268 ALA B O 1
ATOM 6012 N N . ASP B 1 269 ? -29.766 17.547 8.094 1 92.56 269 ASP B N 1
ATOM 6013 C CA . ASP B 1 269 ? -30.578 17.844 9.266 1 92.56 269 ASP B CA 1
ATOM 6014 C C . ASP B 1 269 ? -30.281 19.25 9.805 1 92.56 269 ASP B C 1
ATOM 6016 O O . ASP B 1 269 ? -30.812 19.641 10.844 1 92.56 269 ASP B O 1
ATOM 6020 N N . ALA B 1 270 ? -29.469 19.969 9.141 1 93.88 270 ALA B N 1
ATOM 6021 C CA . ALA B 1 270 ? -29.188 21.344 9.562 1 93.88 270 ALA B CA 1
ATOM 6022 C C . ALA B 1 270 ? -30.422 22.219 9.469 1 93.88 270 ALA B C 1
ATOM 6024 O O . ALA B 1 270 ? -31.266 22.016 8.586 1 93.88 270 ALA B O 1
ATOM 6025 N N . SER B 1 271 ? -30.594 23.172 10.352 1 95.62 271 SER B N 1
ATOM 6026 C CA . SER B 1 271 ? -31.734 24.094 10.352 1 95.62 271 SER B CA 1
ATOM 6027 C C . SER B 1 271 ? -31.703 25.016 9.141 1 95.62 271 SER B C 1
ATOM 6029 O O . SER B 1 271 ? -30.656 25.203 8.523 1 95.62 271 SER B O 1
ATOM 6031 N N . GLU B 1 272 ? -32.75 25.547 8.859 1 95.69 272 GLU B N 1
ATOM 6032 C CA . GLU B 1 272 ? -32.844 26.5 7.754 1 95.69 272 GLU B CA 1
ATOM 6033 C C . GLU B 1 272 ? -31.969 27.719 8.008 1 95.69 272 GLU B C 1
ATOM 6035 O O . GLU B 1 272 ? -31.375 28.266 7.07 1 95.69 272 GLU B O 1
ATOM 6040 N N . GLU B 1 273 ? -31.906 28.156 9.203 1 96.25 273 GLU B N 1
ATOM 6041 C CA . GLU B 1 273 ? -31.062 29.312 9.547 1 96.25 273 GLU B CA 1
ATOM 6042 C C . GLU B 1 273 ? -29.594 29.031 9.266 1 96.25 273 GLU B C 1
ATOM 6044 O O . GLU B 1 273 ? -28.875 29.906 8.797 1 96.25 273 GLU B O 1
ATOM 6049 N N . VAL B 1 274 ? -29.234 27.875 9.625 1 96.5 274 VAL B N 1
ATOM 6050 C CA . VAL B 1 274 ? -27.859 27.469 9.359 1 96.5 274 VAL B CA 1
ATOM 6051 C C . VAL B 1 274 ? -27.594 27.5 7.855 1 96.5 274 VAL B C 1
ATOM 6053 O O . VAL B 1 274 ? -26.547 27.984 7.41 1 96.5 274 VAL B O 1
ATOM 6056 N N . ARG B 1 275 ? -28.469 27 7.066 1 96.62 275 ARG B N 1
ATOM 6057 C CA . ARG B 1 275 ? -28.328 26.969 5.613 1 96.62 275 ARG B CA 1
ATOM 6058 C C . ARG B 1 275 ? -28.234 28.375 5.043 1 96.62 275 ARG B C 1
ATOM 6060 O O . ARG B 1 275 ? -27.453 28.625 4.121 1 96.62 275 ARG B O 1
ATOM 6067 N N . GLN B 1 276 ? -29.031 29.203 5.578 1 96.25 276 GLN B N 1
ATOM 6068 C CA . GLN B 1 276 ? -29 30.594 5.137 1 96.25 276 GLN B CA 1
ATOM 6069 C C . GLN B 1 276 ? -27.688 31.266 5.52 1 96.25 276 GLN B C 1
ATOM 6071 O O . GLN B 1 276 ? -27.141 32.062 4.746 1 96.25 276 GLN B O 1
ATOM 6076 N N . ALA B 1 277 ? -27.266 30.984 6.727 1 96.94 277 ALA B N 1
ATOM 6077 C CA . ALA B 1 277 ? -26.016 31.578 7.203 1 96.94 277 ALA B CA 1
ATOM 6078 C C . ALA B 1 277 ? -24.844 31.141 6.336 1 96.94 277 ALA B C 1
ATOM 6080 O O . ALA B 1 277 ? -23.984 31.969 5.984 1 96.94 277 ALA B O 1
ATOM 6081 N N . VAL B 1 278 ? -24.812 29.875 5.996 1 96.81 278 VAL B N 1
ATOM 6082 C CA . VAL B 1 278 ? -23.734 29.328 5.164 1 96.81 278 VAL B CA 1
ATOM 6083 C C . VAL B 1 278 ? -23.812 29.938 3.766 1 96.81 278 VAL B C 1
ATOM 6085 O O . VAL B 1 278 ? -22.797 30.328 3.188 1 96.81 278 VAL B O 1
ATOM 6088 N N . ALA B 1 279 ? -24.984 30.031 3.191 1 95.75 279 ALA B N 1
ATOM 6089 C CA . ALA B 1 279 ? -25.172 30.656 1.883 1 95.75 279 ALA B CA 1
ATOM 6090 C C . ALA B 1 279 ? -24.719 32.125 1.892 1 95.75 279 ALA B C 1
ATOM 6092 O O . ALA B 1 279 ? -24.156 32.594 0.913 1 95.75 279 ALA B O 1
ATOM 6093 N N . TYR B 1 280 ? -25.047 32.781 2.957 1 95.94 280 TYR B N 1
ATOM 6094 C CA . TYR B 1 280 ? -24.641 34.156 3.102 1 95.94 280 TYR B CA 1
ATOM 6095 C C . TYR B 1 280 ? -23.125 34.312 3.148 1 95.94 280 TYR B C 1
ATOM 6097 O O . TYR B 1 280 ? -22.562 35.219 2.545 1 95.94 280 TYR B O 1
ATOM 6105 N N . GLU B 1 281 ? -22.484 33.438 3.879 1 95.94 281 GLU B N 1
ATOM 6106 C CA . GLU B 1 281 ? -21.016 33.438 3.91 1 95.94 281 GLU B CA 1
ATOM 6107 C C . GLU B 1 281 ? -20.438 33.281 2.508 1 95.94 281 GLU B C 1
ATOM 6109 O O . GLU B 1 281 ? -19.5 34 2.145 1 95.94 281 GLU B O 1
ATOM 6114 N N . GLN B 1 282 ? -20.938 32.312 1.732 1 95.69 282 GLN B N 1
ATOM 6115 C CA . GLN B 1 282 ? -20.469 32.062 0.372 1 95.69 282 GLN B CA 1
ATOM 6116 C C . GLN B 1 282 ? -20.625 33.312 -0.487 1 95.69 282 GLN B C 1
ATOM 6118 O O . GLN B 1 282 ? -19.75 33.656 -1.291 1 95.69 282 GLN B O 1
ATOM 6123 N N . LYS B 1 283 ? -21.688 33.969 -0.285 1 93.81 283 LYS B N 1
ATOM 6124 C CA . LYS B 1 283 ? -21.953 35.188 -1.046 1 93.81 283 LYS B CA 1
ATOM 6125 C C . LYS B 1 283 ? -20.984 36.312 -0.674 1 93.81 283 LYS B C 1
ATOM 6127 O O . LYS B 1 283 ? -20.422 36.938 -1.551 1 93.81 283 LYS B O 1
ATOM 6132 N N . VAL B 1 284 ? -20.812 36.5 0.601 1 93.88 284 VAL B N 1
ATOM 6133 C CA . VAL B 1 284 ? -20 37.594 1.119 1 93.88 284 VAL B CA 1
ATOM 6134 C C . VAL B 1 284 ? -18.547 37.375 0.728 1 93.88 284 VAL B C 1
ATOM 6136 O O . VAL B 1 284 ? -17.844 38.312 0.364 1 93.88 284 VAL B O 1
ATOM 6139 N N . PHE B 1 285 ? -18.078 36.219 0.735 1 93.44 285 PHE B N 1
ATOM 6140 C CA . PHE B 1 285 ? -16.656 35.969 0.547 1 93.44 285 PHE B CA 1
ATOM 6141 C C . PHE B 1 285 ? -16.375 35.406 -0.833 1 93.44 285 PHE B C 1
ATOM 6143 O O . PHE B 1 285 ? -15.266 34.938 -1.109 1 93.44 285 PHE B O 1
ATOM 6150 N N . GLY B 1 286 ? -17.281 35.406 -1.778 1 86.44 286 GLY B N 1
ATOM 6151 C CA . GLY B 1 286 ? -17.062 35.156 -3.193 1 86.44 286 GLY B CA 1
ATOM 6152 C C . GLY B 1 286 ? -16.844 33.688 -3.51 1 86.44 286 GLY B C 1
ATOM 6153 O O . GLY B 1 286 ? -16.031 33.344 -4.359 1 86.44 286 GLY B O 1
ATOM 6154 N N . GLY B 1 287 ? -17.328 32.844 -2.799 1 86.12 287 GLY B N 1
ATOM 6155 C CA . GLY B 1 287 ? -17.359 31.422 -3.146 1 86.12 287 GLY B CA 1
ATOM 6156 C C . GLY B 1 287 ? -16.094 30.688 -2.768 1 86.12 287 GLY B C 1
ATOM 6157 O O . GLY B 1 287 ? -15.719 29.703 -3.412 1 86.12 287 GLY B O 1
ATOM 6158 N N . ASP B 1 288 ? -15.312 31.25 -1.907 1 94.25 288 ASP B N 1
ATOM 6159 C CA . ASP B 1 288 ? -14.102 30.547 -1.479 1 94.25 288 ASP B CA 1
ATOM 6160 C C . ASP B 1 288 ? -14.453 29.312 -0.654 1 94.25 288 ASP B C 1
ATOM 6162 O O . ASP B 1 288 ? -13.617 28.422 -0.481 1 94.25 288 ASP B O 1
ATOM 6166 N N . LEU B 1 289 ? -15.641 29.234 -0.137 1 96.56 289 LEU B N 1
ATOM 6167 C CA . LEU B 1 289 ? -16.125 28.062 0.593 1 96.56 289 LEU B CA 1
ATOM 6168 C C . LEU B 1 289 ? -16.828 27.094 -0.344 1 96.56 289 LEU B C 1
ATOM 6170 O O . LEU B 1 289 ? -17.875 27.422 -0.908 1 96.56 289 LEU B O 1
ATOM 6174 N N . LEU B 1 290 ? -16.234 25.938 -0.507 1 97.19 290 LEU B N 1
ATOM 6175 C CA . LEU B 1 290 ? -16.797 24.906 -1.375 1 97.19 290 LEU B CA 1
ATOM 6176 C C . LEU B 1 290 ? -17.703 23.953 -0.585 1 97.19 290 LEU B C 1
ATOM 6178 O O . LEU B 1 290 ? -17.266 23.344 0.391 1 97.19 290 LEU B O 1
ATOM 6182 N N . THR B 1 291 ? -18.938 23.906 -0.985 1 96 291 THR B N 1
ATOM 6183 C CA . THR B 1 291 ? -19.891 23.016 -0.321 1 96 291 THR B CA 1
ATOM 6184 C C . THR B 1 291 ? -20.438 21.984 -1.301 1 96 291 THR B C 1
ATOM 6186 O O . THR B 1 291 ? -19.812 20.953 -1.535 1 96 291 THR B O 1
ATOM 6189 N N . ASP B 1 292 ? -21.391 22.328 -2.164 1 93.25 292 ASP B N 1
ATOM 6190 C CA . ASP B 1 292 ? -22.109 21.391 -3.008 1 93.25 292 ASP B CA 1
ATOM 6191 C C . ASP B 1 292 ? -21.266 20.953 -4.203 1 93.25 292 ASP B C 1
ATOM 6193 O O . ASP B 1 292 ? -21.516 19.906 -4.805 1 93.25 292 ASP B O 1
ATOM 6197 N N . VAL B 1 293 ? -20.328 21.734 -4.52 1 95 293 VAL B N 1
ATOM 6198 C CA . VAL B 1 293 ? -19.484 21.406 -5.664 1 95 293 VAL B CA 1
ATOM 6199 C C . VAL B 1 293 ? -18.609 20.188 -5.332 1 95 293 VAL B C 1
ATOM 6201 O O . VAL B 1 293 ? -18.125 19.5 -6.234 1 95 293 VAL B O 1
ATOM 6204 N N . LEU B 1 294 ? -18.375 19.906 -4.102 1 96.25 294 LEU B N 1
ATOM 6205 C CA . LEU B 1 294 ? -17.672 18.719 -3.662 1 96.25 294 LEU B CA 1
ATOM 6206 C C . LEU B 1 294 ? -18.641 17.594 -3.326 1 96.25 294 LEU B C 1
ATOM 6208 O O . LEU B 1 294 ? -19.562 17.781 -2.539 1 96.25 294 LEU B O 1
ATOM 6212 N N . ASP B 1 295 ? -18.5 16.469 -3.906 1 94.88 295 ASP B N 1
ATOM 6213 C CA . ASP B 1 295 ? -19.359 15.32 -3.633 1 94.88 295 ASP B CA 1
ATOM 6214 C C . ASP B 1 295 ? -18.906 14.57 -2.383 1 94.88 295 ASP B C 1
ATOM 6216 O O . ASP B 1 295 ? -18.422 13.438 -2.473 1 94.88 295 ASP B O 1
ATOM 6220 N N . CYS B 1 296 ? -19.094 15.203 -1.279 1 95 296 CYS B N 1
ATOM 6221 C CA . CYS B 1 296 ? -18.703 14.617 -0.001 1 95 296 CYS B CA 1
ATOM 6222 C C . CYS B 1 296 ? -19.609 15.102 1.121 1 95 296 CYS B C 1
ATOM 6224 O O . CYS B 1 296 ? -20.375 16.062 0.943 1 95 296 CYS B O 1
ATOM 6226 N N . GLU B 1 297 ? -19.594 14.398 2.209 1 91.62 297 GLU B N 1
ATOM 6227 C CA . GLU B 1 297 ? -20.281 14.773 3.436 1 91.62 297 GLU B CA 1
ATOM 6228 C C . GLU B 1 297 ? -19.312 15.328 4.473 1 91.62 297 GLU B C 1
ATOM 6230 O O . GLU B 1 297 ? -18.141 14.938 4.508 1 91.62 297 GLU B O 1
ATOM 6235 N N . ASP B 1 298 ? -19.859 16.234 5.223 1 89 298 ASP B N 1
ATOM 6236 C CA . ASP B 1 298 ? -19.016 16.797 6.27 1 89 298 ASP B CA 1
ATOM 6237 C C . ASP B 1 298 ? -18.984 15.883 7.496 1 89 298 ASP B C 1
ATOM 6239 O O . ASP B 1 298 ? -19.734 16.094 8.453 1 89 298 ASP B O 1
ATOM 6243 N N . SER B 1 299 ? -18.172 14.906 7.426 1 80.44 299 SER B N 1
ATOM 6244 C CA . SER B 1 299 ? -17.953 13.961 8.523 1 80.44 299 SER B CA 1
ATOM 6245 C C . SER B 1 299 ? -16.484 13.57 8.656 1 80.44 299 SER B C 1
ATOM 6247 O O . SER B 1 299 ? -15.773 13.516 7.656 1 80.44 299 SER B O 1
ATOM 6249 N N . TYR B 1 300 ? -16.172 13.477 9.93 1 73.94 300 TYR B N 1
ATOM 6250 C CA . TYR B 1 300 ? -14.789 13.07 10.164 1 73.94 300 TYR B CA 1
ATOM 6251 C C . TYR B 1 300 ? -14.523 11.688 9.578 1 73.94 300 TYR B C 1
ATOM 6253 O O . TYR B 1 300 ? -13.406 11.398 9.141 1 73.94 300 TYR B O 1
ATOM 6261 N N . ALA B 1 301 ? -15.469 10.891 9.492 1 78.19 301 ALA B N 1
ATOM 6262 C CA . ALA B 1 301 ? -15.344 9.523 9.008 1 78.19 301 ALA B CA 1
ATOM 6263 C C . ALA B 1 301 ? -15.062 9.5 7.504 1 78.19 301 ALA B C 1
ATOM 6265 O O . ALA B 1 301 ? -14.57 8.5 6.973 1 78.19 301 ALA B O 1
ATOM 6266 N N . THR B 1 302 ? -15.211 10.68 6.867 1 86.12 302 THR B N 1
ATOM 6267 C CA . THR B 1 302 ? -15.094 10.688 5.414 1 86.12 302 THR B CA 1
ATOM 6268 C C . THR B 1 302 ? -14.07 11.727 4.957 1 86.12 302 THR B C 1
ATOM 6270 O O . THR B 1 302 ? -14.211 12.305 3.879 1 86.12 302 THR B O 1
ATOM 6273 N N . LEU B 1 303 ? -13.102 11.961 5.809 1 93.06 303 LEU B N 1
ATOM 6274 C CA . LEU B 1 303 ? -12.102 12.984 5.527 1 93.06 303 LEU B CA 1
ATOM 6275 C C . LEU B 1 303 ? -11.352 12.672 4.238 1 93.06 303 LEU B C 1
ATOM 6277 O O . LEU B 1 303 ? -11.055 13.57 3.451 1 93.06 303 LEU B O 1
ATOM 6281 N N . PRO B 1 304 ? -11 11.391 3.992 1 95.56 304 PRO B N 1
ATOM 6282 C CA . PRO B 1 304 ? -10.344 11.094 2.713 1 95.56 304 PRO B CA 1
ATOM 6283 C C . PRO B 1 304 ? -11.203 11.484 1.51 1 95.56 304 PRO B C 1
ATOM 6285 O O . PRO B 1 304 ? -10.672 11.938 0.492 1 95.56 304 PRO B O 1
ATOM 6288 N N . ASP B 1 305 ? -12.492 11.359 1.627 1 96.19 305 ASP B N 1
ATOM 6289 C CA . ASP B 1 305 ? -13.391 11.742 0.541 1 96.19 305 ASP B CA 1
ATOM 6290 C C . ASP B 1 305 ? -13.375 13.25 0.322 1 96.19 305 ASP B C 1
ATOM 6292 O O . ASP B 1 305 ? -13.438 13.719 -0.816 1 96.19 305 ASP B O 1
ATOM 6296 N N . LYS B 1 306 ? -13.352 13.953 1.413 1 96.94 306 LYS B N 1
ATOM 6297 C CA . LYS B 1 306 ? -13.273 15.406 1.307 1 96.94 306 LYS B CA 1
ATOM 6298 C C . LYS B 1 306 ? -12.039 15.836 0.517 1 96.94 306 LYS B C 1
ATOM 6300 O O . LYS B 1 306 ? -12.133 16.656 -0.396 1 96.94 306 LYS B O 1
ATOM 6305 N N . VAL B 1 307 ? -10.898 15.281 0.854 1 98.06 307 VAL B N 1
ATOM 6306 C CA . VAL B 1 307 ? -9.641 15.625 0.191 1 98.06 307 VAL B CA 1
ATOM 6307 C C . VAL B 1 307 ? -9.68 15.164 -1.263 1 98.06 307 VAL B C 1
ATOM 6309 O O . VAL B 1 307 ? -9.297 15.906 -2.168 1 98.06 307 VAL B O 1
ATOM 6312 N N . LYS B 1 308 ? -10.133 13.922 -1.451 1 98.12 308 LYS B N 1
ATOM 6313 C CA . LYS B 1 308 ? -10.227 13.375 -2.799 1 98.12 308 LYS B CA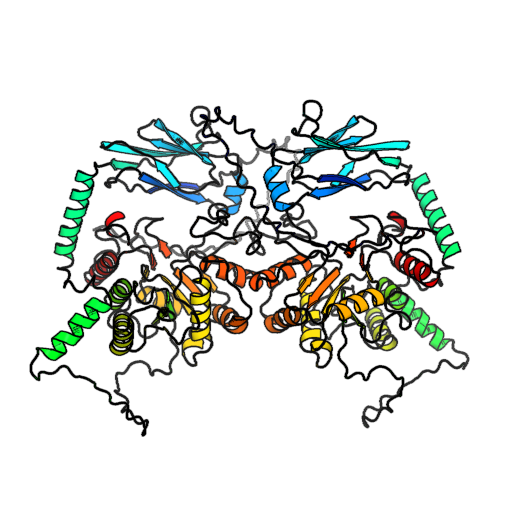 1
ATOM 6314 C C . LYS B 1 308 ? -11.086 14.25 -3.695 1 98.12 308 LYS B C 1
ATOM 6316 O O . LYS B 1 308 ? -10.711 14.555 -4.832 1 98.12 308 LYS B O 1
ATOM 6321 N N . GLU B 1 309 ? -12.289 14.656 -3.213 1 98 309 GLU B N 1
ATOM 6322 C CA . GLU B 1 309 ? -13.211 15.484 -3.988 1 98 309 GLU B CA 1
ATOM 6323 C C . GLU B 1 309 ? -12.617 16.859 -4.258 1 98 309 GLU B C 1
ATOM 6325 O O . GLU B 1 309 ? -12.836 17.438 -5.324 1 98 309 GLU B O 1
ATOM 6330 N N . PHE B 1 310 ? -11.938 17.422 -3.283 1 98.44 310 PHE B N 1
ATOM 6331 C CA . PHE B 1 310 ? -11.273 18.703 -3.492 1 98.44 310 PHE B CA 1
ATOM 6332 C C . PHE B 1 310 ? -10.219 18.594 -4.582 1 98.44 310 PHE B C 1
ATOM 6334 O O . PHE B 1 310 ? -10.141 19.453 -5.469 1 98.44 310 PHE B O 1
ATOM 6341 N N . LEU B 1 311 ? -9.391 17.547 -4.504 1 98.69 311 LEU B N 1
ATOM 6342 C CA . LEU B 1 311 ? -8.344 17.344 -5.5 1 98.69 311 LEU B CA 1
ATOM 6343 C C . LEU B 1 311 ? -8.938 17.109 -6.883 1 98.69 311 LEU B C 1
ATOM 6345 O O . LEU B 1 311 ? -8.383 17.547 -7.891 1 98.69 311 LEU B O 1
ATOM 6349 N N . HIS B 1 312 ? -10.039 16.406 -6.879 1 98.5 312 HIS B N 1
ATOM 6350 C CA . HIS B 1 312 ? -10.75 16.234 -8.141 1 98.5 312 HIS B CA 1
ATOM 6351 C C . HIS B 1 312 ? -11.234 17.578 -8.68 1 98.5 312 HIS B C 1
ATOM 6353 O O . HIS B 1 312 ? -11.094 17.859 -9.867 1 98.5 312 HIS B O 1
ATOM 6359 N N . PHE B 1 313 ? -11.836 18.406 -7.82 1 97.94 313 PHE B N 1
ATOM 6360 C CA . PHE B 1 313 ? -12.297 19.75 -8.188 1 97.94 313 PHE B CA 1
ATOM 6361 C C . PHE B 1 313 ? -11.172 20.547 -8.82 1 97.94 313 PHE B C 1
ATOM 6363 O O . PHE B 1 313 ? -11.352 21.141 -9.883 1 97.94 313 PHE B O 1
ATOM 6370 N N . VAL B 1 314 ? -10.016 20.531 -8.195 1 98.19 314 VAL B N 1
ATOM 6371 C CA . VAL B 1 314 ? -8.859 21.266 -8.695 1 98.19 314 VAL B CA 1
ATOM 6372 C C . VAL B 1 314 ? -8.398 20.672 -10.023 1 98.19 314 VAL B C 1
ATOM 6374 O O . VAL B 1 314 ? -8.086 21.391 -10.961 1 98.19 314 VAL B O 1
ATOM 6377 N N . GLY B 1 315 ? -8.359 19.344 -10.109 1 97.38 315 GLY B N 1
ATOM 6378 C CA . GLY B 1 315 ? -7.812 18.625 -11.258 1 97.38 315 GLY B CA 1
ATOM 6379 C C . GLY B 1 315 ? -8.656 18.797 -12.508 1 97.38 315 GLY B C 1
ATOM 6380 O O . GLY B 1 315 ? -8.156 18.625 -13.625 1 97.38 315 GLY B O 1
ATOM 6381 N N . VAL B 1 316 ? -9.906 19.109 -12.383 1 95.62 316 VAL B N 1
ATOM 6382 C CA . VAL B 1 316 ? -10.781 19.156 -13.555 1 95.62 316 VAL B CA 1
ATOM 6383 C C . VAL B 1 316 ? -11.141 20.609 -13.883 1 95.62 316 VAL B C 1
ATOM 6385 O O . VAL B 1 316 ? -11.672 20.891 -14.953 1 95.62 316 VAL B O 1
ATOM 6388 N N . ASP B 1 317 ? -10.836 21.547 -12.898 1 95.12 317 ASP B N 1
ATOM 6389 C CA . ASP B 1 317 ? -11.102 22.953 -13.148 1 95.12 317 ASP B CA 1
ATOM 6390 C C . ASP B 1 317 ? -10.211 23.5 -14.266 1 95.12 317 ASP B C 1
ATOM 6392 O O . ASP B 1 317 ? -9.016 23.203 -14.305 1 95.12 317 ASP B O 1
ATOM 6396 N N . HIS B 1 318 ? -10.711 24.281 -15.133 1 93.81 318 HIS B N 1
ATOM 6397 C CA . HIS B 1 318 ? -10.023 24.75 -16.328 1 93.81 318 HIS B CA 1
ATOM 6398 C C . HIS B 1 318 ? -8.812 25.594 -15.977 1 93.81 318 HIS B C 1
ATOM 6400 O O . HIS B 1 318 ? -7.832 25.641 -16.719 1 93.81 318 HIS B O 1
ATOM 6406 N N . VAL B 1 319 ? -8.898 26.281 -14.875 1 94.62 319 VAL B N 1
ATOM 6407 C CA . VAL B 1 319 ? -7.824 27.188 -14.5 1 94.62 319 VAL B CA 1
ATOM 6408 C C . VAL B 1 319 ? -6.934 26.531 -13.445 1 94.62 319 VAL B C 1
ATOM 6410 O O . VAL B 1 319 ? -5.711 26.484 -13.602 1 94.62 319 VAL B O 1
ATOM 6413 N N . LEU B 1 320 ? -7.516 25.938 -12.461 1 96.81 320 LEU B N 1
ATOM 6414 C CA . LEU B 1 320 ? -6.777 25.438 -11.312 1 96.81 320 LEU B CA 1
ATOM 6415 C C . LEU B 1 320 ? -5.914 24.234 -11.695 1 96.81 320 LEU B C 1
ATOM 6417 O O . LEU B 1 320 ? -4.859 24.016 -11.102 1 96.81 320 LEU B O 1
ATOM 6421 N N . ARG B 1 321 ? -6.309 23.484 -12.703 1 96.5 321 ARG B N 1
ATOM 6422 C CA . ARG B 1 321 ? -5.582 22.281 -13.102 1 96.5 321 ARG B CA 1
ATOM 6423 C C . ARG B 1 321 ? -4.215 22.641 -13.672 1 96.5 321 ARG B C 1
ATOM 6425 O O . ARG B 1 321 ? -3.355 21.766 -13.828 1 96.5 321 ARG B O 1
ATOM 6432 N N . ARG B 1 322 ? -4.027 23.859 -14 1 96.12 322 ARG B N 1
ATOM 6433 C CA . ARG B 1 322 ? -2.768 24.328 -14.57 1 96.12 322 ARG B CA 1
ATOM 6434 C C . ARG B 1 322 ? -1.858 24.906 -13.5 1 96.12 322 ARG B C 1
ATOM 6436 O O . ARG B 1 322 ? -0.809 25.484 -13.805 1 96.12 322 ARG B O 1
ATOM 6443 N N . SER B 1 323 ? -2.254 24.828 -12.227 1 96.69 323 SER B N 1
ATOM 6444 C CA . SER B 1 323 ? -1.419 25.281 -11.117 1 96.69 323 SER B CA 1
ATOM 6445 C C . SER B 1 323 ? -0.149 24.438 -11.008 1 96.69 323 SER B C 1
ATOM 6447 O O . SER B 1 323 ? -0.059 23.359 -11.594 1 96.69 323 SER B O 1
ATOM 6449 N N . GLY B 1 324 ? 0.833 24.953 -10.359 1 96.38 324 GLY B N 1
ATOM 6450 C CA . GLY B 1 324 ? 2.055 24.203 -10.125 1 96.38 324 GLY B CA 1
ATOM 6451 C C . GLY B 1 324 ? 1.934 23.203 -8.984 1 96.38 324 GLY B C 1
ATOM 6452 O O . GLY B 1 324 ? 2.385 22.062 -9.102 1 96.38 324 GLY B O 1
ATOM 6453 N N . TYR B 1 325 ? 1.287 23.672 -7.902 1 97.88 325 TYR B N 1
ATOM 6454 C CA . TYR B 1 325 ? 1.242 22.891 -6.676 1 97.88 325 TYR B CA 1
ATOM 6455 C C . TYR B 1 325 ? -0.131 22.969 -6.02 1 97.88 325 TYR B C 1
ATOM 6457 O O . TYR B 1 325 ? -0.875 23.938 -6.25 1 97.88 325 TYR B O 1
ATOM 6465 N N . VAL B 1 326 ? -0.44 21.984 -5.266 1 98.56 326 VAL B N 1
ATOM 6466 C CA . VAL B 1 326 ? -1.611 21.984 -4.395 1 98.56 326 VAL B CA 1
ATOM 6467 C C . VAL B 1 326 ? -1.2 21.625 -2.969 1 98.56 326 VAL B C 1
ATOM 6469 O O . VAL B 1 326 ? -0.501 20.641 -2.752 1 98.56 326 VAL B O 1
ATOM 6472 N N . MET B 1 327 ? -1.57 22.422 -2.049 1 98.62 327 MET B N 1
ATOM 6473 C CA . MET B 1 327 ? -1.351 22.156 -0.63 1 98.62 327 MET B CA 1
ATOM 6474 C C . MET B 1 327 ? -2.668 21.859 0.078 1 98.62 327 MET B C 1
ATOM 6476 O O . MET B 1 327 ? -3.68 22.5 -0.186 1 98.62 327 MET B O 1
ATOM 6480 N N . ILE B 1 328 ? -2.672 20.828 0.833 1 98.75 328 ILE B N 1
ATOM 6481 C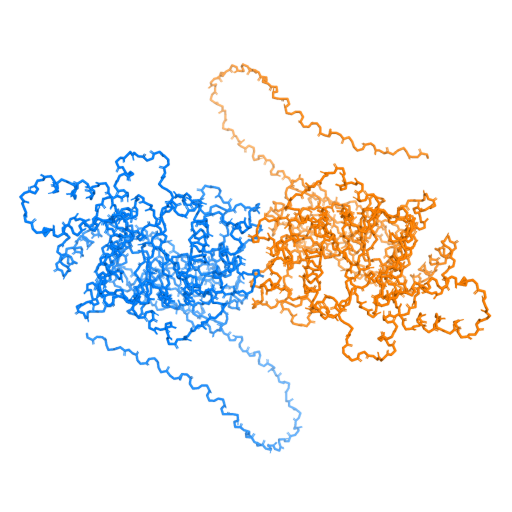 CA . ILE B 1 328 ? -3.783 20.531 1.731 1 98.75 328 ILE B CA 1
ATOM 6482 C C . ILE B 1 328 ? -3.428 20.969 3.152 1 98.75 328 ILE B C 1
ATOM 6484 O O . ILE B 1 328 ? -2.328 20.688 3.635 1 98.75 328 ILE B O 1
ATOM 6488 N N . ALA B 1 329 ? -4.332 21.641 3.809 1 98.69 329 ALA B N 1
ATOM 6489 C CA . ALA B 1 329 ? -4.105 22.094 5.18 1 98.69 329 ALA B CA 1
ATOM 6490 C C . ALA B 1 329 ? -5.391 22.031 6 1 98.69 329 ALA B C 1
ATOM 6492 O O . ALA B 1 329 ? -6.492 22.094 5.453 1 98.69 329 ALA B O 1
ATOM 6493 N N . ASP B 1 330 ? -5.273 21.875 7.297 1 97.81 330 ASP B N 1
ATOM 6494 C CA . ASP B 1 330 ? -6.398 22.031 8.211 1 97.81 330 ASP B CA 1
ATOM 6495 C C . ASP B 1 330 ? -6.715 23.516 8.438 1 97.81 330 ASP B C 1
ATOM 6497 O O . ASP B 1 330 ? -5.918 24.391 8.086 1 97.81 330 ASP B O 1
ATOM 6501 N N . ASP B 1 331 ? -7.871 23.75 9.023 1 98 331 ASP B N 1
ATOM 6502 C CA . ASP B 1 331 ? -8.266 25.141 9.211 1 98 331 ASP B CA 1
ATOM 6503 C C . ASP B 1 331 ? -7.625 25.719 10.469 1 98 331 ASP B C 1
ATOM 6505 O O . ASP B 1 331 ? -7.766 26.922 10.742 1 98 331 ASP B O 1
ATOM 6509 N N . ASP B 1 332 ? -6.824 24.922 11.172 1 97.94 332 ASP B N 1
ATOM 6510 C CA . ASP B 1 332 ? -6.09 25.422 12.336 1 97.94 332 ASP B CA 1
ATOM 6511 C C . ASP B 1 332 ? -4.602 25.547 12.023 1 97.94 332 ASP B C 1
ATOM 6513 O O . ASP B 1 332 ? -3.758 25.328 12.898 1 97.94 332 ASP B O 1
ATOM 6517 N N . VAL B 1 333 ? -4.293 25.859 10.828 1 98.56 333 VAL B N 1
ATOM 6518 C CA . VAL B 1 333 ? -2.91 26 10.383 1 98.56 333 VAL B CA 1
ATOM 6519 C C . VAL B 1 333 ? -2.639 27.453 9.992 1 98.56 333 VAL B C 1
ATOM 6521 O O . VAL B 1 333 ? -3.461 28.094 9.328 1 98.56 333 VAL B O 1
ATOM 6524 N N . TYR B 1 334 ? -1.557 28.078 10.453 1 98.62 334 TYR B N 1
ATOM 6525 C CA . TYR B 1 334 ? -1.03 29.312 9.898 1 98.62 334 TYR B CA 1
ATOM 6526 C C . TYR B 1 334 ? 0.004 29.031 8.812 1 98.62 334 TYR B C 1
ATOM 6528 O O . TYR B 1 334 ? 0.976 28.312 9.047 1 98.62 334 TYR B O 1
ATOM 6536 N N . VAL B 1 335 ? -0.177 29.531 7.68 1 98.56 335 VAL B N 1
ATOM 6537 C CA . VAL B 1 335 ? 0.723 29.328 6.547 1 98.56 335 VAL B CA 1
ATOM 6538 C C . VAL B 1 335 ? 1.372 30.656 6.164 1 98.56 335 VAL B C 1
ATOM 6540 O O . VAL B 1 335 ? 0.678 31.656 5.91 1 98.56 335 VAL B O 1
ATOM 6543 N N . ARG B 1 336 ? 2.674 30.719 6.129 1 97 336 ARG B N 1
ATOM 6544 C CA . ARG B 1 336 ? 3.359 31.875 5.547 1 97 336 ARG B CA 1
ATOM 6545 C C . ARG B 1 336 ? 3.303 31.828 4.023 1 97 336 ARG B C 1
ATOM 6547 O O . ARG B 1 336 ? 4.324 31.641 3.365 1 97 336 ARG B O 1
ATOM 6554 N N . ALA B 1 337 ? 2.182 32.125 3.537 1 96.5 337 ALA B N 1
ATOM 6555 C CA . ALA B 1 337 ? 1.826 31.891 2.143 1 96.5 337 ALA B CA 1
ATOM 6556 C C . ALA B 1 337 ? 2.77 32.625 1.193 1 96.5 337 ALA B C 1
ATOM 6558 O O . ALA B 1 337 ? 3.168 32.062 0.162 1 96.5 337 ALA B O 1
ATOM 6559 N N . ARG B 1 338 ? 3.135 33.875 1.528 1 94.25 338 ARG B N 1
ATOM 6560 C CA . ARG B 1 338 ? 4.008 34.656 0.657 1 94.25 338 ARG B CA 1
ATOM 6561 C C . ARG B 1 338 ? 5.395 34.031 0.565 1 94.25 338 ARG B C 1
ATOM 6563 O O . ARG B 1 338 ? 5.898 33.781 -0.532 1 94.25 338 ARG B O 1
ATOM 6570 N N . ASP B 1 339 ? 5.965 33.75 1.738 1 94.06 339 ASP B N 1
ATOM 6571 C CA . ASP B 1 339 ? 7.289 33.156 1.779 1 94.06 339 ASP B CA 1
ATOM 6572 C C . ASP B 1 339 ? 7.285 31.781 1.081 1 94.06 339 ASP B C 1
ATOM 6574 O O . ASP B 1 339 ? 8.219 31.453 0.351 1 94.06 339 ASP B O 1
ATOM 6578 N N . PHE B 1 340 ? 6.273 31.094 1.321 1 95.56 340 PHE B N 1
ATOM 6579 C CA . PHE B 1 340 ? 6.152 29.75 0.772 1 95.56 340 PHE B CA 1
ATOM 6580 C C . PHE B 1 340 ? 6.039 29.797 -0.747 1 95.56 340 PHE B C 1
ATOM 6582 O O . PHE B 1 340 ? 6.715 29.031 -1.446 1 95.56 340 PHE B O 1
ATOM 6589 N N . ALA B 1 341 ? 5.219 30.625 -1.264 1 94.75 341 ALA B N 1
ATOM 6590 C CA . ALA B 1 341 ? 5.043 30.797 -2.705 1 94.75 341 ALA B CA 1
ATOM 6591 C C . ALA B 1 341 ? 6.348 31.219 -3.371 1 94.75 341 ALA B C 1
ATOM 6593 O O . ALA B 1 341 ? 6.672 30.75 -4.465 1 94.75 341 ALA B O 1
ATOM 6594 N N . GLU B 1 342 ? 7.039 32.125 -2.738 1 93.56 342 GLU B N 1
ATOM 6595 C CA . GLU B 1 342 ? 8.32 32.562 -3.281 1 93.56 342 GLU B CA 1
ATOM 6596 C C . GLU B 1 342 ? 9.312 31.422 -3.377 1 93.56 342 GLU B C 1
ATOM 6598 O O . GLU B 1 342 ? 10.039 31.297 -4.367 1 93.56 342 GLU B O 1
ATOM 6603 N N . GLN B 1 343 ? 9.336 30.625 -2.369 1 92.75 343 GLN B N 1
ATOM 6604 C CA . GLN B 1 343 ? 10.234 29.469 -2.381 1 92.75 343 GLN B CA 1
ATOM 6605 C C . GLN B 1 343 ? 9.844 28.484 -3.48 1 92.75 343 GLN B C 1
ATOM 6607 O O . GLN B 1 343 ? 10.711 27.938 -4.168 1 92.75 343 GLN B O 1
ATOM 6612 N N . LEU B 1 344 ? 8.562 28.219 -3.643 1 93.88 344 LEU B N 1
ATOM 6613 C CA . LEU B 1 344 ? 8.086 27.312 -4.672 1 93.88 344 LEU B CA 1
ATOM 6614 C C . LEU B 1 344 ? 8.391 27.844 -6.066 1 93.88 344 LEU B C 1
ATOM 6616 O O . LEU B 1 344 ? 8.766 27.094 -6.965 1 93.88 344 LEU B O 1
ATOM 6620 N N . ALA B 1 345 ? 8.219 29.141 -6.227 1 92.38 345 ALA B N 1
ATOM 6621 C CA . ALA B 1 345 ? 8.516 29.781 -7.512 1 92.38 345 ALA B CA 1
ATOM 6622 C C . ALA B 1 345 ? 9.984 29.609 -7.875 1 92.38 345 ALA B C 1
ATOM 6624 O O . ALA B 1 345 ? 10.328 29.391 -9.039 1 92.38 345 ALA B O 1
ATOM 6625 N N . ALA B 1 346 ? 10.797 29.734 -6.906 1 89.06 346 ALA B N 1
ATOM 6626 C CA . ALA B 1 346 ? 12.234 29.609 -7.121 1 89.06 346 ALA B CA 1
ATOM 6627 C C . ALA B 1 346 ? 12.625 28.188 -7.512 1 89.06 346 ALA B C 1
ATOM 6629 O O . ALA B 1 346 ? 13.578 27.984 -8.273 1 89.06 346 ALA B O 1
ATOM 6630 N N . LEU B 1 347 ? 11.914 27.203 -7 1 88.31 347 LEU B N 1
ATOM 6631 C CA . LEU B 1 347 ? 12.188 25.797 -7.289 1 88.31 347 LEU B CA 1
ATOM 6632 C C . LEU B 1 347 ? 11.711 25.422 -8.688 1 88.31 347 LEU B C 1
ATOM 6634 O O . LEU B 1 347 ? 12.258 24.516 -9.32 1 88.31 347 LEU B O 1
ATOM 6638 N N . GLY B 1 348 ? 10.742 26.109 -9.219 1 85.62 348 GLY B N 1
ATOM 6639 C CA . GLY B 1 348 ? 10.141 25.734 -10.492 1 85.62 348 GLY B CA 1
ATOM 6640 C C . GLY B 1 348 ? 9.188 24.562 -10.375 1 85.62 348 GLY B C 1
ATOM 6641 O O . GLY B 1 348 ? 8.961 24.047 -9.281 1 85.62 348 GLY B O 1
ATOM 6642 N N . PRO B 1 349 ? 8.695 24.172 -11.539 1 85.38 349 PRO B N 1
ATOM 6643 C CA . PRO B 1 349 ? 7.711 23.094 -11.531 1 85.38 349 PRO B CA 1
ATOM 6644 C C . PRO B 1 349 ? 8.328 21.734 -11.211 1 85.38 349 PRO B C 1
ATOM 6646 O O . PRO B 1 349 ? 9.188 21.25 -11.953 1 85.38 349 PRO B O 1
ATOM 6649 N N . LEU B 1 350 ? 8.031 21.25 -10.047 1 89.94 350 LEU B N 1
ATOM 6650 C CA . LEU B 1 350 ? 8.477 19.922 -9.664 1 89.94 350 LEU B CA 1
ATOM 6651 C C . LEU B 1 350 ? 7.434 18.875 -10.039 1 89.94 350 LEU B C 1
ATOM 6653 O O . LEU B 1 350 ? 6.27 19.203 -10.266 1 89.94 350 LEU B O 1
ATOM 6657 N N . HIS B 1 351 ? 7.949 17.672 -10.227 1 93 351 HIS B N 1
ATOM 6658 C CA . HIS B 1 351 ? 7.094 16.516 -10.508 1 93 351 HIS B CA 1
ATOM 6659 C C . HIS B 1 351 ? 7.266 15.43 -9.461 1 93 351 HIS B C 1
ATOM 6661 O O . HIS B 1 351 ? 8.281 15.391 -8.766 1 93 351 HIS B O 1
ATOM 6667 N N . ASP B 1 352 ? 6.195 14.586 -9.336 1 94.62 352 ASP B N 1
ATOM 6668 C CA . ASP B 1 352 ? 6.215 13.469 -8.398 1 94.62 352 ASP B CA 1
ATOM 6669 C C . ASP B 1 352 ? 6.547 13.953 -6.984 1 94.62 352 ASP B C 1
ATOM 6671 O O . ASP B 1 352 ? 7.371 13.344 -6.297 1 94.62 352 ASP B O 1
ATOM 6675 N N . LEU B 1 353 ? 5.914 15.156 -6.699 1 96.19 353 LEU B N 1
ATOM 6676 C CA . LEU B 1 353 ? 6.199 15.719 -5.387 1 96.19 353 LEU B CA 1
ATOM 6677 C C . LEU B 1 353 ? 5.051 15.453 -4.418 1 96.19 353 LEU B C 1
ATOM 6679 O O . LEU B 1 353 ? 3.893 15.727 -4.73 1 96.19 353 LEU B O 1
ATOM 6683 N N . TYR B 1 354 ? 5.324 14.953 -3.33 1 98.06 354 TYR B N 1
ATOM 6684 C CA . TYR B 1 354 ? 4.523 14.766 -2.125 1 98.06 354 TYR B CA 1
ATOM 6685 C C . TYR B 1 354 ? 5.348 15.055 -0.875 1 98.06 354 TYR B C 1
ATOM 6687 O O . TYR B 1 354 ? 6.285 14.32 -0.557 1 98.06 354 TYR B O 1
ATOM 6695 N N . ALA B 1 355 ? 4.992 16.188 -0.202 1 97 355 ALA B N 1
ATOM 6696 C CA . ALA B 1 355 ? 5.906 16.641 0.845 1 97 355 ALA B CA 1
ATOM 6697 C C . ALA B 1 355 ? 5.137 17.203 2.037 1 97 355 ALA B C 1
ATOM 6699 O O . ALA B 1 355 ? 4.02 17.703 1.883 1 97 355 ALA B O 1
ATOM 6700 N N . GLY B 1 356 ? 5.637 17.156 3.191 1 97.06 356 GLY B N 1
ATOM 6701 C CA . GLY B 1 356 ? 5.102 17.641 4.453 1 97.06 356 GLY B CA 1
ATOM 6702 C C . GLY B 1 356 ? 5.902 17.188 5.656 1 97.06 356 GLY B C 1
ATOM 6703 O O . GLY B 1 356 ? 7.109 16.953 5.555 1 97.06 356 GLY B O 1
ATOM 6704 N N . HIS B 1 357 ? 5.312 17.266 6.781 1 94.81 357 HIS B N 1
ATOM 6705 C CA . HIS B 1 357 ? 5.906 16.672 7.973 1 94.81 357 HIS B CA 1
ATOM 6706 C C . HIS B 1 357 ? 5.727 15.148 7.973 1 94.81 357 HIS B C 1
ATOM 6708 O O . HIS B 1 357 ? 4.672 14.648 8.375 1 94.81 357 HIS B O 1
ATOM 6714 N N . VAL B 1 358 ? 6.801 14.43 7.605 1 92.62 358 VAL B N 1
ATOM 6715 C CA . VAL B 1 358 ? 6.66 13.008 7.312 1 92.62 358 VAL B CA 1
ATOM 6716 C C . VAL B 1 358 ? 6.777 12.203 8.609 1 92.62 358 VAL B C 1
ATOM 6718 O O . VAL B 1 358 ? 7.68 12.438 9.414 1 92.62 358 VAL B O 1
ATOM 6721 N N . LYS B 1 359 ? 5.805 11.367 8.781 1 88.06 359 LYS B N 1
ATOM 6722 C CA . LYS B 1 359 ? 5.816 10.391 9.859 1 88.06 359 LYS B CA 1
ATOM 6723 C C . LYS B 1 359 ? 6.176 9 9.336 1 88.06 359 LYS B C 1
ATOM 6725 O O . LYS B 1 359 ? 5.758 8.617 8.242 1 88.06 359 LYS B O 1
ATOM 6730 N N . GLN B 1 360 ? 6.949 8.344 10.023 1 80.31 360 GLN B N 1
ATOM 6731 C CA . GLN B 1 360 ? 7.344 6.992 9.648 1 80.31 360 GLN B CA 1
ATOM 6732 C C . GLN B 1 360 ? 7.637 6.145 10.883 1 80.31 360 GLN B C 1
ATOM 6734 O O . GLN B 1 360 ? 7.859 6.68 11.969 1 80.31 360 GLN B O 1
ATOM 6739 N N . GLY B 1 361 ? 7.586 4.82 10.703 1 66.31 361 GLY B N 1
ATOM 6740 C CA . GLY B 1 361 ? 7.977 3.908 11.766 1 66.31 361 GLY B CA 1
ATOM 6741 C C . GLY B 1 361 ? 6.797 3.395 12.57 1 66.31 361 GLY B C 1
ATOM 6742 O O . GLY B 1 361 ? 5.676 3.328 12.062 1 66.31 361 GLY B O 1
ATOM 6743 N N . ASN B 1 362 ? 7.105 3.006 13.719 1 60.47 362 ASN B N 1
ATOM 6744 C CA . ASN B 1 362 ? 6.141 2.221 14.477 1 60.47 362 ASN B CA 1
ATOM 6745 C C . ASN B 1 362 ? 5.371 3.088 15.469 1 60.47 362 ASN B C 1
ATOM 6747 O O . ASN B 1 362 ? 4.641 2.57 16.312 1 60.47 362 ASN B O 1
ATOM 6751 N N . SER B 1 363 ? 5.543 4.371 15.281 1 64.56 363 SER B N 1
ATOM 6752 C CA . SER B 1 363 ? 4.836 5.203 16.25 1 64.56 363 SER B CA 1
ATOM 6753 C C . SER B 1 363 ? 3.375 5.391 15.859 1 64.56 363 SER B C 1
ATOM 6755 O O . SER B 1 363 ? 2.527 5.668 16.703 1 64.56 363 SER B O 1
ATOM 6757 N N . PHE B 1 364 ? 3.15 5.266 14.672 1 76.31 364 PHE B N 1
ATOM 6758 C CA . PHE B 1 364 ? 1.779 5.375 14.188 1 76.31 364 PHE B CA 1
ATOM 6759 C C . PHE B 1 364 ? 1.335 4.074 13.523 1 76.31 364 PHE B C 1
ATOM 6761 O O . PHE B 1 364 ? 1.887 3.672 12.5 1 76.31 364 PHE B O 1
ATOM 6768 N N . VAL B 1 365 ? 0.463 3.395 14.242 1 83.75 365 VAL B N 1
ATOM 6769 C CA . VAL B 1 365 ? 0.011 2.1 13.742 1 83.75 365 VAL B CA 1
ATOM 6770 C C . VAL B 1 365 ? -1.511 2.1 13.609 1 83.75 365 VAL B C 1
ATOM 6772 O O . VAL B 1 365 ? -2.197 2.889 14.266 1 83.75 365 VAL B O 1
ATOM 6775 N N . PRO B 1 366 ? -1.971 1.259 12.742 1 90.31 366 PRO B N 1
ATOM 6776 C CA . PRO B 1 366 ? -3.428 1.196 12.594 1 90.31 366 PRO B CA 1
ATOM 6777 C C . PRO B 1 366 ? -4.137 0.877 13.906 1 90.31 366 PRO B C 1
ATOM 6779 O O . PRO B 1 366 ? -3.713 -0.017 14.641 1 90.31 366 PRO B O 1
ATOM 6782 N N . GLU B 1 367 ? -5.164 1.7 14.234 1 87.19 367 GLU B N 1
ATOM 6783 C CA . GLU B 1 367 ? -6 1.489 15.414 1 87.19 367 GLU B CA 1
ATOM 6784 C C . GLU B 1 367 ? -7.023 0.386 15.172 1 87.19 367 GLU B C 1
ATOM 6786 O O . GLU B 1 367 ? -7.848 0.484 14.258 1 87.19 367 GLU B O 1
ATOM 6791 N N . ARG B 1 368 ? -6.98 -0.673 16.031 1 86.81 368 ARG B N 1
ATOM 6792 C CA . ARG B 1 368 ? -7.84 -1.83 15.789 1 86.81 368 ARG B CA 1
ATOM 6793 C C . ARG B 1 368 ? -8.992 -1.873 16.797 1 86.81 368 ARG B C 1
ATOM 6795 O O . ARG B 1 368 ? -9.844 -2.762 16.719 1 86.81 368 ARG B O 1
ATOM 6802 N N . ASP B 1 369 ? -9.023 -0.896 17.703 1 85.5 369 ASP B N 1
ATOM 6803 C CA . ASP B 1 369 ? -10.125 -0.743 18.641 1 85.5 369 ASP B CA 1
ATOM 6804 C C . ASP B 1 369 ? -11.266 0.072 18.031 1 85.5 369 ASP B C 1
ATOM 6806 O O . ASP B 1 369 ? -11.109 1.268 17.781 1 85.5 369 ASP B O 1
ATOM 6810 N N . PRO B 1 370 ? -12.391 -0.536 17.859 1 83.5 370 PRO B N 1
ATOM 6811 C CA . PRO B 1 370 ? -13.508 0.15 17.203 1 83.5 370 PRO B CA 1
ATOM 6812 C C . PRO B 1 370 ? -14.008 1.354 17.984 1 83.5 370 PRO B C 1
ATOM 6814 O O . PRO B 1 370 ? -14.734 2.191 17.453 1 83.5 370 PRO B O 1
ATOM 6817 N N . GLN B 1 371 ? -13.641 1.523 19.219 1 84.56 371 GLN B N 1
ATOM 6818 C CA . GLN B 1 371 ? -14.117 2.619 20.047 1 84.56 371 GLN B CA 1
ATOM 6819 C C . GLN B 1 371 ? -13.242 3.859 19.891 1 84.56 371 GLN B C 1
ATOM 6821 O O . GLN B 1 371 ? -13.617 4.949 20.328 1 84.56 371 GLN B O 1
ATOM 6826 N N . ARG B 1 372 ? -12.266 3.631 19.172 1 83.81 372 ARG B N 1
ATOM 6827 C CA . ARG B 1 372 ? -11.336 4.746 19.031 1 83.81 372 ARG B CA 1
ATOM 6828 C C . ARG B 1 372 ? -11.594 5.512 17.75 1 83.81 372 ARG B C 1
ATOM 6830 O O . ARG B 1 372 ? -12.078 4.945 16.766 1 83.81 372 ARG B O 1
ATOM 6837 N N . ARG B 1 373 ? -11.211 6.742 17.75 1 77.44 373 ARG B N 1
ATOM 6838 C CA . ARG B 1 373 ? -11.508 7.707 16.688 1 77.44 373 ARG B CA 1
ATOM 6839 C C . ARG B 1 373 ? -10.867 7.289 15.375 1 77.44 373 ARG B C 1
ATOM 6841 O O . ARG B 1 373 ? -11.445 7.5 14.305 1 77.44 373 ARG B O 1
ATOM 6848 N N . TYR B 1 374 ? -9.781 6.703 15.414 1 84.75 374 TYR B N 1
ATOM 6849 C CA . TYR B 1 374 ? -9.039 6.379 14.203 1 84.75 374 TYR B CA 1
ATOM 6850 C C . TYR B 1 374 ? -9.078 4.883 13.922 1 84.75 374 TYR B C 1
ATOM 6852 O O . TYR B 1 374 ? -8.102 4.312 13.422 1 84.75 374 TYR B O 1
ATOM 6860 N N . TYR B 1 375 ? -10.25 4.328 14.266 1 86.75 375 TYR B N 1
ATOM 6861 C CA . TYR B 1 375 ? -10.438 2.9 14.047 1 86.75 375 TYR B CA 1
ATOM 6862 C C . TYR B 1 375 ? -10.234 2.551 12.57 1 86.75 375 TYR B C 1
ATOM 6864 O O . TYR B 1 375 ? -10.797 3.203 11.695 1 86.75 375 TYR B O 1
ATOM 6872 N N . LEU B 1 376 ? -9.43 1.501 12.367 1 92 376 LEU B N 1
ATOM 6873 C CA . LEU B 1 376 ? -9.148 0.983 11.031 1 92 376 LEU B CA 1
ATOM 6874 C C . LEU B 1 376 ? -9.094 -0.542 11.039 1 92 376 LEU B C 1
ATOM 6876 O O . LEU B 1 376 ? -8.047 -1.128 11.336 1 92 376 LEU B O 1
ATOM 6880 N N . PRO B 1 377 ? -10.203 -1.161 10.664 1 89.38 377 PRO B N 1
ATOM 6881 C CA . PRO B 1 377 ? -10.242 -2.625 10.727 1 89.38 377 PRO B CA 1
ATOM 6882 C C . PRO B 1 377 ? -9.297 -3.281 9.727 1 89.38 377 PRO B C 1
ATOM 6884 O O . PRO B 1 377 ? -8.938 -2.67 8.711 1 89.38 377 PRO B O 1
ATOM 6887 N N . GLU B 1 378 ? -8.922 -4.516 9.914 1 88.12 378 GLU B N 1
ATOM 6888 C CA . GLU B 1 378 ? -8.008 -5.273 9.055 1 88.12 378 GLU B CA 1
ATOM 6889 C C . GLU B 1 378 ? -8.617 -5.504 7.676 1 88.12 378 GLU B C 1
ATOM 6891 O O . GLU B 1 378 ? -7.891 -5.645 6.691 1 88.12 378 GLU B O 1
ATOM 6896 N N . SER B 1 379 ? -9.922 -5.496 7.629 1 87.81 379 SER B N 1
ATOM 6897 C CA . SER B 1 379 ? -10.602 -5.695 6.355 1 87.81 379 SER B CA 1
ATOM 6898 C C . SER B 1 379 ? -10.367 -4.523 5.41 1 87.81 379 SER B C 1
ATOM 6900 O O . SER B 1 379 ? -10.445 -4.676 4.188 1 87.81 379 SER B O 1
ATOM 6902 N N . VAL B 1 380 ? -10.031 -3.371 6.02 1 91.19 380 VAL B N 1
ATOM 6903 C CA . VAL B 1 380 ? -9.766 -2.18 5.219 1 91.19 380 VAL B CA 1
ATOM 6904 C C . VAL B 1 380 ? -8.266 -2.031 4.984 1 91.19 380 VAL B C 1
ATOM 6906 O O . VAL B 1 380 ? -7.832 -1.702 3.879 1 91.19 380 VAL B O 1
ATOM 6909 N N . TYR B 1 381 ? -7.625 -2.287 5.906 1 94.56 381 TYR B N 1
ATOM 6910 C CA . TYR B 1 381 ? -6.172 -2.162 5.844 1 94.56 381 TYR B CA 1
ATOM 6911 C C . TYR B 1 381 ? -5.492 -3.301 6.598 1 94.56 381 TYR B C 1
ATOM 6913 O O . TYR B 1 381 ? -5.242 -3.193 7.801 1 94.56 381 TYR B O 1
ATOM 6921 N N . PRO B 1 382 ? -4.996 -4.27 5.887 1 90.62 382 PRO B N 1
ATOM 6922 C CA . PRO B 1 382 ? -4.566 -5.512 6.531 1 90.62 382 PRO B CA 1
ATOM 6923 C C . PRO B 1 382 ? -3.143 -5.43 7.082 1 90.62 382 PRO B C 1
ATOM 6925 O O . PRO B 1 382 ? -2.676 -6.359 7.742 1 90.62 382 PRO B O 1
ATOM 6928 N N . LEU B 1 383 ? -2.445 -4.363 6.926 1 90 383 LEU B N 1
ATOM 6929 C CA . LEU B 1 383 ? -1.062 -4.258 7.375 1 90 383 LEU B CA 1
ATOM 6930 C C . LEU B 1 383 ? -0.994 -3.695 8.789 1 90 383 LEU B C 1
ATOM 6932 O O . LEU B 1 383 ? -1.919 -3.012 9.234 1 90 383 LEU B O 1
ATOM 6936 N N . ASP B 1 384 ? 0.133 -3.896 9.422 1 84.62 384 ASP B N 1
ATOM 6937 C CA . ASP B 1 384 ? 0.284 -3.498 10.82 1 84.62 384 ASP B CA 1
ATOM 6938 C C . ASP B 1 384 ? 1.055 -2.186 10.938 1 84.62 384 ASP B C 1
ATOM 6940 O O . ASP B 1 384 ? 1.301 -1.698 12.039 1 84.62 384 ASP B O 1
ATOM 6944 N N . GLU B 1 385 ? 1.4 -1.672 9.867 1 88.12 385 GLU B N 1
ATOM 6945 C CA . GLU B 1 385 ? 2.098 -0.389 9.852 1 88.12 385 GLU B CA 1
ATOM 6946 C C . GLU B 1 385 ? 1.681 0.446 8.641 1 88.12 385 GLU B C 1
ATOM 6948 O O . GLU B 1 385 ? 1.181 -0.092 7.652 1 88.12 385 GLU B O 1
ATOM 6953 N N . PHE B 1 386 ? 1.836 1.667 8.773 1 92.75 386 PHE B N 1
ATOM 6954 C CA . PHE B 1 386 ? 1.575 2.57 7.66 1 92.75 386 PHE B CA 1
ATOM 6955 C C . PHE B 1 386 ? 2.852 2.838 6.867 1 92.75 386 PHE B C 1
ATOM 6957 O O . PHE B 1 386 ? 3.953 2.779 7.418 1 92.75 386 PHE B O 1
ATOM 6964 N N . PRO B 1 387 ? 2.705 3.061 5.562 1 93.5 387 PRO B N 1
ATOM 6965 C CA . PRO B 1 387 ? 3.869 3.637 4.883 1 93.5 387 PRO B CA 1
ATOM 6966 C C . PRO B 1 387 ? 4.207 5.039 5.379 1 93.5 387 PRO B C 1
ATOM 6968 O O . PRO B 1 387 ? 3.375 5.691 6.02 1 93.5 387 PRO B O 1
ATOM 6971 N N . PRO B 1 388 ? 5.473 5.473 5.145 1 92.56 388 PRO B N 1
ATOM 6972 C CA . PRO B 1 388 ? 5.727 6.883 5.453 1 92.56 388 PRO B CA 1
ATOM 6973 C C . PRO B 1 388 ? 4.703 7.82 4.82 1 92.56 388 PRO B C 1
ATOM 6975 O O . PRO B 1 388 ? 4.285 7.602 3.68 1 92.56 388 PRO B O 1
ATOM 6978 N N . PHE B 1 389 ? 4.23 8.719 5.59 1 96.31 389 PHE B N 1
ATOM 6979 C CA . PHE B 1 389 ? 3.197 9.617 5.082 1 96.31 389 PHE B CA 1
ATOM 6980 C C . PHE B 1 389 ? 3.4 11.031 5.613 1 96.31 389 PHE B C 1
ATOM 6982 O O . PHE B 1 389 ? 3.98 11.219 6.684 1 96.31 389 PHE B O 1
ATOM 6989 N N . ALA B 1 390 ? 3.021 12.031 4.781 1 95.62 390 ALA B N 1
ATOM 6990 C CA . ALA B 1 390 ? 2.977 13.406 5.262 1 95.62 390 ALA B CA 1
ATOM 6991 C C . ALA B 1 390 ? 1.803 13.625 6.211 1 95.62 390 ALA B C 1
ATOM 6993 O O . ALA B 1 390 ? 0.648 13.406 5.84 1 95.62 390 ALA B O 1
ATOM 6994 N N . TRP B 1 391 ? 2.096 14.094 7.332 1 94.19 391 TRP B N 1
ATOM 6995 C CA . TRP B 1 391 ? 1.11 14.234 8.398 1 94.19 391 TRP B CA 1
ATOM 6996 C C . TRP B 1 391 ? -0.036 15.141 7.965 1 94.19 391 TRP B C 1
ATOM 6998 O O . TRP B 1 391 ? 0.162 16.062 7.176 1 94.19 391 TRP B O 1
ATOM 7008 N N . GLY B 1 392 ? -1.182 14.977 8.477 1 94.5 392 GLY B N 1
ATOM 7009 C CA . GLY B 1 392 ? -2.5 15.352 7.996 1 94.5 392 GLY B CA 1
ATOM 7010 C C . GLY B 1 392 ? -2.723 16.859 7.98 1 94.5 392 GLY B C 1
ATOM 7011 O O . GLY B 1 392 ? -3.395 17.375 7.09 1 94.5 392 GLY B O 1
ATOM 7012 N N . PRO B 1 393 ? -2.154 17.578 8.883 1 96.69 393 PRO B N 1
ATOM 7013 C CA . PRO B 1 393 ? -2.529 19 8.984 1 96.69 393 PRO B CA 1
ATOM 7014 C C . PRO B 1 393 ? -2.072 19.812 7.777 1 96.69 393 PRO B C 1
ATOM 7016 O O . PRO B 1 393 ? -2.682 20.828 7.457 1 96.69 393 PRO B O 1
ATOM 7019 N N . HIS B 1 394 ? -0.991 19.484 7.223 1 97.75 394 HIS B N 1
ATOM 7020 C CA . HIS B 1 394 ? -0.519 20.234 6.062 1 97.75 394 HIS B CA 1
ATOM 7021 C C . HIS B 1 394 ? 0.454 19.391 5.23 1 97.75 394 HIS B C 1
ATOM 7023 O O . HIS B 1 394 ? 1.392 18.812 5.773 1 97.75 394 HIS B O 1
ATOM 7029 N N . TYR B 1 395 ? 0.242 19.328 3.953 1 98.06 395 TYR B N 1
ATOM 7030 C CA . TYR B 1 395 ? 1.143 18.672 3.014 1 98.06 395 TYR B CA 1
ATOM 7031 C C . TYR B 1 395 ? 0.958 19.219 1.604 1 98.06 395 TYR B C 1
ATOM 7033 O O . TYR B 1 395 ? -0.066 19.844 1.303 1 98.06 395 TYR B O 1
ATOM 7041 N N . LEU B 1 396 ? 2.029 19.078 0.814 1 98.31 396 LEU B N 1
ATOM 7042 C CA . LEU B 1 396 ? 2.16 19.672 -0.509 1 98.31 396 LEU B CA 1
ATOM 7043 C C . LEU B 1 396 ? 2.283 18.609 -1.583 1 98.31 396 LEU B C 1
ATOM 7045 O O . LEU B 1 396 ? 2.98 17.609 -1.39 1 98.31 396 LEU B O 1
ATOM 7049 N N . MET B 1 397 ? 1.613 18.797 -2.686 1 98.44 397 MET B N 1
ATOM 7050 C CA . MET B 1 397 ? 1.715 17.891 -3.832 1 98.44 397 MET B CA 1
ATOM 7051 C C . MET B 1 397 ? 1.936 18.688 -5.121 1 98.44 397 MET B C 1
ATOM 7053 O O . MET B 1 397 ? 1.417 19.781 -5.277 1 98.44 397 MET B O 1
ATOM 7057 N N . SER B 1 398 ? 2.719 18.125 -6.07 1 97.44 398 SER B N 1
ATOM 7058 C CA . SER B 1 398 ? 2.779 18.672 -7.422 1 97.44 398 SER B CA 1
ATOM 7059 C C . SER B 1 398 ? 1.517 18.344 -8.211 1 97.44 398 SER B C 1
ATOM 7061 O O . SER B 1 398 ? 0.788 17.406 -7.855 1 97.44 398 SER B O 1
ATOM 7063 N N . MET B 1 399 ? 1.325 19.062 -9.25 1 97.38 399 MET B N 1
ATOM 7064 C CA . MET B 1 399 ? 0.057 18.953 -9.969 1 97.38 399 MET B CA 1
ATOM 7065 C C . MET B 1 399 ? -0.071 17.594 -10.641 1 97.38 399 MET B C 1
ATOM 7067 O O . MET B 1 399 ? -1.174 17.062 -10.758 1 97.38 399 MET B O 1
ATOM 7071 N N . ASP B 1 400 ? 0.999 16.984 -11.078 1 96.5 400 ASP B N 1
ATOM 7072 C CA . ASP B 1 400 ? 0.923 15.672 -11.711 1 96.5 400 ASP B CA 1
ATOM 7073 C C . ASP B 1 400 ? 0.422 14.617 -10.727 1 96.5 400 ASP B C 1
ATOM 7075 O O . ASP B 1 400 ? -0.329 13.711 -11.109 1 96.5 400 ASP B O 1
ATOM 7079 N N . VAL B 1 401 ? 0.816 14.727 -9.5 1 97.69 401 VAL B N 1
ATOM 7080 C CA . VAL B 1 401 ? 0.346 13.836 -8.445 1 97.69 401 VAL B CA 1
ATOM 7081 C C . VAL B 1 401 ? -1.147 14.055 -8.211 1 97.69 401 VAL B C 1
ATOM 7083 O O . VAL B 1 401 ? -1.908 13.094 -8.086 1 97.69 401 VAL B O 1
ATOM 7086 N N . VAL B 1 402 ? -1.52 15.273 -8.203 1 98.31 402 VAL B N 1
ATOM 7087 C CA . VAL B 1 402 ? -2.924 15.641 -8.031 1 98.31 402 VAL B CA 1
ATOM 7088 C C . VAL B 1 402 ? -3.744 15.078 -9.195 1 98.31 402 VAL B C 1
ATOM 7090 O O . VAL B 1 402 ? -4.852 14.578 -8.992 1 98.31 402 VAL B O 1
ATOM 7093 N N . GLU B 1 403 ? -3.26 15.172 -10.375 1 97.31 403 GLU B N 1
ATOM 7094 C CA . GLU B 1 403 ? -3.941 14.68 -11.57 1 97.31 403 GLU B CA 1
ATOM 7095 C C . GLU B 1 403 ? -4.188 13.18 -11.492 1 97.31 403 GLU B C 1
ATOM 7097 O O . GLU B 1 403 ? -5.25 12.695 -11.891 1 97.31 403 GLU B O 1
ATOM 7102 N N . PHE B 1 404 ? -3.193 12.484 -11.039 1 97.5 404 PHE B N 1
ATOM 7103 C CA . PHE B 1 404 ? -3.377 11.047 -10.859 1 97.5 404 PHE B CA 1
ATOM 7104 C C . PHE B 1 404 ? -4.586 10.766 -9.977 1 97.5 404 PHE B C 1
ATOM 7106 O O . PHE B 1 404 ? -5.422 9.922 -10.312 1 97.5 404 PHE B O 1
ATOM 7113 N N . ILE B 1 405 ? -4.664 11.43 -8.828 1 98.44 405 ILE B N 1
ATOM 7114 C CA . ILE B 1 405 ? -5.75 11.211 -7.883 1 98.44 405 ILE B CA 1
ATOM 7115 C C . ILE B 1 405 ? -7.07 11.656 -8.508 1 98.44 405 ILE B C 1
ATOM 7117 O O . ILE B 1 405 ? -8.078 10.953 -8.414 1 98.44 405 ILE B O 1
ATOM 7121 N N . ALA B 1 406 ? -7.043 12.805 -9.141 1 98 406 ALA B N 1
ATOM 7122 C CA . ALA B 1 406 ? -8.242 13.359 -9.766 1 98 406 ALA B CA 1
ATOM 7123 C C . ALA B 1 406 ? -8.781 12.414 -10.836 1 98 406 ALA B C 1
ATOM 7125 O O . ALA B 1 406 ? -9.992 12.188 -10.922 1 98 406 ALA B O 1
ATOM 7126 N N . ASP B 1 407 ? -7.895 11.852 -11.648 1 96.19 407 ASP B N 1
ATOM 7127 C CA . ASP B 1 407 ? -8.273 10.984 -12.766 1 96.19 407 ASP B CA 1
ATOM 7128 C C . ASP B 1 407 ? -8.828 9.656 -12.266 1 96.19 407 ASP B C 1
ATOM 7130 O O . ASP B 1 407 ? -9.57 8.984 -12.977 1 96.19 407 ASP B O 1
ATOM 7134 N N . ASN B 1 408 ? -8.484 9.258 -11.078 1 97 408 ASN B N 1
ATOM 7135 C CA . ASN B 1 408 ? -8.891 7.965 -10.547 1 97 408 ASN B CA 1
ATOM 7136 C C . ASN B 1 408 ? -9.859 8.117 -9.375 1 97 408 ASN B C 1
ATOM 7138 O O . ASN B 1 408 ? -9.977 7.215 -8.539 1 97 408 ASN B O 1
ATOM 7142 N N . ARG B 1 409 ? -10.531 9.234 -9.352 1 95.38 409 ARG B N 1
ATOM 7143 C CA . ARG B 1 409 ? -11.438 9.625 -8.273 1 95.38 409 ARG B CA 1
ATOM 7144 C C . ARG B 1 409 ? -12.461 8.531 -7.992 1 95.38 409 ARG B C 1
ATOM 7146 O O . ARG B 1 409 ? -12.781 8.258 -6.832 1 95.38 409 ARG B O 1
ATOM 7153 N N . GLU B 1 410 ? -12.961 7.875 -8.977 1 94.38 410 GLU B N 1
ATOM 7154 C CA . GLU B 1 410 ? -14.031 6.898 -8.812 1 94.38 410 GLU B CA 1
ATOM 7155 C C . GLU B 1 410 ? -13.5 5.582 -8.242 1 94.38 410 GLU B C 1
ATOM 7157 O O . GLU B 1 410 ? -14.211 4.875 -7.531 1 94.38 410 GLU B O 1
ATOM 7162 N N . GLU B 1 411 ? -12.266 5.258 -8.508 1 95.38 411 GLU B N 1
ATOM 7163 C CA . GLU B 1 411 ? -11.703 3.961 -8.133 1 95.38 411 GLU B CA 1
ATOM 7164 C C . GLU B 1 411 ? -11.008 4.035 -6.781 1 95.38 411 GLU B C 1
ATOM 7166 O O . GLU B 1 411 ? -11.102 3.107 -5.977 1 95.38 411 GLU B O 1
ATOM 7171 N N . LEU B 1 412 ? -10.312 5.121 -6.504 1 96.56 412 LEU B N 1
ATOM 7172 C CA . LEU B 1 412 ? -9.531 5.27 -5.281 1 96.56 412 LEU B CA 1
ATOM 7173 C C . LEU B 1 412 ? -10.438 5.301 -4.059 1 96.56 412 LEU B C 1
ATOM 7175 O O . LEU B 1 412 ? -11.469 5.977 -4.062 1 96.56 412 LEU B O 1
ATOM 7179 N N . GLN B 1 413 ? -10.047 4.52 -3.051 1 94.69 413 GLN B N 1
ATOM 7180 C CA . GLN B 1 413 ? -10.844 4.426 -1.828 1 94.69 413 GLN B CA 1
ATOM 7181 C C . GLN B 1 413 ? -10.008 4.781 -0.603 1 94.69 413 GLN B C 1
ATOM 7183 O O . GLN B 1 413 ? -8.836 4.402 -0.513 1 94.69 413 GLN B O 1
ATOM 7188 N N . GLY B 1 414 ? -10.625 5.477 0.327 1 93.69 414 GLY B N 1
ATOM 7189 C CA . GLY B 1 414 ? -9.914 5.977 1.494 1 93.69 414 GLY B CA 1
ATOM 7190 C C . GLY B 1 414 ? -9.812 4.957 2.613 1 93.69 414 GLY B C 1
ATOM 7191 O O . GLY B 1 414 ? -10.547 3.967 2.625 1 93.69 414 GLY B O 1
ATOM 7192 N N . LEU B 1 415 ? -8.875 5.195 3.531 1 94.5 415 LEU B N 1
ATOM 7193 C CA . LEU B 1 415 ? -8.656 4.398 4.734 1 94.5 415 LEU B CA 1
ATOM 7194 C C . LEU B 1 415 ? -9.32 5.043 5.941 1 94.5 415 LEU B C 1
ATOM 7196 O O . LEU B 1 415 ? -8.672 5.75 6.715 1 94.5 415 LEU B O 1
ATOM 7200 N N . GLY B 1 416 ? -10.648 4.742 6.078 1 90.5 416 GLY B N 1
ATOM 7201 C CA . GLY B 1 416 ? -11.359 5.324 7.203 1 90.5 416 GLY B CA 1
ATOM 7202 C C . GLY B 1 416 ? -11.25 6.836 7.27 1 90.5 416 GLY B C 1
ATOM 7203 O O . GLY B 1 416 ? -11.516 7.523 6.285 1 90.5 416 GLY B O 1
ATOM 7204 N N . PRO B 1 417 ? -10.812 7.328 8.5 1 90.94 417 PRO B N 1
ATOM 7205 C CA . PRO B 1 417 ? -10.727 8.781 8.672 1 90.94 417 PRO B CA 1
ATOM 7206 C C . PRO B 1 417 ? -9.328 9.328 8.398 1 90.94 417 PRO B C 1
ATOM 7208 O O . PRO B 1 417 ? -9.062 10.5 8.664 1 90.94 417 PRO B O 1
ATOM 7211 N N . LEU B 1 418 ? -8.461 8.562 7.879 1 94.31 418 LEU B N 1
ATOM 7212 C CA . LEU B 1 418 ? -7.055 8.93 7.75 1 94.31 418 LEU B CA 1
ATOM 7213 C C . LEU B 1 418 ? -6.75 9.422 6.34 1 94.31 418 LEU B C 1
ATOM 7215 O O . LEU B 1 418 ? -6.223 8.672 5.516 1 94.31 418 LEU B O 1
ATOM 7219 N N . ASP B 1 419 ? -6.98 10.68 6.082 1 95.44 419 ASP B N 1
ATOM 7220 C CA . ASP B 1 419 ? -6.762 11.211 4.742 1 95.44 419 ASP B CA 1
ATOM 7221 C C . ASP B 1 419 ? -5.273 11.211 4.391 1 95.44 419 ASP B C 1
ATOM 7223 O O . ASP B 1 419 ? -4.898 10.953 3.246 1 95.44 419 ASP B O 1
ATOM 7227 N N . ASP B 1 420 ? -4.434 11.508 5.414 1 95.94 420 ASP B N 1
ATOM 7228 C CA . ASP B 1 420 ? -2.994 11.609 5.18 1 95.94 420 ASP B CA 1
ATOM 7229 C C . ASP B 1 420 ? -2.393 10.25 4.836 1 95.94 420 ASP B C 1
ATOM 7231 O O . ASP B 1 420 ? -1.649 10.125 3.861 1 95.94 420 ASP B O 1
ATOM 7235 N N . VAL B 1 421 ? -2.797 9.203 5.562 1 96.38 421 VAL B N 1
ATOM 7236 C CA . VAL B 1 421 ? -2.309 7.852 5.289 1 96.38 421 VAL B CA 1
ATOM 7237 C C . VAL B 1 421 ? -2.869 7.363 3.955 1 96.38 421 VAL B C 1
ATOM 7239 O O . VAL B 1 421 ? -2.18 6.668 3.201 1 96.38 421 VAL B O 1
ATOM 7242 N N . THR B 1 422 ? -4.129 7.73 3.688 1 97.56 422 THR B N 1
ATOM 7243 C CA . THR B 1 422 ? -4.789 7.363 2.439 1 97.56 422 THR B CA 1
ATOM 7244 C C . THR B 1 422 ? -3.998 7.875 1.238 1 97.56 422 THR B C 1
ATOM 7246 O O . THR B 1 422 ? -3.754 7.133 0.286 1 97.56 422 THR B O 1
ATOM 7249 N N . ILE B 1 423 ? -3.574 9.117 1.275 1 98.12 423 ILE B N 1
ATOM 7250 C CA . ILE B 1 423 ? -2.811 9.727 0.192 1 98.12 423 ILE B CA 1
ATOM 7251 C C . ILE B 1 423 ? -1.499 8.969 -0.003 1 98.12 423 ILE B C 1
ATOM 7253 O O . ILE B 1 423 ? -1.105 8.68 -1.135 1 98.12 423 ILE B O 1
ATOM 7257 N N . ALA B 1 424 ? -0.859 8.688 1.053 1 97.81 424 ALA B N 1
ATOM 7258 C CA . ALA B 1 424 ? 0.41 7.969 0.983 1 97.81 424 ALA B CA 1
ATOM 7259 C C . ALA B 1 424 ? 0.232 6.605 0.323 1 97.81 424 ALA B C 1
ATOM 7261 O O . ALA B 1 424 ? 1.063 6.184 -0.485 1 97.81 424 ALA B O 1
ATOM 7262 N N . LEU B 1 425 ? -0.818 5.934 0.688 1 97.31 425 LEU B N 1
ATOM 7263 C CA . LEU B 1 425 ? -1.08 4.617 0.117 1 97.31 425 LEU B CA 1
ATOM 7264 C C . LEU B 1 425 ? -1.308 4.711 -1.388 1 97.31 425 LEU B C 1
ATOM 7266 O O . LEU B 1 425 ? -0.747 3.926 -2.156 1 97.31 425 LEU B O 1
ATOM 7270 N N . TRP B 1 426 ? -2.189 5.648 -1.795 1 98.25 426 TRP B N 1
ATOM 7271 C CA . TRP B 1 426 ? -2.461 5.832 -3.217 1 98.25 426 TRP B CA 1
ATOM 7272 C C . TRP B 1 426 ? -1.175 6.109 -3.986 1 98.25 426 TRP B C 1
ATOM 7274 O O . TRP B 1 426 ? -0.956 5.551 -5.062 1 98.25 426 TRP B O 1
ATOM 7284 N N . LEU B 1 427 ? -0.326 6.922 -3.404 1 98.12 427 LEU B N 1
ATOM 7285 C CA . LEU B 1 427 ? 0.865 7.379 -4.113 1 98.12 427 LEU B CA 1
ATOM 7286 C C . LEU B 1 427 ? 1.953 6.309 -4.09 1 98.12 427 LEU B C 1
ATOM 7288 O O . LEU B 1 427 ? 2.857 6.324 -4.93 1 98.12 427 LEU B O 1
ATOM 7292 N N . LEU B 1 428 ? 1.86 5.406 -3.115 1 96.88 428 LEU B N 1
ATOM 7293 C CA . LEU B 1 428 ? 2.797 4.289 -3.086 1 96.88 428 LEU B CA 1
ATOM 7294 C C . LEU B 1 428 ? 2.666 3.438 -4.344 1 96.88 428 LEU B C 1
ATOM 7296 O O . LEU B 1 428 ? 3.658 2.902 -4.84 1 96.88 428 LEU B O 1
ATOM 7300 N N . ALA B 1 429 ? 1.476 3.338 -4.855 1 95.81 429 ALA B N 1
ATOM 7301 C CA . ALA B 1 429 ? 1.202 2.549 -6.051 1 95.81 429 ALA B CA 1
ATOM 7302 C C . ALA B 1 429 ? 1.956 3.102 -7.258 1 95.81 429 ALA B C 1
ATOM 7304 O O . ALA B 1 429 ? 2.236 2.373 -8.211 1 95.81 429 ALA B O 1
ATOM 7305 N N . ILE B 1 430 ? 2.262 4.395 -7.246 1 96.25 430 ILE B N 1
ATOM 7306 C CA . ILE B 1 430 ? 2.934 5.012 -8.383 1 96.25 430 ILE B CA 1
ATOM 7307 C C . ILE B 1 430 ? 4.344 5.434 -7.984 1 96.25 430 ILE B C 1
ATOM 7309 O O . ILE B 1 430 ? 5 6.191 -8.703 1 96.25 430 ILE B O 1
ATOM 7313 N N . GLN B 1 431 ? 4.781 5.02 -6.809 1 94.62 431 GLN B N 1
ATOM 7314 C CA . GLN B 1 431 ? 6.141 5.16 -6.293 1 94.62 431 GLN B CA 1
ATOM 7315 C C . GLN B 1 431 ? 6.5 6.629 -6.082 1 94.62 431 GLN B C 1
ATOM 7317 O O . GLN B 1 431 ? 7.598 7.059 -6.445 1 94.62 431 GLN B O 1
ATOM 7322 N N . VAL B 1 432 ? 5.539 7.371 -5.641 1 96.5 432 VAL B N 1
ATOM 7323 C CA . VAL B 1 432 ? 5.781 8.719 -5.133 1 96.5 432 VAL B CA 1
ATOM 7324 C C . VAL B 1 432 ? 5.848 8.695 -3.609 1 96.5 432 VAL B C 1
ATOM 7326 O O . VAL B 1 432 ? 4.844 8.438 -2.943 1 96.5 432 VAL B O 1
ATOM 7329 N N . HIS B 1 433 ? 7.02 8.961 -3.072 1 94.38 433 HIS B N 1
ATOM 7330 C CA . HIS B 1 433 ? 7.266 8.875 -1.638 1 94.38 433 HIS B CA 1
ATOM 7331 C C . HIS B 1 433 ? 7.297 10.258 -1.002 1 94.38 433 HIS B C 1
ATOM 7333 O O . HIS B 1 433 ? 7.699 11.234 -1.645 1 94.38 433 HIS B O 1
ATOM 7339 N N . PRO B 1 434 ? 6.875 10.344 0.23 1 96 434 PRO B N 1
ATOM 7340 C CA . PRO B 1 434 ? 6.84 11.664 0.864 1 96 434 PRO B CA 1
ATOM 7341 C C . PRO B 1 434 ? 8.234 12.211 1.168 1 96 434 PRO B C 1
ATOM 7343 O O . PRO B 1 434 ? 9.133 11.445 1.539 1 96 434 PRO B O 1
ATOM 7346 N N . GLN B 1 435 ? 8.328 13.414 0.96 1 92.75 435 GLN B N 1
ATOM 7347 C CA . GLN B 1 435 ? 9.539 14.148 1.319 1 92.75 435 GLN B CA 1
ATOM 7348 C C . GLN B 1 435 ? 9.312 15.008 2.559 1 92.75 435 GLN B C 1
ATOM 7350 O O . GLN B 1 435 ? 8.328 15.758 2.635 1 92.75 435 GLN B O 1
ATOM 7355 N N . HIS B 1 436 ? 10.188 14.922 3.547 1 91.94 436 HIS B N 1
ATOM 7356 C CA . HIS B 1 436 ? 10.023 15.625 4.816 1 91.94 436 HIS B CA 1
ATOM 7357 C C . HIS B 1 436 ? 10.352 17.109 4.676 1 91.94 436 HIS B C 1
ATOM 7359 O O . HIS B 1 436 ? 11.391 17.469 4.121 1 91.94 436 HIS B O 1
ATOM 7365 N N . LEU B 1 437 ? 9.422 17.922 5.121 1 92.12 437 LEU B N 1
ATOM 7366 C CA . LEU B 1 437 ? 9.641 19.359 5.211 1 92.12 437 LEU B CA 1
ATOM 7367 C C . LEU B 1 437 ? 9.812 19.797 6.664 1 92.12 437 LEU B C 1
ATOM 7369 O O . LEU B 1 437 ? 8.836 19.844 7.422 1 92.12 437 LEU B O 1
ATOM 7373 N N . GLU B 1 438 ? 10.961 20.281 7.039 1 87.88 438 GLU B N 1
ATOM 7374 C CA . GLU B 1 438 ? 11.297 20.656 8.414 1 87.88 438 GLU B CA 1
ATOM 7375 C C . GLU B 1 438 ? 10.492 21.859 8.875 1 87.88 438 GLU B C 1
ATOM 7377 O O . GLU B 1 438 ? 10.211 22.016 10.062 1 87.88 438 GLU B O 1
ATOM 7382 N N . LEU B 1 439 ? 10.117 22.672 7.977 1 93.25 439 LEU B N 1
ATOM 7383 C CA . LEU B 1 439 ? 9.484 23.938 8.328 1 93.25 439 LEU B CA 1
ATOM 7384 C C . LEU B 1 439 ? 7.98 23.781 8.477 1 93.25 439 LEU B C 1
ATOM 7386 O O . LEU B 1 439 ? 7.273 24.75 8.766 1 93.25 439 LEU B O 1
ATOM 7390 N N . PHE B 1 440 ? 7.457 22.609 8.234 1 95.81 440 PHE B N 1
ATOM 7391 C CA . PHE B 1 440 ? 6.082 22.25 8.562 1 95.81 440 PHE B CA 1
ATOM 7392 C C . PHE B 1 440 ? 6.008 21.578 9.93 1 95.81 440 PHE B C 1
ATOM 7394 O O . PHE B 1 440 ? 6.582 20.5 10.133 1 95.81 440 PHE B O 1
ATOM 7401 N N . ARG B 1 441 ? 5.367 22.234 10.891 1 94.44 441 ARG B N 1
ATOM 7402 C CA . ARG B 1 441 ? 5.352 21.672 12.242 1 94.44 441 ARG B CA 1
ATOM 7403 C C . ARG B 1 441 ? 3.969 21.812 12.875 1 94.44 441 ARG B C 1
ATOM 7405 O O . ARG B 1 441 ? 3.098 22.5 12.328 1 94.44 441 ARG B O 1
ATOM 7412 N N . ASN B 1 442 ? 3.82 21.141 13.969 1 93.81 442 ASN B N 1
ATOM 7413 C CA . ASN B 1 442 ? 2.602 21.156 14.766 1 93.81 442 ASN B CA 1
ATOM 7414 C C . ASN B 1 442 ? 2.893 21.531 16.219 1 93.81 442 ASN B C 1
ATOM 7416 O O . ASN B 1 442 ? 3.836 21.016 16.828 1 93.81 442 ASN B O 1
ATOM 7420 N N . LEU B 1 443 ? 2.033 22.344 16.688 1 93.06 443 LEU B N 1
ATOM 7421 C CA . LEU B 1 443 ? 2.201 22.875 18.031 1 93.06 443 LEU B CA 1
ATOM 7422 C C . LEU B 1 443 ? 2.266 21.75 19.062 1 93.06 443 LEU B C 1
ATOM 7424 O O . LEU B 1 443 ? 3.043 21.812 20.016 1 93.06 443 LEU B O 1
ATOM 7428 N N . ARG B 1 444 ? 1.565 20.719 18.922 1 84.88 444 ARG B N 1
ATOM 7429 C CA . ARG B 1 444 ? 1.47 19.641 19.906 1 84.88 444 ARG B CA 1
ATOM 7430 C C . ARG B 1 444 ? 2.703 18.75 19.859 1 84.88 444 ARG B C 1
ATOM 7432 O O . ARG B 1 444 ? 2.959 18 20.812 1 84.88 444 ARG B O 1
ATOM 7439 N N . GLU B 1 445 ? 3.428 18.891 18.828 1 82.88 445 GLU B N 1
ATOM 7440 C CA . GLU B 1 445 ? 4.613 18.062 18.688 1 82.88 445 GLU B CA 1
ATOM 7441 C C . GLU B 1 445 ? 5.887 18.844 18.969 1 82.88 445 GLU B C 1
ATOM 7443 O O . GLU B 1 445 ? 6.875 18.297 19.453 1 82.88 445 GLU B O 1
ATOM 7448 N N . SER B 1 446 ? 5.84 20.109 18.609 1 84.94 446 SER B N 1
ATOM 7449 C CA . SER B 1 446 ? 7.039 20.922 18.766 1 84.94 446 SER B CA 1
ATOM 7450 C C . SER B 1 446 ? 6.688 22.375 19.062 1 84.94 446 SER B C 1
ATOM 7452 O O . SER B 1 446 ? 5.668 22.875 18.594 1 84.94 446 SER B O 1
ATOM 7454 N N . PRO B 1 447 ? 7.594 22.969 19.797 1 87.75 447 PRO B N 1
ATOM 7455 C CA . PRO B 1 447 ? 7.387 24.391 20.062 1 87.75 447 PRO B CA 1
ATOM 7456 C C . PRO B 1 447 ? 7.566 25.25 18.797 1 87.75 447 PRO B C 1
ATOM 7458 O O . PRO B 1 447 ? 8.086 24.766 17.797 1 87.75 447 PRO B O 1
ATOM 7461 N N . CYS B 1 448 ? 7.105 26.438 18.922 1 91.75 448 CYS B N 1
ATOM 7462 C CA . CYS B 1 448 ? 7.156 27.391 17.812 1 91.75 448 CYS B CA 1
ATOM 7463 C C . CYS B 1 448 ? 8.602 27.766 17.484 1 91.75 448 CYS B C 1
ATOM 7465 O O . CYS B 1 448 ? 9.43 27.906 18.375 1 91.75 448 CYS B O 1
ATOM 7467 N N . SER B 1 449 ? 8.938 27.797 16.266 1 91.56 449 SER B N 1
ATOM 7468 C CA . SER B 1 449 ? 10.203 28.312 15.742 1 91.56 449 SER B CA 1
ATOM 7469 C C . SER B 1 449 ? 9.961 29.422 14.727 1 91.56 449 SER B C 1
ATOM 7471 O O . SER B 1 449 ? 9.031 29.344 13.914 1 91.56 449 SER B O 1
ATOM 7473 N N . ASP B 1 450 ? 10.805 30.391 14.695 1 93.69 450 ASP B N 1
ATOM 7474 C CA . ASP B 1 450 ? 10.562 31.609 13.93 1 93.69 450 ASP B CA 1
ATOM 7475 C C . ASP B 1 450 ? 10.68 31.359 12.43 1 93.69 450 ASP B C 1
ATOM 7477 O O . ASP B 1 450 ? 10.219 32.156 11.617 1 93.69 450 ASP B O 1
ATOM 7481 N N . ASP B 1 451 ? 11.266 30.281 12.047 1 92.38 451 ASP B N 1
ATOM 7482 C CA . ASP B 1 451 ? 11.531 30.031 10.641 1 92.38 451 ASP B CA 1
ATOM 7483 C C . ASP B 1 451 ? 10.445 29.156 10.016 1 92.38 451 ASP B C 1
ATOM 7485 O O . ASP B 1 451 ? 10.523 28.812 8.836 1 92.38 451 ASP B O 1
ATOM 7489 N N . LEU B 1 452 ? 9.406 28.844 10.695 1 95.94 452 LEU B N 1
ATOM 7490 C CA . LEU B 1 452 ? 8.367 27.922 10.219 1 95.94 452 LEU B CA 1
ATOM 7491 C C . LEU B 1 452 ? 7.633 28.516 9.023 1 95.94 452 LEU B C 1
ATOM 7493 O O . LEU B 1 452 ? 7.402 29.719 8.961 1 95.94 452 LEU B O 1
ATOM 7497 N N . LEU B 1 453 ? 7.273 27.656 8.07 1 96.38 453 LEU B N 1
ATOM 7498 C CA . LEU B 1 453 ? 6.445 28.047 6.934 1 96.38 453 LEU B CA 1
ATOM 7499 C C . LEU B 1 453 ? 4.98 27.719 7.195 1 96.38 453 LEU B C 1
ATOM 7501 O O . LEU B 1 453 ? 4.09 28.406 6.688 1 96.38 453 LEU B O 1
ATOM 7505 N N . ALA B 1 454 ? 4.715 26.672 7.898 1 97.94 454 ALA B N 1
ATOM 7506 C CA . ALA B 1 454 ? 3.369 26.25 8.281 1 97.94 454 ALA B CA 1
ATOM 7507 C C . ALA B 1 454 ? 3.352 25.688 9.703 1 97.94 454 ALA B C 1
ATOM 7509 O O . ALA B 1 454 ? 4.223 24.906 10.07 1 97.94 454 ALA B O 1
ATOM 7510 N N . TYR B 1 455 ? 2.422 26.141 10.492 1 98.06 455 TYR B N 1
ATOM 7511 C CA . TYR B 1 455 ? 2.303 25.734 11.891 1 98.06 455 TYR B CA 1
ATOM 7512 C C . TYR B 1 455 ? 0.866 25.359 12.227 1 98.06 455 TYR B C 1
ATOM 7514 O O . TYR B 1 455 ? -0.056 26.156 12.023 1 98.06 455 TYR B O 1
ATOM 7522 N N . ALA B 1 456 ? 0.685 24.125 12.781 1 98.06 456 ALA B N 1
ATOM 7523 C CA . ALA B 1 456 ? -0.66 23.578 12.938 1 98.06 456 ALA B CA 1
ATOM 7524 C C . ALA B 1 456 ? -1.059 23.531 14.414 1 98.06 456 ALA B C 1
ATOM 7526 O O . ALA B 1 456 ? -0.264 23.875 15.289 1 98.06 456 ALA B O 1
ATOM 7527 N N . ASP B 1 457 ? -2.312 23.219 14.688 1 96.75 457 ASP B N 1
ATOM 7528 C CA . ASP B 1 457 ? -2.936 23.047 16 1 96.75 457 ASP B CA 1
ATOM 7529 C C . ASP B 1 457 ? -3.174 24.391 16.672 1 96.75 457 ASP B C 1
ATOM 7531 O O . ASP B 1 457 ? -3.133 24.484 17.906 1 96.75 457 ASP B O 1
ATOM 7535 N N . LEU B 1 458 ? -3.436 25.359 15.898 1 96.81 458 LEU B N 1
ATOM 7536 C CA . LEU B 1 458 ? -3.551 26.719 16.438 1 96.81 458 LEU B CA 1
ATOM 7537 C C . LEU B 1 458 ? -5.016 27.109 16.625 1 96.81 458 LEU B C 1
ATOM 7539 O O . LEU B 1 458 ? -5.859 26.766 15.789 1 96.81 458 LEU B O 1
ATOM 7543 N N . GLY B 1 459 ? -5.23 27.812 17.656 1 93.12 459 GLY B N 1
ATOM 7544 C CA . GLY B 1 459 ? -6.508 28.5 17.75 1 93.12 459 GLY B CA 1
ATOM 7545 C C . GLY B 1 459 ? -6.574 29.766 16.906 1 93.12 459 GLY B C 1
ATOM 7546 O O . GLY B 1 459 ? -5.543 30.266 16.453 1 93.12 459 GLY B O 1
ATOM 7547 N N . PRO B 1 460 ? -7.828 30.266 16.656 1 92.5 460 PRO B N 1
ATOM 7548 C CA . PRO B 1 460 ? -7.977 31.5 15.883 1 92.5 460 PRO B CA 1
ATOM 7549 C C . PRO B 1 460 ? -7.176 32.656 16.453 1 92.5 460 PRO B C 1
ATOM 7551 O O . PRO B 1 460 ? -6.59 33.438 15.703 1 92.5 460 PRO B O 1
ATOM 7554 N N . LEU B 1 461 ? -7.164 32.75 17.75 1 89.19 461 LEU B N 1
ATOM 7555 C CA . LEU B 1 461 ? -6.441 33.844 18.391 1 89.19 461 LEU B CA 1
ATOM 7556 C C . LEU B 1 461 ? -4.945 33.75 18.125 1 89.19 461 LEU B C 1
ATOM 7558 O O . LEU B 1 461 ? -4.281 34.75 17.891 1 89.19 461 LEU B O 1
ATOM 7562 N N . ALA B 1 462 ? -4.449 32.625 18.203 1 92.5 462 ALA B N 1
ATOM 7563 C CA . ALA B 1 462 ? -3.027 32.406 17.953 1 92.5 462 ALA B CA 1
ATOM 7564 C C . ALA B 1 462 ? -2.662 32.812 16.531 1 92.5 462 ALA B C 1
ATOM 7566 O O . ALA B 1 462 ? -1.611 33.438 16.297 1 92.5 462 ALA B O 1
ATOM 7567 N N . MET B 1 463 ? -3.459 32.531 15.578 1 95.25 463 MET B N 1
ATOM 7568 C CA . MET B 1 463 ? -3.211 32.906 14.188 1 95.25 463 MET B CA 1
ATOM 7569 C C . MET B 1 463 ? -3.158 34.438 14.055 1 95.25 463 MET B C 1
ATOM 7571 O O . MET B 1 463 ? -2.297 34.969 13.359 1 95.25 463 MET B O 1
ATOM 7575 N N . ARG B 1 464 ? -4.07 35.062 14.695 1 93.06 464 ARG B N 1
ATOM 7576 C CA . ARG B 1 464 ? -4.109 36.531 14.656 1 93.06 464 ARG B CA 1
ATOM 7577 C C . ARG B 1 464 ? -2.879 37.125 15.328 1 93.06 464 ARG B C 1
ATOM 7579 O O . ARG B 1 464 ? -2.359 38.156 14.891 1 93.06 464 ARG B O 1
ATOM 7586 N N . MET B 1 465 ? -2.477 36.531 16.422 1 92.38 465 MET B N 1
ATOM 7587 C CA . MET B 1 465 ? -1.274 37 17.109 1 92.38 465 MET B CA 1
ATOM 7588 C C . MET B 1 465 ? -0.048 36.844 16.219 1 92.38 465 MET B C 1
ATOM 7590 O O . MET B 1 465 ? 0.767 37.781 16.125 1 92.38 465 MET B O 1
ATOM 7594 N N . ILE B 1 466 ? 0.054 35.719 15.555 1 95.56 466 ILE B N 1
ATOM 7595 C CA . ILE B 1 466 ? 1.177 35.5 14.656 1 95.56 466 ILE B CA 1
ATOM 7596 C C . ILE B 1 466 ? 1.172 36.562 13.555 1 95.56 466 ILE B C 1
ATOM 7598 O O . ILE B 1 466 ? 2.211 37.156 13.242 1 95.56 466 ILE B O 1
ATOM 7602 N N . GLN B 1 467 ? 0.022 36.75 13.008 1 94.62 467 GLN B N 1
ATOM 7603 C CA . GLN B 1 467 ? -0.101 37.781 11.961 1 94.62 467 GLN B CA 1
ATOM 7604 C C . GLN B 1 467 ? 0.301 39.156 12.469 1 94.62 467 GLN B C 1
ATOM 7606 O O . GLN B 1 467 ? 1.01 39.875 11.781 1 94.62 467 GLN B O 1
ATOM 7611 N N . SER B 1 468 ? -0.216 39.5 13.609 1 92.31 468 SER B N 1
ATOM 7612 C CA . SER B 1 468 ? 0.115 40.781 14.219 1 92.31 468 SER B CA 1
ATOM 7613 C C . SER B 1 468 ? 1.616 40.906 14.453 1 92.31 468 SER B C 1
ATOM 7615 O O . SER B 1 468 ? 2.191 42 14.242 1 92.31 468 SER B O 1
ATOM 7617 N N . ASN B 1 469 ? 2.209 39.875 14.938 1 93.81 469 ASN B N 1
ATOM 7618 C CA . ASN B 1 469 ? 3.656 39.844 15.133 1 93.81 469 ASN B CA 1
ATOM 7619 C C . ASN B 1 469 ? 4.398 40.156 13.836 1 93.81 469 ASN B C 1
ATOM 7621 O O . ASN B 1 469 ? 5.227 41.062 13.805 1 93.81 469 ASN B O 1
ATOM 7625 N N . LEU B 1 470 ? 4.051 39.5 12.82 1 93.31 470 LEU B N 1
ATOM 7626 C CA . LEU B 1 470 ? 4.75 39.656 11.547 1 93.31 470 LEU B CA 1
ATOM 7627 C C . LEU B 1 470 ? 4.531 41.031 10.953 1 93.31 470 LEU B C 1
ATOM 7629 O O . LEU B 1 470 ? 5.457 41.625 10.406 1 93.31 470 LEU B O 1
ATOM 7633 N N . GLN B 1 471 ? 3.338 41.562 11.086 1 91.31 471 GLN B N 1
ATOM 7634 C CA . GLN B 1 471 ? 3.018 42.875 10.562 1 91.31 471 GLN B CA 1
ATOM 7635 C C . GLN B 1 471 ? 3.752 43.969 11.328 1 91.31 471 GLN B C 1
ATOM 7637 O O . GLN B 1 471 ? 4.07 45.031 10.773 1 91.31 471 GLN B O 1
ATOM 7642 N N . SER B 1 472 ? 4.051 43.719 12.578 1 91.31 472 SER B N 1
ATOM 7643 C CA . SER B 1 472 ? 4.691 44.719 13.43 1 91.31 472 SER B CA 1
ATOM 7644 C C . SER B 1 472 ? 6.203 44.531 13.469 1 91.31 472 SER B C 1
ATOM 7646 O O . SER B 1 472 ? 6.895 45.156 14.281 1 91.31 472 SER B O 1
ATOM 7648 N N . GLY B 1 473 ? 6.672 43.531 12.727 1 92 473 GLY B N 1
ATOM 7649 C CA . GLY B 1 473 ? 8.109 43.281 12.641 1 92 473 GLY B CA 1
ATOM 7650 C C . GLY B 1 473 ? 8.641 42.438 13.781 1 92 473 GLY B C 1
ATOM 7651 O O . GLY B 1 473 ? 9.859 42.312 13.953 1 92 473 GLY B O 1
ATOM 7652 N N . ARG B 1 474 ? 7.73 41.906 14.555 1 92.94 474 ARG B N 1
ATOM 7653 C CA . ARG B 1 474 ? 8.141 40.969 15.609 1 92.94 474 ARG B CA 1
ATOM 7654 C C . ARG B 1 474 ? 8.375 39.562 15.055 1 92.94 474 ARG B C 1
ATOM 7656 O O . ARG B 1 474 ? 8.039 39.281 13.898 1 92.94 474 ARG B O 1
ATOM 7663 N N . ASN B 1 475 ? 9.031 38.75 15.898 1 94.25 475 ASN B N 1
ATOM 7664 C CA . ASN B 1 475 ? 9.273 37.375 15.516 1 94.25 475 ASN B CA 1
ATOM 7665 C C . ASN B 1 475 ? 7.965 36.594 15.398 1 94.25 475 ASN B C 1
ATOM 7667 O O . ASN B 1 475 ? 7 36.875 16.109 1 94.25 475 ASN B O 1
ATOM 7671 N N . PHE B 1 476 ? 7.965 35.594 14.57 1 95.06 476 PHE B N 1
ATOM 7672 C CA . PHE B 1 476 ? 6.832 34.719 14.352 1 95.06 476 PHE B CA 1
ATOM 7673 C C . PHE B 1 476 ? 6.305 34.156 15.672 1 95.06 476 PHE B C 1
ATOM 7675 O O . PHE B 1 476 ? 5.094 34.125 15.898 1 95.06 476 PHE B O 1
ATOM 7682 N N . CYS B 1 477 ? 7.199 33.906 16.656 1 92.88 477 CYS B N 1
ATOM 7683 C CA . CYS B 1 477 ? 6.828 33.188 17.875 1 92.88 477 CYS B CA 1
ATOM 7684 C C . CYS B 1 477 ? 6.773 34.156 19.062 1 92.88 477 CYS B C 1
ATOM 7686 O O . CYS B 1 477 ? 6.781 33.719 20.219 1 92.88 477 CYS B O 1
ATOM 7688 N N . HIS B 1 478 ? 6.816 35.438 18.719 1 91.12 478 HIS B N 1
ATOM 7689 C CA . HIS B 1 478 ? 6.727 36.375 19.812 1 91.12 478 HIS B CA 1
ATOM 7690 C C . HIS B 1 478 ? 5.477 36.125 20.656 1 91.12 478 HIS B C 1
ATOM 7692 O O . HIS B 1 478 ? 4.363 36.125 20.125 1 91.12 478 HIS B O 1
ATOM 7698 N N . GLY B 1 479 ? 5.648 35.906 21.938 1 83.81 479 GLY B N 1
ATOM 7699 C CA . GLY B 1 479 ? 4.531 35.688 22.844 1 83.81 479 GLY B CA 1
ATOM 7700 C C . GLY B 1 479 ? 4.02 34.25 22.828 1 83.81 479 GLY B C 1
ATOM 7701 O O . GLY B 1 479 ? 2.934 34 23.344 1 83.81 479 GLY B O 1
ATOM 7702 N N . PHE B 1 480 ? 4.766 33.375 22.328 1 88.19 480 PHE B N 1
ATOM 7703 C CA . PHE B 1 480 ? 4.352 31.969 22.172 1 88.19 480 PHE B CA 1
ATOM 7704 C C . PHE B 1 480 ? 4.094 31.344 23.547 1 88.19 480 PHE B C 1
ATOM 7706 O O . PHE B 1 480 ? 4.906 31.484 24.453 1 88.19 480 PHE B O 1
ATOM 7713 N N . ASN B 1 481 ? 2.992 30.703 23.625 1 83.38 481 ASN B N 1
ATOM 7714 C CA . ASN B 1 481 ? 2.584 29.828 24.719 1 83.38 481 ASN B CA 1
ATOM 7715 C C . ASN B 1 481 ? 1.824 28.609 24.203 1 83.38 481 ASN B C 1
ATOM 7717 O O . ASN B 1 481 ? 0.764 28.734 23.594 1 83.38 481 ASN B O 1
ATOM 7721 N N . ALA B 1 482 ? 2.346 27.469 24.516 1 84.5 482 ALA B N 1
ATOM 7722 C CA . ALA B 1 482 ? 1.816 26.234 23.938 1 84.5 482 ALA B CA 1
ATOM 7723 C C . ALA B 1 482 ? 0.358 26.031 24.344 1 84.5 482 ALA B C 1
ATOM 7725 O O . ALA B 1 482 ? -0.425 25.453 23.578 1 84.5 482 ALA B O 1
ATOM 7726 N N . HIS B 1 483 ? -0.043 26.484 25.391 1 83.06 483 HIS B N 1
ATOM 7727 C CA . HIS B 1 483 ? -1.394 26.25 25.906 1 83.06 483 HIS B CA 1
ATOM 7728 C C . HIS B 1 483 ? -2.375 27.266 25.312 1 83.06 483 HIS B C 1
ATOM 7730 O O . HIS B 1 483 ? -3.482 26.906 24.922 1 83.06 483 HIS B O 1
ATOM 7736 N N . THR B 1 484 ? -2.006 28.516 25.25 1 84.06 484 THR B N 1
ATOM 7737 C CA . THR B 1 484 ? -2.934 29.531 24.797 1 84.06 484 THR B CA 1
ATOM 7738 C C . THR B 1 484 ? -3.047 29.516 23.281 1 84.06 484 THR B C 1
ATOM 7740 O O . THR B 1 484 ? -4.062 29.938 22.719 1 84.06 484 THR B O 1
ATOM 7743 N N . TRP B 1 485 ? -1.979 29.031 22.656 1 91 485 TRP B N 1
ATOM 7744 C CA . TRP B 1 485 ? -1.995 29.031 21.203 1 91 485 TRP B CA 1
ATOM 7745 C C . TRP B 1 485 ? -2.727 27.797 20.672 1 91 485 TRP B C 1
ATOM 7747 O O . TRP B 1 485 ? -3.141 27.766 19.516 1 91 485 TRP B O 1
ATOM 7757 N N . ASP B 1 486 ? -2.855 26.781 21.531 1 91.12 486 ASP B N 1
ATOM 7758 C CA . ASP B 1 486 ? -3.51 25.547 21.125 1 91.12 486 ASP B CA 1
ATOM 7759 C C . ASP B 1 486 ? -4.988 25.766 20.812 1 91.12 486 ASP B C 1
ATOM 7761 O O . ASP B 1 486 ? -5.668 26.516 21.531 1 91.12 486 ASP B O 1
ATOM 7765 N N . ARG B 1 487 ? -5.473 25.109 19.828 1 90.56 487 ARG B N 1
ATOM 7766 C CA . ARG B 1 487 ? -6.848 25.297 19.375 1 90.56 487 ARG B CA 1
ATOM 7767 C C . ARG B 1 487 ? -7.836 24.922 20.484 1 90.56 487 ARG B C 1
ATOM 7769 O O . ARG B 1 487 ? -8.938 25.469 20.547 1 90.56 487 ARG B O 1
ATOM 7776 N N . ASP B 1 488 ? -7.453 24 21.344 1 79.44 488 ASP B N 1
ATOM 7777 C CA . ASP B 1 488 ? -8.328 23.562 22.422 1 79.44 488 ASP B CA 1
ATOM 7778 C C . ASP B 1 488 ? -7.922 24.188 23.75 1 79.44 488 ASP B C 1
ATOM 7780 O O . ASP B 1 488 ? -8.383 23.766 24.812 1 79.44 488 ASP B O 1
ATOM 7784 N N . GLY B 1 489 ? -6.988 24.953 23.781 1 66.31 489 GLY B N 1
ATOM 7785 C CA . GLY B 1 489 ? -6.398 25.469 25.016 1 66.31 489 GLY B CA 1
ATOM 7786 C C . GLY B 1 489 ? -7.379 26.25 25.859 1 66.31 489 GLY B C 1
ATOM 7787 O O . GLY B 1 489 ? -7.293 26.234 27.094 1 66.31 489 GLY B O 1
ATOM 7788 N N . LEU B 1 490 ? -8.086 27.141 25.234 1 55.78 490 LEU B N 1
ATOM 7789 C CA . LEU B 1 490 ? -8.922 28 26.062 1 55.78 490 LEU B CA 1
ATOM 7790 C C . LEU B 1 490 ? -10.289 27.375 26.312 1 55.78 490 LEU B C 1
ATOM 7792 O O . LEU B 1 490 ? -11.195 28.016 26.828 1 55.78 490 LEU B O 1
ATOM 7796 N N . ARG B 1 491 ? -10.336 26.031 26.078 1 48.47 491 ARG B N 1
ATOM 7797 C CA . ARG B 1 491 ? -11.609 25.406 26.422 1 48.47 491 ARG B CA 1
ATOM 7798 C C . ARG B 1 491 ? -11.523 24.688 27.766 1 48.47 491 ARG B C 1
ATOM 7800 O O . ARG B 1 491 ? -10.453 24.219 28.156 1 48.47 491 ARG B O 1
#

InterPro domains:
  IPR002659 Glycosyl transferase, family 31 [PF01762] (240-438)
  IPR002659 Glycosyl transferase, family 31 [PTHR11214] (213-436)

Radius of gyration: 35.47 Å; Cα contacts (8 Å, |Δi|>4): 1765; chains: 2; bounding box: 97×102×98 Å

pLDDT: mean 80.47, std 23.68, range [17.78, 98.81]

Nearest PDB structures (foldseek):
  6wmn-assembly1_B  TM=8.231E-01  e=1.242E-16  Homo sapiens
  7jhk-assembly1_A  TM=8.288E-01  e=1.104E-16  Homo sapiens
  6wmn-assembly2_C  TM=8.231E-01  e=1.767E-16  Homo sapiens
  6wmn-assembly1_A  TM=8.218E-01  e=1.767E-16  Homo sapiens
  7jho-assembly2_B  TM=8.100E-01  e=2.482E-15  Homo sapiens

Foldseek 3Di:
DDDDDDPDDPPPPPPPPPPVPPPPDDPPPPPPPPPPPPPPPQQFDAKEWFPPAAAEEDAPFGKTFIDTHTPDDVVVNCVVQPPFKWKWKAKQNHTDAIDRPQQHGMDTDGDDFFKMKMKIWMWRDRDRVPTDTDHIYDIGIYGYHDPVVVVVVLVVLVVVLCVVLHHDPVCLQDWLLRVLVVVVVCVVPDDDDDPPPVPQVCPVPPNCRDDPPPVLPPPQAAAQEEEEAEAALGNRVSLVVLCCVFCVDPVNADSRYHYAYQHEADDPPDDPSSVVSSVVVCVVVVNSYDYDQFHDDRDLQCQLSSVLSVLLVQCVDNRSLPHQKYKYAYSQKAASNVVVSVVSVVVPRDALAKEAAKDDGQNDWAACDPPDPRHFHCVQPVDGGFHIWHQRHMMMHTSVLSNVSNVCSPPQDAGGSGNGSSSQVVSVVVPRHYDYDPLHEELVNHPDDQSHRMYGQFASSLSSSLRSCVVVVHGSCVSPDSQNGGNPRVD/DDDDDDPDDPPPPPPPPPPVPPPDPPPDPPPPPPPPPPPPPQQFDAKEWFPPAAAEEDAPFGKTFIDTHGPDDVVVNCVVQPPFKWKWKAKQNHTDAIDRPQQDGIDTDGDDFFKIKMKIWMWRDRDRVPTDTDHIYDIGIYGYHDPVVVVVVLVVLVVVLCVVLHHDPVCLQDWLLVVLVVVVVVVVPDDDDDPCPVPQPCPVPPNCRDPPPPVLPPPQAAAQEEEEAEAALGNRVSLVVLCCVFCVPPVNADSRYHYAYQHEADDPPDDPSSVVSSVVVCVVVVNSYDYDQFHDDRDLQCQLSSVLSVLLVQCVDNRSLPHQKYKYAYSQKAASNVVVSVVSVVVPRDALAKEAAKDDHQNDWAACDPPDPRHFHCVQPVDGGFHIWHQRHMMMHTSVLSNVSNVCSPPQDAGGSGNGSSSQVSSVVVPRHYDYDPLHEELVNHPDDQSHRMYGQFASSLSSSLRSCVVVVHGSCVSPDSQNGGNPRVD

Organism: NCBI:txid53985

Sequence (982 aa):
MLAPFSIFQIAIFQQLTTKSSVDDTDVSAPPPVQQEEEPLKEPLKELQMVYPEPNAPYKSPLTFRFNLIAASDFSELMEFYAGRRWLCLQLDGSWRRCIPIESGTLIQETIDVGNHTARLVLVDSSTPETGKQLMKSEQVSFTVLSDEDFAAVLRQQRLDDLALHGPQTGEEDMSVVEWYRLKTQRHNDGNGGDSAHVTHEVDAATGDSQPVNTAHNSPTDPPLLVIGVKTRVIDGFRFRQAIRQTWASKDNLPNDVRVLFAGCRVPADASEEVRQAVAYEQKVFGGDLLTDVLDCEDSYATLPDKVKEFLHFVGVDHVLRRSGYVMIADDDVYVRARDFAEQLAALGPLHDLYAGHVKQGNSFVPERDPQRRYYLPESVYPLDEFPPFAWGPHYLMSMDVVEFIADNREELQGLGPLDDVTIALWLLAIQVHPQHLELFRNLRESPCSDDLLAYADLGPLAMRMIQSNLQSGRNFCHGFNAHTWDRDGLRMLAPFSIFQIAIFQQLTTKSSVDDTDVSAPPPVQQEEEPLKEPLKELQMVYPEPNAPYKSPLTFRFNLIAASDFSELMEFYAGRRWLCLQLDGSWRRCIPIESGTLIQETIDVGNHTARLVLVDSSTPETGKQLMKSEQVSFTVLSDEDFAAVLRQQRLDDLALHGPQTGEEDMSVVEWYRLKTQRHNDGNGGDSAHVTHEVDAATGDSQPVNTAHNSPTDPPLLVIGVKTRVIDGFRFRQAIRQTWASKDNLPNDVRVLFAGCRVPADASEEVRQAVAYEQKVFGGDLLTDVLDCEDSYATLPDKVKEFLHFVGVDHVLRRSGYVMIADDDVYVRARDFAEQLAALGPLHDLYAGHVKQGNSFVPERDPQRRYYLPESVYPLDEFPPFAWGPHYLMSMDVVEFIADNREELQGLGPLDDVTIALWLLAIQVHPQHLELFRNLRESPCSDDLLAYADLGPLAMRMIQSNLQSGRNFCHGFNAHTWDRDGLR

Secondary structure (DSSP, 8-state):
------------------------------------------SEEEEEEEESPTT-EEESSEEEEEEEEESS-HHHHHHHHTTT-EEEEEETTEEEEEEETTT-SEEEE---SEEEEEEEEEESSS-TTTSPEEEEPPPEEEEEE-HHHHHHHHHHHHHHHHHHH----SGGG--HHHHHHHHHHHHHS--S-----------SSS------------TTSPPSEEEEEE--TTTTHHHHHHHHHTTTSTTTS-TTEEEEEE--BPPTT--HHHHHHHHHHHHHTTS-EESTTS--BS-GGGHHHHHHHHHHHHHHSTTGGG-SEEEEEETT-EE-HHHHHHHHHHH---SS-EEEEEE-SSSS--B--TTSTTB--TTT---SSPPPEEEEEEEEEEHHHHHHHHHTTTT----TT-HHHHHHHHHHTTT---EE-TTEEETTTS---TT-SEEESB-HHHHHHHHHHHHTT--TTTT--HHHHBTTTT-/------------------------------------------SEEEEEEEESPTT-EEESSEEEEEEEEESS-HHHHHHHHTTT-EEEEEETTEEEEEEETTT-SEEEE---SEEEEEEEEEESSS-TTTSPEEEEPPPEEEEEE-HHHHHHHHHHHHHHHHHHH----SGGG--HHHHHHHHHHHHHH--S-----------SSS------------TTSPPSEEEEEE--TTTTHHHHHHHHHTTTSTTTS-TTEEEEEE--BPPTT--HHHHHHHHHHHHHTTS-EESTTS--BS-GGGHHHHHHHHHHHHHHSTTGGG-SEEEEEETT-EE-HHHHHHHHHHH---SS-EEEEEE-SSSS--B--TTSTTB--TTT---SSPPPEEEEEEEEEEHHHHHHHHHTTTT----TT-HHHHHHHHHHTTT---EE-TTEEETTTS---TT-SEEESB-HHHHHHHHHHHHTT--TTTT--HHHHBTTTT-